Protein AF-0000000066300094 (afdb_homodimer)

Secondary structure (DSSP, 8-state):
-----SEEEEEEEEEETT-SSEEEEEEEEEEPTT-EEEEEE-TTSSHHHHHHTTSGGGPPSEEEEEEEEETTEEGGGS-HHHHHHHEEEE-S-HHHH--SSBHHHHHHHHHHHTT--HHHHHHHHHHHHHHHT-GGGTTSBGGGS-HHHHHHHHHHHHHTT--SEEEEESTTTTS-HHHHHHHHHHHHHHHHHH--EEEEE-S-HHHHGGG-SEEEEEETTEEEEEE-HHHHHHHHHTSGGGGGGS-HHHHHHHHTT-SS---SHHHHHHH---GGG----------PPPPPEEEEEEEEEE-SSTTSPPSEEEEEEEEETT-EEEEE--TTSSHHHHHHHHHTSS--SEEEEEETTEEGGGS-HHHHHHHEEEE-S-GGGG--SSSHHHHHHHHHHHHHGGGHHHHHHHHHHHTT-GGGTTS-GGGS-HHHHHHHHHHHHGGG--SEEEEESTTTT--HHHHHHHHHHHHHHHHTT-EEEEE-S-HHHHHHH-SEEEEEETTEEEEEE-HHHHHHT-SSSS-HHHHHHTTT-TT--SHHHHHHH--S-SS--/-----SEEEEEEEEEETT-SSEEEEEEEEEEPTT-EEEEEE-TTSSHHHHHHTTSGGGPPSEEEEEEEEETTEEGGGS-HHHHHHHEEEE-S-HHHH--SSBHHHHHHHHHHHTT--HHHHHHHHHHHHHHHT-GGGTTSBGGGS-HHHHHHHHHHHHHTT--SEEEEESTTTTS-HHHHHHHHHHHHHHHHHH--EEEEE-S-HHHHGGG-SEEEEEETTEEEEEE-HHHHHHHHHTSGGGGGGS-HHHHHHHHTT-SS---SHHHHHHH---GGG----------PPPPPEEEEEEEEEE-SSTTSPPSEEEEEEEEETT-EEEEE--TTSSHHHHHHHHHTSS--SEEEEEETTEEGGGS-HHHHHHHEEEE-S-GGGG--SSSHHHHHHHHHHHHHGGGHHHHHHHHHHHTT-GGGTTS-GGGS-HHHHHHHHHHHHGGG--SEEEEESTTTT--HHHHHHHHHHHHHHHHTT-EEEEE-S-HHHHHHH-SEEEEEETTEEEEEE-HHHHHHT-SSSS-HHHHHHTTT-TT--SHHHHHHH--S-SS--

Foldseek 3Di:
DPQQFQKWWAQKWWDAPPGDAILAGGDTDGHHFLFFEEEAEAPSLNLVVVLQLRAQVRNGDTDMDTFMDGRRHTRPPPDPLQSLQAEAEAEAALVVQADDFALQCLLLVLVVVSPDDPVVSVVLLVVLCVVVVPPVRGGPTLVPDDRLVSLVSRVSSNCSSPYQEYEYEAHCLLPFPVSSLVVLVVVLCCSVVVRRHYYYYHQPCLRRLVSGQKYWYGGSNYTDDIGRSLVRLLVLVVDPVSLLSRDFQQSLCVLQVHNDGDSALVVLLVLQDDLPVQPDPPDDDPPDDAADWFKWWAQFWADPDPPDDILAGGAIDTFGWLFFEEEEEDPSSCLQVVLCCRLVVDPTPDTFMDGNRHTLVPDDPVVSLLAEFEDHSQLVVVADDFFLLCLQQVLLCVQPNPCSNVLSCVLCVLLVNNVRGGHGLNPDFPLSVLSSSVSNRCSSVHQEYEEEASCRNRHSVSLVSVLVVVQVSSVVTHYYYYYHSPQLSCLPRGQWYWYRHPNYTDDIGGSLCVQLVDQPRAASVCVNNCVSHSSDRGSVSVCVSPVHDSSPD/DPQQFQKWWAQKWWDAPPGDAILAGGDTDGHHFLFFEEEAEAPSLNQVVVLQLQAQVRNGDTDMDTFMDGRRHTRPPPDPLQSLLAEAEAEAALVVQADDFALQCLLLVLVVVSPDDPVVSVVLLVVLCVVVVPPVRGGPTLVPDDRLVSLVSRVSSNCSSPYQEYEYEANCLLPFPVSSLVVLVVVLCCSVVVRRHYYYYHQPCLRRLVSGQKYWYGGSNYTDDIGRSLVRLLVLLVDPVSLLSRDFQQSLCVLQVHNDGDSALVVLLVLQDDLPPQPDPPDDDPPDDAAAWFKWWAQFWADPDPPDDILAGGAIDTFGWLFFEEEEEDPSSCLQVVLCCRLVVDPTPDTFMDGNRHTLVPDDPVVSLLAEFEDHSCLVVVADDFWLLCLQQVLQCVQPNPCSNVLSCVLCVLLVNNVRGGHGLNPDFPLSVLSSSVSNRCSSVHQEYEEEASCRNRHSVSLVSVLVVVQVSSVVTHYYYYYHSPQLSCLPRGQWYWYRHNNYTDDIGGSLCVQLVDQPRAASVCVNQCVSHSSDRGSVSVCVSPVHPSSPD

Radius of gyration: 31.36 Å; Cα contacts (8 Å, |Δi|>4): 2211; chains: 2; bounding box: 71×98×80 Å

InterPro domains:
  IPR003439 ABC transporter-like, ATP-binding domain [PF00005] (24-173)
  IPR003439 ABC transporter-like, ATP-binding domain [PF00005] (312-455)
  IPR003439 ABC transporter-like, ATP-binding domain [PS50893] (7-245)
  IPR003439 ABC transporter-like, ATP-binding domain [PS50893] (295-527)
  IPR003593 AAA+ ATPase domain [SM00382] (33-222)
  IPR003593 AAA+ ATPase domain [SM00382] (321-504)
  IPR015856 ABC transporter, CbiO/EcfA subunit [cd03225] (8-222)
  IPR017871 ABC transporter-like, conserved site [PS00211] (145-159)
  IPR017871 ABC transporter-like, conserved site [PS00211] (428-442)
  IPR027417 P-loop containing nucleoside triphosphate hydrolase [G3DSA:3.40.50.300] (6-243)
  IPR027417 P-loop containing nucleoside triphosphate hydrolase [G3DSA:3.40.50.300] (286-530)
  IPR027417 P-loop containing nucleoside triphosphate hydrolase [SSF52540] (8-235)
  IPR027417 P-loop containing nucleoside triphosphate hydrolase [SSF52540] (277-520)
  IPR050095 Energy-coupling factor transporter ATP-binding [PTHR43553] (8-250)

pLDDT: mean 90.38, std 9.36, range [30.48, 98.5]

Sequence (1106 aa):
MDMVAHAEINNLSFVYADENEKALQHISLSVQKGEFIALAGGSGSGKTTLLKHLKKELLPIGKRTGDTYYDGTLLENVPDLLSAQEIGMVFQNPENQLVMDTVIQELAFSLENIGLPSHIIQKRIAELISFLGFQDLLHQSVHTLSGGQKQLVNLAAVLVMQPKLLLLDEPTAQLDPIAAKEFLGLLKRINEELGITIVLSEHRLDEVIPLATRVICMNNGRIVYDGSPKRVIANMWEVEGFRPFIPQIPRLFLEWNAKDIPFTVREAQMKMNDFSAISYVNEPIVQREKQEVILSAEHISFQYEKNSPLILRDLTVSIEKGKWVALVGKNGTGKSTLLTILAGLQKARRGKVKWNGKVIHKIDSKERFKSIGYVSQHPYYHFTFDTVWDEVYERARELYGEQGKEIAEQQLKKFWLYALKERHPHDCSGGEQQLLALCTTLLSKPTLLLLDEPTKGLDPWKKERVGELFRKLQKEGTTIVMATHDIEFAAKYVDQCMMLFDGAVIMNDAPKEFFSGNFFYTTSINRFIRKELPYALTWEDVYEACPNDMLHSMDMVAHAEINNLSFVYADENEKALQHISLSVQKGEFIALAGGSGSGKTTLLKHLKKELLPIGKRTGDTYYDGTLLENVPDLLSAQEIGMVFQNPENQLVMDTVIQELAFSLENIGLPSHIIQKRIAELISFLGFQDLLHQSVHTLSGGQKQLVNLAAVLVMQPKLLLLDEPTAQLDPIAAKEFLGLLKRINEELGITIVLSEHRLDEVIPLATRVICMNNGRIVYDGSPKRVIANMWEVEGFRPFIPQIPRLFLEWNAKDIPFTVREAQMKMNDFSAISYVNEPIVQREKQEVILSAEHISFQYEKNSPLILRDLTVSIEKGKWVALVGKNGTGKSTLLTILAGLQKARRGKVKWNGKVIHKIDSKERFKSIGYVSQHPYYHFTFDTVWDEVYERARELYGEQGKEIAEQQLKKFWLYALKERHPHDCSGGEQQLLALCTTLLSKPTLLLLDEPTKGLDPWKKERVGELFRKLQKEGTTIVMATHDIEFAAKYVDQCMMLFDGAVIMNDAPKEFFSGNFFYTTSINRFIRKELPYALTWEDVYEACPNDMLHS

Structure (mmCIF, N/CA/C/O backbone):
data_AF-0000000066300094-model_v1
#
loop_
_entity.id
_entity.type
_entity.pdbx_description
1 polymer 'Putative ABC transporter ATP-binding protein BCE_3323'
#
loop_
_atom_site.group_PDB
_atom_site.id
_atom_site.type_symbol
_atom_site.label_atom_id
_atom_site.label_alt_id
_atom_site.label_comp_id
_atom_site.label_asym_id
_atom_site.label_entity_id
_atom_site.label_seq_id
_atom_site.pdbx_PDB_ins_code
_atom_site.Cartn_x
_atom_site.Cartn_y
_atom_site.Cartn_z
_atom_site.occupancy
_atom_site.B_iso_or_equiv
_atom_site.auth_seq_id
_atom_site.auth_comp_id
_atom_site.auth_asym_id
_atom_site.auth_atom_id
_atom_site.pdbx_PDB_model_num
ATOM 1 N N . MET A 1 1 ? 29.719 -14.023 18.734 1 30.61 1 MET A N 1
ATOM 2 C CA . MET A 1 1 ? 30.281 -13.672 17.438 1 30.61 1 MET A CA 1
ATOM 3 C C . MET A 1 1 ? 29.984 -12.211 17.094 1 30.61 1 MET A C 1
ATOM 5 O O . MET A 1 1 ? 28.891 -11.711 17.359 1 30.61 1 MET A O 1
ATOM 9 N N . ASP A 1 2 ? 30.812 -11.367 17.062 1 41.84 2 ASP A N 1
ATOM 10 C CA . ASP A 1 2 ? 30.797 -9.914 16.938 1 41.84 2 ASP A CA 1
ATOM 11 C C . ASP A 1 2 ? 30.016 -9.461 15.711 1 41.84 2 ASP A C 1
ATOM 13 O O . ASP A 1 2 ? 30.406 -9.758 14.578 1 41.84 2 ASP A O 1
ATOM 17 N N . MET A 1 3 ? 28.797 -9.484 15.641 1 53.12 3 MET A N 1
ATOM 18 C CA . MET A 1 3 ? 27.906 -9.117 14.531 1 53.12 3 MET A CA 1
ATOM 19 C C . MET A 1 3 ? 28.438 -7.875 13.82 1 53.12 3 MET A C 1
ATOM 21 O O . MET A 1 3 ? 28.688 -6.848 14.445 1 53.12 3 MET A O 1
ATOM 25 N N . VAL A 1 4 ? 29.156 -8.031 12.727 1 63.12 4 VAL A N 1
ATOM 26 C CA . VAL A 1 4 ? 29.719 -6.941 11.93 1 63.12 4 VAL A CA 1
ATOM 27 C C . VAL A 1 4 ? 28.609 -5.984 11.5 1 63.12 4 VAL A C 1
ATOM 29 O O . VAL A 1 4 ? 27.609 -6.406 10.906 1 63.12 4 VAL A O 1
ATOM 32 N N . ALA A 1 5 ? 28.672 -4.781 11.953 1 82.75 5 ALA A N 1
ATOM 33 C CA . ALA A 1 5 ? 27.75 -3.691 11.656 1 82.75 5 ALA A CA 1
ATOM 34 C C . ALA A 1 5 ? 27.766 -3.35 10.172 1 82.75 5 ALA A C 1
ATOM 36 O O . ALA A 1 5 ? 28.797 -3.424 9.516 1 82.75 5 ALA A O 1
ATOM 37 N N . HIS A 1 6 ? 26.609 -3.229 9.602 1 90.94 6 HIS A N 1
ATOM 38 C CA . HIS A 1 6 ? 26.453 -2.77 8.227 1 90.94 6 HIS A CA 1
ATOM 39 C C . HIS A 1 6 ? 27 -1.357 8.055 1 90.94 6 HIS A C 1
ATOM 41 O O . HIS A 1 6 ? 27.688 -1.073 7.074 1 90.94 6 HIS A O 1
ATOM 47 N N . ALA A 1 7 ? 26.719 -0.443 8.992 1 95.25 7 ALA A N 1
ATOM 48 C CA . ALA A 1 7 ? 27.266 0.905 9.109 1 95.25 7 ALA A CA 1
ATOM 49 C C . ALA A 1 7 ? 27.531 1.264 10.57 1 95.25 7 ALA A C 1
ATOM 51 O O . ALA A 1 7 ? 26.75 0.919 11.453 1 95.25 7 ALA A O 1
ATOM 52 N N . GLU A 1 8 ? 28.719 1.922 10.75 1 96.75 8 GLU A N 1
ATOM 53 C CA . GLU A 1 8 ? 29.109 2.242 12.117 1 96.75 8 GLU A CA 1
ATOM 54 C C . GLU A 1 8 ? 29.703 3.643 12.211 1 96.75 8 GLU A C 1
ATOM 56 O O . GLU A 1 8 ? 30.531 4.027 11.375 1 96.75 8 GLU A O 1
ATOM 61 N N . ILE A 1 9 ? 29.25 4.391 13.148 1 97.12 9 ILE A N 1
ATOM 62 C CA . ILE A 1 9 ? 29.781 5.711 13.461 1 97.12 9 ILE A CA 1
ATOM 63 C C . ILE A 1 9 ? 30.391 5.703 14.859 1 97.12 9 ILE A C 1
ATOM 65 O O . ILE A 1 9 ? 29.75 5.309 15.828 1 97.12 9 ILE A O 1
ATOM 69 N N . ASN A 1 10 ? 31.609 6.133 14.93 1 96.81 10 ASN A N 1
ATOM 70 C CA . ASN A 1 10 ? 32.312 6.16 16.203 1 96.81 10 ASN A CA 1
ATOM 71 C C . ASN A 1 10 ? 32.688 7.586 16.609 1 96.81 10 ASN A C 1
ATOM 73 O O . ASN A 1 10 ? 33.594 8.18 16.047 1 96.81 10 ASN A O 1
ATOM 77 N N . ASN A 1 11 ? 31.984 8.078 17.594 1 97.25 11 ASN A N 1
ATOM 78 C CA . ASN A 1 11 ? 32.281 9.352 18.234 1 97.25 11 ASN A CA 1
ATOM 79 C C . ASN A 1 11 ? 32.406 10.477 17.203 1 97.25 11 ASN A C 1
ATOM 81 O O . ASN A 1 11 ? 33.406 11.203 17.188 1 97.25 11 ASN A O 1
ATOM 85 N N . LEU A 1 12 ? 31.5 10.609 16.422 1 97.25 12 LEU A N 1
ATOM 86 C CA . LEU A 1 12 ? 31.484 11.594 15.344 1 97.25 12 LEU A CA 1
ATOM 87 C C . LEU A 1 12 ? 31 12.953 15.844 1 97.25 12 LEU A C 1
ATOM 89 O O . LEU A 1 12 ? 29.953 13.047 16.484 1 97.25 12 LEU A O 1
ATOM 93 N N . SER A 1 13 ? 31.766 13.922 15.664 1 97.5 13 SER A N 1
ATOM 94 C CA . SER A 1 13 ? 31.391 15.32 15.859 1 97.5 13 SER A CA 1
ATOM 95 C C . SER A 1 13 ? 31.625 16.141 14.594 1 97.5 13 SER A C 1
ATOM 97 O O . SER A 1 13 ? 32.562 15.875 13.844 1 97.5 13 SER A O 1
ATOM 99 N N . PHE A 1 14 ? 30.719 17.094 14.352 1 95.94 14 PHE A N 1
ATOM 100 C CA . PHE A 1 14 ? 30.812 17.812 13.094 1 95.94 14 PHE A CA 1
ATOM 101 C C . PHE A 1 14 ? 30.328 19.25 13.25 1 95.94 14 PHE A C 1
ATOM 103 O O . PHE A 1 14 ? 29.328 19.5 13.922 1 95.94 14 PHE A O 1
ATOM 110 N N . VAL A 1 15 ? 31.078 20.109 12.68 1 93.06 15 VAL A N 1
ATOM 111 C CA . VAL A 1 15 ? 30.734 21.531 12.602 1 93.06 15 VAL A CA 1
ATOM 112 C C . VAL A 1 15 ? 30.781 22 11.148 1 93.06 15 VAL A C 1
ATOM 114 O O . VAL A 1 15 ? 31.781 21.812 10.461 1 93.06 15 VAL A O 1
ATOM 117 N N . TYR A 1 16 ? 29.719 22.578 10.695 1 88.56 16 TYR A N 1
ATOM 118 C CA . TYR A 1 16 ? 29.688 23.125 9.344 1 88.56 16 TYR A CA 1
ATOM 119 C C . TYR A 1 16 ? 30.672 24.266 9.188 1 88.56 16 TYR A C 1
ATOM 121 O O . TYR A 1 16 ? 30.938 25 10.148 1 88.56 16 TYR A O 1
ATOM 129 N N . ALA A 1 17 ? 31.188 24.516 8.031 1 83.69 17 ALA A N 1
ATOM 130 C CA . ALA A 1 17 ? 32.219 25.531 7.777 1 83.69 17 ALA A CA 1
ATOM 131 C C . ALA A 1 17 ? 31.703 26.922 8.102 1 83.69 17 ALA A C 1
ATOM 133 O O . ALA A 1 17 ? 32.438 27.766 8.617 1 83.69 17 ALA A O 1
ATOM 134 N N . ASP A 1 18 ? 30.5 27.234 7.809 1 74.88 18 ASP A N 1
ATOM 135 C CA . ASP A 1 18 ? 29.984 28.594 7.973 1 74.88 18 ASP A CA 1
ATOM 136 C C . ASP A 1 18 ? 29.188 28.719 9.273 1 74.88 18 ASP A C 1
ATOM 138 O O . ASP A 1 18 ? 28.422 29.672 9.445 1 74.88 18 ASP A O 1
ATOM 142 N N . GLU A 1 19 ? 29.469 27.719 10.094 1 76.25 19 GLU A N 1
ATOM 143 C CA . GLU A 1 19 ? 28.75 27.75 11.359 1 76.25 19 GLU A CA 1
ATOM 144 C C . GLU A 1 19 ? 29.688 27.531 12.539 1 76.25 19 GLU A C 1
ATOM 146 O O . GLU A 1 19 ? 30.797 27.016 12.359 1 76.25 19 GLU A O 1
ATOM 151 N N . ASN A 1 20 ? 29.266 28.016 13.664 1 75.19 20 ASN A N 1
ATOM 152 C CA . ASN A 1 20 ? 30.094 27.844 14.852 1 75.19 20 ASN A CA 1
ATOM 153 C C . ASN A 1 20 ? 29.547 26.75 15.773 1 75.19 20 ASN A C 1
ATOM 155 O O . ASN A 1 20 ? 30.266 26.25 16.641 1 75.19 20 ASN A O 1
ATOM 159 N N . GLU A 1 21 ? 28.406 26.438 15.547 1 81.69 21 GLU A N 1
ATOM 160 C CA . GLU A 1 21 ? 27.781 25.453 16.438 1 81.69 21 GLU A CA 1
ATOM 161 C C . GLU A 1 21 ? 27.922 24.047 15.867 1 81.69 21 GLU A C 1
ATOM 163 O O . GLU A 1 21 ? 27.859 23.844 14.656 1 81.69 21 GLU A O 1
ATOM 168 N N . LYS A 1 22 ? 28.188 23.094 16.797 1 89.06 22 LYS A N 1
ATOM 169 C CA . LYS A 1 22 ? 28.297 21.688 16.406 1 89.06 22 LYS A CA 1
ATOM 170 C C . LYS A 1 22 ? 26.938 21.156 15.93 1 89.06 22 LYS A C 1
ATOM 172 O O . LYS A 1 22 ? 25.953 21.188 16.672 1 89.06 22 LYS A O 1
ATOM 177 N N . ALA A 1 23 ? 26.891 20.734 14.727 1 90.38 23 ALA A N 1
ATOM 178 C CA . ALA A 1 23 ? 25.703 20.094 14.18 1 90.38 23 ALA A CA 1
ATOM 179 C C . ALA A 1 23 ? 25.531 18.672 14.727 1 90.38 23 ALA A C 1
ATOM 181 O O . ALA A 1 23 ? 24.422 18.188 14.867 1 90.38 23 ALA A O 1
ATOM 182 N N . LEU A 1 24 ? 26.672 17.969 14.969 1 96.31 24 LEU A N 1
ATOM 183 C CA . LEU A 1 24 ? 26.719 16.656 15.594 1 96.31 24 LEU A CA 1
ATOM 184 C C . LEU A 1 24 ? 27.734 16.641 16.734 1 96.31 24 LEU A C 1
ATOM 186 O O . LEU A 1 24 ? 28.812 17.234 16.609 1 96.31 24 LEU A O 1
ATOM 190 N N . GLN A 1 25 ? 27.328 15.984 17.844 1 97 25 GLN A N 1
ATOM 191 C CA . GLN A 1 25 ? 28.188 15.945 19.016 1 97 25 GLN A CA 1
ATOM 192 C C . GLN A 1 25 ? 28.359 14.516 19.531 1 97 25 GLN A C 1
ATOM 194 O O . GLN A 1 25 ? 27.453 13.977 20.172 1 97 25 GLN A O 1
ATOM 199 N N . HIS A 1 26 ? 29.5 13.945 19.344 1 96.5 26 HIS A N 1
ATOM 200 C CA . HIS A 1 26 ? 29.906 12.656 19.891 1 96.5 26 HIS A CA 1
ATOM 201 C C . HIS A 1 26 ? 28.891 11.57 19.562 1 96.5 26 HIS A C 1
ATOM 203 O O . HIS A 1 26 ? 28.422 10.859 20.469 1 96.5 26 HIS A O 1
ATOM 209 N N . ILE A 1 27 ? 28.578 11.453 18.328 1 97.56 27 ILE A N 1
ATOM 210 C CA . ILE A 1 27 ? 27.609 10.469 17.875 1 97.56 27 ILE A CA 1
ATOM 211 C C . ILE A 1 27 ? 28.281 9.109 17.719 1 97.56 27 ILE A C 1
ATOM 213 O O . ILE A 1 27 ? 29.297 8.984 17.031 1 97.56 27 ILE A O 1
ATOM 217 N N . SER A 1 28 ? 27.781 8.156 18.375 1 97.56 28 SER A N 1
ATOM 218 C CA . SER A 1 28 ? 28.141 6.75 18.172 1 97.56 28 SER A CA 1
ATOM 219 C C . SER A 1 28 ? 26.906 5.922 17.828 1 97.56 28 SER A C 1
ATOM 221 O O . SER A 1 28 ? 25.906 5.941 18.562 1 97.56 28 SER A O 1
ATOM 223 N N . LEU A 1 29 ? 26.969 5.254 16.703 1 96.94 29 LEU A N 1
ATOM 224 C CA . LEU A 1 29 ? 25.797 4.531 16.203 1 96.94 29 LEU A CA 1
ATOM 225 C C . LEU A 1 29 ? 26.234 3.299 15.414 1 96.94 29 LEU A C 1
ATOM 227 O O . LEU A 1 29 ? 27.188 3.357 14.633 1 96.94 29 LEU A O 1
ATOM 231 N N . SER A 1 30 ? 25.609 2.197 15.68 1 96.81 30 SER A N 1
ATOM 232 C CA . SER A 1 30 ? 25.828 0.969 14.922 1 96.81 30 SER A CA 1
ATOM 233 C C . SER A 1 30 ? 24.547 0.493 14.25 1 96.81 30 SER A C 1
ATOM 235 O O . SER A 1 30 ? 23.547 0.219 14.922 1 96.81 30 SER A O 1
ATOM 237 N N . VAL A 1 31 ? 24.562 0.408 12.945 1 96.38 31 VAL A N 1
ATOM 238 C CA . VAL A 1 31 ? 23.422 -0.047 12.164 1 96.38 31 VAL A CA 1
ATOM 239 C C . VAL A 1 31 ? 23.641 -1.486 11.711 1 96.38 31 VAL A C 1
ATOM 241 O O . VAL A 1 31 ? 24.641 -1.786 11.055 1 96.38 31 VAL A O 1
ATOM 244 N N . GLN A 1 32 ? 22.703 -2.334 12 1 93.94 32 GLN A N 1
ATOM 245 C CA . GLN A 1 32 ? 22.812 -3.734 11.602 1 93.94 32 GLN A CA 1
ATOM 246 C C . GLN A 1 32 ? 22.031 -4 10.312 1 93.94 32 GLN A C 1
ATOM 248 O O . GLN A 1 32 ? 21.094 -3.279 9.992 1 93.94 32 GLN A O 1
ATOM 253 N N . LYS A 1 33 ? 22.453 -5.035 9.656 1 93 33 LYS A N 1
ATOM 254 C CA . LYS A 1 33 ? 21.797 -5.414 8.414 1 93 33 LYS A CA 1
ATOM 255 C C . LYS A 1 33 ? 20.328 -5.781 8.648 1 93 33 LYS A C 1
ATOM 257 O O . LYS A 1 33 ? 20.016 -6.488 9.609 1 93 33 LYS A O 1
ATOM 262 N N . GLY A 1 34 ? 19.484 -5.223 7.797 1 93.31 34 GLY A N 1
ATOM 263 C CA . GLY A 1 34 ? 18.078 -5.59 7.836 1 93.31 34 GLY A CA 1
ATOM 264 C C . GLY A 1 34 ? 17.25 -4.715 8.766 1 93.31 34 GLY A C 1
ATOM 265 O O . GLY A 1 34 ? 16.031 -4.789 8.773 1 93.31 34 GLY A O 1
ATOM 266 N N . GLU A 1 35 ? 17.891 -3.814 9.461 1 96.12 35 GLU A N 1
ATOM 267 C CA . GLU A 1 35 ? 17.156 -2.949 10.391 1 96.12 35 GLU A CA 1
ATOM 268 C C . GLU A 1 35 ? 16.328 -1.908 9.641 1 96.12 35 GLU A C 1
ATOM 270 O O . GLU A 1 35 ? 16.703 -1.481 8.547 1 96.12 35 GLU A O 1
ATOM 275 N N . PHE A 1 36 ? 15.211 -1.646 10.195 1 97.62 36 PHE A N 1
ATOM 276 C CA . PHE A 1 36 ? 14.398 -0.487 9.836 1 97.62 36 PHE A CA 1
ATOM 277 C C . PHE A 1 36 ? 14.414 0.555 10.945 1 97.62 36 PHE A C 1
ATOM 279 O O . PHE A 1 36 ? 13.609 0.489 11.875 1 97.62 36 PHE A O 1
ATOM 286 N N . ILE A 1 37 ? 15.289 1.561 10.828 1 98.19 37 ILE A N 1
ATOM 287 C CA . ILE A 1 37 ? 15.531 2.527 11.891 1 98.19 37 ILE A CA 1
ATOM 288 C C . ILE A 1 37 ? 14.766 3.816 11.602 1 98.19 37 ILE A C 1
ATOM 290 O O . ILE A 1 37 ? 14.891 4.391 10.523 1 98.19 37 ILE A O 1
ATOM 294 N N . ALA A 1 38 ? 13.945 4.219 12.531 1 97.88 38 ALA A N 1
ATOM 295 C CA . ALA A 1 38 ? 13.305 5.527 12.477 1 97.88 38 ALA A CA 1
ATOM 296 C C . ALA A 1 38 ? 14.086 6.562 13.273 1 97.88 38 ALA A C 1
ATOM 298 O O . ALA A 1 38 ? 14.32 6.387 14.477 1 97.88 38 ALA A O 1
ATOM 299 N N . LEU A 1 39 ? 14.523 7.574 12.633 1 96.75 39 LEU A N 1
ATOM 300 C CA . LEU A 1 39 ? 15.203 8.703 13.258 1 96.75 39 LEU A CA 1
ATOM 301 C C . LEU A 1 39 ? 14.227 9.812 13.609 1 96.75 39 LEU A C 1
ATOM 303 O O . LEU A 1 39 ? 13.648 10.445 12.727 1 96.75 39 LEU A O 1
ATOM 307 N N . ALA A 1 40 ? 14.055 10.016 14.914 1 94.19 40 ALA A N 1
ATOM 308 C CA . ALA A 1 40 ? 13.133 11.039 15.406 1 94.19 40 ALA A CA 1
ATOM 309 C C . ALA A 1 40 ? 13.898 12.219 16 1 94.19 40 ALA A C 1
ATOM 311 O O . ALA A 1 40 ? 15.055 12.078 16.406 1 94.19 40 ALA A O 1
ATOM 312 N N . GLY A 1 41 ? 13.273 13.391 16.047 1 91.69 41 GLY A N 1
ATOM 313 C CA . GLY A 1 41 ? 13.852 14.609 16.578 1 91.69 41 GLY A CA 1
ATOM 314 C C . GLY A 1 41 ? 13.289 15.867 15.938 1 91.69 41 GLY A C 1
ATOM 315 O O . GLY A 1 41 ? 12.688 15.805 14.867 1 91.69 41 GLY A O 1
ATOM 316 N N . GLY A 1 42 ? 13.469 16.922 16.609 1 88.25 42 GLY A N 1
ATOM 317 C CA . GLY A 1 42 ? 12.992 18.188 16.078 1 88.25 42 GLY A CA 1
ATOM 318 C C . GLY A 1 42 ? 13.797 18.688 14.891 1 88.25 42 GLY A C 1
ATOM 319 O O . GLY A 1 42 ? 14.836 18.109 14.562 1 88.25 42 GLY A O 1
ATOM 320 N N . SER A 1 43 ? 13.211 19.703 14.25 1 84.5 43 SER A N 1
ATOM 321 C CA . SER A 1 43 ? 13.969 20.344 13.188 1 84.5 43 SER A CA 1
ATOM 322 C C . SER A 1 43 ? 15.289 20.922 13.703 1 84.5 43 SER A C 1
ATOM 324 O O . SER A 1 43 ? 15.32 21.547 14.758 1 84.5 43 SER A O 1
ATOM 326 N N . GLY A 1 44 ? 16.406 20.641 13.031 1 81.62 44 GLY A N 1
ATOM 327 C CA . GLY A 1 44 ? 17.703 21.141 13.445 1 81.62 44 GLY A CA 1
ATOM 328 C C . GLY A 1 44 ? 18.406 20.219 14.43 1 81.62 44 GLY A C 1
ATOM 329 O O . GLY A 1 44 ? 19.484 20.547 14.93 1 81.62 44 GLY A O 1
ATOM 330 N N . SER A 1 45 ? 17.812 19.078 14.688 1 89.12 45 SER A N 1
ATOM 331 C CA . SER A 1 45 ? 18.391 18.172 15.672 1 89.12 45 SER A CA 1
ATOM 332 C C . SER A 1 45 ? 19.609 17.453 15.109 1 89.12 45 SER A C 1
ATOM 334 O O . SER A 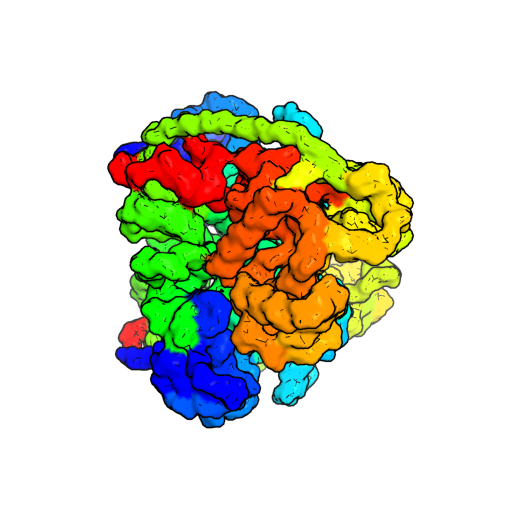1 45 ? 20.359 16.812 15.859 1 89.12 45 SER A O 1
ATOM 336 N N . GLY A 1 46 ? 19.812 17.5 13.852 1 91.56 46 GLY A N 1
ATOM 337 C CA . GLY A 1 46 ? 20.984 16.891 13.25 1 91.56 46 GLY A CA 1
ATOM 338 C C . GLY A 1 46 ? 20.672 15.664 12.422 1 91.56 46 GLY A C 1
ATOM 339 O O . GLY A 1 46 ? 21.578 15 11.914 1 91.56 46 GLY A O 1
ATOM 340 N N . LYS A 1 47 ? 19.391 15.297 12.211 1 93.62 47 LYS A N 1
ATOM 341 C CA . LYS A 1 47 ? 18.969 14.086 11.508 1 93.62 47 LYS A CA 1
ATOM 342 C C . LYS A 1 47 ? 19.531 14.062 10.086 1 93.62 47 LYS A C 1
ATOM 344 O O . LYS A 1 47 ? 20.141 13.07 9.672 1 93.62 47 LYS A O 1
ATOM 349 N N . THR A 1 48 ? 19.344 15.18 9.359 1 91.38 48 THR A N 1
ATOM 350 C CA . THR A 1 48 ? 19.812 15.281 7.98 1 91.38 48 THR A CA 1
ATOM 351 C C . THR A 1 48 ? 21.328 15.18 7.922 1 91.38 48 THR A C 1
ATOM 353 O O . THR A 1 48 ? 21.875 14.477 7.07 1 91.38 48 THR A O 1
ATOM 356 N N . THR A 1 49 ? 22.031 15.891 8.828 1 93.06 49 THR A N 1
ATOM 357 C CA . THR A 1 49 ? 23.484 15.875 8.891 1 93.06 49 THR A CA 1
ATOM 358 C C . THR A 1 49 ? 24 14.461 9.172 1 93.06 49 THR A C 1
ATOM 360 O O . THR A 1 49 ? 24.969 14.016 8.57 1 93.06 49 THR A O 1
ATOM 363 N N . LEU A 1 50 ? 23.281 13.805 10.062 1 96.25 50 LEU A N 1
ATOM 364 C CA . LEU A 1 50 ? 23.672 12.445 10.391 1 96.25 50 LEU A CA 1
ATOM 365 C C . LEU A 1 50 ? 23.531 11.531 9.172 1 96.25 50 LEU A C 1
ATOM 367 O O . LEU A 1 50 ? 24.438 10.758 8.867 1 96.25 50 LEU A O 1
ATOM 371 N N . LEU A 1 51 ? 22.406 11.586 8.469 1 96.38 51 LEU A N 1
ATOM 372 C CA . LEU A 1 51 ? 22.156 10.758 7.289 1 96.38 51 LEU A CA 1
ATOM 373 C C . LEU A 1 51 ? 23.219 11.023 6.215 1 96.38 51 LEU A C 1
ATOM 375 O O . LEU A 1 51 ? 23.703 10.086 5.586 1 96.38 51 LEU A O 1
ATOM 379 N N . LYS A 1 52 ? 23.625 12.273 6.047 1 94.81 52 LYS A N 1
ATOM 380 C CA . LYS A 1 52 ? 24.609 12.641 5.043 1 94.81 52 LYS A CA 1
ATOM 381 C C . LYS A 1 52 ? 25.984 12.039 5.375 1 94.81 52 LYS A C 1
ATOM 383 O O . LYS A 1 52 ? 26.766 11.727 4.477 1 94.81 52 LYS A O 1
ATOM 388 N N . HIS A 1 53 ? 26.281 11.82 6.637 1 95.94 53 HIS A N 1
ATOM 389 C CA . HIS A 1 53 ? 27.562 11.289 7.059 1 95.94 53 HIS A CA 1
ATOM 390 C C . HIS A 1 53 ? 27.641 9.781 6.844 1 95.94 53 HIS A C 1
ATOM 392 O O . HIS A 1 53 ? 28.703 9.18 7.012 1 95.94 53 HIS A O 1
ATOM 398 N N . LEU A 1 54 ? 26.5 9.195 6.441 1 96.5 54 LEU A N 1
ATOM 399 C CA . LEU A 1 54 ? 26.5 7.773 6.137 1 96.5 54 LEU A CA 1
ATOM 400 C C . LEU A 1 54 ? 26.75 7.535 4.652 1 96.5 54 LEU A C 1
ATOM 402 O O . LEU A 1 54 ? 26.891 6.391 4.215 1 96.5 54 LEU A O 1
ATOM 406 N N . LYS A 1 55 ? 26.812 8.539 3.93 1 95 55 LYS A N 1
ATOM 407 C CA . LYS A 1 55 ? 27.062 8.438 2.496 1 95 55 LYS A CA 1
ATOM 408 C C . LYS A 1 55 ? 28.266 9.297 2.086 1 95 55 LYS A C 1
ATOM 410 O O . LYS A 1 55 ? 28.234 10.516 2.219 1 95 55 LYS A O 1
ATOM 415 N N . LYS A 1 56 ? 29.219 8.758 1.489 1 93.69 56 LYS A N 1
ATOM 416 C CA . LYS A 1 56 ? 30.516 9.352 1.169 1 93.69 56 LYS A CA 1
ATOM 417 C C . LYS A 1 56 ? 30.359 10.57 0.267 1 93.69 56 LYS A C 1
ATOM 419 O O . LYS A 1 56 ? 30.953 11.617 0.512 1 93.69 56 LYS A O 1
ATOM 424 N N . GLU A 1 57 ? 29.516 10.461 -0.694 1 91.12 57 GLU A N 1
ATOM 425 C CA . GLU A 1 57 ? 29.359 11.469 -1.731 1 91.12 57 GLU A CA 1
ATOM 426 C C . GLU A 1 57 ? 28.656 12.711 -1.188 1 91.12 57 GLU A C 1
ATOM 428 O O . GLU A 1 57 ? 28.656 13.766 -1.826 1 91.12 57 GLU A O 1
ATOM 433 N N . LEU A 1 58 ? 28.078 12.625 -0.012 1 90.44 58 LEU A N 1
ATOM 434 C CA . LEU A 1 58 ? 27.266 13.719 0.501 1 90.44 58 LEU A CA 1
ATOM 435 C C . LEU A 1 58 ? 27.875 14.312 1.764 1 90.44 58 LEU A C 1
ATOM 437 O O . LEU A 1 58 ? 27.25 15.117 2.449 1 90.44 58 LEU A O 1
ATOM 441 N N . LEU A 1 59 ? 29.094 13.945 2.064 1 91.5 59 LEU A N 1
ATOM 442 C CA . LEU A 1 59 ? 29.75 14.484 3.248 1 91.5 59 LEU A CA 1
ATOM 443 C C . LEU A 1 59 ? 29.828 16 3.186 1 91.5 59 LEU A C 1
ATOM 445 O O . LEU A 1 59 ? 30.375 16.562 2.236 1 91.5 59 LEU A O 1
ATOM 449 N N . PRO A 1 60 ? 29.266 16.594 4.176 1 90.88 60 PRO A N 1
ATOM 450 C CA . PRO A 1 60 ? 29.281 18.062 4.156 1 90.88 60 PRO A CA 1
ATOM 451 C C . PRO A 1 60 ? 30.672 18.625 4.426 1 90.88 60 PRO A C 1
ATOM 453 O O . PRO A 1 60 ? 31.531 17.938 4.996 1 90.88 60 PRO A O 1
ATOM 456 N N . ILE A 1 61 ? 30.828 19.844 4.047 1 90.88 61 ILE A N 1
ATOM 457 C CA . ILE A 1 61 ? 32.094 20.547 4.262 1 90.88 61 ILE A CA 1
ATOM 458 C C . ILE A 1 61 ? 32.125 21.125 5.668 1 90.88 61 ILE A C 1
ATOM 460 O O . ILE A 1 61 ? 31.172 21.797 6.09 1 90.88 61 ILE A O 1
ATOM 464 N N . GLY A 1 62 ? 33.125 20.797 6.371 1 93.31 62 GLY A N 1
ATOM 465 C CA . GLY A 1 62 ? 33.312 21.281 7.734 1 93.31 62 GLY A CA 1
ATOM 466 C C . GLY A 1 62 ? 34.344 20.5 8.508 1 93.31 62 GLY A C 1
ATOM 467 O O . GLY A 1 62 ? 35.219 19.844 7.918 1 93.31 62 GLY A O 1
ATOM 468 N N . LYS A 1 63 ? 34.438 20.797 9.781 1 94.38 63 LYS A N 1
ATOM 469 C CA . LYS A 1 63 ? 35.375 20.094 10.656 1 94.38 63 LYS A CA 1
ATOM 470 C C . LYS A 1 63 ? 34.719 18.844 11.266 1 94.38 63 LYS A C 1
ATOM 472 O O . LYS A 1 63 ? 33.656 18.938 11.859 1 94.38 63 LYS A O 1
ATOM 477 N N . ARG A 1 64 ? 35.375 17.766 11 1 94.62 64 ARG A N 1
ATOM 478 C CA . ARG A 1 64 ? 34.812 16.484 11.43 1 94.62 64 ARG A CA 1
ATOM 479 C C . ARG A 1 64 ? 35.812 15.711 12.273 1 94.62 64 ARG A C 1
ATOM 481 O O . ARG A 1 64 ? 37.031 15.703 11.969 1 94.62 64 ARG A O 1
ATOM 488 N N . THR A 1 65 ? 35.406 15.195 13.383 1 95.94 65 THR A N 1
ATOM 489 C CA . THR A 1 65 ? 36.156 14.258 14.18 1 95.94 65 THR A CA 1
ATOM 490 C C . THR A 1 65 ? 35.406 12.945 14.352 1 95.94 65 THR A C 1
ATOM 492 O O . THR A 1 65 ? 34.188 12.891 14.156 1 95.94 65 THR A O 1
ATOM 495 N N . GLY A 1 66 ? 36.062 11.898 14.586 1 96.19 66 GLY A N 1
ATOM 496 C CA . GLY A 1 66 ? 35.469 10.578 14.648 1 96.19 66 GLY A CA 1
ATOM 497 C C . GLY A 1 66 ? 35.531 9.836 13.328 1 96.19 66 GLY A C 1
ATOM 498 O O . GLY A 1 66 ? 36.125 10.312 12.367 1 96.19 66 GLY A O 1
ATOM 499 N N . ASP A 1 67 ? 34.938 8.586 13.359 1 96.06 67 ASP A N 1
ATOM 500 C CA . ASP A 1 67 ? 35.062 7.754 12.172 1 96.06 67 ASP A CA 1
ATOM 501 C C . ASP A 1 67 ? 33.719 7.121 11.812 1 96.06 67 ASP A C 1
ATOM 503 O O . ASP A 1 67 ? 32.875 6.844 12.695 1 96.06 67 ASP A O 1
ATOM 507 N N . THR A 1 68 ? 33.531 7.023 10.547 1 96.44 68 THR A N 1
ATOM 508 C CA . THR A 1 68 ? 32.375 6.312 10.008 1 96.44 68 THR A CA 1
ATOM 509 C C . THR A 1 68 ? 32.812 5.129 9.156 1 96.44 68 THR A C 1
ATOM 511 O O . THR A 1 68 ? 33.719 5.258 8.328 1 96.44 68 THR A O 1
ATOM 514 N N . TYR A 1 69 ? 32.219 4 9.391 1 96.62 69 TYR A N 1
ATOM 515 C CA . TYR A 1 69 ? 32.562 2.775 8.688 1 96.62 69 TYR A CA 1
ATOM 516 C C . TYR A 1 69 ? 31.391 2.209 7.926 1 96.62 69 TYR A C 1
ATOM 518 O O . TYR A 1 69 ? 30.234 2.355 8.359 1 96.62 69 TYR A O 1
ATOM 526 N N . TYR A 1 70 ? 31.656 1.591 6.77 1 96.38 70 TYR A N 1
ATOM 527 C CA . TYR A 1 70 ? 30.703 0.802 5.996 1 96.38 70 TYR A CA 1
ATOM 528 C C . TYR A 1 70 ? 31.234 -0.609 5.758 1 96.38 70 TYR A C 1
ATOM 530 O O . TYR A 1 70 ? 32.25 -0.792 5.098 1 96.38 70 TYR A O 1
ATOM 538 N N . ASP A 1 71 ? 30.531 -1.52 6.266 1 93.44 71 ASP A N 1
ATOM 539 C CA . ASP A 1 71 ? 30.938 -2.92 6.219 1 93.44 71 ASP A CA 1
ATOM 540 C C . ASP A 1 71 ? 32.406 -3.084 6.68 1 93.44 71 ASP A C 1
ATOM 542 O O . ASP A 1 71 ? 33.188 -3.705 5.988 1 93.44 71 ASP A O 1
ATOM 546 N N . GLY A 1 72 ? 32.75 -2.412 7.719 1 93.06 72 GLY A N 1
ATOM 547 C CA . GLY A 1 72 ? 34.031 -2.572 8.359 1 93.06 72 GLY A CA 1
ATOM 548 C C . GLY A 1 72 ? 35.125 -1.706 7.746 1 93.06 72 GLY A C 1
ATOM 549 O O . GLY A 1 72 ? 36.219 -1.603 8.289 1 93.06 72 GLY A O 1
ATOM 550 N N . THR A 1 73 ? 34.844 -1.067 6.645 1 95.56 73 THR A N 1
ATOM 551 C CA . THR A 1 73 ? 35.781 -0.207 5.953 1 95.56 73 THR A CA 1
ATOM 552 C C . THR A 1 73 ? 35.5 1.264 6.234 1 95.56 73 THR A C 1
ATOM 554 O O . THR A 1 73 ? 34.344 1.678 6.238 1 95.56 73 THR A O 1
ATOM 557 N N . LEU A 1 74 ? 36.562 1.988 6.477 1 96.12 74 LEU A N 1
ATOM 558 C CA . LEU A 1 74 ? 36.406 3.428 6.625 1 96.12 74 LEU A CA 1
ATOM 559 C C . LEU A 1 74 ? 35.656 4.012 5.426 1 96.12 74 LEU A C 1
ATOM 561 O O . LEU A 1 74 ? 36 3.711 4.277 1 96.12 74 LEU A O 1
ATOM 565 N N . LEU A 1 75 ? 34.688 4.809 5.719 1 95.62 75 LEU A N 1
ATOM 566 C CA . LEU A 1 75 ? 33.812 5.309 4.668 1 95.62 75 LEU A CA 1
ATOM 567 C C . LEU A 1 75 ? 34.594 6.004 3.572 1 95.62 75 LEU A C 1
ATOM 569 O O . LEU A 1 75 ? 34.312 5.828 2.385 1 95.62 75 LEU A O 1
ATOM 573 N N . GLU A 1 76 ? 35.594 6.738 3.936 1 93.19 76 GLU A N 1
ATOM 574 C CA . GLU A 1 76 ? 36.438 7.469 2.979 1 93.19 76 GLU A CA 1
ATOM 575 C C . GLU A 1 76 ? 37.188 6.52 2.068 1 93.19 76 GLU A C 1
ATOM 577 O O . GLU A 1 76 ? 37.562 6.879 0.947 1 93.19 76 GLU A O 1
ATOM 582 N N . ASN A 1 77 ? 37.406 5.277 2.537 1 95.44 77 ASN A N 1
ATOM 583 C CA . ASN A 1 77 ? 38.188 4.305 1.788 1 95.44 77 ASN A CA 1
ATOM 584 C C . ASN A 1 77 ? 37.312 3.379 0.964 1 95.44 77 ASN A C 1
ATOM 586 O O . ASN A 1 77 ? 37.812 2.559 0.19 1 95.44 77 ASN A O 1
ATOM 590 N N . VAL A 1 78 ? 36.062 3.49 1.108 1 95.62 78 VAL A N 1
ATOM 591 C CA . VAL A 1 78 ? 35.156 2.699 0.287 1 95.62 78 VAL A CA 1
ATOM 592 C C . VAL A 1 78 ? 35.219 3.162 -1.166 1 95.62 78 VAL A C 1
ATOM 594 O O . VAL A 1 78 ? 35.188 4.363 -1.445 1 95.62 78 VAL A O 1
ATOM 597 N N . PRO A 1 79 ? 35.406 2.252 -2.092 1 95.69 79 PRO A N 1
ATOM 598 C CA . PRO A 1 79 ? 35.438 2.66 -3.498 1 95.69 79 PRO A CA 1
ATOM 599 C C . PRO A 1 79 ? 34.219 3.479 -3.908 1 95.69 79 PRO A C 1
ATOM 601 O O . PRO A 1 79 ? 33.094 3.18 -3.48 1 95.69 79 PRO A O 1
ATOM 604 N N . ASP A 1 80 ? 34.406 4.473 -4.746 1 92.94 80 ASP A N 1
ATOM 605 C CA . ASP A 1 80 ? 33.375 5.438 -5.102 1 92.94 80 ASP A CA 1
ATOM 606 C C . ASP A 1 80 ? 32.156 4.742 -5.727 1 92.94 80 ASP A C 1
ATOM 608 O O . ASP A 1 80 ? 31.031 5.023 -5.352 1 92.94 80 ASP A O 1
ATOM 612 N N . LEU A 1 81 ? 32.469 3.883 -6.578 1 92.5 81 LEU A N 1
ATOM 613 C CA . LEU A 1 81 ? 31.391 3.205 -7.285 1 92.5 81 LEU A CA 1
ATOM 614 C C . LEU A 1 81 ? 30.594 2.328 -6.336 1 92.5 81 LEU A C 1
ATOM 616 O O . LEU A 1 81 ? 29.359 2.248 -6.453 1 92.5 81 LEU A O 1
ATOM 620 N N . LEU A 1 82 ? 31.25 1.729 -5.453 1 93.56 82 LEU A N 1
ATOM 621 C CA . LEU A 1 82 ? 30.594 0.869 -4.477 1 93.56 82 LEU A CA 1
ATOM 622 C C . LEU A 1 82 ? 29.703 1.688 -3.547 1 93.56 82 LEU A C 1
ATOM 624 O O . LEU A 1 82 ? 28.562 1.313 -3.289 1 93.56 82 LEU A O 1
ATOM 628 N N . SER A 1 83 ? 30.266 2.729 -3.041 1 94 83 SER A N 1
ATOM 629 C CA . SER A 1 83 ? 29.5 3.611 -2.166 1 94 83 SER A CA 1
ATOM 630 C C . SER A 1 83 ? 28.266 4.156 -2.871 1 94 83 SER A C 1
ATOM 632 O O . SER A 1 83 ? 27.156 4.145 -2.312 1 94 83 SER A O 1
ATOM 634 N N . ALA A 1 84 ? 28.484 4.574 -4.102 1 92.44 84 ALA A N 1
ATOM 635 C CA . ALA A 1 84 ? 27.391 5.16 -4.887 1 92.44 84 ALA A CA 1
ATOM 636 C C . ALA A 1 84 ? 26.281 4.141 -5.133 1 92.44 84 ALA A C 1
ATOM 638 O O . ALA A 1 84 ? 25.109 4.496 -5.172 1 92.44 84 ALA A O 1
ATOM 639 N N . GLN A 1 85 ? 26.641 2.932 -5.238 1 93.62 85 GLN A N 1
ATOM 640 C CA . GLN A 1 85 ? 25.688 1.889 -5.578 1 93.62 85 GLN A CA 1
ATOM 641 C C . GLN A 1 85 ? 25.031 1.305 -4.328 1 93.62 85 GLN A C 1
ATOM 643 O O . GLN A 1 85 ? 23.812 1.156 -4.266 1 93.62 85 GLN A O 1
ATOM 648 N N . GLU A 1 86 ? 25.766 1.026 -3.295 1 95.44 86 GLU A N 1
ATOM 649 C CA . GLU A 1 86 ? 25.281 0.238 -2.166 1 95.44 86 GLU A CA 1
ATOM 650 C C . GLU A 1 86 ? 24.594 1.122 -1.132 1 95.44 86 GLU A C 1
ATOM 652 O O . GLU A 1 86 ? 23.828 0.631 -0.295 1 95.44 86 GLU A O 1
ATOM 657 N N . ILE A 1 87 ? 24.953 2.332 -1.145 1 97.44 87 ILE A N 1
ATOM 658 C CA . ILE A 1 87 ? 24.297 3.26 -0.222 1 97.44 87 ILE A CA 1
ATOM 659 C C . ILE A 1 87 ? 23.422 4.234 -1.002 1 97.44 87 ILE A C 1
ATOM 661 O O . ILE A 1 87 ? 23.922 5.152 -1.653 1 97.44 87 ILE A O 1
ATOM 665 N N . GLY A 1 88 ? 22.109 4 -0.919 1 96.38 88 GLY A N 1
ATOM 666 C CA . GLY A 1 88 ? 21.172 4.875 -1.594 1 96.38 88 GLY A CA 1
ATOM 667 C C . GLY A 1 88 ? 20.562 5.926 -0.678 1 96.38 88 GLY A C 1
ATOM 668 O O . GLY A 1 88 ? 20.359 5.672 0.511 1 96.38 88 GLY A O 1
ATOM 669 N N . MET A 1 89 ? 20.25 7.07 -1.274 1 95.38 89 MET A N 1
ATOM 670 C CA . MET A 1 89 ? 19.641 8.133 -0.482 1 95.38 89 MET A CA 1
ATOM 671 C C . MET A 1 89 ? 18.469 8.766 -1.239 1 95.38 89 MET A C 1
ATOM 673 O O . MET A 1 89 ? 18.562 9 -2.445 1 95.38 89 MET A O 1
ATOM 677 N N . VAL A 1 90 ? 17.391 8.898 -0.556 1 94.69 90 VAL A N 1
ATOM 678 C CA . VAL A 1 90 ? 16.219 9.625 -1.044 1 94.69 90 VAL A CA 1
ATOM 679 C C . VAL A 1 90 ? 16.016 10.891 -0.214 1 94.69 90 VAL A C 1
ATOM 681 O O . VAL A 1 90 ? 15.977 10.828 1.018 1 94.69 90 VAL A O 1
ATOM 684 N N . PHE A 1 91 ? 15.781 12.008 -0.876 1 88.88 91 PHE A N 1
ATOM 685 C CA . PHE A 1 91 ? 15.734 13.297 -0.207 1 88.88 91 PHE A CA 1
ATOM 686 C C . PHE A 1 91 ? 14.289 13.734 0.024 1 88.88 91 PHE A C 1
ATOM 688 O O . PHE A 1 91 ? 13.359 13.039 -0.376 1 88.88 91 PHE A O 1
ATOM 695 N N . GLN A 1 92 ? 14.234 14.828 0.659 1 83.94 92 GLN A N 1
ATOM 696 C CA . GLN A 1 92 ? 12.961 15.359 1.121 1 83.94 92 GLN A CA 1
ATOM 697 C C . GLN A 1 92 ? 12.133 15.898 -0.043 1 83.94 92 GLN A C 1
ATOM 699 O O . GLN A 1 92 ? 10.922 15.68 -0.114 1 83.94 92 GLN A O 1
ATOM 704 N N . ASN A 1 93 ? 12.789 16.594 -0.887 1 79.44 93 ASN A N 1
ATOM 705 C CA . ASN A 1 93 ? 12.07 17.234 -1.983 1 79.44 93 ASN A CA 1
ATOM 706 C C . ASN A 1 93 ? 12.125 16.391 -3.254 1 79.44 93 ASN A C 1
ATOM 708 O O . ASN A 1 93 ? 13.172 16.266 -3.883 1 79.44 93 ASN A O 1
ATOM 712 N N . PRO A 1 94 ? 11.031 15.93 -3.697 1 77.94 94 PRO A N 1
ATOM 713 C CA . PRO A 1 94 ? 11.023 15.055 -4.871 1 77.94 94 PRO A CA 1
ATOM 714 C C . PRO A 1 94 ? 11.445 15.781 -6.148 1 77.94 94 PRO A C 1
ATOM 716 O O . PRO A 1 94 ? 11.938 15.148 -7.086 1 77.94 94 PRO A O 1
ATOM 719 N N . GLU A 1 95 ? 11.305 17.031 -6.199 1 77.12 95 GLU A N 1
ATOM 720 C CA . GLU A 1 95 ? 11.602 17.781 -7.41 1 77.12 95 GLU A CA 1
ATOM 721 C C . GLU A 1 95 ? 13.109 17.953 -7.59 1 77.12 95 GLU A C 1
ATOM 723 O O . GLU A 1 95 ? 13.594 18.047 -8.719 1 77.12 95 GLU A O 1
ATOM 728 N N . ASN A 1 96 ? 13.789 17.906 -6.566 1 74 96 ASN A N 1
ATOM 729 C CA . ASN A 1 96 ? 15.195 18.297 -6.609 1 74 96 ASN A CA 1
ATOM 730 C C . ASN A 1 96 ? 16.094 17.141 -7.043 1 74 96 ASN A C 1
ATOM 732 O O . ASN A 1 96 ? 17.25 17.344 -7.41 1 74 96 ASN A O 1
ATOM 736 N N . GLN A 1 97 ? 15.469 16.047 -7.176 1 76.44 97 GLN A N 1
ATOM 737 C CA . GLN A 1 97 ? 16.297 14.875 -7.418 1 76.44 97 GLN A CA 1
ATOM 738 C C . GLN A 1 97 ? 16.172 14.398 -8.859 1 76.44 97 GLN A C 1
ATOM 740 O O . GLN A 1 97 ? 17.031 13.68 -9.367 1 76.44 97 GLN A O 1
ATOM 745 N N . LEU A 1 98 ? 15.156 14.82 -9.539 1 79.38 98 LEU A N 1
ATOM 746 C CA . LEU A 1 98 ? 14.914 14.344 -10.898 1 79.38 98 LEU A CA 1
ATOM 747 C C . LEU A 1 98 ? 15.711 15.164 -11.914 1 79.38 98 LEU A C 1
ATOM 749 O O . LEU A 1 98 ? 15.727 16.391 -11.852 1 79.38 98 LEU A O 1
ATOM 753 N N . VAL A 1 99 ? 16.312 14.5 -12.875 1 81.12 99 VAL A N 1
ATOM 754 C CA . VAL A 1 99 ? 17.219 15.18 -13.789 1 81.12 99 VAL A CA 1
ATOM 755 C C . VAL A 1 99 ? 16.781 14.945 -15.234 1 81.12 99 VAL A C 1
ATOM 757 O O . VAL A 1 99 ? 17.078 15.758 -16.109 1 81.12 99 VAL A O 1
ATOM 760 N N . MET A 1 100 ? 16.016 13.852 -15.477 1 87.38 100 MET A N 1
ATOM 761 C CA . MET A 1 100 ? 15.688 13.484 -16.844 1 87.38 100 MET A CA 1
ATOM 762 C C . MET A 1 100 ? 14.25 13.875 -17.172 1 87.38 100 MET A C 1
ATOM 764 O O . MET A 1 100 ? 13.477 14.234 -16.281 1 87.38 100 MET A O 1
ATOM 768 N N . ASP A 1 101 ? 13.914 13.695 -18.391 1 91.19 101 ASP A N 1
ATOM 769 C CA . ASP A 1 101 ? 12.625 14.164 -18.891 1 91.19 101 ASP A CA 1
ATOM 770 C C . ASP A 1 101 ? 11.539 13.117 -18.672 1 91.19 101 ASP A C 1
ATOM 772 O O . ASP A 1 101 ? 10.375 13.453 -18.453 1 91.19 101 ASP A O 1
ATOM 776 N N . THR A 1 102 ? 11.953 11.875 -18.844 1 95.25 102 THR A N 1
ATOM 777 C CA . THR A 1 102 ? 10.977 10.797 -18.703 1 95.25 102 THR A CA 1
ATOM 778 C C . THR A 1 102 ? 11.391 9.836 -17.594 1 95.25 102 THR A C 1
ATOM 780 O O . THR A 1 102 ? 12.547 9.82 -17.172 1 95.25 102 THR A O 1
ATOM 783 N N . VAL A 1 103 ? 10.445 9.078 -17.141 1 95.31 103 VAL A N 1
ATOM 784 C CA . VAL A 1 103 ? 10.672 8.156 -16.031 1 95.31 103 VAL A CA 1
ATOM 785 C C . VAL A 1 103 ? 11.719 7.109 -16.422 1 95.31 103 VAL A C 1
ATOM 787 O O . VAL A 1 103 ? 12.648 6.836 -15.672 1 95.31 103 VAL A O 1
ATOM 790 N N . ILE A 1 104 ? 11.617 6.559 -17.641 1 94.81 104 ILE A N 1
ATOM 791 C CA . ILE A 1 104 ? 12.531 5.508 -18.078 1 94.81 104 ILE A CA 1
ATOM 792 C C . ILE A 1 104 ? 13.945 6.074 -18.188 1 94.81 104 ILE A C 1
ATOM 794 O O . ILE A 1 104 ? 14.922 5.391 -17.875 1 94.81 104 ILE A O 1
ATOM 798 N N . GLN A 1 105 ? 14.055 7.277 -18.641 1 95.25 105 GLN A N 1
ATOM 799 C CA . GLN A 1 105 ? 15.367 7.922 -18.75 1 95.25 105 GLN A CA 1
ATOM 800 C C . GLN A 1 105 ? 15.969 8.172 -17.375 1 95.25 105 GLN A C 1
ATOM 802 O O . GLN A 1 105 ? 17.172 8.039 -17.188 1 95.25 105 GLN A O 1
ATOM 807 N N . GLU A 1 106 ? 15.086 8.539 -16.469 1 95 106 GLU A N 1
ATOM 808 C CA . GLU A 1 106 ? 15.539 8.766 -15.094 1 95 106 GLU A CA 1
ATOM 809 C C . GLU A 1 106 ? 16.125 7.488 -14.492 1 95 106 GLU A C 1
ATOM 811 O O . GLU A 1 106 ? 17.172 7.523 -13.836 1 95 106 GLU A O 1
ATOM 816 N N . LEU A 1 107 ? 15.484 6.398 -14.734 1 95.06 107 LEU A N 1
ATOM 817 C CA . LEU A 1 107 ? 15.93 5.113 -14.211 1 95.06 107 LEU A CA 1
ATOM 818 C C . LEU A 1 107 ? 17.219 4.668 -14.898 1 95.06 107 LEU A C 1
ATOM 820 O O . LEU A 1 107 ? 18.109 4.109 -14.258 1 95.06 107 LEU A O 1
ATOM 824 N N . ALA A 1 108 ? 17.328 4.961 -16.203 1 95.44 108 ALA A N 1
ATOM 825 C CA . ALA A 1 108 ? 18.484 4.551 -16.984 1 95.44 108 ALA A CA 1
ATOM 826 C C . ALA A 1 108 ? 19.703 5.406 -16.625 1 95.44 108 ALA A C 1
ATOM 828 O O . ALA A 1 108 ? 20.844 4.934 -16.703 1 95.44 108 ALA A O 1
ATOM 829 N N . PHE A 1 109 ? 19.438 6.594 -16.25 1 93.06 109 PHE A N 1
ATOM 830 C CA . PHE A 1 109 ? 20.5 7.574 -16.031 1 93.06 109 PHE A CA 1
ATOM 831 C C . PHE A 1 109 ? 21.5 7.07 -15.008 1 93.06 109 PHE A C 1
ATOM 833 O O . PHE A 1 109 ? 22.719 7.105 -15.25 1 93.06 109 PHE A O 1
ATOM 840 N N . SER A 1 110 ? 21.031 6.625 -13.875 1 89.56 110 SER A N 1
ATOM 841 C CA . SER A 1 110 ? 21.906 6.145 -12.812 1 89.56 110 SER A CA 1
ATOM 842 C C . SER A 1 110 ? 22.75 4.953 -13.273 1 89.56 110 SER A C 1
ATOM 844 O O . SER A 1 110 ? 23.922 4.844 -12.938 1 89.56 110 SER A O 1
ATOM 846 N N . LEU A 1 111 ? 22.156 4.098 -14.055 1 93.62 111 LEU A N 1
ATOM 847 C CA . LEU A 1 111 ? 22.828 2.891 -14.531 1 93.62 111 LEU A CA 1
ATOM 848 C C . LEU A 1 111 ? 23.844 3.223 -15.625 1 93.62 111 LEU A C 1
ATOM 850 O O . LEU A 1 111 ? 24.906 2.617 -15.68 1 93.62 111 LEU A O 1
ATOM 854 N N . GLU A 1 112 ? 23.484 4.176 -16.453 1 92.94 112 GLU A N 1
ATOM 855 C CA . GLU A 1 112 ? 24.406 4.625 -17.484 1 92.94 112 GLU A CA 1
ATOM 856 C C . GLU A 1 112 ? 25.672 5.25 -16.875 1 92.94 112 GLU A C 1
ATOM 858 O O . GLU A 1 112 ? 26.766 5.047 -17.391 1 92.94 112 GLU A O 1
ATOM 863 N N . ASN A 1 113 ? 25.531 5.918 -15.812 1 89.88 113 ASN A N 1
ATOM 864 C CA . ASN A 1 113 ? 26.625 6.629 -15.156 1 89.88 113 ASN A CA 1
ATOM 865 C C . ASN A 1 113 ? 27.641 5.66 -14.555 1 89.88 113 ASN A C 1
ATOM 867 O O . ASN A 1 113 ? 28.797 6.023 -14.328 1 89.88 113 ASN A O 1
ATOM 871 N N . ILE A 1 114 ? 27.203 4.445 -14.375 1 91 114 ILE A N 1
ATOM 872 C CA . ILE A 1 114 ? 28.156 3.49 -13.836 1 91 114 ILE A CA 1
ATOM 873 C C . ILE A 1 114 ? 28.656 2.576 -14.945 1 91 114 ILE A C 1
ATOM 875 O O . ILE A 1 114 ? 29.297 1.554 -14.68 1 91 114 ILE A O 1
ATOM 879 N N . GLY A 1 115 ? 28.219 2.781 -16.156 1 91.38 115 GLY A N 1
ATOM 880 C CA . GLY A 1 115 ? 28.844 2.172 -17.328 1 91.38 115 GLY A CA 1
ATOM 881 C C . GLY A 1 115 ? 28.234 0.833 -17.703 1 91.38 115 GLY A C 1
ATOM 882 O O . GLY A 1 115 ? 28.891 -0.003 -18.312 1 91.38 115 GLY A O 1
ATOM 883 N N . LEU A 1 116 ? 27.031 0.594 -17.406 1 93.25 116 LEU A N 1
ATOM 884 C CA . LEU A 1 116 ? 26.406 -0.679 -17.75 1 93.25 116 LEU A CA 1
ATOM 885 C C . LEU A 1 116 ? 25.938 -0.685 -19.203 1 93.25 116 LEU A C 1
ATOM 887 O O . LEU A 1 116 ? 25.469 0.337 -19.719 1 93.25 116 LEU A O 1
ATOM 891 N N . PRO A 1 117 ? 26.047 -1.816 -19.781 1 94.31 117 PRO A N 1
ATOM 892 C CA . PRO A 1 117 ? 25.547 -1.924 -21.156 1 94.31 117 PRO A CA 1
ATOM 893 C C . PRO A 1 117 ? 24.016 -1.837 -21.234 1 94.31 117 PRO A C 1
ATOM 895 O O . PRO A 1 117 ? 23.328 -2.121 -20.25 1 94.31 117 PRO A O 1
ATOM 898 N N . SER A 1 118 ? 23.531 -1.508 -22.375 1 92.5 118 SER A N 1
ATOM 899 C CA . SER A 1 118 ? 22.125 -1.226 -22.609 1 92.5 118 SER A CA 1
ATOM 900 C C . SER A 1 118 ? 21.25 -2.428 -22.266 1 92.5 118 SER A C 1
ATOM 902 O O . SER A 1 118 ? 20.172 -2.275 -21.672 1 92.5 118 SER A O 1
ATOM 904 N N . HIS A 1 119 ? 21.703 -3.572 -22.609 1 90.12 119 HIS A N 1
ATOM 905 C CA . HIS A 1 119 ? 20.875 -4.754 -22.375 1 90.12 119 HIS A CA 1
ATOM 906 C C . HIS A 1 119 ? 20.734 -5.027 -20.875 1 90.12 119 HIS A C 1
ATOM 908 O O . HIS A 1 119 ? 19.688 -5.48 -20.422 1 90.12 119 HIS A O 1
ATOM 914 N N . ILE A 1 120 ? 21.719 -4.719 -20.156 1 92.12 120 ILE A N 1
ATOM 915 C CA . ILE A 1 120 ? 21.688 -4.895 -18.703 1 92.12 120 ILE A CA 1
ATOM 916 C C . ILE A 1 120 ? 20.781 -3.828 -18.078 1 92.12 120 ILE A C 1
ATOM 918 O O . ILE A 1 120 ? 20.016 -4.113 -17.156 1 92.12 120 ILE A O 1
ATOM 922 N N . ILE A 1 121 ? 20.906 -2.623 -18.641 1 95.12 121 ILE A N 1
ATOM 923 C CA . ILE A 1 121 ? 20.078 -1.522 -18.156 1 95.12 121 ILE A CA 1
ATOM 924 C C . ILE A 1 121 ? 18.594 -1.867 -18.359 1 95.12 121 ILE A C 1
ATOM 926 O O . ILE A 1 121 ? 17.797 -1.713 -17.438 1 95.12 121 ILE A O 1
ATOM 930 N N . GLN A 1 122 ? 18.297 -2.387 -19.484 1 92.94 122 GLN A N 1
ATOM 931 C CA . GLN A 1 122 ? 16.922 -2.762 -19.781 1 92.94 122 GLN A CA 1
ATOM 932 C C . GLN A 1 122 ? 16.438 -3.859 -18.844 1 92.94 122 GLN A C 1
ATOM 934 O O . GLN A 1 122 ? 15.297 -3.812 -18.359 1 92.94 122 GLN A O 1
ATOM 939 N N . LYS A 1 123 ? 17.281 -4.742 -18.609 1 92.69 123 LYS A N 1
ATOM 940 C CA . LYS A 1 123 ? 16.938 -5.848 -17.719 1 92.69 123 LYS A CA 1
ATOM 941 C C . LYS A 1 123 ? 16.672 -5.348 -16.297 1 92.69 123 LYS A C 1
ATOM 943 O O . LYS A 1 123 ? 15.68 -5.738 -15.68 1 92.69 123 LYS A O 1
ATOM 948 N N . ARG A 1 124 ? 17.469 -4.516 -15.828 1 94.06 124 ARG A N 1
ATOM 949 C CA . ARG A 1 124 ? 17.344 -4 -14.469 1 94.06 124 ARG A CA 1
ATOM 950 C C . ARG A 1 124 ? 16.078 -3.178 -14.312 1 94.06 124 ARG A C 1
ATOM 952 O O . ARG A 1 124 ? 15.383 -3.283 -13.297 1 94.06 124 ARG A O 1
ATOM 959 N N . ILE A 1 125 ? 15.844 -2.41 -15.328 1 94.81 125 ILE A N 1
ATOM 960 C CA . ILE A 1 125 ? 14.641 -1.585 -15.289 1 94.81 125 ILE A CA 1
ATOM 961 C C . ILE A 1 125 ? 13.398 -2.477 -15.344 1 94.81 125 ILE A C 1
ATOM 963 O O . ILE A 1 125 ? 12.445 -2.27 -14.586 1 94.81 125 ILE A O 1
ATOM 967 N N . ALA A 1 126 ? 13.461 -3.473 -16.141 1 92.56 126 ALA A N 1
ATOM 968 C CA . ALA A 1 126 ? 12.328 -4.371 -16.312 1 92.56 126 ALA A CA 1
ATOM 969 C C . ALA A 1 126 ? 11.992 -5.094 -15.016 1 92.56 126 ALA A C 1
ATOM 971 O O . ALA A 1 126 ? 10.828 -5.16 -14.617 1 92.56 126 ALA A O 1
ATOM 972 N N . GLU A 1 127 ? 12.961 -5.617 -14.383 1 92 127 GLU A N 1
ATOM 973 C CA . GLU A 1 127 ? 12.68 -6.355 -13.156 1 92 127 GLU A CA 1
ATOM 974 C C . GLU A 1 127 ? 12.203 -5.426 -12.047 1 92 127 GLU A C 1
ATOM 976 O O . GLU A 1 127 ? 11.289 -5.77 -11.289 1 92 127 GLU A O 1
ATOM 981 N N . LEU A 1 128 ? 12.805 -4.219 -11.961 1 93.81 128 LEU A N 1
ATOM 982 C CA . LEU A 1 128 ? 12.414 -3.27 -10.922 1 93.81 128 LEU A CA 1
ATOM 983 C C . LEU A 1 128 ? 10.961 -2.832 -11.102 1 93.81 128 LEU A C 1
ATOM 985 O O . LEU A 1 128 ? 10.188 -2.826 -10.141 1 93.81 128 LEU A O 1
ATOM 989 N N . ILE A 1 129 ? 10.625 -2.539 -12.305 1 92.25 129 ILE A N 1
ATOM 990 C CA . ILE A 1 129 ? 9.289 -2.037 -12.602 1 92.25 129 ILE A CA 1
ATOM 991 C C . ILE A 1 129 ? 8.266 -3.145 -12.383 1 92.25 129 ILE A C 1
ATOM 993 O O . ILE A 1 129 ? 7.145 -2.885 -11.93 1 92.25 129 ILE A O 1
ATOM 997 N N . SER A 1 130 ? 8.633 -4.305 -12.68 1 88.06 130 SER A N 1
ATOM 998 C CA . SER A 1 130 ? 7.75 -5.441 -12.445 1 88.06 130 SER A CA 1
ATOM 999 C C . SER A 1 130 ? 7.535 -5.672 -10.953 1 88.06 130 SER A C 1
ATOM 1001 O O . SER A 1 130 ? 6.48 -6.16 -10.539 1 88.06 130 SER A O 1
ATOM 1003 N N . PHE A 1 131 ? 8.445 -5.32 -10.141 1 88.69 131 PHE A N 1
ATOM 1004 C CA . PHE A 1 131 ? 8.359 -5.441 -8.688 1 88.69 131 PHE A CA 1
ATOM 1005 C C . PHE A 1 131 ? 7.543 -4.297 -8.102 1 88.69 131 PHE A C 1
ATOM 1007 O O . PHE A 1 131 ? 6.727 -4.508 -7.203 1 88.69 131 PHE A O 1
ATOM 1014 N N . LEU A 1 132 ? 7.809 -3.123 -8.602 1 91.38 132 LEU A N 1
ATOM 1015 C CA . LEU A 1 132 ? 7.18 -1.937 -8.031 1 91.38 132 LEU A CA 1
ATOM 1016 C C . LEU A 1 132 ? 5.785 -1.731 -8.609 1 91.38 132 LEU A C 1
ATOM 1018 O O . LEU A 1 132 ? 4.93 -1.102 -7.977 1 91.38 132 LEU A O 1
ATOM 1022 N N . GLY A 1 133 ? 5.527 -2.041 -9.844 1 86.38 133 GLY A N 1
ATOM 1023 C CA . GLY A 1 133 ? 4.188 -2.076 -10.406 1 86.38 133 GLY A CA 1
ATOM 1024 C C . GLY A 1 133 ? 3.775 -0.769 -11.055 1 86.38 133 GLY A C 1
ATOM 1025 O O . GLY A 1 133 ? 2.592 -0.425 -11.078 1 86.38 133 GLY A O 1
ATOM 1026 N N . PHE A 1 134 ? 4.637 0.102 -11.531 1 86.44 134 PHE A N 1
ATOM 1027 C CA . PHE A 1 134 ? 4.188 1.343 -12.148 1 86.44 134 PHE A CA 1
ATOM 1028 C C . PHE A 1 134 ? 4.664 1.433 -13.594 1 86.44 134 PHE A C 1
ATOM 1030 O O . PHE A 1 134 ? 5.234 2.445 -14 1 86.44 134 PHE A O 1
ATOM 1037 N N . GLN A 1 135 ? 4.426 0.418 -14.391 1 85.81 135 GLN A N 1
ATOM 1038 C CA . GLN A 1 135 ? 4.77 0.336 -15.805 1 85.81 135 GLN A CA 1
ATOM 1039 C C . GLN A 1 135 ? 4.09 1.449 -16.594 1 85.81 135 GLN A C 1
ATOM 1041 O O . GLN A 1 135 ? 4.645 1.942 -17.578 1 85.81 135 GLN A O 1
ATOM 1046 N N . ASP A 1 136 ? 2.986 1.919 -16.141 1 84.75 136 ASP A N 1
ATOM 1047 C CA . ASP A 1 136 ? 2.197 2.918 -16.844 1 84.75 136 ASP A CA 1
ATOM 1048 C C . ASP A 1 136 ? 2.875 4.285 -16.797 1 84.75 136 ASP A C 1
ATOM 1050 O O . ASP A 1 136 ? 2.559 5.168 -17.609 1 84.75 136 ASP A O 1
ATOM 1054 N N . LEU A 1 137 ? 3.785 4.438 -15.906 1 90 137 LEU A N 1
ATOM 1055 C CA . LEU A 1 137 ? 4.449 5.727 -15.75 1 90 137 LEU A CA 1
ATOM 1056 C C . LEU A 1 137 ? 5.742 5.777 -16.562 1 90 137 LEU A C 1
ATOM 1058 O O . LEU A 1 137 ? 6.34 6.844 -16.719 1 90 137 LEU A O 1
ATOM 1062 N N . LEU A 1 138 ? 6.141 4.695 -17.141 1 90.94 138 LEU A N 1
ATOM 1063 C CA . LEU A 1 138 ? 7.484 4.508 -17.672 1 90.94 138 LEU A CA 1
ATOM 1064 C C . LEU A 1 138 ? 7.816 5.582 -18.703 1 90.94 138 LEU A C 1
ATOM 1066 O O . LEU A 1 138 ? 8.922 6.129 -18.703 1 90.94 138 LEU A O 1
ATOM 1070 N N . HIS A 1 139 ? 6.887 5.965 -19.562 1 92.19 139 HIS A N 1
ATOM 1071 C CA . HIS A 1 139 ? 7.191 6.859 -20.672 1 92.19 139 HIS A CA 1
ATOM 1072 C C . HIS A 1 139 ? 6.586 8.242 -20.453 1 92.19 139 HIS A C 1
ATOM 1074 O O . HIS A 1 139 ? 6.605 9.086 -21.344 1 92.19 139 HIS A O 1
ATOM 1080 N N . GLN A 1 140 ? 6.113 8.461 -19.281 1 92.75 140 GLN A N 1
ATOM 1081 C CA . GLN A 1 140 ? 5.539 9.758 -18.953 1 92.75 140 GLN A CA 1
ATOM 1082 C C . GLN A 1 140 ? 6.629 10.781 -18.641 1 92.75 140 GLN A C 1
ATOM 1084 O O . GLN A 1 140 ? 7.723 10.414 -18.203 1 92.75 140 GLN A O 1
ATOM 1089 N N . SER A 1 141 ? 6.254 11.969 -18.922 1 93.88 141 SER A N 1
ATOM 1090 C CA . SER A 1 141 ? 7.129 13.062 -18.516 1 93.88 141 SER A CA 1
ATOM 1091 C C . SER A 1 141 ? 7.125 13.234 -17 1 93.88 141 SER A C 1
ATOM 1093 O O . SER A 1 141 ? 6.066 13.188 -16.359 1 93.88 141 SER A O 1
ATOM 1095 N N . VAL A 1 142 ? 8.297 13.461 -16.438 1 90.81 142 VAL A N 1
ATOM 1096 C CA . VAL A 1 142 ? 8.438 13.602 -15 1 90.81 142 VAL A CA 1
ATOM 1097 C C . VAL A 1 142 ? 7.66 14.82 -14.516 1 90.81 142 VAL A C 1
ATOM 1099 O O . VAL A 1 142 ? 7.164 14.844 -13.391 1 90.81 142 VAL A O 1
ATOM 1102 N N . HIS A 1 143 ? 7.469 15.773 -15.336 1 86.81 143 HIS A N 1
ATOM 1103 C CA . HIS A 1 143 ? 6.809 17.031 -14.977 1 86.81 143 HIS A CA 1
ATOM 1104 C C . HIS A 1 143 ? 5.309 16.828 -14.805 1 86.81 143 HIS A C 1
ATOM 1106 O O . HIS A 1 143 ? 4.637 17.656 -14.18 1 86.81 143 HIS A O 1
ATOM 1112 N N . THR A 1 144 ? 4.82 15.75 -15.367 1 86.88 144 THR A N 1
ATOM 1113 C CA . THR A 1 144 ? 3.385 15.5 -15.32 1 86.88 144 THR A CA 1
ATOM 1114 C C . THR A 1 144 ? 3.029 14.633 -14.117 1 86.88 144 THR A C 1
ATOM 1116 O O . THR A 1 144 ? 1.851 14.43 -13.812 1 86.88 144 THR A O 1
ATOM 1119 N N . LEU A 1 145 ? 4 14.188 -13.406 1 88.31 145 LEU A N 1
ATOM 1120 C CA . LEU A 1 145 ? 3.777 13.273 -12.289 1 88.31 145 LEU A CA 1
ATOM 1121 C C . LEU A 1 145 ? 3.316 14.039 -11.055 1 88.31 145 LEU A C 1
ATOM 1123 O O . LEU A 1 145 ? 3.697 15.195 -10.852 1 88.31 145 LEU A O 1
ATOM 1127 N N . SER A 1 146 ? 2.488 13.367 -10.266 1 82.31 146 SER A N 1
ATOM 1128 C CA . SER A 1 146 ? 2.143 13.898 -8.953 1 82.31 146 SER A CA 1
ATOM 1129 C C . SER A 1 146 ? 3.332 13.844 -7.996 1 82.31 146 SER A C 1
ATOM 1131 O O . SER A 1 146 ? 4.348 13.211 -8.305 1 82.31 146 SER A O 1
ATOM 1133 N N . GLY A 1 147 ? 3.238 14.523 -6.875 1 83.19 147 GLY A N 1
ATOM 1134 C CA . GLY A 1 147 ? 4.293 14.484 -5.875 1 83.19 147 GLY A CA 1
ATOM 1135 C C . GLY A 1 147 ? 4.598 13.078 -5.391 1 83.19 147 GLY A C 1
ATOM 1136 O O . GLY A 1 147 ? 5.766 12.711 -5.23 1 83.19 147 GLY A O 1
ATOM 1137 N N . GLY A 1 148 ? 3.537 12.289 -5.145 1 87.94 148 GLY A N 1
ATOM 1138 C CA . GLY A 1 148 ? 3.723 10.906 -4.723 1 87.94 148 GLY A CA 1
ATOM 1139 C C . GLY A 1 148 ? 4.383 10.047 -5.781 1 87.94 148 GLY A C 1
ATOM 1140 O O . GLY A 1 148 ? 5.238 9.219 -5.469 1 87.94 148 GLY A O 1
ATOM 1141 N N . GLN A 1 149 ? 4.031 10.266 -7.004 1 89.81 149 GLN A N 1
ATOM 1142 C CA . GLN A 1 149 ? 4.629 9.531 -8.109 1 89.81 149 GLN A CA 1
ATOM 1143 C C . GLN A 1 149 ? 6.094 9.914 -8.297 1 89.81 149 GLN A C 1
ATOM 1145 O O . GLN A 1 149 ? 6.938 9.055 -8.562 1 89.81 149 GLN A O 1
ATOM 1150 N N . LYS A 1 150 ? 6.352 11.164 -8.164 1 92.69 150 LYS A N 1
ATOM 1151 C CA . LYS A 1 150 ? 7.734 11.617 -8.273 1 92.69 150 LYS A CA 1
ATOM 1152 C C . LYS A 1 150 ? 8.617 10.961 -7.215 1 92.69 150 LYS A C 1
ATOM 1154 O O . LYS A 1 150 ? 9.734 10.539 -7.504 1 92.69 150 LYS A O 1
ATOM 1159 N N . GLN A 1 151 ? 8.109 10.922 -6.016 1 93.88 151 GLN A N 1
ATOM 1160 C CA . GLN A 1 151 ? 8.883 10.312 -4.938 1 93.88 151 GLN A CA 1
ATOM 1161 C C . GLN A 1 151 ? 9.102 8.828 -5.195 1 93.88 151 GLN A C 1
ATOM 1163 O O . GLN A 1 151 ? 10.156 8.281 -4.848 1 93.88 151 GLN A O 1
ATOM 1168 N N . LEU A 1 152 ? 8.109 8.188 -5.75 1 94.31 152 LEU A N 1
ATOM 1169 C CA . LEU A 1 152 ? 8.25 6.789 -6.125 1 94.31 152 LEU A CA 1
ATOM 1170 C C . LEU A 1 152 ? 9.344 6.609 -7.172 1 94.31 152 LEU A C 1
ATOM 1172 O O . LEU A 1 152 ? 10.133 5.664 -7.094 1 94.31 152 LEU A O 1
ATOM 1176 N N . VAL A 1 153 ? 9.375 7.484 -8.141 1 95.12 153 VAL A N 1
ATOM 1177 C CA . VAL A 1 153 ? 10.383 7.438 -9.195 1 95.12 153 VAL A CA 1
ATOM 1178 C C . VAL A 1 153 ? 11.766 7.695 -8.602 1 95.12 153 VAL A C 1
ATOM 1180 O O . VAL A 1 153 ? 12.742 7.043 -8.977 1 95.12 153 VAL A O 1
ATOM 1183 N N . ASN A 1 154 ? 11.828 8.641 -7.625 1 95.56 154 ASN A N 1
ATOM 1184 C CA . ASN A 1 154 ? 13.094 8.883 -6.93 1 95.56 154 ASN A CA 1
ATOM 1185 C C . ASN A 1 154 ? 13.586 7.625 -6.219 1 95.56 154 ASN A C 1
ATOM 1187 O O . ASN A 1 154 ? 14.773 7.289 -6.297 1 95.56 154 ASN A O 1
ATOM 1191 N N . LEU A 1 155 ? 12.695 7.008 -5.527 1 96.38 155 LEU A N 1
ATOM 1192 C CA . LEU A 1 155 ? 13.047 5.773 -4.836 1 96.38 155 LEU A CA 1
ATOM 1193 C C . LEU A 1 155 ? 13.492 4.703 -5.828 1 96.38 155 LEU A C 1
ATOM 1195 O O . LEU A 1 155 ? 14.484 4.008 -5.598 1 96.38 155 LEU A O 1
ATOM 1199 N N . ALA A 1 156 ? 12.766 4.605 -6.938 1 96.25 156 ALA A N 1
ATOM 1200 C CA . ALA A 1 156 ? 13.094 3.621 -7.965 1 96.25 156 ALA A CA 1
ATOM 1201 C C . ALA A 1 156 ? 14.477 3.879 -8.555 1 96.25 156 ALA A C 1
ATOM 1203 O O . ALA A 1 156 ? 15.227 2.938 -8.82 1 96.25 156 ALA A O 1
ATOM 1204 N N . ALA A 1 157 ? 14.781 5.133 -8.773 1 95.5 157 ALA A N 1
ATOM 1205 C CA . ALA A 1 157 ? 16.062 5.52 -9.344 1 95.5 157 ALA A CA 1
ATOM 1206 C C . ALA A 1 157 ? 17.219 5.137 -8.422 1 95.5 157 ALA A C 1
ATOM 1208 O O . ALA A 1 157 ? 18.328 4.883 -8.883 1 95.5 157 ALA A O 1
ATOM 1209 N N . VAL A 1 158 ? 16.922 5.074 -7.172 1 95.56 158 VAL A N 1
ATOM 1210 C CA . VAL A 1 158 ? 17.922 4.645 -6.199 1 95.56 158 VAL A CA 1
ATOM 1211 C C . VAL A 1 158 ? 17.969 3.119 -6.141 1 95.56 158 VAL A C 1
ATOM 1213 O O . VAL A 1 158 ? 19.031 2.518 -6.16 1 95.56 158 VAL A O 1
ATOM 1216 N N . LEU A 1 159 ? 16.844 2.461 -6.164 1 96.62 159 LEU A N 1
ATOM 1217 C CA . LEU A 1 159 ? 16.703 1.017 -6 1 96.62 159 LEU A CA 1
ATOM 1218 C C . LEU A 1 159 ? 17.297 0.28 -7.199 1 96.62 159 LEU A C 1
ATOM 1220 O O . LEU A 1 159 ? 17.812 -0.832 -7.055 1 96.62 159 LEU A O 1
ATOM 1224 N N . VAL A 1 160 ? 17.203 0.942 -8.344 1 95.94 160 VAL A N 1
ATOM 1225 C CA . VAL A 1 160 ? 17.656 0.268 -9.562 1 95.94 160 VAL A CA 1
ATOM 1226 C C . VAL A 1 160 ? 19.141 -0.052 -9.445 1 95.94 160 VAL A C 1
ATOM 1228 O O . VAL A 1 160 ? 19.641 -0.963 -10.117 1 95.94 160 VAL A O 1
ATOM 1231 N N . MET A 1 161 ? 19.859 0.593 -8.547 1 95.44 161 MET A N 1
ATOM 1232 C CA . MET A 1 161 ? 21.281 0.363 -8.305 1 95.44 161 MET A CA 1
ATOM 1233 C C . MET A 1 161 ? 21.484 -0.783 -7.324 1 95.44 161 MET A C 1
ATOM 1235 O O . MET A 1 161 ? 22.625 -1.17 -7.047 1 95.44 161 MET A O 1
ATOM 1239 N N . GLN A 1 162 ? 20.391 -1.267 -6.75 1 94.19 162 GLN A N 1
ATOM 1240 C CA . GLN A 1 162 ? 20.406 -2.418 -5.855 1 94.19 162 GLN A CA 1
ATOM 1241 C C . GLN A 1 162 ? 21.188 -2.121 -4.586 1 94.19 162 GLN A C 1
ATOM 1243 O O . GLN A 1 162 ? 22.125 -2.859 -4.234 1 94.19 162 GLN A O 1
ATOM 1248 N N . PRO A 1 163 ? 20.766 -1.118 -3.855 1 96.56 163 PRO A N 1
ATOM 1249 C CA . PRO A 1 163 ? 21.469 -0.748 -2.627 1 96.56 163 PRO A CA 1
ATOM 1250 C C . PRO A 1 163 ? 21.266 -1.764 -1.504 1 96.56 163 PRO A C 1
ATOM 1252 O O . PRO A 1 163 ? 20.312 -2.541 -1.532 1 96.56 163 PRO A O 1
ATOM 1255 N N . LYS A 1 164 ? 22.234 -1.74 -0.55 1 96.12 164 LYS A N 1
ATOM 1256 C CA . LYS A 1 164 ? 22.125 -2.562 0.652 1 96.12 164 LYS A CA 1
ATOM 1257 C C . LYS A 1 164 ? 21.703 -1.726 1.855 1 96.12 164 LYS A C 1
ATOM 1259 O O . LYS A 1 164 ? 21.188 -2.258 2.834 1 96.12 164 LYS A O 1
ATOM 1264 N N . LEU A 1 165 ? 21.953 -0.491 1.757 1 97.81 165 LEU A N 1
ATOM 1265 C CA . LEU A 1 165 ? 21.562 0.489 2.764 1 97.81 165 LEU A CA 1
ATOM 1266 C C . LEU A 1 165 ? 20.812 1.657 2.125 1 97.81 165 LEU A C 1
ATOM 1268 O O . LEU A 1 165 ? 21.328 2.295 1.203 1 97.81 165 LEU A O 1
ATOM 1272 N N . LEU A 1 166 ? 19.609 1.868 2.578 1 98.06 166 LEU A N 1
ATOM 1273 C CA . LEU A 1 166 ? 18.766 2.947 2.062 1 98.06 166 LEU A CA 1
ATOM 1274 C C . LEU A 1 166 ? 18.578 4.035 3.113 1 98.06 166 LEU A C 1
ATOM 1276 O O . LEU A 1 166 ? 18.094 3.766 4.215 1 98.06 166 LEU A O 1
ATOM 1280 N N . LEU A 1 167 ? 19.016 5.242 2.812 1 98.19 167 LEU A N 1
ATOM 1281 C CA . LEU A 1 167 ? 18.859 6.422 3.658 1 98.19 167 LEU A CA 1
ATOM 1282 C C . LEU A 1 167 ? 17.766 7.332 3.121 1 98.19 167 LEU A C 1
ATOM 1284 O O . LEU A 1 167 ? 17.781 7.707 1.946 1 98.19 167 LEU A O 1
ATOM 1288 N N . LEU A 1 168 ? 16.812 7.645 3.973 1 97.81 168 LEU A N 1
ATOM 1289 C CA . LEU A 1 168 ? 15.727 8.508 3.547 1 97.81 168 LEU A CA 1
ATOM 1290 C C . LEU A 1 168 ? 15.57 9.695 4.492 1 97.81 168 LEU A C 1
ATOM 1292 O O . LEU A 1 168 ? 15.406 9.516 5.699 1 97.81 168 LEU A O 1
ATOM 1296 N N . ASP A 1 169 ? 15.625 10.859 3.961 1 94.75 169 ASP A N 1
ATOM 1297 C CA . ASP A 1 169 ? 15.523 12.094 4.742 1 94.75 169 ASP A CA 1
ATOM 1298 C C . ASP A 1 169 ? 14.164 12.75 4.551 1 94.75 169 ASP A C 1
ATOM 1300 O O . ASP A 1 169 ? 13.984 13.562 3.646 1 94.75 169 ASP A O 1
ATOM 1304 N N . GLU A 1 170 ? 13.242 12.445 5.406 1 92.94 170 GLU A N 1
ATOM 1305 C CA . GLU A 1 170 ? 11.875 12.969 5.426 1 92.94 170 GLU A CA 1
ATOM 1306 C C . GLU A 1 170 ? 11.219 12.852 4.055 1 92.94 170 GLU A C 1
ATOM 1308 O O . GLU A 1 170 ? 10.711 13.836 3.516 1 92.94 170 GLU A O 1
ATOM 1313 N N . PRO A 1 171 ? 11.164 11.625 3.574 1 94.19 171 PRO A N 1
ATOM 1314 C CA . PRO A 1 171 ? 10.695 11.438 2.201 1 94.19 171 PRO A CA 1
ATOM 1315 C C . PRO A 1 171 ? 9.203 11.734 2.043 1 94.19 171 PRO A C 1
ATOM 1317 O O . PRO A 1 171 ? 8.727 11.93 0.923 1 94.19 171 PRO A O 1
ATOM 1320 N N . THR A 1 172 ? 8.438 11.75 3.111 1 91.94 172 THR A N 1
ATOM 1321 C CA . THR A 1 172 ? 6.996 11.93 2.975 1 91.94 172 THR A CA 1
ATOM 1322 C C . THR A 1 172 ? 6.582 13.336 3.4 1 91.94 172 THR A C 1
ATOM 1324 O O . THR A 1 172 ? 5.391 13.641 3.484 1 91.94 172 THR A O 1
ATOM 1327 N N . ALA A 1 173 ? 7.484 14.195 3.633 1 85.5 173 ALA A N 1
ATOM 1328 C CA . ALA A 1 173 ? 7.227 15.531 4.172 1 85.5 173 ALA A CA 1
ATOM 1329 C C . ALA A 1 173 ? 6.312 16.328 3.246 1 85.5 173 ALA A C 1
ATOM 1331 O O . ALA A 1 173 ? 5.492 17.125 3.709 1 85.5 173 ALA A O 1
ATOM 1332 N N . GLN A 1 174 ? 6.414 16.109 1.984 1 80.38 174 GLN A N 1
ATOM 1333 C CA . GLN A 1 174 ? 5.664 16.906 1.021 1 80.38 174 GLN A CA 1
ATOM 1334 C C . GLN A 1 174 ? 4.535 16.094 0.393 1 80.38 174 GLN A C 1
ATOM 1336 O O . GLN A 1 174 ? 3.939 16.516 -0.599 1 80.38 174 GLN A O 1
ATOM 1341 N N . LEU A 1 175 ? 4.27 14.93 0.987 1 85.5 175 LEU A N 1
ATOM 1342 C CA . LEU A 1 175 ? 3.244 14.055 0.434 1 85.5 175 LEU A CA 1
ATOM 1343 C C . LEU A 1 175 ? 1.943 14.172 1.221 1 85.5 175 LEU A C 1
ATOM 1345 O O . LEU A 1 175 ? 1.96 14.5 2.41 1 85.5 175 LEU A O 1
ATOM 1349 N N . ASP A 1 176 ? 0.836 13.953 0.518 1 83.38 176 ASP A N 1
ATOM 1350 C CA . ASP A 1 176 ? -0.43 13.836 1.233 1 83.38 176 ASP A CA 1
ATOM 1351 C C . ASP A 1 176 ? -0.475 12.547 2.059 1 83.38 176 ASP A C 1
ATOM 1353 O O . ASP A 1 176 ? 0.335 11.641 1.85 1 83.38 176 ASP A O 1
ATOM 1357 N N . PRO A 1 177 ? -1.405 12.469 2.986 1 84.44 177 PRO A N 1
ATOM 1358 C CA . PRO A 1 177 ? -1.426 11.344 3.924 1 84.44 177 PRO A CA 1
ATOM 1359 C C . PRO A 1 177 ? -1.536 9.992 3.225 1 84.44 177 PRO A C 1
ATOM 1361 O O . PRO A 1 177 ? -0.877 9.023 3.625 1 84.44 177 PRO A O 1
ATOM 1364 N N . ILE A 1 178 ? -2.324 9.914 2.195 1 85.88 178 ILE A N 1
ATOM 1365 C CA . ILE A 1 178 ? -2.525 8.641 1.508 1 85.88 178 ILE A CA 1
ATOM 1366 C C . ILE A 1 178 ? -1.243 8.242 0.779 1 85.88 178 ILE A C 1
ATOM 1368 O O . ILE A 1 178 ? -0.779 7.109 0.903 1 85.88 178 ILE A O 1
ATOM 1372 N N . ALA A 1 179 ? -0.706 9.156 0.05 1 88.5 179 ALA A N 1
ATOM 1373 C CA . ALA A 1 179 ? 0.552 8.906 -0.648 1 88.5 179 ALA A CA 1
ATOM 1374 C C . ALA A 1 179 ? 1.666 8.555 0.334 1 88.5 179 ALA A C 1
ATOM 1376 O O . ALA A 1 179 ? 2.508 7.699 0.053 1 88.5 179 ALA A O 1
ATOM 1377 N N . ALA A 1 180 ? 1.645 9.242 1.437 1 91.81 180 ALA A N 1
ATOM 1378 C CA . ALA A 1 180 ? 2.648 8.969 2.463 1 91.81 180 ALA A CA 1
ATOM 1379 C C . ALA A 1 180 ? 2.521 7.547 2.99 1 91.81 180 ALA A C 1
ATOM 1381 O O . ALA A 1 180 ? 3.52 6.832 3.111 1 91.81 180 ALA A O 1
ATOM 1382 N N . LYS A 1 181 ? 1.331 7.168 3.287 1 91.25 181 LYS A N 1
ATOM 1383 C CA . LYS A 1 181 ? 1.093 5.824 3.801 1 91.25 181 LYS A CA 1
ATOM 1384 C C . LYS A 1 181 ? 1.503 4.766 2.779 1 91.25 181 LYS A C 1
ATOM 1386 O O . LYS A 1 181 ? 2.102 3.748 3.139 1 91.25 181 LYS A O 1
ATOM 1391 N N . GLU A 1 182 ? 1.127 4.992 1.553 1 90.38 182 GLU A N 1
ATOM 1392 C CA . GLU A 1 182 ? 1.5 4.074 0.482 1 90.38 182 GLU A CA 1
ATOM 1393 C C . GLU A 1 182 ? 3.016 3.971 0.346 1 90.38 182 GLU A C 1
ATOM 1395 O O . GLU A 1 182 ? 3.557 2.875 0.178 1 90.38 182 GLU A O 1
ATOM 1400 N N . PHE A 1 183 ? 3.633 5.043 0.406 1 94.62 183 PHE A N 1
ATOM 1401 C CA . PHE A 1 183 ? 5.086 5.086 0.285 1 94.62 183 PHE A CA 1
ATOM 1402 C C . PHE A 1 183 ? 5.746 4.344 1.438 1 94.62 183 PHE A C 1
ATOM 1404 O O . PHE A 1 183 ? 6.66 3.543 1.226 1 94.62 183 PHE A O 1
ATOM 1411 N N . LEU A 1 184 ? 5.328 4.605 2.635 1 95.56 184 LEU A N 1
ATOM 1412 C CA . LEU A 1 184 ? 5.883 3.949 3.812 1 95.56 184 LEU A CA 1
ATOM 1413 C C . LEU A 1 184 ? 5.609 2.449 3.777 1 95.56 184 LEU A C 1
ATOM 1415 O O . LEU A 1 184 ? 6.457 1.651 4.188 1 95.56 184 LEU A O 1
ATOM 1419 N N . GLY A 1 185 ? 4.43 2.102 3.332 1 93.25 185 GLY A N 1
ATOM 1420 C CA . GLY A 1 185 ? 4.141 0.691 3.129 1 93.25 185 GLY A CA 1
ATOM 1421 C C . GLY A 1 185 ? 5.094 0.021 2.158 1 93.25 185 GLY A C 1
ATOM 1422 O O . GLY A 1 185 ? 5.504 -1.121 2.371 1 93.25 185 GLY A O 1
ATOM 1423 N N . LEU A 1 186 ? 5.414 0.698 1.146 1 94.5 186 LEU A N 1
ATOM 1424 C CA . LEU A 1 186 ? 6.371 0.193 0.167 1 94.5 186 LEU A CA 1
ATOM 1425 C C . LEU A 1 186 ? 7.746 0 0.799 1 94.5 186 LEU A C 1
ATOM 1427 O O . LEU A 1 186 ? 8.422 -0.996 0.532 1 94.5 186 LEU A O 1
ATOM 1431 N N . LEU A 1 187 ? 8.18 0.938 1.6 1 96.75 187 LEU A N 1
ATOM 1432 C CA . LEU A 1 187 ? 9.461 0.805 2.281 1 96.75 187 LEU A CA 1
ATOM 1433 C C . LEU A 1 187 ? 9.484 -0.442 3.158 1 96.75 187 LEU A C 1
ATOM 1435 O O . LEU A 1 187 ? 10.484 -1.155 3.205 1 96.75 187 LEU A O 1
ATOM 1439 N N . LYS A 1 188 ? 8.383 -0.629 3.848 1 95.25 188 LYS A N 1
ATOM 1440 C CA . LYS A 1 188 ? 8.281 -1.822 4.684 1 95.25 188 LYS A CA 1
ATOM 1441 C C . LYS A 1 188 ? 8.414 -3.092 3.848 1 95.25 188 LYS A C 1
ATOM 1443 O O . LYS A 1 188 ? 9.117 -4.027 4.234 1 95.25 188 LYS A O 1
ATOM 1448 N N . ARG A 1 189 ? 7.766 -3.098 2.752 1 93 189 ARG A N 1
ATOM 1449 C CA . ARG A 1 189 ? 7.844 -4.234 1.841 1 93 189 ARG A CA 1
ATOM 1450 C C . ARG A 1 189 ? 9.273 -4.465 1.371 1 93 189 ARG A C 1
ATOM 1452 O O . ARG A 1 189 ? 9.758 -5.598 1.371 1 93 189 ARG A O 1
ATOM 1459 N N . ILE A 1 190 ? 9.922 -3.428 0.982 1 95.88 190 ILE A N 1
ATOM 1460 C CA . ILE A 1 190 ? 11.305 -3.492 0.506 1 95.88 190 ILE A CA 1
ATOM 1461 C C . ILE A 1 190 ? 12.203 -4.062 1.602 1 95.88 190 ILE A C 1
ATOM 1463 O O . ILE A 1 190 ? 13.039 -4.93 1.338 1 95.88 190 ILE A O 1
ATOM 1467 N N . ASN A 1 191 ? 12 -3.625 2.764 1 96.88 191 ASN A N 1
ATOM 1468 C CA . ASN A 1 191 ? 12.781 -4.113 3.895 1 96.88 191 ASN A CA 1
ATOM 1469 C C . ASN A 1 191 ? 12.523 -5.594 4.16 1 96.88 191 ASN A C 1
ATOM 1471 O O . ASN A 1 191 ? 13.461 -6.383 4.289 1 96.88 191 ASN A O 1
ATOM 1475 N N . GLU A 1 192 ? 11.289 -6 4.164 1 94.19 192 GLU A N 1
ATOM 1476 C CA . GLU A 1 192 ? 10.906 -7.352 4.559 1 94.19 192 GLU A CA 1
ATOM 1477 C C . GLU A 1 192 ? 11.203 -8.352 3.443 1 94.19 192 GLU A C 1
ATOM 1479 O O . GLU A 1 192 ? 11.617 -9.484 3.711 1 94.19 192 GLU A O 1
ATOM 1484 N N . GLU A 1 193 ? 11.016 -7.922 2.227 1 93.06 193 GLU A N 1
ATOM 1485 C CA . GLU A 1 193 ? 11.102 -8.875 1.123 1 93.06 193 GLU A CA 1
ATOM 1486 C C . GLU A 1 193 ? 12.516 -8.938 0.555 1 93.06 193 GLU A C 1
ATOM 1488 O O . GLU A 1 193 ? 12.922 -9.945 -0.024 1 93.06 193 GLU A O 1
ATOM 1493 N N . LEU A 1 194 ? 13.258 -7.82 0.659 1 94.75 194 LEU A N 1
ATOM 1494 C CA . LEU A 1 194 ? 14.57 -7.785 0.032 1 94.75 194 LEU A CA 1
ATOM 1495 C C . LEU A 1 194 ? 15.672 -7.793 1.084 1 94.75 194 LEU A C 1
ATOM 1497 O O . LEU A 1 194 ? 16.844 -8.031 0.765 1 94.75 194 LEU A O 1
ATOM 1501 N N . GLY A 1 195 ? 15.328 -7.469 2.299 1 93.69 195 GLY A N 1
ATOM 1502 C CA . GLY A 1 195 ? 16.312 -7.457 3.371 1 93.69 195 GLY A CA 1
ATOM 1503 C C . GLY A 1 195 ? 17.172 -6.215 3.367 1 93.69 195 GLY A C 1
ATOM 1504 O O . GLY A 1 195 ? 18.234 -6.188 4 1 93.69 195 GLY A O 1
ATOM 1505 N N . ILE A 1 196 ? 16.75 -5.203 2.678 1 96.06 196 ILE A N 1
ATOM 1506 C CA . ILE A 1 196 ? 17.516 -3.961 2.598 1 96.06 196 ILE A CA 1
ATOM 1507 C C . ILE A 1 196 ? 17.422 -3.211 3.926 1 96.06 196 ILE A C 1
ATOM 1509 O O . ILE A 1 196 ? 16.344 -3.123 4.52 1 96.06 196 ILE A O 1
ATOM 1513 N N . THR A 1 197 ? 18.562 -2.732 4.398 1 97.19 197 THR A N 1
ATOM 1514 C CA . THR A 1 197 ? 18.609 -1.926 5.609 1 97.19 197 THR A CA 1
ATOM 1515 C C . THR A 1 197 ? 18.094 -0.514 5.34 1 97.19 197 THR A C 1
ATOM 1517 O O . THR A 1 197 ? 18.422 0.084 4.312 1 97.19 197 THR A O 1
ATOM 1520 N N . ILE A 1 198 ? 17.25 0.016 6.246 1 98.25 198 ILE A N 1
ATOM 1521 C CA . ILE A 1 198 ? 16.641 1.324 6.016 1 98.25 198 ILE A CA 1
ATOM 1522 C C . ILE A 1 198 ? 16.859 2.217 7.234 1 98.25 198 ILE A C 1
ATOM 1524 O O . ILE A 1 198 ? 16.656 1.788 8.375 1 98.25 198 ILE A O 1
ATOM 1528 N N . VAL A 1 199 ? 17.359 3.408 7.047 1 98.5 199 VAL A N 1
ATOM 1529 C CA . VAL A 1 199 ? 17.375 4.492 8.023 1 98.5 199 VAL A CA 1
ATOM 1530 C C . VAL A 1 199 ? 16.531 5.656 7.527 1 98.5 199 VAL A C 1
ATOM 1532 O O . VAL A 1 199 ? 16.844 6.285 6.52 1 98.5 199 VAL A O 1
ATOM 1535 N N . LEU A 1 200 ? 15.469 5.891 8.25 1 98.19 200 LEU A N 1
ATOM 1536 C CA . LEU A 1 200 ? 14.445 6.832 7.801 1 98.19 200 LEU A CA 1
ATOM 1537 C C . LEU A 1 200 ? 14.227 7.93 8.836 1 98.19 200 LEU A C 1
ATOM 1539 O O . LEU A 1 200 ? 13.922 7.645 10 1 98.19 200 LEU A O 1
ATOM 1543 N N . SER A 1 201 ? 14.484 9.156 8.461 1 96.44 201 SER A N 1
ATOM 1544 C CA . SER A 1 201 ? 14.047 10.273 9.289 1 96.44 201 SER A CA 1
ATOM 1545 C C . SER A 1 201 ? 12.641 10.719 8.914 1 96.44 201 SER A C 1
ATOM 1547 O O . SER A 1 201 ? 12.297 10.797 7.73 1 96.44 201 SER A O 1
ATOM 1549 N N . GLU A 1 202 ? 11.758 10.906 9.914 1 93.56 202 GLU A N 1
ATOM 1550 C CA . GLU A 1 202 ? 10.375 11.32 9.664 1 93.56 202 GLU A CA 1
ATOM 1551 C C . GLU A 1 202 ? 9.797 12.07 10.859 1 93.56 202 GLU A C 1
ATOM 1553 O O . GLU A 1 202 ? 10.234 11.859 12 1 93.56 202 GLU A O 1
ATOM 1558 N N . HIS A 1 203 ? 8.875 12.875 10.516 1 88.88 203 HIS A N 1
ATOM 1559 C CA . HIS A 1 203 ? 8.125 13.547 11.562 1 88.88 203 HIS A CA 1
ATOM 1560 C C . HIS A 1 203 ? 6.816 12.82 11.859 1 88.88 203 HIS A C 1
ATOM 1562 O O . HIS A 1 203 ? 6.273 12.938 12.961 1 88.88 203 HIS A O 1
ATOM 1568 N N . ARG A 1 204 ? 6.332 12.086 10.938 1 88.06 204 ARG A N 1
ATOM 1569 C CA . ARG A 1 204 ? 5.109 11.305 11.117 1 88.06 204 ARG A CA 1
ATOM 1570 C C . ARG A 1 204 ? 5.387 10.016 11.883 1 88.06 204 ARG A C 1
ATOM 1572 O O . ARG A 1 204 ? 5.227 8.922 11.344 1 88.06 204 ARG A O 1
ATOM 1579 N N . LEU A 1 205 ? 5.551 10.172 13.109 1 91.12 205 LEU A N 1
ATOM 1580 C CA . LEU A 1 205 ? 6.008 9.039 13.922 1 91.12 205 LEU A CA 1
ATOM 1581 C C . LEU A 1 205 ? 4.887 8.031 14.125 1 91.12 205 LEU A C 1
ATOM 1583 O O . LEU A 1 205 ? 5.145 6.836 14.281 1 91.12 205 LEU A O 1
ATOM 1587 N N . ASP A 1 206 ? 3.654 8.508 14.117 1 90.19 206 ASP A N 1
ATOM 1588 C CA . ASP A 1 206 ? 2.512 7.609 14.273 1 90.19 206 ASP A CA 1
ATOM 1589 C C . ASP A 1 206 ? 2.498 6.547 13.18 1 90.19 206 ASP A C 1
ATOM 1591 O O . ASP A 1 206 ? 2.076 5.41 13.414 1 90.19 206 ASP A O 1
ATOM 1595 N N . GLU A 1 207 ? 2.959 6.906 12.023 1 91.38 207 GLU A N 1
ATOM 1596 C CA . GLU A 1 207 ? 2.932 6.004 10.883 1 91.38 207 GLU A CA 1
ATOM 1597 C C . GLU A 1 207 ? 4.211 5.176 10.805 1 91.38 207 GLU A C 1
ATOM 1599 O O . GLU A 1 207 ? 4.195 4.043 10.312 1 91.38 207 GLU A O 1
ATOM 1604 N N . VAL A 1 208 ? 5.297 5.664 11.312 1 95 208 VAL A N 1
ATOM 1605 C CA . VAL A 1 208 ? 6.598 5.051 11.062 1 95 208 VAL A CA 1
ATOM 1606 C C . VAL A 1 208 ? 6.949 4.105 12.211 1 95 208 VAL A C 1
ATOM 1608 O O . VAL A 1 208 ? 7.586 3.072 12 1 95 208 VAL A O 1
ATOM 1611 N N . ILE A 1 209 ? 6.551 4.41 13.391 1 93.94 209 ILE A N 1
ATOM 1612 C CA . ILE A 1 209 ? 6.965 3.672 14.578 1 93.94 209 ILE A CA 1
ATOM 1613 C C . ILE A 1 209 ? 6.516 2.217 14.469 1 93.94 209 ILE A C 1
ATOM 1615 O O . ILE A 1 209 ? 7.305 1.298 14.703 1 93.94 209 ILE A O 1
ATOM 1619 N N . PRO A 1 210 ? 5.297 1.977 14.008 1 90.38 210 PRO A N 1
ATOM 1620 C CA . PRO A 1 210 ? 4.859 0.583 13.898 1 90.38 210 PRO A CA 1
ATOM 1621 C C . PRO A 1 210 ? 5.664 -0.208 12.867 1 90.38 210 PRO A C 1
ATOM 1623 O O . PRO A 1 210 ? 5.648 -1.441 12.883 1 90.38 210 PRO A O 1
ATOM 1626 N N . LEU A 1 211 ? 6.34 0.434 11.992 1 93.12 211 LEU A N 1
ATOM 1627 C CA . LEU A 1 211 ? 7.098 -0.225 10.93 1 93.12 211 LEU A CA 1
ATOM 1628 C C . LEU A 1 211 ? 8.539 -0.469 11.367 1 93.12 211 LEU A C 1
ATOM 1630 O O . LEU A 1 211 ? 9.227 -1.326 10.805 1 93.12 211 LEU A O 1
ATOM 1634 N N . ALA A 1 212 ? 8.992 0.31 12.352 1 96.06 212 ALA A N 1
ATOM 1635 C CA . ALA A 1 212 ? 10.406 0.355 12.703 1 96.06 212 ALA A CA 1
ATOM 1636 C C . ALA A 1 212 ? 10.773 -0.776 13.656 1 96.06 212 ALA A C 1
ATOM 1638 O O . ALA A 1 212 ? 9.977 -1.155 14.516 1 96.06 212 ALA A O 1
ATOM 1639 N N . THR A 1 213 ? 11.984 -1.324 13.508 1 94.75 213 THR A N 1
ATOM 1640 C CA . THR A 1 213 ? 12.531 -2.285 14.461 1 94.75 213 THR A CA 1
ATOM 1641 C C . THR A 1 213 ? 13.273 -1.571 15.586 1 94.75 213 THR A C 1
ATOM 1643 O O . THR A 1 213 ? 13.453 -2.129 16.672 1 94.75 213 THR A O 1
ATOM 1646 N N . ARG A 1 214 ? 13.727 -0.39 15.273 1 96.56 214 ARG A N 1
ATOM 1647 C CA . ARG A 1 214 ? 14.539 0.422 16.172 1 96.56 214 ARG A CA 1
ATOM 1648 C C . ARG A 1 214 ? 14.266 1.907 15.977 1 96.56 214 ARG A C 1
ATOM 1650 O O . ARG A 1 214 ? 14 2.35 14.859 1 96.56 214 ARG A O 1
ATOM 1657 N N . VAL A 1 215 ? 14.203 2.656 17.047 1 97.5 215 VAL A N 1
ATOM 1658 C CA . VAL A 1 215 ? 13.977 4.098 17 1 97.5 215 VAL A CA 1
ATOM 1659 C C . VAL A 1 215 ? 15.141 4.832 17.656 1 97.5 215 VAL A C 1
ATOM 1661 O O . VAL A 1 215 ? 15.617 4.414 18.719 1 97.5 215 VAL A O 1
ATOM 1664 N N . ILE A 1 216 ? 15.609 5.844 17.031 1 97.75 216 ILE A N 1
ATOM 1665 C CA . ILE A 1 216 ? 16.656 6.711 17.547 1 97.75 216 ILE A CA 1
ATOM 1666 C C . ILE A 1 216 ? 16.141 8.141 17.656 1 97.75 216 ILE A C 1
ATOM 1668 O O . ILE A 1 216 ? 15.609 8.688 16.688 1 97.75 216 ILE A O 1
ATOM 1672 N N . CYS A 1 217 ? 16.297 8.719 18.781 1 96.69 217 CYS A N 1
ATOM 1673 C CA . CYS A 1 217 ? 15.883 10.102 19.016 1 96.69 217 CYS A CA 1
ATOM 1674 C C . CYS A 1 217 ? 17.094 11.016 19.125 1 96.69 217 CYS A C 1
ATOM 1676 O O . CYS A 1 217 ? 18.016 10.75 19.906 1 96.69 217 CYS A O 1
ATOM 1678 N N . MET A 1 218 ? 17.016 12.078 18.375 1 95.62 218 MET A N 1
ATOM 1679 C CA . MET A 1 218 ? 18.109 13.039 18.375 1 95.62 218 MET A CA 1
ATOM 1680 C C . MET A 1 218 ? 17.641 14.383 18.938 1 95.62 218 MET A C 1
ATOM 1682 O O . MET A 1 218 ? 16.484 14.766 18.766 1 95.62 218 MET A O 1
ATOM 1686 N N . ASN A 1 219 ? 18.531 14.992 19.609 1 93.75 219 ASN A N 1
ATOM 1687 C CA . ASN A 1 219 ? 18.312 16.344 20.125 1 93.75 219 ASN A CA 1
ATOM 1688 C C . ASN A 1 219 ? 19.625 17.125 20.188 1 93.75 219 ASN A C 1
ATOM 1690 O O . ASN A 1 219 ? 20.609 16.672 20.766 1 93.75 219 ASN A O 1
ATOM 1694 N N . ASN A 1 220 ? 19.625 18.266 19.594 1 90.75 220 ASN A N 1
ATOM 1695 C CA . ASN A 1 220 ? 20.75 19.188 19.609 1 90.75 220 ASN A CA 1
ATOM 1696 C C . ASN A 1 220 ? 22.047 18.484 19.203 1 90.75 220 ASN A C 1
ATOM 1698 O O . ASN A 1 220 ? 23.062 18.578 19.891 1 90.75 220 ASN A O 1
ATOM 1702 N N . GLY A 1 221 ? 21.953 17.719 18.203 1 94.62 221 GLY A N 1
ATOM 1703 C CA . GLY A 1 221 ? 23.125 17.109 17.594 1 94.62 221 GLY A CA 1
ATOM 1704 C C . GLY A 1 221 ? 23.578 15.867 18.328 1 94.62 221 GLY A C 1
ATOM 1705 O O . GLY A 1 221 ? 24.656 15.328 18.031 1 94.62 221 GLY A O 1
ATOM 1706 N N . ARG A 1 222 ? 22.75 15.391 19.281 1 96.69 222 ARG A N 1
ATOM 1707 C CA . ARG A 1 222 ? 23.109 14.203 20.062 1 96.69 222 ARG A CA 1
ATOM 1708 C C . ARG A 1 222 ? 22.016 13.141 19.953 1 96.69 222 ARG A C 1
ATOM 1710 O O . ARG A 1 222 ? 20.844 13.461 19.734 1 96.69 222 ARG A O 1
ATOM 1717 N N . ILE A 1 223 ? 22.453 11.891 20.078 1 97 223 ILE A N 1
ATOM 1718 C CA . ILE A 1 223 ? 21.484 10.805 20.25 1 97 223 ILE A CA 1
ATOM 1719 C C . ILE A 1 223 ? 21.078 10.703 21.719 1 97 223 ILE A C 1
ATOM 1721 O O . ILE A 1 223 ? 21.922 10.453 22.594 1 97 223 ILE A O 1
ATOM 1725 N N . VAL A 1 224 ? 19.844 10.875 22.016 1 96.31 224 VAL A N 1
ATOM 1726 C CA . VAL A 1 224 ? 19.375 10.914 23.406 1 96.31 224 VAL A CA 1
ATOM 1727 C C . VAL A 1 224 ? 18.781 9.562 23.781 1 96.31 224 VAL A C 1
ATOM 1729 O O . VAL A 1 224 ? 18.859 9.141 24.938 1 96.31 224 VAL A O 1
ATOM 1732 N N . TYR A 1 225 ? 18.047 8.945 22.906 1 96.75 225 TYR A N 1
ATOM 1733 C CA . TYR A 1 225 ? 17.469 7.621 23.125 1 96.75 225 TYR A CA 1
ATOM 1734 C C . TYR A 1 225 ? 17.734 6.707 21.938 1 96.75 225 TYR A C 1
ATOM 1736 O O . TYR A 1 225 ? 17.781 7.172 20.797 1 96.75 225 TYR A O 1
ATOM 1744 N N . ASP A 1 226 ? 17.922 5.477 22.188 1 97.56 226 ASP A N 1
ATOM 1745 C CA . ASP A 1 226 ? 18.188 4.445 21.188 1 97.56 226 ASP A CA 1
ATOM 1746 C C . ASP A 1 226 ? 17.703 3.082 21.656 1 97.56 226 ASP A C 1
ATOM 1748 O O . ASP A 1 226 ? 18.172 2.553 22.656 1 97.56 226 ASP A O 1
ATOM 1752 N N . GLY A 1 227 ? 16.719 2.584 20.953 1 97.19 227 GLY A N 1
ATOM 1753 C CA . GLY A 1 227 ? 16.203 1.286 21.359 1 97.19 227 GLY A CA 1
ATOM 1754 C C . GLY A 1 227 ? 14.938 0.896 20.625 1 97.19 227 GLY A C 1
ATOM 1755 O O . GLY A 1 227 ? 14.672 1.39 19.531 1 97.19 227 GLY A O 1
ATOM 1756 N N . SER A 1 228 ? 14.242 -0.082 21.172 1 96 228 SER A N 1
ATOM 1757 C CA . SER A 1 228 ? 12.953 -0.482 20.609 1 96 228 SER A CA 1
ATOM 1758 C C . SER A 1 228 ? 11.938 0.656 20.688 1 96 228 SER A C 1
ATOM 1760 O O . SER A 1 228 ? 12.062 1.549 21.531 1 96 228 SER A O 1
ATOM 1762 N N . PRO A 1 229 ? 10.953 0.627 19.812 1 95.5 229 PRO A N 1
ATOM 1763 C CA . PRO A 1 229 ? 9.938 1.688 19.812 1 95.5 229 PRO A CA 1
ATOM 1764 C C . PRO A 1 229 ? 9.297 1.89 21.172 1 95.5 229 PRO A C 1
ATOM 1766 O O . PRO A 1 229 ? 9.188 3.023 21.656 1 95.5 229 PRO A O 1
ATOM 1769 N N . LYS A 1 230 ? 8.945 0.844 21.875 1 95.25 230 LYS A N 1
ATOM 1770 C CA . LYS A 1 230 ? 8.281 0.943 23.172 1 95.25 230 LYS A CA 1
ATOM 1771 C C . LYS A 1 230 ? 9.195 1.6 24.203 1 95.25 230 LYS A C 1
ATOM 1773 O O . LYS A 1 230 ? 8.766 2.49 24.938 1 95.25 230 LYS A O 1
ATOM 1778 N N . ARG A 1 231 ? 10.461 1.208 24.188 1 95.75 231 ARG A N 1
ATOM 1779 C CA . ARG A 1 231 ? 11.43 1.734 25.141 1 95.75 231 ARG A CA 1
ATOM 1780 C C . ARG A 1 231 ? 11.695 3.215 24.891 1 95.75 231 ARG A C 1
ATOM 1782 O O . ARG A 1 231 ? 11.711 4.016 25.828 1 95.75 231 ARG A O 1
ATOM 1789 N N . VAL A 1 232 ? 11.875 3.557 23.672 1 96.25 232 VAL A N 1
ATOM 1790 C CA . VAL A 1 232 ? 12.219 4.934 23.344 1 96.25 232 VAL A CA 1
ATOM 1791 C C . VAL A 1 232 ? 11.031 5.852 23.641 1 96.25 232 VAL A C 1
ATOM 1793 O O . VAL A 1 232 ? 11.203 6.938 24.188 1 96.25 232 VAL A O 1
ATOM 1796 N N . ILE A 1 233 ? 9.836 5.43 23.328 1 95.19 233 ILE A N 1
ATOM 1797 C CA . ILE A 1 233 ? 8.641 6.242 23.562 1 95.19 233 ILE A CA 1
ATOM 1798 C C . ILE A 1 233 ? 8.438 6.438 25.062 1 95.19 233 ILE A C 1
ATOM 1800 O O . ILE A 1 233 ? 8.102 7.535 25.516 1 95.19 233 ILE A O 1
ATOM 1804 N N . ALA A 1 234 ? 8.664 5.398 25.828 1 95.12 234 ALA A N 1
ATOM 1805 C CA . ALA A 1 234 ? 8.562 5.496 27.281 1 95.12 234 ALA A CA 1
ATOM 1806 C C . ALA A 1 234 ? 9.578 6.488 27.828 1 95.12 234 ALA A C 1
ATOM 1808 O O . ALA A 1 234 ? 9.266 7.27 28.734 1 95.12 234 ALA A O 1
ATOM 1809 N N . ASN A 1 235 ? 10.758 6.445 27.281 1 95.25 235 ASN A N 1
ATOM 1810 C CA . ASN A 1 235 ? 11.812 7.359 27.719 1 95.25 235 ASN A CA 1
ATOM 1811 C C . ASN A 1 235 ? 11.492 8.805 27.328 1 95.25 235 ASN A C 1
ATOM 1813 O O . ASN A 1 235 ? 11.727 9.727 28.109 1 95.25 235 ASN A O 1
ATOM 1817 N N . MET A 1 236 ? 11.008 8.969 26.172 1 94 236 MET A N 1
ATOM 1818 C CA . MET A 1 236 ? 10.633 10.305 25.703 1 94 236 MET A CA 1
ATOM 1819 C C . MET A 1 236 ? 9.578 10.914 26.625 1 94 236 MET A C 1
ATOM 1821 O O . MET A 1 236 ? 9.562 12.133 26.844 1 94 236 MET A O 1
ATOM 1825 N N . TRP A 1 237 ? 8.758 10.094 27.125 1 94.25 237 TRP A N 1
ATOM 1826 C CA . TRP A 1 237 ? 7.668 10.523 27.984 1 94.25 237 TRP A CA 1
ATOM 1827 C C . TRP A 1 237 ? 8.203 11.195 29.234 1 94.25 237 TRP A C 1
ATOM 1829 O O . TRP A 1 237 ? 7.59 12.133 29.766 1 94.25 237 TRP A O 1
ATOM 1839 N N . GLU A 1 238 ? 9.336 10.875 29.641 1 93.62 238 GLU A N 1
ATOM 1840 C CA . GLU A 1 238 ? 9.906 11.367 30.891 1 93.62 238 GLU A CA 1
ATOM 1841 C C . GLU A 1 238 ? 10.406 12.805 30.734 1 93.62 238 GLU A C 1
ATOM 1843 O O . GLU A 1 238 ? 10.633 13.492 31.734 1 93.62 238 GLU A O 1
ATOM 1848 N N . VAL A 1 239 ? 10.547 13.227 29.531 1 92.25 239 VAL A N 1
ATOM 1849 C CA . VAL A 1 239 ? 11.039 14.578 29.266 1 92.25 239 VAL A CA 1
ATOM 1850 C C . VAL A 1 239 ? 9.938 15.406 28.594 1 92.25 239 VAL A C 1
ATOM 1852 O O . VAL A 1 239 ? 9.477 15.07 27.5 1 92.25 239 VAL A O 1
ATOM 1855 N N . GLU A 1 240 ? 9.617 16.469 29.109 1 90.81 240 GLU A N 1
ATOM 1856 C CA . GLU A 1 240 ? 8.492 17.297 28.688 1 90.81 240 GLU A CA 1
ATOM 1857 C C . GLU A 1 240 ? 8.688 17.766 27.234 1 90.81 240 GLU A C 1
ATOM 1859 O O . GLU A 1 240 ? 7.734 17.781 26.453 1 90.81 240 GLU A O 1
ATOM 1864 N N . GLY A 1 241 ? 9.859 18.109 26.922 1 88.06 241 GLY A N 1
ATOM 1865 C CA . GLY A 1 241 ? 10.148 18.656 25.609 1 88.06 241 GLY A CA 1
ATOM 1866 C C . GLY A 1 241 ? 9.922 17.656 24.484 1 88.06 241 GLY A C 1
ATOM 1867 O O . GLY A 1 241 ? 9.758 18.047 23.328 1 88.06 241 GLY A O 1
ATOM 1868 N N . PHE A 1 242 ? 9.797 16.359 24.812 1 92 242 PHE A N 1
ATOM 1869 C CA . PHE A 1 242 ? 9.648 15.328 23.797 1 92 242 PHE A CA 1
ATOM 1870 C C . PHE A 1 242 ? 8.203 14.852 23.703 1 92 242 PHE A C 1
ATOM 1872 O O . PHE A 1 242 ? 7.836 14.141 22.766 1 92 242 PHE A O 1
ATOM 1879 N N . ARG A 1 243 ? 7.379 15.281 24.578 1 92.62 243 ARG A N 1
ATOM 1880 C CA . ARG A 1 243 ? 6.023 14.75 24.672 1 92.62 243 ARG A CA 1
ATOM 1881 C C . ARG A 1 243 ? 5.219 15.055 23.406 1 92.62 243 ARG A C 1
ATOM 1883 O O . ARG A 1 243 ? 4.43 14.219 22.969 1 92.62 243 ARG A O 1
ATOM 1890 N N . PRO A 1 244 ? 5.492 16.25 22.781 1 91.19 244 PRO A N 1
ATOM 1891 C CA . PRO A 1 244 ? 4.75 16.516 21.547 1 91.19 244 PRO A CA 1
ATOM 1892 C C . PRO A 1 244 ? 5.078 15.531 20.422 1 91.19 244 PRO A C 1
ATOM 1894 O O . PRO A 1 244 ? 4.309 15.398 19.469 1 91.19 244 PRO A O 1
ATOM 1897 N N . PHE A 1 245 ? 6.164 14.828 20.562 1 92.88 245 PHE A N 1
ATOM 1898 C CA . PHE A 1 245 ? 6.602 13.914 19.516 1 92.88 245 PHE A CA 1
ATOM 1899 C C . PHE A 1 245 ? 5.93 12.555 19.672 1 92.88 245 PHE A C 1
ATOM 1901 O O . PHE A 1 245 ? 5.969 11.727 18.766 1 92.88 245 PHE A O 1
ATOM 1908 N N . ILE A 1 246 ? 5.285 12.336 20.828 1 94.5 246 ILE A N 1
ATOM 1909 C CA . ILE A 1 246 ? 4.648 11.055 21.109 1 94.5 246 ILE A CA 1
ATOM 1910 C C . ILE A 1 246 ? 3.268 11.016 20.453 1 94.5 246 ILE A C 1
ATOM 1912 O O . ILE A 1 246 ? 2.441 11.898 20.688 1 94.5 246 ILE A O 1
ATOM 1916 N N . PRO A 1 247 ? 2.959 9.938 19.672 1 93.31 247 PRO A N 1
ATOM 1917 C CA . PRO A 1 247 ? 1.654 9.828 19.016 1 93.31 247 PRO A CA 1
ATOM 1918 C C . PRO A 1 247 ? 0.497 9.781 20.016 1 93.31 247 PRO A C 1
ATOM 1920 O O . PRO A 1 247 ? 0.703 9.492 21.188 1 93.31 247 PRO A O 1
ATOM 1923 N N . GLN A 1 248 ? -0.704 9.992 19.562 1 94.25 248 GLN A N 1
ATOM 1924 C CA . GLN A 1 248 ? -1.87 10.219 20.406 1 94.25 248 GLN A CA 1
ATOM 1925 C C . GLN A 1 248 ? -2.209 8.961 21.219 1 94.25 248 GLN A C 1
ATOM 1927 O O . GLN A 1 248 ? -2.492 9.047 22.406 1 94.25 248 GLN A O 1
ATOM 1932 N N . ILE A 1 249 ? -2.146 7.797 20.641 1 94.19 249 ILE A N 1
ATOM 1933 C CA . ILE A 1 249 ? -2.568 6.574 21.312 1 94.19 249 ILE A CA 1
ATOM 1934 C C . ILE A 1 249 ? -1.567 6.215 22.406 1 94.19 249 ILE A C 1
ATOM 1936 O O . ILE A 1 249 ? -1.939 6.062 23.578 1 94.19 249 ILE A O 1
ATOM 1940 N N . PRO A 1 250 ? -0.29 6.109 22.078 1 95.31 250 PRO A N 1
ATOM 1941 C CA . PRO A 1 250 ? 0.655 5.848 23.172 1 95.31 250 PRO A CA 1
ATOM 1942 C C . PRO A 1 250 ? 0.644 6.945 24.234 1 95.31 250 PRO A C 1
ATOM 1944 O O . PRO A 1 250 ? 0.816 6.66 25.422 1 95.31 250 PRO A O 1
ATOM 1947 N N . ARG A 1 251 ? 0.45 8.188 23.812 1 94.94 251 ARG A N 1
ATOM 1948 C CA . ARG A 1 251 ? 0.387 9.297 24.766 1 94.94 251 ARG A CA 1
ATOM 1949 C C . ARG A 1 251 ? -0.71 9.07 25.797 1 94.94 251 ARG A C 1
ATOM 1951 O O . ARG A 1 251 ? -0.488 9.258 26.984 1 94.94 251 ARG A O 1
ATOM 1958 N N . LEU A 1 252 ? -1.874 8.695 25.344 1 93.5 252 LEU A N 1
ATOM 1959 C CA . LEU A 1 252 ? -3.006 8.445 26.234 1 93.5 252 LEU A CA 1
ATOM 1960 C C . LEU A 1 252 ? -2.678 7.348 27.234 1 93.5 252 LEU A C 1
ATOM 1962 O O . LEU A 1 252 ? -2.939 7.496 28.438 1 93.5 252 LEU A O 1
ATOM 1966 N N . PHE A 1 253 ? -2.076 6.297 26.812 1 93.38 253 PHE A N 1
ATOM 1967 C CA . PHE A 1 253 ? -1.766 5.164 27.672 1 93.38 253 PHE A CA 1
ATOM 1968 C C . PHE A 1 253 ? -0.671 5.531 28.672 1 93.38 253 PHE A C 1
ATOM 1970 O O . PHE A 1 253 ? -0.681 5.059 29.812 1 93.38 253 PHE A O 1
ATOM 1977 N N . LEU A 1 254 ? 0.233 6.355 28.203 1 93.69 254 LEU A N 1
ATOM 1978 C CA . LEU A 1 254 ? 1.271 6.84 29.109 1 93.69 254 LEU A CA 1
ATOM 1979 C C . LEU A 1 254 ? 0.679 7.75 30.188 1 93.69 254 LEU A C 1
ATOM 1981 O O . LEU A 1 254 ? 1.082 7.691 31.344 1 93.69 254 LEU A O 1
ATOM 1985 N N . GLU A 1 255 ? -0.285 8.555 29.75 1 92.06 255 GLU A N 1
ATOM 1986 C CA . GLU A 1 255 ? -0.99 9.391 30.719 1 92.06 255 GLU A CA 1
ATOM 1987 C C . GLU A 1 255 ? -1.687 8.539 31.781 1 92.06 255 GLU A C 1
ATOM 1989 O O . GLU A 1 255 ? -1.813 8.961 32.938 1 92.06 255 GLU A O 1
ATOM 1994 N N . TRP A 1 256 ? -2.059 7.379 31.391 1 90 256 TRP A N 1
ATOM 1995 C CA . TRP A 1 256 ? -2.732 6.445 32.281 1 90 256 TRP A CA 1
ATOM 1996 C C . TRP A 1 256 ? -1.722 5.59 33.062 1 90 256 TRP A C 1
ATOM 1998 O O . TRP A 1 256 ? -2.098 4.656 33.75 1 90 256 TRP A O 1
ATOM 2008 N N . ASN A 1 257 ? -0.46 5.738 32.875 1 89.25 257 ASN A N 1
ATOM 2009 C CA . ASN A 1 257 ? 0.633 5.004 33.5 1 89.25 257 ASN A CA 1
ATOM 2010 C C . ASN A 1 257 ? 0.596 3.523 33.125 1 89.25 257 ASN A C 1
ATOM 2012 O O . ASN A 1 257 ? 0.833 2.664 33.969 1 89.25 257 ASN A O 1
ATOM 2016 N N . ALA A 1 258 ? 0.225 3.279 31.922 1 88.81 258 ALA A N 1
ATOM 2017 C CA . ALA A 1 258 ? 0.195 1.896 31.453 1 88.81 258 ALA A CA 1
ATOM 2018 C C . ALA A 1 258 ? 1.602 1.392 31.141 1 88.81 258 ALA A C 1
ATOM 2020 O O . ALA A 1 258 ? 2.436 2.139 30.625 1 88.81 258 ALA A O 1
ATOM 2021 N N . LYS A 1 259 ? 1.886 0.126 31.344 1 85.69 259 LYS A N 1
ATOM 2022 C CA . LYS A 1 259 ? 3.186 -0.477 31.062 1 85.69 259 LYS A CA 1
ATOM 2023 C C . LYS A 1 259 ? 3.266 -0.963 29.625 1 85.69 259 LYS A C 1
ATOM 2025 O O . LYS A 1 259 ? 4.309 -0.841 28.969 1 85.69 259 LYS A O 1
ATOM 2030 N N . ASP A 1 260 ? 2.178 -1.486 29.188 1 89.75 260 ASP A N 1
ATOM 2031 C CA . ASP A 1 260 ? 2.115 -1.962 27.812 1 89.75 260 ASP A CA 1
ATOM 2032 C C . ASP A 1 260 ? 1.48 -0.916 26.891 1 89.75 260 ASP A C 1
ATOM 2034 O O . ASP A 1 260 ? 0.266 -0.707 26.938 1 89.75 260 ASP A O 1
ATOM 2038 N N . ILE A 1 261 ? 2.305 -0.332 26.062 1 92.31 261 ILE A N 1
ATOM 2039 C CA . ILE A 1 261 ? 1.903 0.831 25.281 1 92.31 261 ILE A CA 1
ATOM 2040 C C . ILE A 1 261 ? 1.546 0.397 23.859 1 92.31 261 ILE A C 1
ATOM 2042 O O . ILE A 1 261 ? 2.406 -0.078 23.109 1 92.31 261 ILE A O 1
ATOM 2046 N N . PRO A 1 262 ? 0.292 0.581 23.469 1 93.94 262 PRO A N 1
ATOM 2047 C CA . PRO A 1 262 ? -0.094 0.267 22.094 1 93.94 262 PRO A CA 1
ATOM 2048 C C . PRO A 1 262 ? 0.247 1.39 21.125 1 93.94 262 PRO A C 1
ATOM 2050 O O . PRO A 1 262 ? 0.289 2.561 21.5 1 93.94 262 PRO A O 1
ATOM 2053 N N . PHE A 1 263 ? 0.459 1.004 19.875 1 93.31 263 PHE A N 1
ATOM 2054 C CA . PHE A 1 263 ? 0.813 2.008 18.875 1 93.31 263 PHE A CA 1
ATOM 2055 C C . PHE A 1 263 ? -0.284 2.139 17.828 1 93.31 263 PHE A C 1
ATOM 2057 O O . PHE A 1 263 ? -0.29 3.092 17.047 1 93.31 263 PHE A O 1
ATOM 2064 N N . THR A 1 264 ? -1.261 1.213 17.781 1 93.06 264 THR A N 1
ATOM 2065 C CA . THR A 1 264 ? -2.346 1.25 16.812 1 93.06 264 THR A CA 1
ATOM 2066 C C . THR A 1 264 ? -3.701 1.225 17.516 1 93.06 264 THR A C 1
ATOM 2068 O O . THR A 1 264 ? -3.791 0.881 18.688 1 93.06 264 THR A O 1
ATOM 2071 N N . VAL A 1 265 ? -4.742 1.592 16.797 1 93.69 265 VAL A N 1
ATOM 2072 C CA . VAL A 1 265 ? -6.113 1.575 17.297 1 93.69 265 VAL A CA 1
ATOM 2073 C C . VAL A 1 265 ? -6.5 0.153 17.703 1 93.69 265 VAL A C 1
ATOM 2075 O O . VAL A 1 265 ? -7.059 -0.068 18.781 1 93.69 265 VAL A O 1
ATOM 2078 N N . ARG A 1 266 ? -6.148 -0.765 16.906 1 92.94 266 ARG A N 1
ATOM 2079 C CA . ARG A 1 266 ? -6.469 -2.164 17.156 1 92.94 266 ARG A CA 1
ATOM 2080 C C . ARG A 1 266 ? -5.824 -2.645 18.453 1 92.94 266 ARG A C 1
ATOM 2082 O O . ARG A 1 266 ? -6.488 -3.238 19.312 1 92.94 266 ARG A O 1
ATOM 2089 N N . GLU A 1 267 ? -4.551 -2.4 18.625 1 91.44 267 GLU A N 1
ATOM 2090 C CA . GLU A 1 267 ? -3.842 -2.807 19.844 1 91.44 267 GLU A CA 1
ATOM 2091 C C . GLU A 1 267 ? -4.465 -2.178 21.078 1 91.44 267 GLU A C 1
ATOM 2093 O O . GLU A 1 267 ? -4.586 -2.83 22.125 1 91.44 267 GLU A O 1
ATOM 2098 N N . ALA A 1 268 ? -4.797 -0.908 20.891 1 92.06 268 ALA A N 1
ATOM 2099 C CA . ALA A 1 268 ? -5.402 -0.186 22 1 92.06 268 ALA A CA 1
ATOM 2100 C C . ALA A 1 268 ? -6.746 -0.797 22.375 1 92.06 268 ALA A C 1
ATOM 2102 O O . ALA A 1 268 ? -7.031 -0.997 23.562 1 92.06 268 ALA A O 1
ATOM 2103 N N . GLN A 1 269 ? -7.531 -1.111 21.391 1 89.81 269 GLN A N 1
ATOM 2104 C CA . GLN A 1 269 ? -8.852 -1.689 21.625 1 89.81 269 GLN A CA 1
ATOM 2105 C C . GLN A 1 269 ? -8.742 -3.068 22.266 1 89.81 269 GLN A C 1
ATOM 2107 O O . GLN A 1 269 ? -9.57 -3.438 23.094 1 89.81 269 GLN A O 1
ATOM 2112 N N . MET A 1 270 ? -7.746 -3.789 21.875 1 85.5 270 MET A N 1
ATOM 2113 C CA . MET A 1 270 ? -7.551 -5.133 22.406 1 85.5 270 MET A CA 1
ATOM 2114 C C . MET A 1 270 ? -7.133 -5.078 23.875 1 85.5 270 MET A C 1
ATOM 2116 O O . MET A 1 270 ? -7.367 -6.023 24.625 1 85.5 270 MET A O 1
ATOM 2120 N N . LYS A 1 271 ? -6.547 -4.043 24.234 1 84.44 271 LYS A N 1
ATOM 2121 C CA . LYS A 1 271 ? -6.051 -3.91 25.594 1 84.44 271 LYS A CA 1
ATOM 2122 C C . LYS A 1 271 ? -7.129 -3.355 26.531 1 84.44 271 LYS A C 1
ATOM 2124 O O . LYS A 1 271 ? -7.016 -3.453 27.75 1 84.44 271 LYS A O 1
ATOM 2129 N N . MET A 1 272 ? -8.102 -2.756 25.922 1 77.81 272 MET A N 1
ATOM 2130 C CA . MET A 1 272 ? -9.148 -2.156 26.75 1 77.81 272 MET A CA 1
ATOM 2131 C C . MET A 1 272 ? -10.156 -3.207 27.203 1 77.81 272 MET A C 1
ATOM 2133 O O . MET A 1 272 ? -10.602 -4.031 26.406 1 77.81 272 MET A O 1
ATOM 2137 N N . ASN A 1 273 ? -10.07 -3.795 28.453 1 61.09 273 ASN A N 1
ATOM 2138 C CA . ASN A 1 273 ? -10.891 -4.848 29.047 1 61.09 273 ASN A CA 1
ATOM 2139 C C . ASN A 1 273 ? -12.344 -4.398 29.203 1 61.09 273 ASN A C 1
ATOM 2141 O O . ASN A 1 273 ? -13.266 -5.199 29.047 1 61.09 273 ASN A O 1
ATOM 2145 N N . ASP A 1 274 ? -12.633 -3.287 29.844 1 59.66 274 ASP A N 1
ATOM 2146 C CA . ASP A 1 274 ? -13.977 -2.936 30.297 1 59.66 274 ASP A CA 1
ATOM 2147 C C . ASP A 1 274 ? -14.289 -1.469 30 1 59.66 274 ASP A C 1
ATOM 2149 O O . ASP A 1 274 ? -13.758 -0.575 30.672 1 59.66 274 ASP A O 1
ATOM 2153 N N . PHE A 1 275 ? -14.914 -1.258 28.906 1 57.06 275 PHE A N 1
ATOM 2154 C CA . PHE A 1 275 ? -15.375 0.083 28.562 1 57.06 275 PHE A CA 1
ATOM 2155 C C . PHE A 1 275 ? -16.531 0.504 29.469 1 57.06 275 PHE A C 1
ATOM 2157 O O . PHE A 1 275 ? -16.984 1.652 29.406 1 57.06 275 PHE A O 1
ATOM 2164 N N . SER A 1 276 ? -17.078 -0.376 30.172 1 55 276 SER A N 1
ATOM 2165 C CA . SER A 1 276 ? -18.297 -0.127 30.922 1 55 276 SER A CA 1
ATOM 2166 C C . SER A 1 276 ? -18.141 1.05 31.875 1 55 276 SER A C 1
ATOM 2168 O O . SER A 1 276 ? -19.125 1.683 32.25 1 55 276 SER A O 1
ATOM 2170 N N . ALA A 1 277 ? -17 1.437 32.312 1 53.66 277 ALA A N 1
ATOM 2171 C CA . ALA A 1 277 ? -16.875 2.438 33.375 1 53.66 277 ALA A CA 1
ATOM 2172 C C . ALA A 1 277 ? -16.891 3.85 32.781 1 53.66 277 ALA A C 1
ATOM 2174 O O . ALA A 1 277 ? -16.797 4.832 33.531 1 53.66 277 ALA A O 1
ATOM 2175 N N . ILE A 1 278 ? -16.938 3.953 31.469 1 58.41 278 ILE A N 1
ATOM 2176 C CA . ILE A 1 278 ? -16.828 5.293 30.906 1 58.41 278 ILE A CA 1
ATOM 2177 C C . ILE A 1 278 ? -18.203 5.961 30.875 1 58.41 278 ILE A C 1
ATOM 2179 O O . ILE A 1 278 ? -19.125 5.449 30.234 1 58.41 278 ILE A O 1
ATOM 2183 N N . SER A 1 279 ? -18.609 6.664 32 1 52.38 279 SER A N 1
ATOM 2184 C CA . SER A 1 279 ? -19.828 7.457 32.062 1 52.38 279 SER A CA 1
ATOM 2185 C C . SER A 1 279 ? -19.688 8.75 31.266 1 52.38 279 SER A C 1
ATOM 2187 O O . SER A 1 279 ? -18.812 9.57 31.562 1 52.38 279 SER A O 1
ATOM 2189 N N . TYR A 1 280 ? -20 8.734 30 1 54.25 280 TYR A N 1
ATOM 2190 C CA . TYR A 1 280 ? -19.875 9.883 29.109 1 54.25 280 TYR A CA 1
ATOM 2191 C C . TYR A 1 280 ? -20.797 11.016 29.547 1 54.25 280 TYR A C 1
ATOM 2193 O O . TYR A 1 280 ? -22 10.797 29.75 1 54.25 280 TYR A O 1
ATOM 2201 N N . VAL A 1 281 ? -20.328 12.008 30.266 1 49.84 281 VAL A N 1
ATOM 2202 C CA . VAL A 1 281 ? -21.109 13.234 30.281 1 49.84 281 VAL A CA 1
ATOM 2203 C C . VAL A 1 281 ? -20.969 13.969 28.953 1 49.84 281 VAL A C 1
ATOM 2205 O O . VAL A 1 281 ? -19.859 14.352 28.562 1 49.84 281 VAL A O 1
ATOM 2208 N N . ASN A 1 282 ? -21.844 13.742 28.031 1 53.12 282 ASN A N 1
ATOM 2209 C CA . ASN A 1 282 ? -21.938 14.5 26.781 1 53.12 282 ASN A CA 1
ATOM 2210 C C . ASN A 1 282 ? -22.016 16 27.047 1 53.12 282 ASN A C 1
ATOM 2212 O O . ASN A 1 282 ? -22.969 16.484 27.641 1 53.12 282 ASN A O 1
ATOM 2216 N N . GLU A 1 283 ? -20.984 16.672 27.172 1 55.25 283 GLU A N 1
ATOM 2217 C CA . GLU A 1 283 ? -21.203 18.125 27.266 1 55.25 283 GLU A CA 1
ATOM 2218 C C . GLU A 1 283 ? -21.766 18.672 25.969 1 55.25 283 GLU A C 1
ATOM 2220 O O . GLU A 1 283 ? -21.359 18.266 24.875 1 55.25 283 GLU A O 1
ATOM 2225 N N . PRO A 1 284 ? -22.859 19.406 26.125 1 55.59 284 PRO A N 1
ATOM 2226 C CA . PRO A 1 284 ? -23.531 20.031 24.969 1 55.59 284 PRO A CA 1
ATOM 2227 C C . PRO A 1 284 ? -22.594 20.859 24.125 1 55.59 284 PRO A C 1
ATOM 2229 O O . PRO A 1 284 ? -21.656 21.484 24.641 1 55.59 284 PRO A O 1
ATOM 2232 N N . ILE A 1 285 ? -22.547 20.594 22.875 1 60.69 285 ILE A N 1
ATOM 2233 C CA . ILE A 1 285 ? -21.828 21.391 21.891 1 60.69 285 ILE A CA 1
ATOM 2234 C C . ILE A 1 285 ? -22.266 22.844 21.984 1 60.69 285 ILE A C 1
ATOM 2236 O O . ILE A 1 285 ? -23.469 23.141 21.906 1 60.69 285 ILE A O 1
ATOM 2240 N N . VAL A 1 286 ? -21.438 23.719 22.547 1 55.06 286 VAL A N 1
ATOM 2241 C CA . VAL A 1 286 ? -21.766 25.141 22.672 1 55.06 286 VAL A CA 1
ATOM 2242 C C . VAL A 1 286 ? -22.062 25.719 21.297 1 55.06 286 VAL A C 1
ATOM 2244 O O . VAL A 1 286 ? -21.25 25.594 20.375 1 55.06 286 VAL A O 1
ATOM 2247 N N . GLN A 1 287 ? -23.266 25.891 20.953 1 58.78 287 GLN A N 1
ATOM 2248 C CA . GLN A 1 287 ? -23.625 26.609 19.734 1 58.78 287 GLN A CA 1
ATOM 2249 C C . GLN A 1 287 ? -23.062 28.031 19.75 1 58.78 287 GLN A C 1
ATOM 2251 O O . GLN A 1 287 ? -23.359 28.797 20.656 1 58.78 287 GLN A O 1
ATOM 2256 N N . ARG A 1 288 ? -21.984 28.266 19 1 63.12 288 ARG A N 1
ATOM 2257 C CA . ARG A 1 288 ? -21.391 29.594 18.953 1 63.12 288 ARG A CA 1
ATOM 2258 C C . ARG A 1 288 ? -22.312 30.578 18.234 1 63.12 288 ARG A C 1
ATOM 2260 O O . ARG A 1 288 ? -23.062 30.188 17.344 1 63.12 288 ARG A O 1
ATOM 2267 N N . GLU A 1 289 ? -22.453 31.734 18.688 1 68.44 289 GLU A N 1
ATOM 2268 C CA . GLU A 1 289 ? -23.234 32.844 18.141 1 68.44 289 GLU A CA 1
ATOM 2269 C C . GLU A 1 289 ? -22.859 33.094 16.688 1 68.44 289 GLU A C 1
ATOM 2271 O O . GLU A 1 289 ? -21.703 32.969 16.297 1 68.44 289 GLU A O 1
ATOM 2276 N N . LYS A 1 290 ? -23.875 33.156 15.836 1 76.38 290 LYS A N 1
ATOM 2277 C CA . LYS A 1 290 ? -23.656 33.531 14.43 1 76.38 290 LYS A CA 1
ATOM 2278 C C . LYS A 1 290 ? -23 34.875 14.305 1 76.38 290 LYS A C 1
ATOM 2280 O O . LYS A 1 290 ? -23.391 35.844 15 1 76.38 290 LYS A O 1
ATOM 2285 N N . GLN A 1 291 ? -21.891 34.875 13.617 1 82.25 291 GLN A N 1
ATOM 2286 C CA . GLN A 1 291 ? -21.188 36.125 13.359 1 82.25 291 GLN A CA 1
ATOM 2287 C C . GLN A 1 291 ? -21.438 36.625 11.938 1 82.25 291 GLN A C 1
ATOM 2289 O O . GLN A 1 291 ? -22.047 35.906 11.133 1 82.25 291 GLN A O 1
ATOM 2294 N N . GLU A 1 292 ? -21.016 37.844 11.734 1 90.75 292 GLU A N 1
ATOM 2295 C CA . GLU A 1 292 ? -21.109 38.406 10.398 1 90.75 292 GLU A CA 1
ATOM 2296 C C . GLU A 1 292 ? -20.25 37.656 9.398 1 90.75 292 GLU A C 1
ATOM 2298 O O . GLU A 1 292 ? -19.156 37.219 9.742 1 90.75 292 GLU A O 1
ATOM 2303 N N . VAL A 1 293 ? -20.828 37.531 8.195 1 92.94 293 VAL A N 1
ATOM 2304 C CA . VAL A 1 293 ? -20.094 36.844 7.133 1 92.94 293 VAL A CA 1
ATOM 2305 C C . VAL A 1 293 ? -19.062 37.781 6.52 1 92.94 293 VAL A C 1
ATOM 2307 O O . VAL A 1 293 ? -19.406 38.844 6.031 1 92.94 293 VAL A O 1
ATOM 2310 N N . ILE A 1 294 ? -17.844 37.438 6.594 1 94.56 294 ILE A N 1
ATOM 2311 C CA . ILE A 1 294 ? -16.781 38.312 6.078 1 94.56 294 ILE A CA 1
ATOM 2312 C C . ILE A 1 294 ? -16.422 37.875 4.656 1 94.56 294 ILE A C 1
ATOM 2314 O O . ILE A 1 294 ? -15.953 38.688 3.859 1 94.56 294 ILE A O 1
ATOM 2318 N N . LEU A 1 295 ? -16.547 36.594 4.359 1 95.56 295 LEU A N 1
ATOM 2319 C CA . LEU A 1 295 ? -16.203 36.031 3.057 1 95.56 295 LEU A CA 1
ATOM 2320 C C . LEU A 1 295 ? -17.281 35.094 2.562 1 95.56 295 LEU A C 1
ATOM 2322 O O . LEU A 1 295 ? -17.734 34.219 3.301 1 95.56 295 LEU A O 1
ATOM 2326 N N . SER A 1 296 ? -17.781 35.344 1.35 1 95.75 296 SER A N 1
ATOM 2327 C CA . SER A 1 296 ? -18.797 34.469 0.78 1 95.75 296 SER A CA 1
ATOM 2328 C C . SER A 1 296 ? -18.484 34.125 -0.674 1 95.75 296 SER A C 1
ATOM 2330 O O . SER A 1 296 ? -18.094 35 -1.45 1 95.75 296 SER A O 1
ATOM 2332 N N . ALA A 1 297 ? -18.469 32.938 -0.996 1 96 297 ALA A N 1
ATOM 2333 C CA . ALA A 1 297 ? -18.391 32.438 -2.361 1 96 297 ALA A CA 1
ATOM 2334 C C . ALA A 1 297 ? -19.719 31.828 -2.807 1 96 297 ALA A C 1
ATOM 2336 O O . ALA A 1 297 ? -20.219 30.891 -2.188 1 96 297 ALA A O 1
ATOM 2337 N N . GLU A 1 298 ? -20.25 32.312 -3.836 1 95.88 298 GLU A N 1
ATOM 2338 C CA . GLU A 1 298 ? -21.594 31.938 -4.262 1 95.88 298 GLU A CA 1
ATOM 2339 C C . GLU A 1 298 ? -21.578 31.312 -5.652 1 95.88 298 GLU A C 1
ATOM 2341 O O . GLU A 1 298 ? -21.25 31.984 -6.637 1 95.88 298 GLU A O 1
ATOM 2346 N N . HIS A 1 299 ? -21.984 30.062 -5.711 1 96.12 299 HIS A N 1
ATOM 2347 C CA . HIS A 1 299 ? -22.188 29.328 -6.953 1 96.12 299 HIS A CA 1
ATOM 2348 C C . HIS A 1 299 ? -20.906 29.328 -7.797 1 96.12 299 HIS A C 1
ATOM 2350 O O . HIS A 1 299 ? -20.953 29.672 -8.984 1 96.12 299 HIS A O 1
ATOM 2356 N N . ILE A 1 300 ? -19.844 28.984 -7.164 1 96.56 300 ILE A N 1
ATOM 2357 C CA . ILE A 1 300 ? -18.531 29.031 -7.801 1 96.56 300 ILE A CA 1
ATOM 2358 C C . ILE A 1 300 ? -18.328 27.797 -8.672 1 96.56 300 ILE A C 1
ATOM 2360 O O . ILE A 1 300 ? -18.484 26.672 -8.195 1 96.56 300 ILE A O 1
ATOM 2364 N N . SER A 1 301 ? -18.062 27.953 -9.922 1 96.56 301 SER A N 1
ATOM 2365 C CA . SER A 1 301 ? -17.609 26.906 -10.836 1 96.56 301 SER A CA 1
ATOM 2366 C C . SER A 1 301 ? -16.266 27.266 -11.469 1 96.56 301 SER A C 1
ATOM 2368 O O . SER A 1 301 ? -16.047 28.438 -11.836 1 96.56 301 SER A O 1
ATOM 2370 N N . PHE A 1 302 ? -15.398 26.281 -11.477 1 95.31 302 PHE A N 1
ATOM 2371 C CA . PHE A 1 302 ? -14.062 26.594 -11.977 1 95.31 302 PHE A CA 1
ATOM 2372 C C . PHE A 1 302 ? -13.453 25.391 -12.688 1 95.31 302 PHE A C 1
ATOM 2374 O O . PHE A 1 302 ? -13.641 24.25 -12.266 1 95.31 302 PHE A O 1
ATOM 2381 N N . GLN A 1 303 ? -12.82 25.609 -13.75 1 92.94 303 GLN A N 1
ATOM 2382 C CA . GLN A 1 303 ? -11.969 24.672 -14.477 1 92.94 303 GLN A CA 1
ATOM 2383 C C . GLN A 1 303 ? -10.742 25.359 -15.055 1 92.94 303 GLN A C 1
ATOM 2385 O O . GLN A 1 303 ? -10.797 26.547 -15.391 1 92.94 303 GLN A O 1
ATOM 2390 N N . TYR A 1 304 ? -9.656 24.797 -15.18 1 86.75 304 TYR A N 1
ATOM 2391 C CA . TYR A 1 304 ? -8.406 25.422 -15.617 1 86.75 304 TYR A CA 1
ATOM 2392 C C . TYR A 1 304 ? -8.414 25.672 -17.125 1 86.75 304 TYR A C 1
ATOM 2394 O O . TYR A 1 304 ? -7.965 26.734 -17.578 1 86.75 304 TYR A O 1
ATOM 2402 N N . GLU A 1 305 ? -8.906 24.578 -17.797 1 86.81 305 GLU A N 1
ATOM 2403 C CA . GLU A 1 305 ? -9.023 24.719 -19.234 1 86.81 305 GLU A CA 1
ATOM 2404 C C . GLU A 1 305 ? -10.438 24.391 -19.719 1 86.81 305 GLU A C 1
ATOM 2406 O O . GLU A 1 305 ? -11.172 23.656 -19.062 1 86.81 305 GLU A O 1
ATOM 2411 N N . LYS A 1 306 ? -10.773 24.906 -20.797 1 82.5 306 LYS A N 1
ATOM 2412 C CA . LYS A 1 306 ? -12.133 24.812 -21.312 1 82.5 306 LYS A CA 1
ATOM 2413 C C . LYS A 1 306 ? -12.539 23.344 -21.5 1 82.5 306 LYS A C 1
ATOM 2415 O O . LYS A 1 306 ? -13.688 22.984 -21.234 1 82.5 306 LYS A O 1
ATOM 2420 N N . ASN A 1 307 ? -11.633 22.484 -21.859 1 84.25 307 ASN A N 1
ATOM 2421 C CA . ASN A 1 307 ? -11.992 21.094 -22.109 1 84.25 307 ASN A CA 1
ATOM 2422 C C . ASN A 1 307 ? -11.555 20.188 -20.953 1 84.25 307 ASN A C 1
ATOM 2424 O O . ASN A 1 307 ? -11.68 18.969 -21.047 1 84.25 307 ASN A O 1
ATOM 2428 N N . SER A 1 308 ? -11.289 20.844 -19.906 1 84.31 308 SER A N 1
ATOM 2429 C CA . SER A 1 308 ? -10.898 20.062 -18.75 1 84.31 308 SER A CA 1
ATOM 2430 C C . SER A 1 308 ? -12.07 19.891 -17.781 1 84.31 308 SER A C 1
ATOM 2432 O O . SER A 1 308 ? -13.055 20.641 -17.844 1 84.31 308 SER A O 1
ATOM 2434 N N . PRO A 1 309 ? -12.062 18.875 -17.016 1 84.19 309 PRO A N 1
ATOM 2435 C CA . PRO A 1 309 ? -13.141 18.688 -16.031 1 84.19 309 PRO A CA 1
ATOM 2436 C C . PRO A 1 309 ? -13.234 19.828 -15.031 1 84.19 309 PRO A C 1
ATOM 2438 O O . PRO A 1 309 ? -12.234 20.469 -14.727 1 84.19 309 PRO A O 1
ATOM 2441 N N . LEU A 1 310 ? -14.453 20.062 -14.586 1 89.62 310 LEU A N 1
ATOM 2442 C CA . LEU A 1 310 ? -14.68 21.062 -13.539 1 89.62 310 LEU A CA 1
ATOM 2443 C C . LEU A 1 310 ? -14.078 20.594 -12.211 1 89.62 310 LEU A C 1
ATOM 2445 O O . LEU A 1 310 ? -14.359 19.5 -11.75 1 89.62 310 LEU A O 1
ATOM 2449 N N . ILE A 1 311 ? -13.25 21.453 -11.656 1 91 311 ILE A N 1
ATOM 2450 C CA . ILE A 1 311 ? -12.648 21.172 -10.359 1 91 311 ILE A CA 1
ATOM 2451 C C . ILE A 1 311 ? -13.609 21.562 -9.242 1 91 311 ILE A C 1
ATOM 2453 O O . ILE A 1 311 ? -13.742 20.859 -8.25 1 91 311 ILE A O 1
ATOM 2457 N N . LEU A 1 312 ? -14.188 22.719 -9.391 1 95.31 312 LEU A N 1
ATOM 2458 C CA . LEU A 1 312 ? -15.234 23.188 -8.492 1 95.31 312 LEU A CA 1
ATOM 2459 C C . LEU A 1 312 ? -16.578 23.281 -9.211 1 95.31 312 LEU A C 1
ATOM 2461 O O . LEU A 1 312 ? -16.641 23.719 -10.359 1 95.31 312 LEU A O 1
ATOM 2465 N N . ARG A 1 313 ? -17.656 22.766 -8.562 1 93.62 313 ARG A N 1
ATOM 2466 C CA . ARG A 1 313 ? -18.969 22.641 -9.188 1 93.62 313 ARG A CA 1
ATOM 2467 C C . ARG A 1 313 ? -20.047 23.312 -8.344 1 93.62 313 ARG A C 1
ATOM 2469 O O . ARG A 1 313 ? -20.625 22.672 -7.457 1 93.62 313 ARG A O 1
ATOM 2476 N N . ASP A 1 314 ? -20.359 24.5 -8.711 1 94.69 314 ASP A N 1
ATOM 2477 C CA . ASP A 1 314 ? -21.453 25.25 -8.086 1 94.69 314 ASP A CA 1
ATOM 2478 C C . ASP A 1 314 ? -21.297 25.281 -6.566 1 94.69 314 ASP A C 1
ATOM 2480 O O . ASP A 1 314 ? -22.234 24.953 -5.84 1 94.69 314 ASP A O 1
ATOM 2484 N N . LEU A 1 315 ? -20.141 25.625 -6.145 1 95.5 315 LEU A N 1
ATOM 2485 C CA . LEU A 1 315 ? -19.781 25.594 -4.73 1 95.5 315 LEU A CA 1
ATOM 2486 C C . LEU A 1 315 ? -20.188 26.906 -4.043 1 95.5 315 LEU A C 1
ATOM 2488 O O . LEU A 1 315 ? -19.953 27.984 -4.578 1 95.5 315 LEU A O 1
ATOM 2492 N N . THR A 1 316 ? -20.906 26.797 -2.98 1 95.31 316 THR A N 1
ATOM 2493 C CA . THR A 1 316 ? -21.266 27.938 -2.154 1 95.31 316 THR A CA 1
ATOM 2494 C C . THR A 1 316 ? -20.781 27.75 -0.721 1 95.31 316 THR A C 1
ATOM 2496 O O . THR A 1 316 ? -21 26.703 -0.117 1 95.31 316 THR A O 1
ATOM 2499 N N . VAL A 1 317 ? -20.062 28.766 -0.276 1 95 317 VAL A N 1
ATOM 2500 C CA . VAL A 1 317 ? -19.547 28.688 1.091 1 95 317 VAL A CA 1
ATOM 2501 C C . VAL A 1 317 ? -19.5 30.094 1.697 1 95 317 VAL A C 1
ATOM 2503 O O . VAL A 1 317 ? -19.359 31.078 0.977 1 95 317 VAL A O 1
ATOM 2506 N N . SER A 1 318 ? -19.734 30.156 2.945 1 95 318 SER A N 1
ATOM 2507 C CA . SER A 1 318 ? -19.641 31.406 3.697 1 95 318 SER A CA 1
ATOM 2508 C C . SER A 1 318 ? -18.75 31.25 4.926 1 95 318 SER A C 1
ATOM 2510 O O . SER A 1 318 ? -18.797 30.219 5.602 1 95 318 SER A O 1
ATOM 2512 N N . ILE A 1 319 ? -17.938 32.25 5.145 1 95.94 319 ILE A N 1
ATOM 2513 C CA . ILE A 1 319 ? -17.047 32.25 6.289 1 95.94 319 ILE A CA 1
ATOM 2514 C C . ILE A 1 319 ? -17.375 33.438 7.203 1 95.94 319 ILE A C 1
ATOM 2516 O O . ILE A 1 319 ? -17.484 34.562 6.746 1 95.94 319 ILE A O 1
ATOM 2520 N N . GLU A 1 320 ? -17.516 33.156 8.484 1 95.56 320 GLU A N 1
ATOM 2521 C CA . GLU A 1 320 ? -17.859 34.156 9.477 1 95.56 320 GLU A CA 1
ATOM 2522 C C . GLU A 1 320 ? -16.594 34.844 10 1 95.56 320 GLU A C 1
ATOM 2524 O O . GLU A 1 320 ? -15.531 34.25 10.07 1 95.56 320 GLU A O 1
ATOM 2529 N N . LYS A 1 321 ? -16.828 36.094 10.414 1 95.56 321 LYS A N 1
ATOM 2530 C CA . LYS A 1 321 ? -15.727 36.906 10.93 1 95.56 321 LYS A CA 1
ATOM 2531 C C . LYS A 1 321 ? -15.18 36.312 12.234 1 95.56 321 LYS A C 1
ATOM 2533 O O . LYS A 1 321 ? -15.953 35.938 13.117 1 95.56 321 LYS A O 1
ATOM 2538 N N . GLY A 1 322 ? -13.859 36.188 12.281 1 94.5 322 GLY A N 1
ATOM 2539 C CA . GLY A 1 322 ? -13.195 35.75 13.508 1 94.5 322 GLY A CA 1
ATOM 2540 C C . GLY A 1 322 ? -13.141 34.25 13.68 1 94.5 322 GLY A C 1
ATOM 2541 O O . GLY A 1 322 ? -12.617 33.75 14.68 1 94.5 322 GLY A O 1
ATOM 2542 N N . LYS A 1 323 ? -13.578 33.5 12.719 1 95.81 323 LYS A N 1
ATOM 2543 C CA . LYS A 1 323 ? -13.555 32.062 12.812 1 95.81 323 LYS A CA 1
ATOM 2544 C C . LYS A 1 323 ? -12.305 31.484 12.156 1 95.81 323 LYS A C 1
ATOM 2546 O O . LYS A 1 323 ? -11.727 32.094 11.266 1 95.81 323 LYS A O 1
ATOM 2551 N N . TRP A 1 324 ? -11.883 30.406 12.719 1 97.56 324 TRP A N 1
ATOM 2552 C CA . TRP A 1 324 ? -10.852 29.562 12.117 1 97.56 324 TRP A CA 1
ATOM 2553 C C . TRP A 1 324 ? -11.469 28.328 11.477 1 97.56 324 TRP A C 1
ATOM 2555 O O . TRP A 1 324 ? -11.922 27.422 12.18 1 97.56 324 TRP A O 1
ATOM 2565 N N . VAL A 1 325 ? -11.484 28.328 10.109 1 97.5 325 VAL A N 1
ATOM 2566 C CA . VAL A 1 325 ? -12.164 27.281 9.359 1 97.5 325 VAL A CA 1
ATOM 2567 C C . VAL A 1 325 ? -11.125 26.391 8.672 1 97.5 325 VAL A C 1
ATOM 2569 O O . VAL A 1 325 ? -10.172 26.891 8.07 1 97.5 325 VAL A O 1
ATOM 2572 N N . ALA A 1 326 ? -11.297 25.094 8.828 1 97.44 326 ALA A N 1
ATOM 2573 C CA . ALA A 1 326 ? -10.453 24.141 8.125 1 97.44 326 ALA A CA 1
ATOM 2574 C C . ALA A 1 326 ? -11.188 23.531 6.934 1 97.44 326 ALA A C 1
ATOM 2576 O O . ALA A 1 326 ? -12.344 23.109 7.051 1 97.44 326 A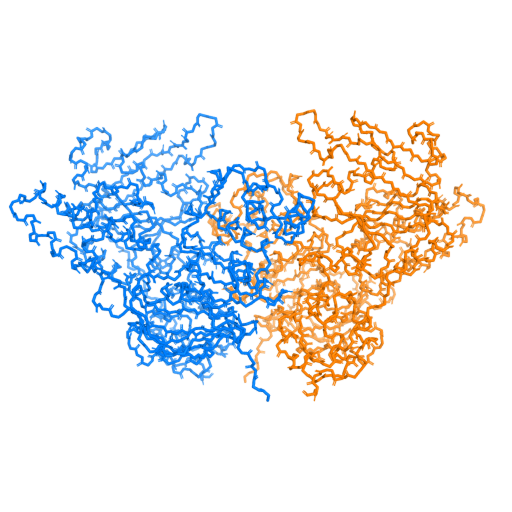LA A O 1
ATOM 2577 N N . LEU A 1 327 ? -10.547 23.594 5.836 1 96.12 327 LEU A N 1
ATOM 2578 C CA . LEU A 1 327 ? -10.977 22.891 4.637 1 96.12 327 LEU A CA 1
ATOM 2579 C C . LEU A 1 327 ? -10.211 21.578 4.469 1 96.12 327 LEU A C 1
ATOM 2581 O O . LEU A 1 327 ? -9 21.594 4.234 1 96.12 327 LEU A O 1
ATOM 2585 N N . VAL A 1 328 ? -10.977 20.469 4.578 1 93.06 328 VAL A N 1
ATOM 2586 C CA . VAL A 1 328 ? -10.312 19.172 4.5 1 93.06 328 VAL A CA 1
ATOM 2587 C C . VAL A 1 328 ? -10.789 18.406 3.262 1 93.06 328 VAL A C 1
ATOM 2589 O O . VAL A 1 328 ? -11.797 18.781 2.648 1 93.06 328 VAL A O 1
ATOM 2592 N N . GLY A 1 329 ? -9.984 17.406 2.838 1 85.56 329 GLY A N 1
ATOM 2593 C CA . GLY A 1 329 ? -10.242 16.625 1.644 1 85.56 329 GLY A CA 1
ATOM 2594 C C . GLY A 1 329 ? -8.984 16.047 1.027 1 85.56 329 GLY A C 1
ATOM 2595 O O . GLY A 1 329 ? -7.871 16.438 1.397 1 85.56 329 GLY A O 1
ATOM 2596 N N . LYS A 1 330 ? -9.188 15.164 0.141 1 80.56 330 LYS A N 1
ATOM 2597 C CA . LYS A 1 330 ? -8.047 14.523 -0.506 1 80.56 330 LYS A CA 1
ATOM 2598 C C . LYS A 1 330 ? -7.344 15.484 -1.463 1 80.56 330 LYS A C 1
ATOM 2600 O O . LYS A 1 330 ? -7.895 16.531 -1.813 1 80.56 330 LYS A O 1
ATOM 2605 N N . ASN A 1 331 ? -6.199 14.992 -1.85 1 76.12 331 ASN A N 1
ATOM 2606 C CA . ASN A 1 331 ? -5.477 15.781 -2.848 1 76.12 331 ASN A CA 1
ATOM 2607 C C . ASN A 1 331 ? -6.207 15.789 -4.188 1 76.12 331 ASN A C 1
ATOM 2609 O O . ASN A 1 331 ? -6.758 14.766 -4.605 1 76.12 331 ASN A O 1
ATOM 2613 N N . GLY A 1 332 ? -6.273 16.953 -4.785 1 77.06 332 GLY A N 1
ATOM 2614 C CA . GLY A 1 332 ? -6.867 17.062 -6.109 1 77.06 332 GLY A CA 1
ATOM 2615 C C . GLY A 1 332 ? -8.344 17.406 -6.074 1 77.06 332 GLY A C 1
ATOM 2616 O O . GLY A 1 332 ? -8.977 17.562 -7.121 1 77.06 332 GLY A O 1
ATOM 2617 N N . THR A 1 333 ? -8.859 17.578 -4.914 1 83.25 333 THR A N 1
ATOM 2618 C CA . THR A 1 333 ? -10.289 17.859 -4.824 1 83.25 333 THR A CA 1
ATOM 2619 C C . THR A 1 333 ? -10.578 19.328 -5.117 1 83.25 333 THR A C 1
ATOM 2621 O O . THR A 1 333 ? -11.734 19.703 -5.336 1 83.25 333 THR A O 1
ATOM 2624 N N . GLY A 1 334 ? -9.539 20.203 -5 1 89.81 334 GLY A N 1
ATOM 2625 C CA . GLY A 1 334 ? -9.742 21.594 -5.344 1 89.81 334 GLY A CA 1
ATOM 2626 C C . GLY A 1 334 ? -9.547 22.531 -4.172 1 89.81 334 GLY A C 1
ATOM 2627 O O . GLY A 1 334 ? -9.906 23.719 -4.242 1 89.81 334 GLY A O 1
ATOM 2628 N N . LYS A 1 335 ? -9.008 22.094 -3.059 1 92.88 335 LYS A N 1
ATOM 2629 C CA . LYS A 1 335 ? -8.805 22.922 -1.875 1 92.88 335 LYS A CA 1
ATOM 2630 C C . LYS A 1 335 ? -7.934 24.125 -2.195 1 92.88 335 LYS A C 1
ATOM 2632 O O . LYS A 1 335 ? -8.297 25.266 -1.871 1 92.88 335 LYS A O 1
ATOM 2637 N N . SER A 1 336 ? -6.789 23.859 -2.855 1 93.19 336 SER A N 1
ATOM 2638 C CA . SER A 1 336 ? -5.879 24.938 -3.221 1 93.19 336 SER A CA 1
ATOM 2639 C C . SER A 1 336 ? -6.531 25.906 -4.207 1 93.19 336 SER A C 1
ATOM 2641 O O . SER A 1 336 ? -6.379 27.109 -4.09 1 93.19 336 SER A O 1
ATOM 2643 N N . THR A 1 337 ? -7.262 25.391 -5.148 1 94.12 337 THR A N 1
ATOM 2644 C CA . THR A 1 337 ? -7.977 26.203 -6.125 1 94.12 337 THR A CA 1
ATOM 2645 C C . THR A 1 337 ? -9 27.109 -5.434 1 94.12 337 THR A C 1
ATOM 2647 O O . THR A 1 337 ? -9.078 28.297 -5.727 1 94.12 337 THR A O 1
ATOM 2650 N N . LEU A 1 338 ? -9.695 26.516 -4.539 1 95.81 338 LEU A N 1
ATOM 2651 C CA . LEU A 1 338 ? -10.695 27.281 -3.816 1 95.81 338 LEU A CA 1
ATOM 2652 C C . LEU A 1 338 ? -10.039 28.422 -3.035 1 95.81 338 LEU A C 1
ATOM 2654 O O . LEU A 1 338 ? -10.531 29.562 -3.053 1 95.81 338 LEU A O 1
ATOM 2658 N N . LEU A 1 339 ? -8.945 28.172 -2.373 1 96.25 339 LEU A N 1
ATOM 2659 C CA . LEU A 1 339 ? -8.25 29.188 -1.587 1 96.25 339 LEU A CA 1
ATOM 2660 C C . LEU A 1 339 ? -7.773 30.328 -2.475 1 96.25 339 LEU A C 1
ATOM 2662 O O . LEU A 1 339 ? -7.867 31.5 -2.094 1 96.25 339 LEU A O 1
ATOM 2666 N N . THR A 1 340 ? -7.305 30.047 -3.666 1 95.31 340 THR A N 1
ATOM 2667 C CA . THR A 1 340 ? -6.828 31.078 -4.574 1 95.31 340 THR A CA 1
ATOM 2668 C C . THR A 1 340 ? -7.988 31.922 -5.086 1 95.31 340 THR A C 1
ATOM 2670 O O . THR A 1 340 ? -7.836 33.125 -5.301 1 95.31 340 THR A O 1
ATOM 2673 N N . ILE A 1 341 ? -9.094 31.312 -5.293 1 95.81 341 ILE A N 1
ATOM 2674 C CA . ILE A 1 341 ? -10.289 32.031 -5.719 1 95.81 341 ILE A CA 1
ATOM 2675 C C . ILE A 1 341 ? -10.773 32.938 -4.594 1 95.81 341 ILE A C 1
ATOM 2677 O O . ILE A 1 341 ? -11.117 34.094 -4.828 1 95.81 341 ILE A O 1
ATOM 2681 N N . LEU A 1 342 ? -10.75 32.438 -3.381 1 95.94 342 LEU A N 1
ATOM 2682 C CA . LEU A 1 342 ? -11.172 33.219 -2.219 1 95.94 342 LEU A CA 1
ATOM 2683 C C . LEU A 1 342 ? -10.234 34.406 -1.988 1 95.94 342 LEU A C 1
ATOM 2685 O O . LEU A 1 342 ? -10.664 35.438 -1.506 1 95.94 342 LEU A O 1
ATOM 2689 N N . ALA A 1 343 ? -8.969 34.219 -2.383 1 94.38 343 ALA A N 1
ATOM 2690 C CA . ALA A 1 343 ? -7.969 35.25 -2.211 1 94.38 343 ALA A CA 1
ATOM 2691 C C . ALA A 1 343 ? -8.062 36.281 -3.328 1 94.38 343 ALA A C 1
ATOM 2693 O O . ALA A 1 343 ? -7.434 37.344 -3.256 1 94.38 343 ALA A O 1
ATOM 2694 N N . GLY A 1 344 ? -8.773 36 -4.391 1 93.44 344 GLY A N 1
ATOM 2695 C CA . GLY A 1 344 ? -8.875 36.875 -5.539 1 93.44 344 GLY A CA 1
ATOM 2696 C C . GLY A 1 344 ? -7.703 36.75 -6.496 1 93.44 344 GLY A C 1
ATOM 2697 O O . GLY A 1 344 ? -7.469 37.625 -7.316 1 93.44 344 GLY A O 1
ATOM 2698 N N . LEU A 1 345 ? -6.973 35.719 -6.352 1 91.88 345 LEU A N 1
ATOM 2699 C CA . LEU A 1 345 ? -5.812 35.469 -7.203 1 91.88 345 LEU A CA 1
ATOM 2700 C C . LEU A 1 345 ? -6.215 34.781 -8.492 1 91.88 345 LEU A C 1
ATOM 2702 O O . LEU A 1 345 ? -5.469 34.812 -9.477 1 91.88 345 LEU A O 1
ATOM 2706 N N . GLN A 1 346 ? -7.355 34.125 -8.438 1 92.19 346 GLN A N 1
ATOM 2707 C CA . GLN A 1 346 ? -7.922 33.438 -9.594 1 92.19 346 GLN A CA 1
ATOM 2708 C C . GLN A 1 346 ? -9.398 33.781 -9.758 1 92.19 346 GLN A C 1
ATOM 2710 O O . GLN A 1 346 ? -10.141 33.844 -8.773 1 92.19 346 GLN A O 1
ATOM 2715 N N . LYS A 1 347 ? -9.797 33.938 -11 1 92.62 347 LYS A N 1
ATOM 2716 C CA . LYS A 1 347 ? -11.195 34.25 -11.266 1 92.62 347 LYS A CA 1
ATOM 2717 C C . LYS A 1 347 ? -11.992 33 -11.602 1 92.62 347 LYS A C 1
ATOM 2719 O O . LYS A 1 347 ? -11.547 32.188 -12.414 1 92.62 347 LYS A O 1
ATOM 2724 N N . ALA A 1 348 ? -13.102 32.844 -11.016 1 93.94 348 ALA A N 1
ATOM 2725 C CA . ALA A 1 348 ? -13.984 31.719 -11.281 1 93.94 348 ALA A CA 1
ATOM 2726 C C . ALA A 1 348 ? -14.672 31.859 -12.633 1 93.94 348 ALA A C 1
ATOM 2728 O O . ALA A 1 348 ? -14.82 32.969 -13.148 1 93.94 348 ALA A O 1
ATOM 2729 N N . ARG A 1 349 ? -15.078 30.75 -13.211 1 93.19 349 ARG A N 1
ATOM 2730 C CA . ARG A 1 349 ? -15.828 30.781 -14.461 1 93.19 349 ARG A CA 1
ATOM 2731 C C . ARG A 1 349 ? -17.266 31.25 -14.234 1 93.19 349 ARG A C 1
ATOM 2733 O O . ARG A 1 349 ? -17.828 31.938 -15.078 1 93.19 349 ARG A O 1
ATOM 2740 N N . ARG A 1 350 ? -17.781 30.75 -13.227 1 94.81 350 ARG A N 1
ATOM 2741 C CA . ARG A 1 350 ? -19.109 31.141 -12.789 1 94.81 350 ARG A CA 1
ATOM 2742 C C . ARG A 1 350 ? -19.125 31.438 -11.297 1 94.81 350 ARG A C 1
ATOM 2744 O O . ARG A 1 350 ? -18.328 30.891 -10.531 1 94.81 350 ARG A O 1
ATOM 2751 N N . GLY A 1 351 ? -19.984 32.406 -10.914 1 95.06 351 GLY A N 1
ATOM 2752 C CA . GLY A 1 351 ? -20.125 32.75 -9.508 1 95.06 351 GLY A CA 1
ATOM 2753 C C . GLY A 1 351 ? -19.281 33.938 -9.094 1 95.06 351 GLY A C 1
ATOM 2754 O O . GLY A 1 351 ? -18.609 34.531 -9.93 1 95.06 351 GLY A O 1
ATOM 2755 N N . LYS A 1 352 ? -19.422 34.312 -7.836 1 95.25 352 LYS A N 1
ATOM 2756 C CA . LYS A 1 352 ? -18.688 35.469 -7.344 1 95.25 352 LYS A CA 1
ATOM 2757 C C . LYS A 1 352 ? -18.25 35.281 -5.891 1 95.25 352 LYS A C 1
ATOM 2759 O O . LYS A 1 352 ? -18.922 34.562 -5.137 1 95.25 352 LYS A O 1
ATOM 2764 N N . VAL A 1 353 ? -17.156 35.906 -5.613 1 96.31 353 VAL A N 1
ATOM 2765 C CA . VAL A 1 353 ? -16.656 35.938 -4.246 1 96.31 353 VAL A CA 1
ATOM 2766 C C . VAL A 1 353 ? -16.781 37.375 -3.688 1 96.31 353 VAL A C 1
ATOM 2768 O O . VAL A 1 353 ? -16.438 38.344 -4.363 1 96.31 353 VAL A O 1
ATOM 2771 N N . LYS A 1 354 ? -17.359 37.406 -2.49 1 95.81 354 LYS A N 1
ATOM 2772 C CA . LYS A 1 354 ? -17.516 38.688 -1.837 1 95.81 354 LYS A CA 1
ATOM 2773 C C . LYS A 1 354 ? -16.734 38.75 -0.526 1 95.81 354 LYS A C 1
ATOM 2775 O O . LYS A 1 354 ? -16.75 37.781 0.25 1 95.81 354 LYS A O 1
ATOM 2780 N N . TRP A 1 355 ? -16.016 39.781 -0.325 1 94.31 355 TRP A N 1
ATOM 2781 C CA . TRP A 1 355 ? -15.32 40.094 0.918 1 94.31 355 TRP A CA 1
ATOM 2782 C C . TRP A 1 355 ? -15.898 41.375 1.562 1 94.31 355 TRP A C 1
ATOM 2784 O O . TRP A 1 355 ? -15.883 42.438 0.958 1 94.31 355 TRP A O 1
ATOM 2794 N N . ASN A 1 356 ? -16.391 41.25 2.715 1 92.38 356 ASN A N 1
ATOM 2795 C CA . ASN A 1 356 ? -17.078 42.344 3.387 1 92.38 356 ASN A CA 1
ATOM 2796 C C . ASN A 1 356 ? -18.203 42.906 2.514 1 92.38 356 ASN A C 1
ATOM 2798 O O . ASN A 1 356 ? -18.312 44.125 2.373 1 92.38 356 ASN A O 1
ATOM 2802 N N . GLY A 1 357 ? -18.828 42.062 1.769 1 91.19 357 GLY A N 1
ATOM 2803 C CA . GLY A 1 357 ? -19.984 42.438 0.975 1 91.19 357 GLY A CA 1
ATOM 2804 C C . GLY A 1 357 ? -19.609 42.938 -0.409 1 91.19 357 GLY A C 1
ATOM 2805 O O . GLY A 1 357 ? -20.484 43.125 -1.259 1 91.19 357 GLY A O 1
ATOM 2806 N N . LYS A 1 358 ? -18.375 43.156 -0.643 1 93.38 358 LYS A N 1
ATOM 2807 C CA . LYS A 1 358 ? -17.938 43.656 -1.938 1 93.38 358 LYS A CA 1
ATOM 2808 C C . LYS A 1 358 ? -17.281 42.531 -2.762 1 93.38 358 LYS A C 1
ATOM 2810 O O . LYS A 1 358 ? -16.562 41.719 -2.221 1 93.38 358 LYS A O 1
ATOM 2815 N N . VAL A 1 359 ? -17.547 42.688 -4.047 1 94.06 359 VAL A N 1
ATOM 2816 C CA . VAL A 1 359 ? -16.938 41.719 -4.949 1 94.06 359 VAL A CA 1
ATOM 2817 C C . VAL A 1 359 ? -15.422 41.812 -4.898 1 94.06 359 VAL A C 1
ATOM 2819 O O . VAL A 1 359 ? -14.867 42.906 -5.121 1 94.06 359 VAL A O 1
ATOM 2822 N N . ILE A 1 360 ? -14.719 40.719 -4.707 1 93.94 360 ILE A N 1
ATOM 2823 C CA . ILE A 1 360 ? -13.305 40.688 -4.344 1 93.94 360 ILE A CA 1
ATOM 2824 C C . ILE A 1 360 ? -12.469 41.25 -5.492 1 93.94 360 ILE A C 1
ATOM 2826 O O . ILE A 1 360 ? -11.477 41.938 -5.262 1 93.94 360 ILE A O 1
ATOM 2830 N N . HIS A 1 361 ? -12.875 41.031 -6.754 1 91.31 361 HIS A N 1
ATOM 2831 C CA . HIS A 1 361 ? -12.086 41.469 -7.902 1 91.31 361 HIS A CA 1
ATOM 2832 C C . HIS A 1 361 ? -12.281 42.938 -8.195 1 91.31 361 HIS A C 1
ATOM 2834 O O . HIS A 1 361 ? -11.516 43.531 -8.969 1 91.31 361 HIS A O 1
ATOM 2840 N N . LYS A 1 362 ? -13.227 43.531 -7.535 1 90.44 362 LYS A N 1
ATOM 2841 C CA . LYS A 1 362 ? -13.484 44.969 -7.715 1 90.44 362 LYS A CA 1
ATOM 2842 C C . LYS A 1 362 ? -12.75 45.781 -6.664 1 90.44 362 LYS A C 1
ATOM 2844 O O . LYS A 1 362 ? -12.688 47.031 -6.766 1 90.44 362 LYS A O 1
ATOM 2849 N N . ILE A 1 363 ? -12.219 45.156 -5.746 1 90.19 363 ILE A N 1
ATOM 2850 C CA . ILE A 1 363 ? -11.461 45.844 -4.699 1 90.19 363 ILE A CA 1
ATOM 2851 C C . ILE A 1 363 ? -10.047 46.156 -5.199 1 90.19 363 ILE A C 1
ATOM 2853 O O . ILE A 1 363 ? -9.453 45.344 -5.926 1 90.19 363 ILE A O 1
ATOM 2857 N N . ASP A 1 364 ? -9.547 47.25 -4.723 1 90.12 364 ASP A N 1
ATOM 2858 C CA . ASP A 1 364 ? -8.195 47.656 -5.098 1 90.12 364 ASP A CA 1
ATOM 2859 C C . ASP A 1 364 ? -7.172 46.594 -4.66 1 90.12 364 ASP A C 1
ATOM 2861 O O . ASP A 1 364 ? -7.262 46.062 -3.555 1 90.12 364 ASP A O 1
ATOM 2865 N N . SER A 1 365 ? -6.25 46.344 -5.512 1 86.88 365 SER A N 1
ATOM 2866 C CA . SER A 1 365 ? -5.273 45.281 -5.293 1 86.88 365 SER A CA 1
ATOM 2867 C C . SER A 1 365 ? -4.43 45.562 -4.055 1 86.88 365 SER A C 1
ATOM 2869 O O . SER A 1 365 ? -4.121 44.656 -3.293 1 86.88 365 SER A O 1
ATOM 2871 N N . LYS A 1 366 ? -4.055 46.781 -3.869 1 86.44 366 LYS A N 1
ATOM 2872 C CA . LYS A 1 366 ? -3.213 47.125 -2.725 1 86.44 366 LYS A CA 1
ATOM 2873 C C . LYS A 1 366 ? -3.951 46.875 -1.41 1 86.44 366 LYS A C 1
ATOM 2875 O O . LYS A 1 366 ? -3.371 46.375 -0.449 1 86.44 366 LYS A O 1
ATOM 2880 N N . GLU A 1 367 ? -5.168 47.281 -1.435 1 87.31 367 GLU A N 1
ATOM 2881 C CA . GLU A 1 367 ? -5.988 47.062 -0.249 1 87.31 367 GLU A CA 1
ATOM 2882 C C . GLU A 1 367 ? -6.207 45.562 0.004 1 87.31 367 GLU A C 1
ATOM 2884 O O . GLU A 1 367 ? -6.145 45.125 1.147 1 87.31 367 GLU A O 1
ATOM 2889 N N . ARG A 1 368 ? -6.426 44.844 -1.021 1 89.06 368 ARG A N 1
ATOM 2890 C CA . ARG A 1 368 ? -6.645 43.406 -0.918 1 89.06 368 ARG A CA 1
ATOM 2891 C C . ARG A 1 368 ? -5.41 42.719 -0.36 1 89.06 368 ARG A C 1
ATOM 2893 O O . ARG A 1 368 ? -5.52 41.875 0.542 1 89.06 368 ARG A O 1
ATOM 2900 N N . PHE A 1 369 ? -4.289 43.188 -0.823 1 85.12 369 PHE A N 1
ATOM 2901 C CA . PHE A 1 369 ? -3.051 42.531 -0.444 1 85.12 369 PHE A CA 1
ATOM 2902 C C . PHE A 1 369 ? -2.672 42.844 0.993 1 85.12 369 PHE A C 1
ATOM 2904 O O . PHE A 1 369 ? -1.979 42.094 1.657 1 85.12 369 PHE A O 1
ATOM 2911 N N . LYS A 1 370 ? -3.104 43.938 1.417 1 87.94 370 LYS A N 1
ATOM 2912 C CA . LYS A 1 370 ? -2.83 44.344 2.795 1 87.94 370 LYS A CA 1
ATOM 2913 C C . LYS A 1 370 ? -3.766 43.625 3.768 1 87.94 370 LYS A C 1
ATOM 2915 O O . LYS A 1 370 ? -3.354 43.25 4.863 1 87.94 370 LYS A O 1
ATOM 2920 N N . SER A 1 371 ? -4.973 43.406 3.336 1 92.94 371 SER A N 1
ATOM 2921 C CA . SER A 1 371 ? -5.996 42.906 4.254 1 92.94 371 SER A CA 1
ATOM 2922 C C . SER A 1 371 ? -6.141 41.406 4.16 1 92.94 371 SER A C 1
ATOM 2924 O O . SER A 1 371 ? -6.648 40.75 5.082 1 92.94 371 SER A O 1
ATOM 2926 N N . ILE A 1 372 ? -5.734 40.875 3.01 1 94.75 372 ILE A N 1
ATOM 2927 C CA . ILE A 1 372 ? -5.859 39.438 2.795 1 94.75 372 ILE A CA 1
ATOM 2928 C C . ILE A 1 372 ? -4.469 38.812 2.664 1 94.75 372 ILE A C 1
ATOM 2930 O O . ILE A 1 372 ? -3.729 39.125 1.729 1 94.75 372 ILE A O 1
ATOM 2934 N N . GLY A 1 373 ? -4.102 37.969 3.686 1 95.19 373 GLY A N 1
ATOM 2935 C CA . GLY A 1 373 ? -2.875 37.188 3.607 1 95.19 373 GLY A CA 1
ATOM 2936 C C . GLY A 1 373 ? -3.076 35.812 3.016 1 95.19 373 GLY A C 1
ATOM 2937 O O . GLY A 1 373 ? -4.027 35.125 3.369 1 95.19 373 GLY A O 1
ATOM 2938 N N . TYR A 1 374 ? -2.242 35.438 2.059 1 95.19 374 TYR A N 1
ATOM 2939 C CA . TYR A 1 374 ? -2.303 34.125 1.437 1 95.19 374 TYR A CA 1
ATOM 2940 C C . TYR A 1 374 ? -0.942 33.438 1.481 1 95.19 374 TYR A C 1
ATOM 2942 O O . TYR A 1 374 ? 0.071 34.031 1.098 1 95.19 374 TYR A O 1
ATOM 2950 N N . VAL A 1 375 ? -0.939 32.25 2.059 1 94.88 375 VAL A N 1
ATOM 2951 C CA . VAL A 1 375 ? 0.256 31.406 2.045 1 94.88 375 VAL A CA 1
ATOM 2952 C C . VAL A 1 375 ? -0.006 30.156 1.228 1 94.88 375 VAL A C 1
ATOM 2954 O O . VAL A 1 375 ? -0.886 29.359 1.566 1 94.88 375 VAL A O 1
ATOM 2957 N N . SER A 1 376 ? 0.773 29.953 0.178 1 92.56 376 SER A N 1
ATOM 2958 C CA . SER A 1 376 ? 0.583 28.828 -0.734 1 92.56 376 SER A CA 1
ATOM 2959 C C . SER A 1 376 ? 1.216 27.547 -0.184 1 92.56 376 SER A C 1
ATOM 2961 O O . SER A 1 376 ? 1.99 27.609 0.773 1 92.56 376 SER A O 1
ATOM 2963 N N . GLN A 1 377 ? 0.829 26.453 -0.815 1 86.62 377 GLN A N 1
ATOM 2964 C CA . GLN A 1 377 ? 1.367 25.141 -0.454 1 86.62 377 GLN A CA 1
ATOM 2965 C C . GLN A 1 377 ? 2.861 25.062 -0.754 1 86.62 377 GLN A C 1
ATOM 2967 O O . GLN A 1 377 ? 3.596 24.328 -0.087 1 86.62 377 GLN A O 1
ATOM 2972 N N . HIS A 1 378 ? 3.275 25.828 -1.761 1 82.19 378 HIS A N 1
ATOM 2973 C CA . HIS A 1 378 ? 4.676 25.859 -2.168 1 82.19 378 HIS A CA 1
ATOM 2974 C C . HIS A 1 378 ? 5.238 27.281 -2.09 1 82.19 378 HIS A C 1
ATOM 2976 O O . HIS A 1 378 ? 5.41 27.938 -3.117 1 82.19 378 HIS A O 1
ATOM 2982 N N . PRO A 1 379 ? 5.695 27.594 -0.959 1 83.56 379 PRO A N 1
ATOM 2983 C CA . PRO A 1 379 ? 6.145 28.969 -0.78 1 83.56 379 PRO A CA 1
ATOM 2984 C C . PRO A 1 379 ? 7.453 29.266 -1.508 1 83.56 379 PRO A C 1
ATOM 2986 O O . PRO A 1 379 ? 7.816 30.438 -1.688 1 83.56 379 PRO A O 1
ATOM 2989 N N . TYR A 1 380 ? 8.039 28.219 -1.997 1 74.88 380 TYR A N 1
ATOM 2990 C CA . TYR A 1 380 ? 9.32 28.344 -2.68 1 74.88 380 TYR A CA 1
ATOM 2991 C C . TYR A 1 380 ? 9.25 29.375 -3.797 1 74.88 380 TYR A C 1
ATOM 2993 O O . TYR A 1 380 ? 10.203 30.141 -4 1 74.88 380 TYR A O 1
ATOM 3001 N N . TYR A 1 381 ? 8.188 29.531 -4.316 1 72.5 381 TYR A N 1
ATOM 3002 C CA . TYR A 1 381 ? 8.078 30.344 -5.523 1 72.5 381 TYR A CA 1
ATOM 3003 C C . TYR A 1 381 ? 7.832 31.812 -5.176 1 72.5 381 TYR A C 1
ATOM 3005 O O . TYR A 1 381 ? 7.902 32.688 -6.047 1 72.5 381 TYR A O 1
ATOM 3013 N N . HIS A 1 382 ? 7.762 32.062 -3.912 1 80.5 382 HIS A N 1
ATOM 3014 C CA . HIS A 1 382 ? 7.395 33.438 -3.508 1 80.5 382 HIS A CA 1
ATOM 3015 C C . HIS A 1 382 ? 8.609 34.219 -3.021 1 80.5 382 HIS A C 1
ATOM 3017 O O . HIS A 1 382 ? 8.531 35.406 -2.793 1 80.5 382 HIS A O 1
ATOM 3023 N N . PHE A 1 383 ? 9.711 33.5 -2.896 1 88.56 383 PHE A N 1
ATOM 3024 C CA . PHE A 1 383 ? 10.883 34.156 -2.342 1 88.56 383 PHE A CA 1
ATOM 3025 C C . PHE A 1 383 ? 11.664 34.906 -3.432 1 88.56 383 PHE A C 1
ATOM 3027 O O . PHE A 1 383 ? 11.875 34.344 -4.52 1 88.56 383 PHE A O 1
ATOM 3034 N N . THR A 1 384 ? 12.094 36.125 -3.168 1 90.62 384 THR A N 1
ATOM 3035 C CA . THR A 1 384 ? 12.711 36.938 -4.199 1 90.62 384 THR A CA 1
ATOM 3036 C C . THR A 1 384 ? 14.086 37.438 -3.746 1 90.62 384 THR A C 1
ATOM 3038 O O . THR A 1 384 ? 14.852 37.969 -4.547 1 90.62 384 THR A O 1
ATOM 3041 N N . PHE A 1 385 ? 14.398 37.25 -2.516 1 93.38 385 PHE A N 1
ATOM 3042 C CA . PHE A 1 385 ? 15.641 37.781 -1.998 1 93.38 385 PHE A CA 1
ATOM 3043 C C . PHE A 1 385 ? 16.641 36.688 -1.69 1 93.38 385 PHE A C 1
ATOM 3045 O O . PHE A 1 385 ? 16.281 35.5 -1.687 1 93.38 385 PHE A O 1
ATOM 3052 N N . ASP A 1 386 ? 17.797 37.094 -1.35 1 92.75 386 ASP A N 1
ATOM 3053 C CA . ASP A 1 386 ? 18.906 36.156 -1.226 1 92.75 386 ASP A CA 1
ATOM 3054 C C . ASP A 1 386 ? 19.016 35.625 0.207 1 92.75 386 ASP A C 1
ATOM 3056 O O . ASP A 1 386 ? 19.688 34.625 0.456 1 92.75 386 ASP A O 1
ATOM 3060 N N . THR A 1 387 ? 18.469 36.375 1.065 1 94.88 387 THR A N 1
ATOM 3061 C CA . THR A 1 387 ? 18.594 35.938 2.453 1 94.88 387 THR A CA 1
ATOM 3062 C C . THR A 1 387 ? 17.219 35.969 3.137 1 94.88 387 THR A C 1
ATOM 3064 O O . THR A 1 387 ? 16.344 36.719 2.746 1 94.88 387 THR A O 1
ATOM 3067 N N . VAL A 1 388 ? 17.141 35.156 4.105 1 95.31 388 VAL A N 1
ATOM 3068 C CA . VAL A 1 388 ? 15.953 35.125 4.938 1 95.31 388 VAL A CA 1
ATOM 3069 C C . VAL A 1 388 ? 15.711 36.5 5.562 1 95.31 388 VAL A C 1
ATOM 3071 O O . VAL A 1 388 ? 14.578 36.969 5.602 1 95.31 388 VAL A O 1
ATOM 3074 N N . TRP A 1 389 ? 16.75 37.094 5.934 1 96.06 389 TRP A N 1
ATOM 3075 C CA . TRP A 1 389 ? 16.656 38.438 6.512 1 96.06 389 TRP A CA 1
ATOM 3076 C C . TRP A 1 389 ? 16.062 39.406 5.516 1 96.06 389 TRP A C 1
ATOM 3078 O O . TRP A 1 389 ? 15.109 40.125 5.844 1 96.06 389 TRP A O 1
ATOM 3088 N N . ASP A 1 390 ? 16.578 39.438 4.332 1 96.25 390 ASP A N 1
ATOM 3089 C CA . ASP A 1 390 ? 16.125 40.406 3.328 1 96.25 390 ASP A CA 1
ATOM 3090 C C . ASP A 1 390 ? 14.656 40.188 2.98 1 96.25 390 ASP A C 1
ATOM 3092 O O . ASP A 1 390 ? 13.938 41.156 2.707 1 96.25 390 ASP A O 1
ATOM 3096 N N . GLU A 1 391 ? 14.258 38.969 2.945 1 95.44 391 GLU A N 1
ATOM 3097 C CA . GLU A 1 391 ? 12.867 38.656 2.643 1 95.44 391 GLU A CA 1
ATOM 3098 C C . GLU A 1 391 ? 11.922 39.312 3.637 1 95.44 391 GLU A C 1
ATOM 3100 O O . GLU A 1 391 ? 10.898 39.875 3.246 1 95.44 391 GLU A O 1
ATOM 3105 N N . VAL A 1 392 ? 12.281 39.281 4.895 1 96.25 392 VAL A N 1
ATOM 3106 C CA . VAL A 1 392 ? 11.422 39.781 5.961 1 96.25 392 VAL A CA 1
ATOM 3107 C C . VAL A 1 392 ? 11.633 41.281 6.133 1 96.25 392 VAL A C 1
ATOM 3109 O O . VAL A 1 392 ? 10.672 42.062 6.285 1 96.25 392 VAL A O 1
ATOM 3112 N N . TYR A 1 393 ? 12.883 41.719 6.008 1 96.5 393 TYR A N 1
ATOM 3113 C CA . TYR A 1 393 ? 13.227 43.125 6.242 1 96.5 393 TYR A CA 1
ATOM 3114 C C . TYR A 1 393 ? 12.602 44 5.18 1 96.5 393 TYR A C 1
ATOM 3116 O O . TYR A 1 393 ? 12.055 45.062 5.5 1 96.5 393 TYR A O 1
ATOM 3124 N N . GLU A 1 394 ? 12.695 43.656 3.949 1 95.44 394 GLU A N 1
ATOM 3125 C CA . GLU A 1 394 ? 12.164 44.469 2.867 1 95.44 394 GLU A CA 1
ATOM 3126 C C . GLU A 1 394 ? 10.656 44.656 3.008 1 95.44 394 GLU A C 1
ATOM 3128 O O . GLU A 1 394 ? 10.148 45.781 2.783 1 95.44 394 GLU A O 1
ATOM 3133 N N . ARG A 1 395 ? 10.016 43.656 3.34 1 93.56 395 ARG A N 1
ATOM 3134 C CA . ARG A 1 395 ? 8.578 43.75 3.553 1 93.56 395 ARG A CA 1
ATOM 3135 C C . ARG A 1 395 ? 8.266 44.625 4.758 1 93.56 395 ARG A C 1
ATOM 3137 O O . ARG A 1 395 ? 7.34 45.438 4.719 1 93.56 395 ARG A O 1
ATOM 3144 N N . ALA A 1 396 ? 8.969 44.469 5.828 1 96.06 396 ALA A N 1
ATOM 3145 C CA . ALA A 1 396 ? 8.773 45.281 7.031 1 96.06 396 ALA A CA 1
ATOM 3146 C C . ALA A 1 396 ? 9.062 46.75 6.758 1 96.06 396 ALA A C 1
ATOM 3148 O O . ALA A 1 396 ? 8.352 47.625 7.242 1 96.06 396 ALA A O 1
ATOM 3149 N N . ARG A 1 397 ? 10.109 46.938 6.012 1 95.56 397 ARG A N 1
ATOM 3150 C CA . ARG A 1 397 ? 10.477 48.312 5.664 1 95.56 397 ARG A CA 1
ATOM 3151 C C . ARG A 1 397 ? 9.383 48.969 4.836 1 95.56 397 ARG A C 1
ATOM 3153 O O . ARG A 1 397 ? 9.07 50.156 5.039 1 95.56 397 ARG A O 1
ATOM 3160 N N . GLU A 1 398 ? 8.875 48.25 3.959 1 92.75 398 GLU A N 1
ATOM 3161 C CA . GLU A 1 398 ? 7.805 48.75 3.113 1 92.75 398 GLU A CA 1
ATOM 3162 C C . GLU A 1 398 ? 6.578 49.125 3.941 1 92.75 398 GLU A C 1
ATOM 3164 O O . GLU A 1 398 ? 5.895 50.125 3.637 1 92.75 398 GLU A O 1
ATOM 3169 N N . LEU A 1 399 ? 6.32 48.469 4.938 1 92.25 399 LEU A N 1
ATOM 3170 C CA . LEU A 1 399 ? 5.094 48.625 5.707 1 92.25 399 LEU A CA 1
ATOM 3171 C C . LEU A 1 399 ? 5.289 49.625 6.836 1 92.25 399 LEU A C 1
ATOM 3173 O O . LEU A 1 399 ? 4.367 50.375 7.184 1 92.25 399 LEU A O 1
ATOM 3177 N N . TYR A 1 400 ? 6.52 49.656 7.414 1 94.44 400 TYR A N 1
ATOM 3178 C CA . TYR A 1 400 ? 6.664 50.406 8.672 1 94.44 400 TYR A CA 1
ATOM 3179 C C . TYR A 1 400 ? 7.812 51.406 8.586 1 94.44 400 TYR A C 1
ATOM 3181 O O . TYR A 1 400 ? 8.156 52.031 9.578 1 94.44 400 TYR A O 1
ATOM 3189 N N . GLY A 1 401 ? 8.5 51.562 7.531 1 94.19 401 GLY A N 1
ATOM 3190 C CA . GLY A 1 401 ? 9.555 52.531 7.336 1 94.19 401 GLY A CA 1
ATOM 3191 C C . GLY A 1 401 ? 10.781 52.281 8.188 1 94.19 401 GLY A C 1
ATOM 3192 O O . GLY A 1 401 ? 11.328 51.156 8.18 1 94.19 401 GLY A O 1
ATOM 3193 N N . GLU A 1 402 ? 11.109 53.219 9 1 91.88 402 GLU A N 1
ATOM 3194 C CA . GLU A 1 402 ? 12.352 53.188 9.773 1 91.88 402 GLU A CA 1
ATOM 3195 C C . GLU A 1 402 ? 12.266 52.125 10.875 1 91.88 402 GLU A C 1
ATOM 3197 O O . GLU A 1 402 ? 13.281 51.531 11.273 1 91.88 402 GLU A O 1
ATOM 3202 N N . GLN A 1 403 ? 11.109 51.781 11.25 1 95.25 403 GLN A N 1
ATOM 3203 C CA . GLN A 1 403 ? 10.93 50.781 12.305 1 95.25 403 GLN A CA 1
ATOM 3204 C C . GLN A 1 403 ? 10.984 49.375 11.742 1 95.25 403 GLN A C 1
ATOM 3206 O O . GLN A 1 403 ? 10.953 48.406 12.5 1 95.25 403 GLN A O 1
ATOM 3211 N N . GLY A 1 404 ? 11.102 49.312 10.523 1 95.44 404 GLY A N 1
ATOM 3212 C CA . GLY A 1 404 ? 11.062 48.031 9.828 1 95.44 404 GLY A CA 1
ATOM 3213 C C . GLY A 1 404 ? 12.141 47.062 10.297 1 95.44 404 GLY A C 1
ATOM 3214 O O . GLY A 1 404 ? 11.898 45.875 10.375 1 95.44 404 GLY A O 1
ATOM 3215 N N . LYS A 1 405 ? 13.281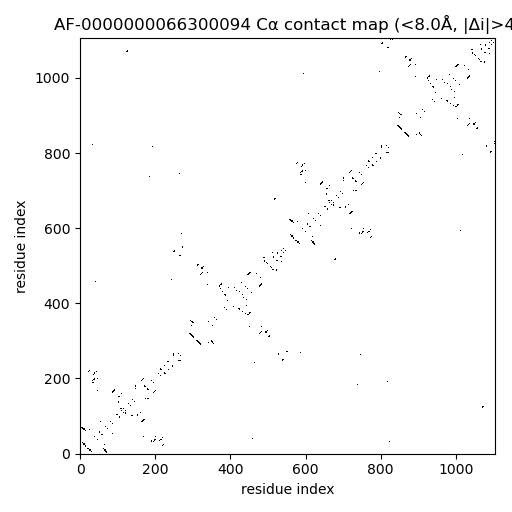 47.625 10.609 1 95.88 405 LYS A N 1
ATOM 3216 C CA . LYS A 1 405 ? 14.398 46.75 11.023 1 95.88 405 LYS A CA 1
ATOM 3217 C C . LYS A 1 405 ? 14.086 46.031 12.328 1 95.88 405 LYS A C 1
ATOM 3219 O O . LYS A 1 405 ? 14.266 44.812 12.43 1 95.88 405 LYS A O 1
ATOM 3224 N N . GLU A 1 406 ? 13.617 46.75 13.281 1 96.31 406 GLU A N 1
ATOM 3225 C CA . GLU A 1 406 ? 13.289 46.188 14.578 1 96.31 406 GLU A CA 1
ATOM 3226 C C . GLU A 1 406 ? 12.133 45.188 14.477 1 96.31 406 GLU A C 1
ATOM 3228 O O . GLU A 1 406 ? 12.156 44.125 15.102 1 96.31 406 GLU A O 1
ATOM 3233 N N . ILE A 1 407 ? 11.242 45.562 13.703 1 96.38 407 ILE A N 1
ATOM 3234 C CA . ILE A 1 407 ? 10.07 44.719 13.523 1 96.38 407 ILE A CA 1
ATOM 3235 C C . ILE A 1 407 ? 10.461 43.406 12.828 1 96.38 407 ILE A C 1
ATOM 3237 O O . ILE A 1 407 ? 9.992 42.312 13.203 1 96.38 407 ILE A O 1
ATOM 3241 N N . ALA A 1 408 ? 11.281 43.531 11.883 1 96.81 408 ALA A N 1
ATOM 3242 C CA . ALA A 1 408 ? 11.75 42.344 11.156 1 96.81 408 ALA A CA 1
ATOM 3243 C C . ALA A 1 408 ? 12.508 41.406 12.086 1 96.81 408 ALA A C 1
ATOM 3245 O O . ALA A 1 408 ? 12.328 40.188 12.016 1 96.81 408 ALA A O 1
ATOM 3246 N N . GLU A 1 409 ? 13.32 41.906 12.93 1 96.44 409 GLU A N 1
ATOM 3247 C CA . GLU A 1 409 ? 14.086 41.094 13.867 1 96.44 409 GLU A CA 1
ATOM 3248 C C . GLU A 1 409 ? 13.164 40.344 14.844 1 96.44 409 GLU A C 1
ATOM 3250 O O . GLU A 1 409 ? 13.344 39.156 15.109 1 96.44 409 GLU A O 1
ATOM 3255 N N . GLN A 1 410 ? 12.281 41.094 15.344 1 95.38 410 GLN A N 1
ATOM 3256 C CA . GLN A 1 410 ? 11.336 40.5 16.297 1 95.38 410 GLN A CA 1
ATOM 3257 C C . GLN A 1 410 ? 10.492 39.438 15.625 1 95.38 410 GLN A C 1
ATOM 3259 O O . GLN A 1 410 ? 10.211 38.406 16.234 1 95.38 410 GLN A O 1
ATOM 3264 N N . GLN A 1 411 ? 10.086 39.719 14.445 1 95.25 411 GLN A N 1
ATOM 3265 C CA . GLN A 1 411 ? 9.273 38.781 13.703 1 95.25 411 GLN A CA 1
ATOM 3266 C C . GLN A 1 411 ? 10.031 37.469 13.453 1 95.25 411 GLN A C 1
ATOM 3268 O O . GLN A 1 411 ? 9.477 36.375 13.586 1 95.25 411 GLN A O 1
ATOM 3273 N N . LEU A 1 412 ? 11.266 37.562 13.094 1 96.19 412 LEU A N 1
ATOM 3274 C CA . LEU A 1 412 ? 12.102 36.375 12.844 1 96.19 412 LEU A CA 1
ATOM 3275 C C . LEU A 1 412 ? 12.281 35.562 14.109 1 96.19 412 LEU A C 1
ATOM 3277 O O . LEU A 1 412 ? 12.305 34.312 14.055 1 96.19 412 LEU A O 1
ATOM 3281 N N . LYS A 1 413 ? 12.383 36.188 15.219 1 93.94 413 LYS A N 1
ATOM 3282 C CA . LYS A 1 413 ? 12.508 35.5 16.484 1 93.94 413 LYS A CA 1
ATOM 3283 C C . LYS A 1 413 ? 11.211 34.781 16.859 1 93.94 413 LYS A C 1
ATOM 3285 O O . LYS A 1 413 ? 11.234 33.656 17.344 1 93.94 413 LYS A O 1
ATOM 3290 N N . LYS A 1 414 ? 10.156 35.406 16.562 1 92.12 414 LYS A N 1
ATOM 3291 C CA . LYS A 1 414 ? 8.836 34.844 16.859 1 92.12 414 LYS A CA 1
ATOM 3292 C C . LYS A 1 414 ? 8.586 33.562 16.078 1 92.12 414 LYS A C 1
ATOM 3294 O O . LYS A 1 414 ? 7.867 32.688 16.531 1 92.12 414 LYS A O 1
ATOM 3299 N N . PHE A 1 415 ? 9.148 33.469 14.938 1 93.69 415 PHE A N 1
ATOM 3300 C CA . PHE A 1 415 ? 8.914 32.312 14.07 1 93.69 415 PHE A CA 1
ATOM 3301 C C . PHE A 1 415 ? 10.117 31.391 14.07 1 93.69 415 PHE A C 1
ATOM 3303 O O . PHE A 1 415 ? 10.227 30.516 13.219 1 93.69 415 PHE A O 1
ATOM 3310 N N . TRP A 1 416 ? 11.047 31.625 15.039 1 88.94 416 TRP A N 1
ATOM 3311 C CA . TRP A 1 416 ? 12.203 30.766 15.25 1 88.94 416 TRP A CA 1
ATOM 3312 C C . TRP A 1 416 ? 13.078 30.703 14 1 88.94 416 TRP A C 1
ATOM 3314 O O . TRP A 1 416 ? 13.539 29.625 13.617 1 88.94 416 TRP A O 1
ATOM 3324 N N . LEU A 1 417 ? 13.234 31.844 13.258 1 92.69 417 LEU A N 1
ATOM 3325 C CA . LEU A 1 417 ? 13.977 31.875 12.008 1 92.69 417 LEU A CA 1
ATOM 3326 C C . LEU A 1 417 ? 15.211 32.781 12.133 1 92.69 417 LEU A C 1
ATOM 3328 O O . LEU A 1 417 ? 16.016 32.875 11.195 1 92.69 417 LEU A O 1
ATOM 3332 N N . TYR A 1 418 ? 15.406 33.344 13.297 1 92.25 418 TYR A N 1
ATOM 3333 C CA . TYR A 1 418 ? 16.453 34.344 13.438 1 92.25 418 TYR A CA 1
ATOM 3334 C C . TYR A 1 418 ? 17.828 33.719 13.164 1 92.25 418 TYR A C 1
ATOM 3336 O O . TYR A 1 418 ? 18.688 34.375 12.555 1 92.25 418 TYR A O 1
ATOM 3344 N N . ALA A 1 419 ? 18.031 32.531 13.625 1 84.88 419 ALA A N 1
ATOM 3345 C CA . ALA A 1 419 ? 19.328 31.875 13.453 1 84.88 419 ALA A CA 1
ATOM 3346 C C . ALA A 1 419 ? 19.625 31.641 11.977 1 84.88 419 ALA A C 1
ATOM 3348 O O . ALA A 1 419 ? 20.797 31.5 11.586 1 84.88 419 ALA A O 1
ATOM 3349 N N . LEU A 1 420 ? 18.641 31.688 11.133 1 88.12 420 LEU A N 1
ATOM 3350 C CA . LEU A 1 420 ? 18.797 31.391 9.711 1 88.12 420 LEU A CA 1
ATOM 3351 C C . LEU A 1 420 ? 18.797 32.688 8.883 1 88.12 420 LEU A C 1
ATOM 3353 O O . LEU A 1 420 ? 18.719 32.625 7.656 1 88.12 420 LEU A O 1
ATOM 3357 N N . LYS A 1 421 ? 18.938 33.781 9.484 1 93 421 LYS A N 1
ATOM 3358 C CA . LYS A 1 421 ? 18.703 35.094 8.852 1 93 421 LYS A CA 1
ATOM 3359 C C . LYS A 1 421 ? 19.641 35.281 7.66 1 93 421 LYS A C 1
ATOM 3361 O O . LYS A 1 421 ? 19.281 35.969 6.691 1 93 421 LYS A O 1
ATOM 3366 N N . GLU A 1 422 ? 20.797 34.656 7.656 1 91.06 422 GLU A N 1
ATOM 3367 C CA . GLU A 1 422 ? 21.766 34.875 6.598 1 91.06 422 GLU A CA 1
ATOM 3368 C C . GLU A 1 422 ? 21.656 33.812 5.516 1 91.06 422 GLU A C 1
ATOM 3370 O O . GLU A 1 422 ? 22.312 33.906 4.473 1 91.06 422 GLU A O 1
ATOM 3375 N N . ARG A 1 423 ? 20.812 32.875 5.707 1 88.12 423 ARG A N 1
ATOM 3376 C CA . ARG A 1 423 ? 20.672 31.781 4.773 1 88.12 423 ARG A CA 1
ATOM 3377 C C . ARG A 1 423 ? 19.781 32.156 3.592 1 88.12 423 ARG A C 1
ATOM 3379 O O . ARG A 1 423 ? 18.906 33.031 3.719 1 88.12 423 ARG A O 1
ATOM 3386 N N . HIS A 1 424 ? 20.094 31.578 2.492 1 89.81 424 HIS A N 1
ATOM 3387 C CA . HIS A 1 424 ? 19.203 31.734 1.351 1 89.81 424 HIS A CA 1
ATOM 3388 C C . HIS A 1 424 ? 17.891 30.984 1.568 1 89.81 424 HIS A C 1
ATOM 3390 O O . HIS A 1 424 ? 17.891 29.828 1.994 1 89.81 424 HIS A O 1
ATOM 3396 N N . PRO A 1 425 ? 16.781 31.594 1.303 1 90.56 425 PRO A N 1
ATOM 3397 C CA . PRO A 1 425 ? 15.477 30.953 1.524 1 90.56 425 PRO A CA 1
ATOM 3398 C C . PRO A 1 425 ? 15.352 29.609 0.815 1 90.56 425 PRO A C 1
ATOM 3400 O O . PRO A 1 425 ? 14.742 28.672 1.354 1 90.56 425 PRO A O 1
ATOM 3403 N N . HIS A 1 426 ? 15.922 29.422 -0.29 1 83.44 426 HIS A N 1
ATOM 3404 C CA . HIS A 1 426 ? 15.812 28.203 -1.076 1 83.44 426 HIS A CA 1
ATOM 3405 C C . HIS A 1 426 ? 16.672 27.094 -0.484 1 83.44 426 HIS A C 1
ATOM 3407 O O . HIS A 1 426 ? 16.5 25.922 -0.839 1 83.44 426 HIS A O 1
ATOM 3413 N N . ASP A 1 427 ? 17.484 27.5 0.436 1 77.62 427 ASP A N 1
ATOM 3414 C CA . ASP A 1 427 ? 18.344 26.516 1.092 1 77.62 427 ASP A CA 1
ATOM 3415 C C . ASP A 1 427 ? 17.75 26.062 2.42 1 77.62 427 ASP A C 1
ATOM 3417 O O . ASP A 1 427 ? 18.281 25.172 3.08 1 77.62 427 ASP A O 1
ATOM 3421 N N . CYS A 1 428 ? 16.688 26.656 2.75 1 80.44 428 CYS A N 1
ATOM 3422 C CA . CYS A 1 428 ? 15.984 26.281 3.975 1 80.44 428 CYS A CA 1
ATOM 3423 C C . CYS A 1 428 ? 15.156 25.016 3.764 1 80.44 428 CYS A C 1
ATOM 3425 O O . CYS A 1 428 ? 14.828 24.672 2.627 1 80.44 428 CYS A O 1
ATOM 3427 N N . SER A 1 429 ? 14.906 24.281 4.859 1 76.19 429 SER A N 1
ATOM 3428 C CA . SER A 1 429 ? 14.023 23.125 4.789 1 76.19 429 SER A CA 1
ATOM 3429 C C . SER A 1 429 ? 12.602 23.531 4.434 1 76.19 429 SER A C 1
ATOM 3431 O O . SER A 1 429 ? 12.242 24.719 4.535 1 76.19 429 SER A O 1
ATOM 3433 N N . GLY A 1 430 ? 11.812 22.578 3.967 1 77.81 430 GLY A N 1
ATOM 3434 C CA . GLY A 1 430 ? 10.422 22.859 3.633 1 77.81 430 GLY A CA 1
ATOM 3435 C C . GLY A 1 430 ? 9.648 23.5 4.77 1 77.81 430 GLY A C 1
ATOM 3436 O O . GLY A 1 430 ? 8.875 24.422 4.555 1 77.81 430 GLY A O 1
ATOM 3437 N N . GLY A 1 431 ? 9.875 22.984 5.965 1 83.56 431 GLY A N 1
ATOM 3438 C CA . GLY A 1 431 ? 9.219 23.562 7.125 1 83.56 431 GLY A CA 1
ATOM 3439 C C . GLY A 1 431 ? 9.664 24.969 7.418 1 83.56 431 GLY A C 1
ATOM 3440 O O . GLY A 1 431 ? 8.852 25.828 7.801 1 83.56 431 GLY A O 1
ATOM 3441 N N . GLU A 1 432 ? 10.922 25.25 7.191 1 84.75 432 GLU A N 1
ATOM 3442 C CA . GLU A 1 432 ? 11.461 26.594 7.391 1 84.75 432 GLU A CA 1
ATOM 3443 C C . GLU A 1 432 ? 10.914 27.562 6.348 1 84.75 432 GLU A C 1
ATOM 3445 O O . GLU A 1 432 ? 10.617 28.719 6.664 1 84.75 432 GLU A O 1
ATOM 3450 N N . GLN A 1 433 ? 10.828 27.031 5.199 1 88.25 433 GLN A N 1
ATOM 3451 C CA . GLN A 1 433 ? 10.266 27.859 4.133 1 88.25 433 GLN A CA 1
ATOM 3452 C C . GLN A 1 433 ? 8.812 28.219 4.43 1 88.25 433 GLN A C 1
ATOM 3454 O O . GLN A 1 433 ? 8.375 29.344 4.168 1 88.25 433 GLN A O 1
ATOM 3459 N N . GLN A 1 434 ? 8.148 27.266 4.965 1 89.56 434 GLN A N 1
ATOM 3460 C CA . GLN A 1 434 ? 6.758 27.516 5.34 1 89.56 434 GLN A CA 1
ATOM 3461 C C . GLN A 1 434 ? 6.664 28.562 6.438 1 89.56 434 GLN A C 1
ATOM 3463 O O . GLN A 1 434 ? 5.805 29.453 6.379 1 89.56 434 GLN A O 1
ATOM 3468 N N . LEU A 1 435 ? 7.492 28.5 7.379 1 92.88 435 LEU A N 1
ATOM 3469 C CA . LEU A 1 435 ? 7.516 29.469 8.469 1 92.88 435 LEU A CA 1
ATOM 3470 C C . LEU A 1 435 ? 7.906 30.844 7.961 1 92.88 435 LEU A C 1
ATOM 3472 O O . LEU A 1 435 ? 7.367 31.859 8.414 1 92.88 435 LEU A O 1
ATOM 3476 N N . LEU A 1 436 ? 8.836 30.859 7.02 1 94.38 436 LEU A N 1
ATOM 3477 C CA . LEU A 1 436 ? 9.258 32.125 6.43 1 94.38 436 LEU A CA 1
ATOM 3478 C C . LEU A 1 436 ? 8.102 32.781 5.691 1 94.38 436 LEU A C 1
ATOM 3480 O O . LEU A 1 436 ? 7.91 34 5.805 1 94.38 436 LEU A O 1
ATOM 3484 N N . ALA A 1 437 ? 7.391 32 4.957 1 94.5 437 ALA A N 1
ATOM 3485 C CA . ALA A 1 437 ? 6.234 32.531 4.238 1 94.5 437 ALA A CA 1
ATOM 3486 C C . ALA A 1 437 ? 5.191 33.062 5.207 1 94.5 437 ALA A C 1
ATOM 3488 O O . ALA A 1 437 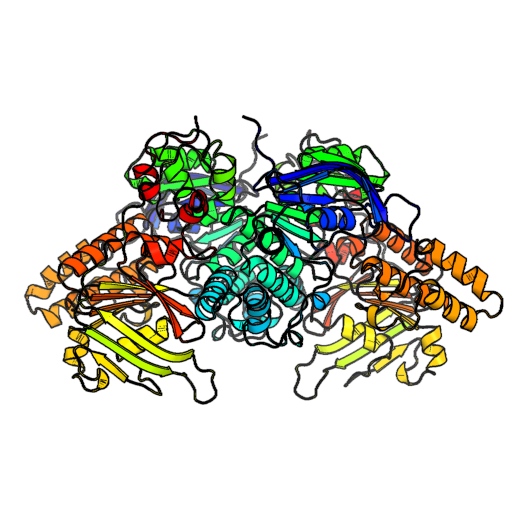? 4.625 34.156 4.98 1 94.5 437 ALA A O 1
ATOM 3489 N N . LEU A 1 438 ? 4.949 32.344 6.234 1 94.5 438 LEU A N 1
ATOM 3490 C CA . LEU A 1 438 ? 4.016 32.781 7.266 1 94.5 438 LEU A CA 1
ATOM 3491 C C . LEU A 1 438 ? 4.512 34.062 7.938 1 94.5 438 LEU A C 1
ATOM 3493 O O . LEU A 1 438 ? 3.732 35 8.156 1 94.5 438 LEU A O 1
ATOM 3497 N N . CYS A 1 439 ? 5.77 34.094 8.219 1 95.12 439 CYS A N 1
ATOM 3498 C CA . CYS A 1 439 ? 6.438 35.219 8.852 1 95.12 439 CYS A CA 1
ATOM 3499 C C . CYS A 1 439 ? 6.254 36.5 8.039 1 95.12 439 CYS A C 1
ATOM 3501 O O . CYS A 1 439 ? 5.836 37.531 8.57 1 95.12 439 CYS A O 1
ATOM 3503 N N . THR A 1 440 ? 6.477 36.438 6.785 1 94.88 440 THR A N 1
ATOM 3504 C CA . THR A 1 440 ? 6.387 37.562 5.891 1 94.88 440 THR A CA 1
ATOM 3505 C C . THR A 1 440 ? 4.934 38 5.699 1 94.88 440 THR A C 1
ATOM 3507 O O . THR A 1 440 ? 4.629 39.188 5.703 1 94.88 440 THR A O 1
ATOM 3510 N N . THR A 1 441 ? 4.051 37.062 5.52 1 94.12 441 THR A N 1
ATOM 3511 C CA . THR A 1 441 ? 2.641 37.312 5.27 1 94.12 441 THR A CA 1
ATOM 3512 C C . THR A 1 441 ? 2.006 38.031 6.469 1 94.12 441 THR A C 1
ATOM 3514 O O . THR A 1 441 ? 1.161 38.906 6.301 1 94.12 441 THR A O 1
ATOM 3517 N N . LEU A 1 442 ? 2.43 37.75 7.672 1 95.12 442 LEU A N 1
ATOM 3518 C CA . LEU A 1 442 ? 1.779 38.219 8.883 1 95.12 442 LEU A CA 1
ATOM 3519 C C . LEU A 1 442 ? 2.295 39.625 9.266 1 95.12 442 LEU A C 1
ATOM 3521 O O . LEU A 1 442 ? 1.749 40.25 10.156 1 95.12 442 LEU A O 1
ATOM 3525 N N . LEU A 1 443 ? 3.312 40.094 8.578 1 94.44 443 LEU A N 1
ATOM 3526 C CA . LEU A 1 443 ? 3.83 41.438 8.828 1 94.44 443 LEU A CA 1
ATOM 3527 C C . LEU A 1 443 ? 2.766 42.469 8.555 1 94.44 443 LEU A C 1
ATOM 3529 O O . LEU A 1 443 ? 2.729 43.531 9.211 1 94.44 443 LEU A O 1
ATOM 3533 N N . SER A 1 444 ? 1.856 42.219 7.621 1 92.56 444 SER A N 1
ATOM 3534 C CA . SER A 1 444 ? 0.837 43.188 7.242 1 92.56 444 SER A CA 1
ATOM 3535 C C . SER A 1 444 ? -0.352 43.156 8.195 1 92.56 444 SER A C 1
ATOM 3537 O O . SER A 1 444 ? -1.276 43.938 8.078 1 92.56 444 SER A O 1
ATOM 3539 N N . LYS A 1 445 ? -0.357 42.156 9.086 1 93.12 445 LYS A N 1
ATOM 3540 C CA . LYS A 1 445 ? -1.453 41.969 10.031 1 93.12 445 LYS A CA 1
ATOM 3541 C C . LYS A 1 445 ? -2.793 41.875 9.312 1 93.12 445 LYS A C 1
ATOM 3543 O O . LYS A 1 445 ? -3.717 42.625 9.586 1 93.12 445 LYS A O 1
ATOM 3548 N N . PRO A 1 446 ? -2.922 40.938 8.484 1 95.25 446 PRO A N 1
ATOM 3549 C CA . PRO A 1 446 ? -4.141 40.781 7.688 1 95.25 446 PRO A CA 1
ATOM 3550 C C . PRO A 1 446 ? -5.363 40.469 8.547 1 95.25 446 PRO A C 1
ATOM 3552 O O . PRO A 1 446 ? -5.23 39.844 9.609 1 95.25 446 PRO A O 1
ATOM 3555 N N . THR A 1 447 ? -6.586 40.875 8.047 1 95.56 447 THR A N 1
ATOM 3556 C CA . THR A 1 447 ? -7.844 40.562 8.727 1 95.56 447 THR A CA 1
ATOM 3557 C C . THR A 1 447 ? -8.367 39.188 8.289 1 95.56 447 THR A C 1
ATOM 3559 O O . THR A 1 447 ? -9.164 38.594 9 1 95.56 447 THR A O 1
ATOM 3562 N N . LEU A 1 448 ? -7.938 38.812 7.125 1 96.81 448 LEU A N 1
ATOM 3563 C CA . LEU A 1 448 ? -8.258 37.469 6.59 1 96.81 448 LEU A CA 1
ATOM 3564 C C . LEU A 1 448 ? -6.988 36.75 6.191 1 96.81 448 LEU A C 1
ATOM 3566 O O . LEU A 1 448 ? -6.172 37.25 5.422 1 96.81 448 LEU A O 1
ATOM 3570 N N . LEU A 1 449 ? -6.828 35.594 6.777 1 97.5 449 LEU A N 1
ATOM 3571 C CA . LEU A 1 449 ? -5.656 34.781 6.496 1 97.5 449 LEU A CA 1
ATOM 3572 C C . LEU A 1 449 ? -6.059 33.469 5.809 1 97.5 449 LEU A C 1
ATOM 3574 O O . LEU A 1 449 ? -6.863 32.688 6.348 1 97.5 449 LEU A O 1
ATOM 3578 N N . LEU A 1 450 ? -5.594 33.219 4.57 1 97.75 450 LEU A N 1
ATOM 3579 C CA . LEU A 1 450 ? -5.812 32 3.805 1 97.75 450 LEU A CA 1
ATOM 3580 C C . LEU A 1 450 ? -4.539 31.172 3.734 1 97.75 450 LEU A C 1
ATOM 3582 O O . LEU A 1 450 ? -3.531 31.609 3.184 1 97.75 450 LEU A O 1
ATOM 3586 N N . LEU A 1 451 ? -4.629 29.953 4.285 1 97.19 451 LEU A N 1
ATOM 3587 C CA . LEU A 1 451 ? -3.439 29.125 4.43 1 97.19 451 LEU A CA 1
ATOM 3588 C C . LEU A 1 451 ? -3.613 27.797 3.703 1 97.19 451 LEU A C 1
ATOM 3590 O O . LEU A 1 451 ? -4.586 27.078 3.943 1 97.19 451 LEU A O 1
ATOM 3594 N N . ASP A 1 452 ? -2.684 27.484 2.869 1 95.44 452 ASP A N 1
ATOM 3595 C CA . ASP A 1 452 ? -2.688 26.203 2.174 1 95.44 452 ASP A CA 1
ATOM 3596 C C . ASP A 1 452 ? -1.624 25.266 2.746 1 95.44 452 ASP A C 1
ATOM 3598 O O . ASP A 1 452 ? -0.455 25.344 2.361 1 95.44 452 ASP A O 1
ATOM 3602 N N . GLU A 1 453 ? -2.043 24.359 3.613 1 93 453 GLU A N 1
ATOM 3603 C CA . GLU A 1 453 ? -1.228 23.344 4.27 1 93 453 GLU A CA 1
ATOM 3604 C C . GLU A 1 453 ? -0.089 23.969 5.062 1 93 453 GLU A C 1
ATOM 3606 O O . GLU A 1 453 ? 1.079 23.641 4.855 1 93 453 GLU A O 1
ATOM 3611 N N . PRO A 1 454 ? -0.44 24.75 6.035 1 93.81 454 PRO A N 1
ATOM 3612 C CA . PRO A 1 454 ? 0.578 25.516 6.77 1 93.81 454 PRO A CA 1
ATOM 3613 C C . PRO A 1 454 ? 1.427 24.625 7.68 1 93.81 454 PRO A C 1
ATOM 3615 O O . PRO A 1 454 ? 2.498 25.047 8.133 1 93.81 454 PRO A O 1
ATOM 3618 N N . THR A 1 455 ? 0.928 23.453 7.98 1 91.88 455 THR A N 1
ATOM 3619 C CA . THR A 1 455 ? 1.644 22.609 8.922 1 91.88 455 THR A CA 1
ATOM 3620 C C . THR A 1 455 ? 2.561 21.625 8.188 1 91.88 455 THR A C 1
ATOM 3622 O O . THR A 1 455 ? 3.266 20.844 8.82 1 91.88 455 THR A O 1
ATOM 3625 N N . LYS A 1 456 ? 2.574 21.625 6.934 1 87.62 456 LYS A N 1
ATOM 3626 C CA . LYS A 1 456 ? 3.357 20.703 6.121 1 87.62 456 LYS A CA 1
ATOM 3627 C C . LYS A 1 456 ? 4.848 20.812 6.434 1 87.62 456 LYS A C 1
ATOM 3629 O O . LYS A 1 456 ? 5.395 21.922 6.457 1 87.62 456 LYS A O 1
ATOM 3634 N N . GLY A 1 457 ? 5.457 19.75 6.723 1 83.38 457 GLY A N 1
ATOM 3635 C CA . GLY A 1 457 ? 6.898 19.719 6.91 1 83.38 457 GLY A CA 1
ATOM 3636 C C . GLY A 1 457 ? 7.332 20.188 8.289 1 83.38 457 GLY A C 1
ATOM 3637 O O . GLY A 1 457 ? 8.523 20.156 8.609 1 83.38 457 GLY A O 1
ATOM 3638 N N . LEU A 1 458 ? 6.391 20.547 9.172 1 89.81 458 LEU A N 1
ATOM 3639 C CA . LEU A 1 458 ? 6.742 21.031 10.5 1 89.81 458 LEU A CA 1
ATOM 3640 C C . LEU A 1 458 ? 6.867 19.875 11.484 1 89.81 458 LEU A C 1
ATOM 3642 O O . LEU A 1 458 ? 6.102 18.906 11.414 1 89.81 458 LEU A O 1
ATOM 3646 N N . ASP A 1 459 ? 7.832 20 12.391 1 89.94 459 ASP A N 1
ATOM 3647 C CA . ASP A 1 459 ? 7.902 19.031 13.469 1 89.94 459 ASP A CA 1
ATOM 3648 C C . ASP A 1 459 ? 6.781 19.25 14.484 1 89.94 459 ASP A C 1
ATOM 3650 O O . ASP A 1 459 ? 6.156 20.312 14.5 1 89.94 459 ASP A O 1
ATOM 3654 N N . PRO A 1 460 ? 6.543 18.312 15.32 1 90.38 460 PRO A N 1
ATOM 3655 C CA . PRO A 1 460 ? 5.395 18.375 16.219 1 90.38 460 PRO A CA 1
ATOM 3656 C C . PRO A 1 460 ? 5.469 19.562 17.188 1 90.38 460 PRO A C 1
ATOM 3658 O O . PRO A 1 460 ? 4.441 20.156 17.516 1 90.38 460 PRO A O 1
ATOM 3661 N N . TRP A 1 461 ? 6.609 19.906 17.578 1 89.56 461 TRP A N 1
ATOM 3662 C CA . TRP A 1 461 ? 6.754 21.047 18.484 1 89.56 461 TRP A CA 1
ATOM 3663 C C . TRP A 1 461 ? 6.379 22.359 17.781 1 89.56 461 TRP A C 1
ATOM 3665 O O . TRP A 1 461 ? 5.598 23.141 18.312 1 89.56 461 TRP A O 1
ATOM 3675 N N . LYS A 1 462 ? 6.902 22.594 16.688 1 90 462 LYS A N 1
ATOM 3676 C CA . LYS A 1 462 ? 6.598 23.797 15.914 1 90 462 LYS A CA 1
ATOM 3677 C C . LYS A 1 462 ? 5.125 23.828 15.508 1 90 462 LYS A C 1
ATOM 3679 O O . LYS A 1 462 ? 4.52 24.906 15.43 1 90 462 LYS A O 1
ATOM 3684 N N . LYS A 1 463 ? 4.613 22.688 15.203 1 92.38 463 LYS A N 1
ATOM 3685 C CA . LYS A 1 463 ? 3.197 22.609 14.867 1 92.38 463 LYS A CA 1
ATOM 3686 C C . LYS A 1 463 ? 2.328 23.141 16 1 92.38 463 LYS A C 1
ATOM 3688 O O . LYS A 1 463 ? 1.378 23.891 15.766 1 92.38 463 LYS A O 1
ATOM 3693 N N . GLU A 1 464 ? 2.646 22.75 17.188 1 91.69 464 GLU A N 1
ATOM 3694 C CA . GLU A 1 464 ? 1.897 23.203 18.359 1 91.69 464 GLU A CA 1
ATOM 3695 C C . GLU A 1 464 ? 2.039 24.719 18.531 1 91.69 464 GLU A C 1
ATOM 3697 O O . GLU A 1 464 ? 1.067 25.406 18.859 1 91.69 464 GLU A O 1
ATOM 3702 N N . ARG A 1 465 ? 3.17 25.188 18.297 1 92.06 465 ARG A N 1
ATOM 3703 C CA . ARG A 1 465 ? 3.428 26.625 18.453 1 92.06 465 ARG A CA 1
ATOM 3704 C C . ARG A 1 465 ? 2.684 27.422 17.391 1 92.06 465 ARG A C 1
ATOM 3706 O O . ARG A 1 465 ? 2.162 28.5 17.672 1 92.06 465 ARG A O 1
ATOM 3713 N N . VAL A 1 466 ? 2.699 26.922 16.219 1 94.38 466 VAL A N 1
ATOM 3714 C CA . VAL A 1 466 ? 1.969 27.578 15.133 1 94.38 466 VAL A CA 1
ATOM 3715 C C . VAL A 1 466 ? 0.473 27.562 15.445 1 94.38 466 VAL A C 1
ATOM 3717 O O . VAL A 1 466 ? -0.221 28.562 15.195 1 94.38 466 VAL A O 1
ATOM 3720 N N . GLY A 1 467 ? -0.007 26.484 15.984 1 96 467 GLY A N 1
ATOM 3721 C CA . GLY A 1 467 ? -1.394 26.438 16.422 1 96 467 GLY A CA 1
ATOM 3722 C C . GLY A 1 467 ? -1.741 27.5 17.438 1 96 467 GLY A C 1
ATOM 3723 O O . GLY A 1 467 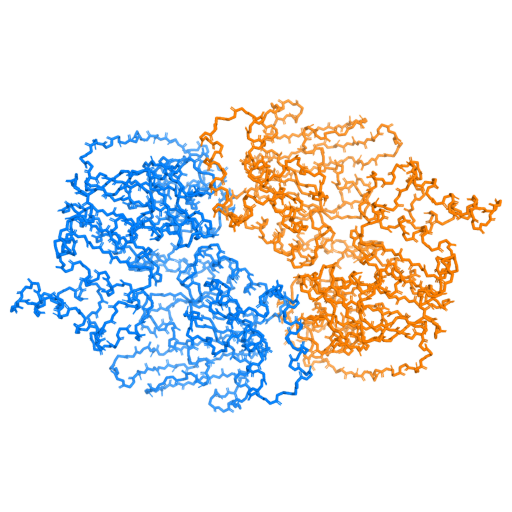? -2.766 28.172 17.312 1 96 467 GLY A O 1
ATOM 3724 N N . GLU A 1 468 ? -0.886 27.688 18.344 1 95.5 468 GLU A N 1
ATOM 3725 C CA . GLU A 1 468 ? -1.085 28.703 19.375 1 95.5 468 GLU A CA 1
ATOM 3726 C C . GLU A 1 468 ? -1.017 30.109 18.781 1 95.5 468 GLU A C 1
ATOM 3728 O O . GLU A 1 468 ? -1.773 31 19.172 1 95.5 468 GLU A O 1
ATOM 3733 N N . LEU A 1 469 ? -0.142 30.203 17.891 1 94.56 469 LEU A N 1
ATOM 3734 C CA . LEU A 1 469 ? -0.014 31.484 17.203 1 94.56 469 LEU A CA 1
ATOM 3735 C C . LEU A 1 469 ? -1.296 31.828 16.469 1 94.56 469 LEU A C 1
ATOM 3737 O O . LEU A 1 469 ? -1.791 32.969 16.562 1 94.56 469 LEU A O 1
ATOM 3741 N N . PHE A 1 470 ? -1.825 30.922 15.711 1 96.81 470 PHE A N 1
ATOM 3742 C CA . PHE A 1 470 ? -3.055 31.156 14.961 1 96.81 470 PHE A CA 1
ATOM 3743 C C . PHE A 1 470 ? -4.219 31.438 15.906 1 96.81 470 PHE A C 1
ATOM 3745 O O . PHE A 1 470 ? -5.074 32.281 15.609 1 96.81 470 PHE A O 1
ATOM 3752 N N . ARG A 1 471 ? -4.207 30.797 17.016 1 96.56 471 ARG A N 1
ATOM 3753 C CA . ARG A 1 471 ? -5.242 31.047 18.016 1 96.56 471 ARG A CA 1
ATOM 3754 C C . ARG A 1 471 ? -5.164 32.469 18.531 1 96.56 471 ARG A C 1
ATOM 3756 O O . ARG A 1 471 ? -6.191 33.125 18.734 1 96.56 471 ARG A O 1
ATOM 3763 N N . LYS A 1 472 ? -4.012 32.875 18.797 1 95.38 472 LYS A N 1
ATOM 3764 C CA . LYS A 1 472 ? -3.809 34.25 19.25 1 95.38 472 LYS A CA 1
ATOM 3765 C C . LYS A 1 472 ? -4.27 35.25 18.203 1 95.38 472 LYS A C 1
ATOM 3767 O O . LYS A 1 472 ? -4.953 36.25 18.516 1 95.38 472 LYS A O 1
ATOM 3772 N N . LEU A 1 473 ? -3.916 35.031 17 1 95.31 473 LEU A N 1
ATOM 3773 C CA . LEU A 1 473 ? -4.328 35.906 15.891 1 95.31 473 LEU A CA 1
ATOM 3774 C C . LEU A 1 473 ? -5.848 35.969 15.781 1 95.31 473 LEU A C 1
ATOM 3776 O O . LEU A 1 473 ? -6.422 37.031 15.57 1 95.31 473 LEU A O 1
ATOM 3780 N N . GLN A 1 474 ? -6.391 34.875 15.898 1 95.81 474 GLN A N 1
ATOM 3781 C CA . GLN A 1 474 ? -7.848 34.781 15.852 1 95.81 474 GLN A CA 1
ATOM 3782 C C . GLN A 1 474 ? -8.484 35.594 16.969 1 95.81 474 GLN A C 1
ATOM 3784 O O . GLN A 1 474 ? -9.453 36.344 16.734 1 95.81 474 GLN A O 1
ATOM 3789 N N . LYS A 1 475 ? -7.969 35.469 18.125 1 94.44 475 LYS A N 1
ATOM 3790 C CA . LYS A 1 475 ? -8.469 36.219 19.266 1 94.44 475 LYS A CA 1
ATOM 3791 C C . LYS A 1 475 ? -8.328 37.719 19.047 1 94.44 475 LYS A C 1
ATOM 3793 O O . LYS A 1 475 ? -9.148 38.531 19.531 1 94.44 475 LYS A O 1
ATOM 3798 N N . GLU A 1 476 ? -7.367 38.031 18.281 1 94.12 476 GLU A N 1
ATOM 3799 C CA . GLU A 1 476 ? -7.129 39.438 17.969 1 94.12 476 GLU A CA 1
ATOM 3800 C C . GLU A 1 476 ? -8.031 39.906 16.828 1 94.12 476 GLU A C 1
ATOM 3802 O O . GLU A 1 476 ? -7.996 41.094 16.453 1 94.12 476 GLU A O 1
ATOM 3807 N N . GLY A 1 477 ? -8.797 39 16.25 1 93.25 477 GLY A N 1
ATOM 3808 C CA . GLY A 1 477 ? -9.82 39.406 15.305 1 93.25 477 GLY A CA 1
ATOM 3809 C C . GLY A 1 477 ? -9.57 38.906 13.898 1 93.25 477 GLY A C 1
ATOM 3810 O O . GLY A 1 477 ? -10.367 39.156 12.992 1 93.25 477 GLY A O 1
ATOM 3811 N N . THR A 1 478 ? -8.539 38.188 13.703 1 96.25 478 THR A N 1
ATOM 3812 C CA . THR A 1 478 ? -8.203 37.688 12.375 1 96.25 478 THR A CA 1
ATOM 3813 C C . THR A 1 478 ? -9.062 36.469 12.039 1 96.25 478 THR A C 1
ATOM 3815 O O . THR A 1 478 ? -9.273 35.594 12.875 1 96.25 478 THR A O 1
ATOM 3818 N N . THR A 1 479 ? -9.648 36.469 10.812 1 97.62 479 THR A N 1
ATOM 3819 C CA . THR A 1 479 ? -10.328 35.312 10.289 1 97.62 479 THR A CA 1
ATOM 3820 C C . THR A 1 479 ? -9.352 34.406 9.531 1 97.62 479 THR A C 1
ATOM 3822 O O . THR A 1 479 ? -8.539 34.875 8.75 1 97.62 479 THR A O 1
ATOM 3825 N N . ILE A 1 480 ? -9.414 33.094 9.82 1 98.19 480 ILE A N 1
ATOM 3826 C CA . ILE A 1 480 ? -8.445 32.188 9.234 1 98.19 480 ILE A CA 1
ATOM 3827 C C . ILE A 1 480 ? -9.172 31.078 8.461 1 98.19 480 ILE A C 1
ATOM 3829 O O . ILE A 1 480 ? -10.117 30.469 8.977 1 98.19 480 ILE A O 1
ATOM 3833 N N . VAL A 1 481 ? -8.82 30.844 7.215 1 98.19 481 VAL A N 1
ATOM 3834 C CA . VAL A 1 481 ? -9.234 29.688 6.418 1 98.19 481 VAL A CA 1
ATOM 3835 C C . VAL A 1 481 ? -8.016 28.859 6.035 1 98.19 481 VAL A C 1
ATOM 3837 O O . VAL A 1 481 ? -7.105 29.359 5.367 1 98.19 481 VAL A O 1
ATOM 3840 N N . MET A 1 482 ? -8.047 27.625 6.449 1 97.81 482 MET A N 1
ATOM 3841 C CA . MET A 1 482 ? -6.883 26.781 6.25 1 97.81 482 MET A CA 1
ATOM 3842 C C . MET A 1 482 ? -7.27 25.484 5.539 1 97.81 482 MET A C 1
ATOM 3844 O O . MET A 1 482 ? -8.211 24.797 5.945 1 97.81 482 MET A O 1
ATOM 3848 N N . ALA A 1 483 ? -6.625 25.219 4.422 1 96.5 483 ALA A N 1
ATOM 3849 C CA . ALA A 1 483 ? -6.684 23.875 3.857 1 96.5 483 ALA A CA 1
ATOM 3850 C C . ALA A 1 483 ? -5.645 22.969 4.504 1 96.5 483 ALA A C 1
ATOM 3852 O O . ALA A 1 483 ? -4.477 23.344 4.637 1 96.5 483 ALA A O 1
ATOM 3853 N N . THR A 1 484 ? -6.082 21.812 4.949 1 94.31 484 THR A N 1
ATOM 3854 C CA . THR A 1 484 ? -5.109 20.953 5.621 1 94.31 484 THR A CA 1
ATOM 3855 C C . THR A 1 484 ? -5.496 19.484 5.477 1 94.31 484 THR A C 1
ATOM 3857 O O . THR A 1 484 ? -6.676 19.156 5.32 1 94.31 484 THR A O 1
ATOM 3860 N N . HIS A 1 485 ? -4.484 18.672 5.484 1 89.25 485 HIS A N 1
ATOM 3861 C CA . HIS A 1 485 ? -4.664 17.234 5.578 1 89.25 485 HIS A CA 1
ATOM 3862 C C . HIS A 1 485 ? -4.395 16.734 6.992 1 89.25 485 HIS A C 1
ATOM 3864 O O . HIS A 1 485 ? -4.59 15.555 7.285 1 89.25 485 HIS A O 1
ATOM 3870 N N . ASP A 1 486 ? -4 17.609 7.824 1 90.75 486 ASP A N 1
ATOM 3871 C CA . ASP A 1 486 ? -3.682 17.266 9.211 1 90.75 486 ASP A CA 1
ATOM 3872 C C . ASP A 1 486 ? -4.938 17.25 10.078 1 90.75 486 ASP A C 1
ATOM 3874 O O . ASP A 1 486 ? -5.27 18.266 10.703 1 90.75 486 ASP A O 1
ATOM 3878 N N . ILE A 1 487 ? -5.5 16.109 10.266 1 90.94 487 ILE A N 1
ATOM 3879 C CA . ILE A 1 487 ? -6.801 15.953 10.906 1 90.94 487 ILE A CA 1
ATOM 3880 C C . ILE A 1 487 ? -6.668 16.234 12.406 1 90.94 487 ILE A C 1
ATOM 3882 O O . ILE A 1 487 ? -7.543 16.859 13.008 1 90.94 487 ILE A O 1
ATOM 3886 N N . GLU A 1 488 ? -5.648 15.797 13.008 1 91.94 488 GLU A N 1
ATOM 3887 C CA . GLU A 1 488 ? -5.465 15.992 14.438 1 91.94 488 GLU A CA 1
ATOM 3888 C C . GLU A 1 488 ? -5.285 17.469 14.773 1 91.94 488 GLU A C 1
ATOM 3890 O O . GLU A 1 488 ? -5.797 17.953 15.789 1 91.94 488 GLU A O 1
ATOM 3895 N N . PHE A 1 489 ? -4.535 18.156 13.867 1 94.25 489 PHE A N 1
ATOM 3896 C CA . PHE A 1 489 ? -4.352 19.594 14.039 1 94.25 489 PHE A CA 1
ATOM 3897 C C . PHE A 1 489 ? -5.684 20.312 13.938 1 94.25 489 PHE A C 1
ATOM 3899 O O . PHE A 1 489 ? -6 21.172 14.781 1 94.25 489 PHE A O 1
ATOM 3906 N N . ALA A 1 490 ? -6.473 19.969 12.961 1 95.31 490 ALA A N 1
ATOM 3907 C CA . ALA A 1 490 ? -7.777 20.594 12.766 1 95.31 490 ALA A CA 1
ATOM 3908 C C . ALA A 1 490 ? -8.711 20.297 13.938 1 95.31 490 ALA A C 1
ATOM 3910 O O . ALA A 1 490 ? -9.414 21.188 14.422 1 95.31 490 ALA A O 1
ATOM 3911 N N . ALA A 1 491 ? -8.695 19.109 14.422 1 94.69 491 ALA A N 1
ATOM 3912 C CA . ALA A 1 491 ? -9.562 18.688 15.523 1 94.69 491 ALA A CA 1
ATOM 3913 C C . ALA A 1 491 ? -9.242 19.469 16.797 1 94.69 491 ALA A C 1
ATOM 3915 O O . ALA A 1 491 ? -10.141 19.766 17.594 1 94.69 491 ALA A O 1
ATOM 3916 N N . LYS A 1 492 ? -8.055 19.797 16.938 1 93.31 492 LYS A N 1
ATOM 3917 C CA . LYS A 1 492 ? -7.594 20.422 18.172 1 93.31 492 LYS A CA 1
ATOM 3918 C C . LYS A 1 492 ? -7.824 21.922 18.156 1 93.31 492 LYS A C 1
ATOM 3920 O O . LYS A 1 492 ? -8.148 22.531 19.188 1 93.31 492 LYS A O 1
ATOM 3925 N N . TYR A 1 493 ? -7.738 22.578 16.984 1 95.38 493 TYR A N 1
ATOM 3926 C CA . TYR A 1 493 ? -7.562 24.031 17.031 1 95.38 493 TYR A CA 1
ATOM 3927 C C . TYR A 1 493 ? -8.711 24.75 16.344 1 95.38 493 TYR A C 1
ATOM 3929 O O . TYR A 1 493 ? -9.102 25.844 16.75 1 95.38 493 TYR A O 1
ATOM 3937 N N . VAL A 1 494 ? -9.312 24.219 15.383 1 96.44 494 VAL A N 1
ATOM 3938 C CA . VAL A 1 494 ? -10.172 25 14.516 1 96.44 494 VAL A CA 1
ATOM 3939 C C . VAL A 1 494 ? -11.578 25.078 15.109 1 96.44 494 VAL A C 1
ATOM 3941 O O . VAL A 1 494 ? -11.922 24.297 16 1 96.44 494 VAL A O 1
ATOM 3944 N N . ASP A 1 495 ? -12.391 26.062 14.594 1 95.44 495 ASP A N 1
ATOM 3945 C CA . ASP A 1 495 ? -13.758 26.266 15.055 1 95.44 495 ASP A CA 1
ATOM 3946 C C . ASP A 1 495 ? -14.758 25.531 14.172 1 95.44 495 ASP A C 1
ATOM 3948 O O . ASP A 1 495 ? -15.844 25.156 14.617 1 95.44 495 ASP A O 1
ATOM 3952 N N . GLN A 1 496 ? -14.344 25.453 12.992 1 95.44 496 GLN A N 1
ATOM 3953 C CA . GLN A 1 496 ? -15.234 24.891 11.992 1 95.44 496 GLN A CA 1
ATOM 3954 C C . GLN A 1 496 ? -14.453 24.078 10.961 1 95.44 496 GLN A C 1
ATOM 3956 O O . GLN A 1 496 ? -13.344 24.438 10.578 1 95.44 496 GLN A O 1
ATOM 3961 N N . CYS A 1 497 ? -15.102 22.953 10.547 1 95.44 497 CYS A N 1
ATOM 3962 C CA . CYS A 1 497 ? -14.508 22.094 9.539 1 95.44 497 CYS A CA 1
ATOM 3963 C C . CYS A 1 497 ? -15.445 21.906 8.352 1 95.44 497 CYS A C 1
ATOM 3965 O O . CYS A 1 497 ? -16.641 21.719 8.523 1 95.44 497 CYS A O 1
ATOM 3967 N N . MET A 1 498 ? -14.844 22.078 7.203 1 95.62 498 MET A N 1
ATOM 3968 C CA . MET A 1 498 ? -15.555 21.844 5.949 1 95.62 498 MET A CA 1
ATOM 3969 C C . MET A 1 498 ? -14.852 20.781 5.105 1 95.62 498 MET A C 1
ATOM 3971 O O . MET A 1 498 ? -13.617 20.75 5.059 1 95.62 498 MET A O 1
ATOM 3975 N N . MET A 1 499 ? -15.609 19.922 4.5 1 94.31 499 MET A N 1
ATOM 3976 C CA . MET A 1 499 ? -15.023 18.922 3.609 1 94.31 499 MET A CA 1
ATOM 3977 C C . MET A 1 499 ? -15.359 19.234 2.154 1 94.31 499 MET A C 1
ATOM 3979 O O . MET A 1 499 ? -16.531 19.406 1.803 1 94.31 499 MET A O 1
ATOM 3983 N N . LEU A 1 500 ? -14.32 19.375 1.41 1 93.75 500 LEU A N 1
ATOM 3984 C CA . LEU A 1 500 ? -14.477 19.531 -0.032 1 93.75 500 LEU A CA 1
ATOM 3985 C C . LEU A 1 500 ? -14.445 18.172 -0.732 1 93.75 500 LEU A C 1
ATOM 3987 O O . LEU A 1 500 ? -13.477 17.422 -0.613 1 93.75 500 LEU A O 1
ATOM 3991 N N . PHE A 1 501 ? -15.531 17.828 -1.437 1 91.06 501 PHE A N 1
ATOM 3992 C CA . PHE A 1 501 ? -15.656 16.547 -2.125 1 91.06 501 PHE A CA 1
ATOM 3993 C C . PHE A 1 501 ? -16.422 16.719 -3.434 1 91.06 501 PHE A C 1
ATOM 3995 O O . PHE A 1 501 ? -17.5 17.312 -3.461 1 91.06 501 PHE A O 1
ATOM 4002 N N . ASP A 1 502 ? -15.836 16.156 -4.465 1 89.38 502 ASP A N 1
ATOM 4003 C CA . ASP A 1 502 ? -16.438 16.156 -5.793 1 89.38 502 ASP A CA 1
ATOM 4004 C C . ASP A 1 502 ? -16.859 17.578 -6.207 1 89.38 502 ASP A C 1
ATOM 4006 O O . ASP A 1 502 ? -17.969 17.781 -6.691 1 89.38 502 ASP A O 1
ATOM 4010 N N . GLY A 1 503 ? -16.078 18.594 -5.832 1 91.06 503 GLY A N 1
ATOM 4011 C CA . GLY A 1 503 ? -16.234 19.953 -6.301 1 91.06 503 GLY A CA 1
ATOM 4012 C C . GLY A 1 503 ? -17.188 20.781 -5.445 1 91.06 503 GLY A C 1
ATOM 4013 O O . GLY A 1 503 ? -17.484 21.922 -5.773 1 91.06 503 GLY A O 1
ATOM 4014 N N . ALA A 1 504 ? -17.641 20.219 -4.367 1 92.31 504 ALA A N 1
ATOM 4015 C CA . ALA A 1 504 ? -18.578 20.922 -3.496 1 92.31 504 ALA A CA 1
ATOM 4016 C C . ALA A 1 504 ? -18.203 20.734 -2.027 1 92.31 504 ALA A C 1
ATOM 4018 O O . ALA A 1 504 ? -17.469 19.797 -1.682 1 92.31 504 ALA A O 1
ATOM 4019 N N . VAL A 1 505 ? -18.656 21.656 -1.217 1 93.06 505 VAL A N 1
ATOM 4020 C CA . VAL A 1 505 ? -18.531 21.5 0.228 1 93.06 505 VAL A CA 1
ATOM 4021 C C . VAL A 1 505 ? -19.703 20.672 0.758 1 93.06 505 VAL A C 1
ATOM 4023 O O . VAL A 1 505 ? -20.859 21.062 0.626 1 93.06 505 VAL A O 1
ATOM 4026 N N . ILE A 1 506 ? -19.469 19.562 1.396 1 89.25 506 ILE A N 1
ATOM 4027 C CA . ILE A 1 506 ? -20.547 18.641 1.742 1 89.25 506 ILE A CA 1
ATOM 4028 C C . ILE A 1 506 ? -20.75 18.641 3.256 1 89.25 506 ILE A C 1
ATOM 4030 O O . ILE A 1 506 ? -21.781 18.188 3.744 1 89.25 506 ILE A O 1
ATOM 4034 N N . MET A 1 507 ? -19.781 18.938 3.982 1 88.38 507 MET A N 1
ATOM 4035 C CA . MET A 1 507 ? -19.859 19.031 5.438 1 88.38 507 MET A CA 1
ATOM 4036 C C . MET A 1 507 ? -19.359 20.375 5.934 1 88.38 507 MET A C 1
ATOM 4038 O O . MET A 1 507 ? -18.406 20.922 5.391 1 88.38 507 MET A O 1
ATOM 4042 N N . ASN A 1 508 ? -20.109 20.906 6.82 1 90.88 508 ASN A N 1
ATOM 4043 C CA . ASN A 1 508 ? -19.781 22.172 7.469 1 90.88 508 ASN A CA 1
ATOM 4044 C C . ASN A 1 508 ? -20.25 22.188 8.922 1 90.88 508 ASN A C 1
ATOM 4046 O O . ASN A 1 508 ? -21.391 22.594 9.195 1 90.88 508 ASN A O 1
ATOM 4050 N N . ASP A 1 509 ? -19.297 21.75 9.805 1 92.25 509 ASP A N 1
ATOM 4051 C CA . ASP A 1 509 ? -19.703 21.562 11.195 1 92.25 509 ASP A CA 1
ATOM 4052 C C . ASP A 1 509 ? -18.547 21.891 12.148 1 92.25 509 ASP A C 1
ATOM 4054 O O . ASP A 1 509 ? -17.406 22.062 11.711 1 92.25 509 ASP A O 1
ATOM 4058 N N . ALA A 1 510 ? -18.953 22.094 13.445 1 93 510 ALA A N 1
ATOM 4059 C CA . ALA A 1 510 ? -17.906 22.156 14.477 1 93 510 ALA A CA 1
ATOM 4060 C C . ALA A 1 510 ? -17.078 20.875 14.492 1 93 510 ALA A C 1
ATOM 4062 O O . ALA A 1 510 ? -17.578 19.812 14.156 1 93 510 ALA A O 1
ATOM 4063 N N . PRO A 1 511 ? -15.836 20.984 14.883 1 93.56 511 PRO A N 1
ATOM 4064 C CA . PRO A 1 511 ? -14.93 19.844 14.805 1 93.56 511 PRO A CA 1
ATOM 4065 C C . PRO A 1 511 ? -15.469 18.594 15.523 1 93.56 511 PRO A C 1
ATOM 4067 O O . PRO A 1 511 ? -15.422 17.5 14.977 1 93.56 511 PRO A O 1
ATOM 4070 N N . LYS A 1 512 ? -16.016 18.719 16.688 1 92 512 LYS A N 1
ATOM 4071 C CA . LYS A 1 512 ? -16.516 17.562 17.422 1 92 512 LYS A CA 1
ATOM 4072 C C . LYS A 1 512 ? -17.641 16.875 16.656 1 92 512 LYS A C 1
ATOM 4074 O O . LYS A 1 512 ? -17.672 15.641 16.578 1 92 512 LYS A O 1
ATOM 4079 N N . GLU A 1 513 ? -18.516 17.719 16.078 1 91.88 513 GLU A N 1
ATOM 4080 C CA . GLU A 1 513 ? -19.594 17.156 15.289 1 91.88 513 GLU A CA 1
ATOM 4081 C C . GLU A 1 513 ? -19.062 16.562 13.984 1 91.88 513 GLU A C 1
ATOM 4083 O O . GLU A 1 513 ? -19.484 15.484 13.578 1 91.88 513 GLU A O 1
ATOM 4088 N N . PHE A 1 514 ? -18.203 17.281 13.398 1 92.62 514 PHE A N 1
ATOM 4089 C CA . PHE A 1 514 ? -17.625 16.875 12.117 1 92.62 514 PHE A CA 1
ATOM 4090 C C . PHE A 1 514 ? -16.922 15.523 12.242 1 92.62 514 PHE A C 1
ATOM 4092 O O . PHE A 1 514 ? -17.25 14.578 11.531 1 92.62 514 PHE A O 1
ATOM 4099 N N . PHE A 1 515 ? -16.062 15.375 13.211 1 92.81 515 PHE A N 1
ATOM 4100 C CA . PHE A 1 515 ? -15.203 14.203 13.305 1 92.81 515 PHE A CA 1
ATOM 4101 C C . PHE A 1 515 ? -15.938 13.039 13.961 1 92.81 515 PHE A C 1
ATOM 4103 O O . PHE A 1 515 ? -15.703 11.883 13.617 1 92.81 515 PHE A O 1
ATOM 4110 N N . SER A 1 516 ? -16.797 13.328 14.914 1 89.69 516 SER A N 1
ATOM 4111 C CA . SER A 1 516 ? -17.562 12.266 15.562 1 89.69 516 SER A CA 1
ATOM 4112 C C . SER A 1 516 ? -18.562 11.633 14.602 1 89.69 516 SER A C 1
ATOM 4114 O O . SER A 1 516 ? -18.938 10.469 14.766 1 89.69 516 SER A O 1
ATOM 4116 N N . GLY A 1 517 ? -18.953 12.406 13.664 1 87.56 517 GLY A N 1
ATOM 4117 C CA . GLY A 1 517 ? -19.906 11.906 12.688 1 87.56 517 GLY A CA 1
ATOM 4118 C C . GLY A 1 517 ? -19.25 11.094 11.578 1 87.56 517 GLY A C 1
ATOM 4119 O O . GLY A 1 517 ? -19.938 10.484 10.758 1 87.56 517 GLY A O 1
ATOM 4120 N N . ASN A 1 518 ? -17.969 11.031 11.594 1 89.81 518 ASN A N 1
ATOM 4121 C CA . ASN A 1 518 ? -17.234 10.305 10.57 1 89.81 518 ASN A CA 1
ATOM 4122 C C . ASN A 1 518 ? -16.672 8.992 11.109 1 89.81 518 ASN A C 1
ATOM 4124 O O . ASN A 1 518 ? -16.25 8.922 12.266 1 89.81 518 ASN A O 1
ATOM 4128 N N . PHE A 1 519 ? -16.719 7.977 10.273 1 89.81 519 PHE A N 1
ATOM 4129 C CA . PHE A 1 519 ? -16.219 6.66 10.656 1 89.81 519 PHE A CA 1
ATOM 4130 C C . PHE A 1 519 ? -14.766 6.492 10.234 1 89.81 519 PHE A C 1
ATOM 4132 O O . PHE A 1 519 ? -13.953 5.969 11 1 89.81 519 PHE A O 1
ATOM 4139 N N . PHE A 1 520 ? -14.477 6.969 9.102 1 89.88 520 PHE A N 1
ATOM 4140 C CA . PHE A 1 520 ? -13.148 6.758 8.523 1 89.88 520 PHE A CA 1
ATOM 4141 C C . PHE A 1 520 ? -12.281 7.992 8.711 1 89.88 520 PHE A C 1
ATOM 4143 O O . PHE A 1 520 ? -11.148 7.895 9.188 1 89.88 520 PHE A O 1
ATOM 4150 N N . TYR A 1 521 ? -12.836 9.109 8.422 1 89.12 521 TYR A N 1
ATOM 4151 C CA . TYR A 1 521 ? -12.094 10.367 8.383 1 89.12 521 TYR A CA 1
ATOM 4152 C C . TYR A 1 521 ? -12.188 11.102 9.719 1 89.12 521 TYR A C 1
ATOM 4154 O O . TYR A 1 521 ? -12.859 12.125 9.828 1 89.12 521 TYR A O 1
ATOM 4162 N N . THR A 1 522 ? -11.531 10.609 10.711 1 93.88 522 THR A N 1
ATOM 4163 C CA . THR A 1 522 ? -11.492 11.164 12.062 1 93.88 522 THR A CA 1
ATOM 4164 C C . THR A 1 522 ? -10.148 10.875 12.727 1 93.88 522 THR A C 1
ATOM 4166 O O . THR A 1 522 ? -9.219 10.398 12.07 1 93.88 522 THR A O 1
ATOM 4169 N N . THR A 1 523 ? -9.992 11.281 13.961 1 94.5 523 THR A N 1
ATOM 4170 C CA . THR A 1 523 ? -8.719 11.133 14.656 1 94.5 523 THR A CA 1
ATOM 4171 C C . THR A 1 523 ? -8.539 9.703 15.148 1 94.5 523 THR A C 1
ATOM 4173 O O . THR A 1 523 ? -9.508 8.953 15.273 1 94.5 523 THR A O 1
ATOM 4176 N N . SER A 1 524 ? -7.324 9.32 15.43 1 94.06 524 SER A N 1
ATOM 4177 C CA . SER A 1 524 ? -7.031 7.984 15.945 1 94.06 524 SER A CA 1
ATOM 4178 C C . SER A 1 524 ? -7.699 7.75 17.297 1 94.06 524 SER A C 1
ATOM 4180 O O . SER A 1 524 ? -8.188 6.652 17.562 1 94.06 524 SER A O 1
ATOM 4182 N N . ILE A 1 525 ? -7.777 8.773 18.062 1 94.62 525 ILE A N 1
ATOM 4183 C CA . ILE A 1 525 ? -8.398 8.664 19.375 1 94.62 525 ILE A CA 1
ATOM 4184 C C . ILE A 1 525 ? -9.891 8.398 19.234 1 94.62 525 ILE A C 1
ATOM 4186 O O . ILE A 1 525 ? -10.453 7.555 19.938 1 94.62 525 ILE A O 1
ATOM 4190 N N . ASN A 1 526 ? -10.492 9.148 18.344 1 95 526 ASN A N 1
ATOM 4191 C CA . ASN A 1 526 ? -11.914 8.906 18.109 1 95 526 ASN A CA 1
ATOM 4192 C C . ASN A 1 526 ? -12.172 7.488 17.594 1 95 526 ASN A C 1
ATOM 4194 O O . ASN A 1 526 ? -13.094 6.82 18.062 1 95 526 ASN A O 1
ATOM 4198 N N . ARG A 1 527 ? -11.367 7.016 16.734 1 93.81 527 ARG A N 1
ATOM 4199 C CA . ARG A 1 527 ? -11.5 5.656 16.219 1 93.81 527 ARG A CA 1
ATOM 4200 C C . ARG A 1 527 ? -11.344 4.629 17.344 1 93.81 527 ARG A C 1
ATOM 4202 O O . ARG A 1 527 ? -12.023 3.605 17.344 1 93.81 527 ARG A O 1
ATOM 4209 N N . PHE A 1 528 ? -10.469 4.93 18.297 1 91.94 528 PHE A N 1
ATOM 4210 C CA . PHE A 1 528 ? -10.133 4.055 19.422 1 91.94 528 PHE A CA 1
ATOM 4211 C C . PHE A 1 528 ? -11.305 3.939 20.391 1 91.94 528 PHE A C 1
ATOM 4213 O O . PHE A 1 528 ? -11.672 2.836 20.797 1 91.94 528 PHE A O 1
ATOM 4220 N N . ILE A 1 529 ? -12.062 5.051 20.531 1 90.38 529 ILE A N 1
ATOM 4221 C CA . ILE A 1 529 ? -12.914 5.027 21.719 1 90.38 529 ILE A CA 1
ATOM 4222 C C . ILE A 1 529 ? -14.297 5.566 21.375 1 90.38 529 ILE A C 1
ATOM 4224 O O . ILE A 1 529 ? -15.125 5.785 22.266 1 90.38 529 ILE A O 1
ATOM 4228 N N . ARG A 1 530 ? -14.625 5.723 20.156 1 89.38 530 ARG A N 1
ATOM 4229 C CA . ARG A 1 530 ? -15.859 6.387 19.734 1 89.38 530 ARG A CA 1
ATOM 4230 C C . ARG A 1 530 ? -17.078 5.664 20.281 1 89.38 530 ARG A C 1
ATOM 4232 O O . ARG A 1 530 ? -18.141 6.277 20.469 1 89.38 530 ARG A O 1
ATOM 4239 N N . LYS A 1 531 ? -17.016 4.434 20.562 1 84.25 531 LYS A N 1
ATOM 4240 C CA . LYS A 1 531 ? -18.141 3.693 21.109 1 84.25 531 LYS A CA 1
ATOM 4241 C C . LYS A 1 531 ? -18.516 4.199 22.5 1 84.25 531 LYS A C 1
ATOM 4243 O O . LYS A 1 531 ? -19.703 4.309 22.828 1 84.25 531 LYS A O 1
ATOM 4248 N N . GLU A 1 532 ? -17.531 4.543 23.25 1 86.19 532 GLU A N 1
ATOM 4249 C CA . GLU A 1 532 ? -17.734 4.98 24.625 1 86.19 532 GLU A CA 1
ATOM 4250 C C . GLU A 1 532 ? -17.766 6.504 24.719 1 86.19 532 GLU A C 1
ATOM 4252 O O . GLU A 1 532 ? -18.547 7.07 25.5 1 86.19 532 GLU A O 1
ATOM 4257 N N . LEU A 1 533 ? -16.938 7.133 23.969 1 89.62 533 LEU A N 1
ATOM 4258 C CA . LEU A 1 533 ? -16.812 8.586 23.953 1 89.62 533 LEU A CA 1
ATOM 4259 C C . LEU A 1 533 ? -16.844 9.117 22.516 1 89.62 533 LEU A C 1
ATOM 4261 O O . LEU A 1 533 ? -15.812 9.523 21.984 1 89.62 533 LEU A O 1
ATOM 4265 N N . PRO A 1 534 ? -17.984 9.281 21.984 1 90.12 534 PRO A N 1
ATOM 4266 C CA . PRO A 1 534 ? -18.109 9.602 20.562 1 90.12 534 PRO A CA 1
ATOM 4267 C C . PRO A 1 534 ? -17.5 10.953 20.203 1 90.12 534 PRO A C 1
ATOM 4269 O O . PRO A 1 534 ? -17.062 11.164 19.062 1 90.12 534 PRO A O 1
ATOM 4272 N N . TYR A 1 535 ? -17.438 11.883 21.203 1 91.38 535 TYR A N 1
ATOM 4273 C CA . TYR A 1 535 ? -17.016 13.242 20.875 1 91.38 535 TYR A CA 1
ATOM 4274 C C . TYR A 1 535 ? -15.555 13.469 21.297 1 91.38 535 TYR A C 1
ATOM 4276 O O . TYR A 1 535 ? -15.047 14.586 21.188 1 91.38 535 TYR A O 1
ATOM 4284 N N . ALA A 1 536 ? -14.898 12.375 21.75 1 92.94 536 ALA A N 1
ATOM 4285 C CA . ALA A 1 536 ? -13.484 12.5 22.078 1 92.94 536 ALA A CA 1
ATOM 4286 C C . ALA A 1 536 ? -12.625 12.477 20.812 1 92.94 536 ALA A C 1
ATOM 4288 O O . ALA A 1 536 ? -12.672 11.523 20.031 1 92.94 536 ALA A O 1
ATOM 4289 N N . LEU A 1 537 ? -11.883 13.57 20.641 1 94.38 537 LEU A N 1
ATOM 4290 C CA . LEU A 1 537 ? -11.062 13.688 19.438 1 94.38 537 LEU A CA 1
ATOM 4291 C C . LEU A 1 537 ? -9.578 13.617 19.781 1 94.38 537 LEU A C 1
ATOM 4293 O O . LEU A 1 537 ? -8.766 13.211 18.938 1 94.38 537 LEU A O 1
ATOM 4297 N N . THR A 1 538 ? -9.172 14.023 20.984 1 93.75 538 THR A N 1
ATOM 4298 C CA . THR A 1 538 ? -7.777 14.062 21.406 1 93.75 538 THR A CA 1
ATOM 4299 C C . THR A 1 538 ? -7.578 13.242 22.688 1 93.75 538 THR A C 1
ATOM 4301 O O . THR A 1 538 ? -8.547 12.852 23.328 1 93.75 538 THR A O 1
ATOM 4304 N N . TRP A 1 539 ? -6.293 12.984 22.969 1 92.31 539 TRP A N 1
ATOM 4305 C CA . TRP A 1 539 ? -6.016 12.242 24.188 1 92.31 539 TRP A CA 1
ATOM 4306 C C . TRP A 1 539 ? -6.484 13.023 25.422 1 92.31 539 TRP A C 1
ATOM 4308 O O . TRP A 1 539 ? -6.91 12.438 26.406 1 92.31 539 TRP A O 1
ATOM 4318 N N . GLU A 1 540 ? -6.48 14.336 25.344 1 92.56 540 GLU A N 1
ATOM 4319 C CA . GLU A 1 540 ? -6.941 15.188 26.438 1 92.56 540 GLU A CA 1
ATOM 4320 C C . GLU A 1 540 ? -8.43 14.977 26.703 1 92.56 540 GLU A C 1
ATOM 4322 O O . GLU A 1 540 ? -8.844 14.906 27.859 1 92.56 540 GLU A O 1
ATOM 4327 N N . ASP A 1 541 ? -9.211 14.875 25.609 1 91.06 541 ASP A N 1
ATOM 4328 C CA . ASP A 1 541 ? -10.648 14.641 25.75 1 91.06 541 ASP A CA 1
ATOM 4329 C C . ASP A 1 541 ? -10.922 13.375 26.562 1 91.06 541 ASP A C 1
ATOM 4331 O O . ASP A 1 541 ? -11.812 13.352 27.406 1 91.06 541 ASP A O 1
ATOM 4335 N N . VAL A 1 542 ? -10.133 12.375 26.25 1 90.62 542 VAL A N 1
ATOM 4336 C CA . VAL A 1 542 ? -10.336 11.078 26.891 1 90.62 542 VAL A CA 1
ATOM 4337 C C . VAL A 1 542 ? -9.875 11.133 28.344 1 90.62 542 VAL A C 1
ATOM 4339 O O . VAL A 1 542 ? -10.57 10.641 29.234 1 90.62 542 VAL A O 1
ATOM 4342 N N . TYR A 1 543 ? -8.75 11.695 28.531 1 89.31 543 TYR A N 1
ATOM 4343 C CA . TYR A 1 543 ? -8.172 11.766 29.875 1 89.31 543 TYR A CA 1
ATOM 4344 C C . TYR A 1 543 ? -9.062 12.578 30.797 1 89.31 543 TYR A C 1
ATOM 4346 O O . TYR A 1 543 ? -9.188 12.25 31.984 1 89.31 543 TYR A O 1
ATOM 4354 N N . GLU A 1 544 ? -9.648 13.602 30.312 1 88.19 544 GLU A N 1
ATOM 4355 C CA . GLU A 1 544 ? -10.547 14.422 31.109 1 88.19 544 GLU A CA 1
ATOM 4356 C C . GLU A 1 544 ? -11.812 13.656 31.5 1 88.19 544 GLU A C 1
ATOM 4358 O O . GLU A 1 544 ? -12.32 13.805 32.594 1 88.19 544 GLU A O 1
ATOM 4363 N N . ALA A 1 545 ? -12.203 12.867 30.594 1 85.44 545 ALA A N 1
ATOM 4364 C CA . ALA A 1 545 ? -13.414 12.086 30.844 1 85.44 545 ALA A CA 1
ATOM 4365 C C . ALA A 1 545 ? -13.125 10.891 31.734 1 85.44 545 ALA A C 1
ATOM 4367 O O . ALA A 1 545 ? -13.984 10.461 32.5 1 85.44 545 ALA A O 1
ATOM 4368 N N . CYS A 1 546 ? -11.961 10.305 31.562 1 83.94 546 CYS A N 1
ATOM 4369 C CA . CYS A 1 546 ? -11.57 9.117 32.312 1 83.94 546 CYS A CA 1
ATOM 4370 C C . CYS A 1 546 ? -10.141 9.25 32.844 1 83.94 546 CYS A C 1
ATOM 4372 O O . CYS A 1 546 ? -9.242 8.539 32.375 1 83.94 546 CYS A O 1
ATOM 4374 N N . PRO A 1 547 ? -10.039 10 33.938 1 76.19 547 PRO A N 1
ATOM 4375 C CA . PRO A 1 547 ? -8.688 10.242 34.438 1 76.19 547 PRO A CA 1
ATOM 4376 C C . PRO A 1 547 ? -8.023 8.984 35 1 76.19 547 PRO A C 1
ATOM 4378 O O . PRO A 1 547 ? -6.797 8.875 35 1 76.19 547 PRO A O 1
ATOM 4381 N N . ASN A 1 548 ? -8.93 8.023 35.562 1 67.88 548 ASN A N 1
ATOM 4382 C CA . ASN A 1 548 ? -8.359 6.797 36.094 1 67.88 548 ASN A CA 1
ATOM 4383 C C . ASN A 1 548 ? -8.273 5.703 35.031 1 67.88 548 ASN A C 1
ATOM 4385 O O . ASN A 1 548 ? -9.125 5.633 34.125 1 67.88 548 ASN A O 1
ATOM 4389 N N . ASP A 1 549 ? -7.082 5 35 1 61.66 549 ASP A N 1
ATOM 4390 C CA . ASP A 1 549 ? -6.754 4.008 33.969 1 61.66 549 ASP A CA 1
ATOM 4391 C C . ASP A 1 549 ? -7.898 3.016 33.781 1 61.66 549 ASP A C 1
ATOM 4393 O O . ASP A 1 549 ? -8.508 2.564 34.75 1 61.66 549 ASP A O 1
ATOM 4397 N N . MET A 1 550 ? -8.555 3.057 32.625 1 59.09 550 MET A N 1
ATOM 4398 C CA . MET A 1 550 ? -9.578 2.104 32.219 1 59.09 550 MET A CA 1
ATOM 4399 C C . MET A 1 550 ? -8.969 0.734 31.938 1 59.09 550 MET A C 1
ATOM 4401 O O . MET A 1 550 ? -9.648 -0.158 31.422 1 59.09 550 MET A O 1
ATOM 4405 N N . LEU A 1 551 ? -7.598 0.6 32.062 1 59.09 551 LEU A N 1
ATOM 4406 C CA . LEU A 1 551 ? -6.906 -0.651 31.766 1 59.09 551 LEU A CA 1
ATOM 4407 C C . LEU A 1 551 ? -7.109 -1.664 32.875 1 59.09 551 LEU A C 1
ATOM 4409 O O . LEU A 1 551 ? -7.059 -2.873 32.656 1 59.09 551 LEU A O 1
ATOM 4413 N N . HIS A 1 552 ? -7.09 -1.177 34.281 1 51.12 552 HIS A N 1
ATOM 4414 C CA . HIS A 1 552 ? -7.105 -2.061 35.438 1 51.12 552 HIS A CA 1
ATOM 4415 C C . HIS A 1 552 ? -8.531 -2.312 35.938 1 51.12 552 HIS A C 1
ATOM 4417 O O . HIS A 1 552 ? -8.742 -3.002 36.938 1 51.12 552 HIS A O 1
ATOM 4423 N N . SER A 1 553 ? -9.648 -1.79 35.219 1 40.34 553 SER A N 1
ATOM 4424 C CA . SER A 1 553 ? -10.773 -2.27 36.031 1 40.34 553 SER A CA 1
ATOM 4425 C C . SER A 1 553 ? -11.18 -3.678 35.594 1 40.34 553 SER A C 1
ATOM 4427 O O . SER A 1 553 ? -11.156 -4.016 34.406 1 40.34 553 SER A O 1
ATOM 4429 N N . MET B 1 1 ? -12.555 -12.07 33.344 1 30.48 1 MET B N 1
ATOM 4430 C CA . MET B 1 1 ? -13.75 -11.523 32.719 1 30.48 1 MET B CA 1
ATOM 4431 C C . MET B 1 1 ? -13.969 -12.141 31.328 1 30.48 1 MET B C 1
ATOM 4433 O O . MET B 1 1 ? -13.016 -12.352 30.578 1 30.48 1 MET B O 1
ATOM 4437 N N . ASP B 1 2 ? -14.852 -12.875 31.062 1 41.84 2 ASP B N 1
ATOM 4438 C CA . ASP B 1 2 ? -15.203 -13.727 29.922 1 41.84 2 ASP B CA 1
ATOM 4439 C C . ASP B 1 2 ? -15.234 -12.922 28.625 1 41.84 2 ASP B C 1
ATOM 4441 O O . ASP B 1 2 ? -16.047 -12.008 28.469 1 41.84 2 ASP B O 1
ATOM 4445 N N . MET B 1 3 ? -14.227 -12.539 28.016 1 52.94 3 MET B N 1
ATOM 4446 C CA . MET B 1 3 ? -14.102 -11.758 26.781 1 52.94 3 MET B CA 1
ATOM 4447 C C . MET B 1 3 ? -15.172 -12.156 25.781 1 52.94 3 MET B C 1
ATOM 4449 O O . MET B 1 3 ? -15.32 -13.336 25.453 1 52.94 3 MET B O 1
ATOM 4453 N N . VAL B 1 4 ? -16.266 -11.438 25.719 1 64.06 4 VAL B N 1
ATOM 4454 C CA . VAL B 1 4 ? -17.375 -11.695 24.797 1 64.06 4 VAL B CA 1
ATOM 4455 C C . VAL B 1 4 ? -16.859 -11.742 23.359 1 64.06 4 VAL B C 1
ATOM 4457 O O . VAL B 1 4 ? -16.219 -10.805 22.906 1 64.06 4 VAL B O 1
ATOM 4460 N N . ALA B 1 5 ? -17.016 -12.867 22.75 1 82.81 5 ALA B N 1
ATOM 4461 C CA . ALA B 1 5 ? -16.625 -13.133 21.375 1 82.81 5 ALA B CA 1
ATOM 4462 C C . ALA B 1 5 ? -17.422 -12.273 20.391 1 82.81 5 ALA B C 1
ATOM 4464 O O . ALA B 1 5 ? -18.609 -12.008 20.625 1 82.81 5 ALA B O 1
ATOM 4465 N N . HIS B 1 6 ? -16.75 -11.664 19.484 1 91.06 6 HIS B N 1
ATOM 4466 C CA . HIS B 1 6 ? -17.391 -10.922 18.406 1 91.06 6 HIS B CA 1
ATOM 4467 C C . HIS B 1 6 ? -18.281 -11.836 17.547 1 91.06 6 HIS B C 1
ATOM 4469 O O . HIS B 1 6 ? -19.391 -11.469 17.203 1 91.06 6 HIS B O 1
ATOM 4475 N N . ALA B 1 7 ? -17.797 -13.047 17.219 1 95.25 7 ALA B N 1
ATOM 4476 C CA . ALA B 1 7 ? -18.531 -14.133 16.562 1 95.25 7 ALA B CA 1
ATOM 4477 C C . ALA B 1 7 ? -18.141 -15.484 17.125 1 95.25 7 ALA B C 1
ATOM 4479 O O . ALA B 1 7 ? -16.969 -15.727 17.438 1 95.25 7 ALA B O 1
ATOM 4480 N N . GLU B 1 8 ? -19.203 -16.328 17.312 1 96.69 8 GLU B N 1
ATOM 4481 C CA . GLU B 1 8 ? -18.953 -17.625 17.922 1 96.69 8 GLU B CA 1
ATOM 4482 C C . GLU B 1 8 ? -19.734 -18.719 17.234 1 96.69 8 GLU B C 1
ATOM 4484 O O . GLU B 1 8 ? -20.922 -18.562 16.938 1 96.69 8 GLU B O 1
ATOM 4489 N N . ILE B 1 9 ? -19.078 -19.781 16.922 1 97.06 9 ILE B N 1
ATOM 4490 C CA . ILE B 1 9 ? -19.688 -20.984 16.359 1 97.06 9 ILE B CA 1
ATOM 4491 C C . ILE B 1 9 ? -19.531 -22.156 17.328 1 97.06 9 ILE B C 1
ATOM 4493 O O . ILE B 1 9 ? -18.406 -22.453 17.781 1 97.06 9 ILE B O 1
ATOM 4497 N N . ASN B 1 10 ? -20.625 -22.766 17.641 1 96.75 10 ASN B N 1
ATOM 4498 C CA . ASN B 1 10 ? -20.625 -23.875 18.578 1 96.75 10 ASN B CA 1
ATOM 4499 C C . ASN B 1 10 ? -21.062 -25.172 17.922 1 96.75 10 ASN B C 1
ATOM 4501 O O . ASN B 1 10 ? -22.25 -25.375 17.656 1 96.75 10 ASN B O 1
ATOM 4505 N N . ASN B 1 11 ? -20.109 -26.047 17.719 1 97.12 11 ASN B N 1
ATOM 4506 C CA . ASN B 1 11 ? -20.344 -27.391 17.234 1 97.12 11 ASN B CA 1
ATOM 4507 C C . ASN B 1 11 ? -21.203 -27.406 15.977 1 97.12 11 ASN B C 1
ATOM 4509 O O . ASN B 1 11 ? -22.219 -28.094 15.922 1 97.12 11 ASN B O 1
ATOM 4513 N N . LEU B 1 12 ? -20.859 -26.688 15.055 1 97.19 12 LEU B N 1
ATOM 4514 C CA . LEU B 1 12 ? -21.609 -26.531 13.82 1 97.19 12 LEU B CA 1
ATOM 4515 C C . LEU B 1 12 ? -21.281 -27.656 12.836 1 97.19 12 LEU B C 1
ATOM 4517 O O . LEU B 1 12 ? -20.109 -27.938 12.578 1 97.19 12 LEU B O 1
ATOM 4521 N N . SER B 1 13 ? -22.234 -28.328 12.406 1 97.44 13 SER B N 1
ATOM 4522 C CA . SER B 1 13 ? -22.156 -29.281 11.305 1 97.44 13 SER B CA 1
ATOM 4523 C C . SER B 1 13 ? -23.156 -28.938 10.203 1 97.44 13 SER B C 1
ATOM 4525 O O . SER B 1 13 ? -24.25 -28.438 10.484 1 97.44 13 SER B O 1
ATOM 4527 N N . PHE B 1 14 ? -22.75 -29.156 8.953 1 95.88 14 PHE B N 1
ATOM 4528 C CA . PHE B 1 14 ? -23.609 -28.719 7.859 1 95.88 14 PHE B CA 1
ATOM 4529 C C . PHE B 1 14 ? -23.453 -29.641 6.656 1 95.88 14 PHE B C 1
ATOM 4531 O O . PHE B 1 14 ? -22.344 -30.047 6.312 1 95.88 14 PHE B O 1
ATOM 4538 N N . VAL B 1 15 ? -24.562 -29.969 6.105 1 92.94 15 VAL B N 1
ATOM 4539 C CA . VAL B 1 15 ? -24.641 -30.734 4.867 1 92.94 15 VAL B CA 1
ATOM 4540 C C . VAL B 1 15 ? -25.484 -29.984 3.846 1 92.94 15 VAL B C 1
ATOM 4542 O O . VAL B 1 15 ? -26.625 -29.594 4.141 1 92.94 15 VAL B O 1
ATOM 4545 N N . TYR B 1 16 ? -24.953 -29.766 2.691 1 88.56 16 TYR B N 1
ATOM 4546 C CA . TYR B 1 16 ? -25.703 -29.109 1.632 1 88.56 16 TYR B CA 1
ATOM 4547 C C . TYR B 1 16 ? -26.891 -29.969 1.194 1 88.56 16 TYR B C 1
ATOM 4549 O O . TYR B 1 16 ? -26.812 -31.203 1.249 1 88.56 16 TYR B O 1
ATOM 4557 N N . ALA B 1 17 ? -27.938 -29.406 0.708 1 83.69 17 ALA B N 1
ATOM 4558 C CA . ALA B 1 17 ? -29.172 -30.109 0.34 1 83.69 17 ALA B CA 1
ATOM 4559 C C . ALA B 1 17 ? -28.906 -31.109 -0.777 1 83.69 17 ALA B C 1
ATOM 4561 O O . ALA B 1 17 ? -29.469 -32.219 -0.781 1 83.69 17 ALA B O 1
ATOM 4562 N N . ASP B 1 18 ? -28.109 -30.828 -1.717 1 74.81 18 ASP B N 1
ATOM 4563 C CA . ASP B 1 18 ? -27.906 -31.688 -2.879 1 74.81 18 ASP B CA 1
ATOM 4564 C C . ASP B 1 18 ? -26.656 -32.531 -2.727 1 74.81 18 ASP B C 1
ATOM 4566 O O . ASP B 1 18 ? -26.141 -33.094 -3.707 1 74.81 18 ASP B O 1
ATOM 4570 N N . GLU B 1 19 ? -26.25 -32.562 -1.472 1 76.12 19 GLU B N 1
ATOM 4571 C CA . GLU B 1 19 ? -25.031 -33.344 -1.23 1 76.12 19 GLU B CA 1
ATOM 4572 C C . GLU B 1 19 ? -25.219 -34.281 -0.044 1 76.12 19 GLU B C 1
ATOM 4574 O O . GLU B 1 19 ? -26.109 -34.094 0.785 1 76.12 19 GLU B O 1
ATOM 4579 N N . ASN B 1 20 ? -24.422 -35.312 -0.055 1 74.94 20 ASN B N 1
ATOM 4580 C CA . ASN B 1 20 ? -24.516 -36.281 1.045 1 74.94 20 ASN B CA 1
ATOM 4581 C C . ASN B 1 20 ? -23.344 -36.125 2.018 1 74.94 20 ASN B C 1
ATOM 4583 O O . ASN B 1 20 ? -23.406 -36.594 3.152 1 74.94 20 ASN B O 1
ATOM 4587 N N . GLU B 1 21 ? -22.422 -35.469 1.592 1 81.56 21 GLU B N 1
ATOM 4588 C CA . GLU B 1 21 ? -21.234 -35.344 2.438 1 81.56 21 GLU B CA 1
ATOM 4589 C C . GLU B 1 21 ? -21.281 -34.062 3.264 1 81.56 21 GLU B C 1
ATOM 4591 O O . GLU B 1 21 ? -21.781 -33.031 2.797 1 81.56 21 GLU B O 1
ATOM 4596 N N . LYS B 1 22 ? -20.828 -34.188 4.535 1 88.88 22 LYS B N 1
ATOM 4597 C CA . LYS B 1 22 ? -20.781 -33.031 5.422 1 88.88 22 LYS B CA 1
ATOM 4598 C C . LYS B 1 22 ? -19.734 -32 4.941 1 88.88 22 LYS B C 1
ATOM 4600 O O . LYS B 1 22 ? -18.562 -32.344 4.793 1 88.88 22 LYS B O 1
ATOM 4605 N N . ALA B 1 23 ? -20.188 -30.859 4.641 1 90.19 23 ALA B N 1
ATOM 4606 C CA . ALA B 1 23 ? -19.281 -29.766 4.266 1 90.19 23 ALA B CA 1
ATOM 4607 C C . ALA B 1 23 ? -18.562 -29.219 5.484 1 90.19 23 ALA B C 1
ATOM 4609 O O . ALA B 1 23 ? -17.422 -28.766 5.379 1 90.19 23 ALA B O 1
ATOM 4610 N N . LEU B 1 24 ? -19.234 -29.203 6.656 1 96.25 24 LEU B N 1
ATOM 4611 C CA . LEU B 1 24 ? -18.672 -28.844 7.949 1 96.25 24 LEU B CA 1
ATOM 4612 C C . LEU B 1 24 ? -18.984 -29.891 9.008 1 96.25 24 LEU B C 1
ATOM 4614 O O . LEU B 1 24 ? -20.078 -30.453 9.031 1 96.25 24 LEU B O 1
ATOM 4618 N N . GLN B 1 25 ? -17.938 -30.188 9.812 1 96.94 25 GLN B N 1
ATOM 4619 C CA . GLN B 1 25 ? -18.094 -31.219 10.82 1 96.94 25 GLN B CA 1
ATOM 4620 C C . GLN B 1 25 ? -17.641 -30.719 12.195 1 96.94 25 GLN B C 1
ATOM 4622 O O . GLN B 1 25 ? -16.438 -30.641 12.469 1 96.94 25 GLN B O 1
ATOM 4627 N N . HIS B 1 26 ? -18.547 -30.484 13.078 1 96.44 26 HIS B N 1
ATOM 4628 C CA . HIS B 1 26 ? -18.328 -30.172 14.484 1 96.44 26 HIS B CA 1
ATOM 4629 C C . HIS B 1 26 ? -17.375 -28.984 14.633 1 96.44 26 HIS B C 1
ATOM 4631 O O . HIS B 1 26 ? -16.375 -29.078 15.352 1 96.44 26 HIS B O 1
ATOM 4637 N N . ILE B 1 27 ? -17.688 -27.938 13.969 1 97.56 27 ILE B N 1
ATOM 4638 C CA . ILE B 1 27 ? -16.859 -26.734 13.992 1 97.56 27 ILE B CA 1
ATOM 4639 C C . ILE B 1 27 ? -17.188 -25.906 15.234 1 97.56 27 ILE B C 1
ATOM 4641 O O . ILE B 1 27 ? -18.344 -25.578 15.484 1 97.56 27 ILE B O 1
ATOM 4645 N N . SER B 1 28 ? -16.203 -25.656 16.016 1 97.5 28 SER B N 1
ATOM 4646 C CA . SER B 1 28 ? -16.266 -24.688 17.109 1 97.5 28 SER B CA 1
ATOM 4647 C C . SER B 1 28 ? -15.195 -23.609 16.953 1 97.5 28 SER B C 1
ATOM 4649 O O . SER B 1 28 ? -14.008 -23.938 16.812 1 97.5 28 SER B O 1
ATOM 4651 N N . LEU B 1 29 ? -15.633 -22.391 16.922 1 96.88 29 LEU B N 1
ATOM 4652 C CA . LEU B 1 29 ? -14.727 -21.281 16.641 1 96.88 29 LEU B CA 1
ATOM 4653 C C . LEU B 1 29 ? -15.18 -20.031 17.375 1 96.88 29 LEU B C 1
ATOM 4655 O O . LEU B 1 29 ? -16.375 -19.719 17.406 1 96.88 29 LEU B O 1
ATOM 4659 N N . SER B 1 30 ? -14.266 -19.359 18 1 96.81 30 SER B N 1
ATOM 4660 C CA . SER B 1 30 ? -14.523 -18.078 18.641 1 96.81 30 SER B CA 1
ATOM 4661 C C . SER B 1 30 ? -13.656 -16.969 18.047 1 96.81 30 SER B C 1
ATOM 4663 O O . SER B 1 30 ? -12.422 -17.047 18.094 1 96.81 30 SER B O 1
ATOM 4665 N N . VAL B 1 31 ? -14.281 -15.977 17.484 1 96.38 31 VAL B N 1
ATOM 4666 C CA . VAL B 1 31 ? -13.586 -14.844 16.891 1 96.38 31 VAL B CA 1
ATOM 4667 C C . VAL B 1 31 ? -13.656 -13.641 17.828 1 96.38 31 VAL B C 1
ATOM 4669 O O . VAL B 1 31 ? -14.742 -13.203 18.203 1 96.38 31 VAL B O 1
ATOM 4672 N N . GLN B 1 32 ? -12.516 -13.078 18.141 1 93.94 32 GLN B N 1
ATOM 4673 C CA . GLN B 1 32 ? -12.469 -11.914 19.016 1 93.94 32 GLN B CA 1
ATOM 4674 C C . GLN B 1 32 ? -12.375 -10.625 18.203 1 93.94 32 GLN B C 1
ATOM 4676 O O . GLN B 1 32 ? -11.898 -10.625 17.078 1 93.94 32 GLN B O 1
ATOM 4681 N N . LYS B 1 33 ? -12.797 -9.578 18.844 1 93 33 LYS B N 1
ATOM 4682 C CA . LYS B 1 33 ? -12.75 -8.273 18.188 1 93 33 LYS B CA 1
ATOM 4683 C C . LYS B 1 33 ? -11.312 -7.863 17.875 1 93 33 LYS B C 1
ATOM 4685 O O . LYS B 1 33 ? -10.414 -8.039 18.703 1 93 33 LYS B O 1
ATOM 4690 N N . GLY B 1 34 ? -11.148 -7.402 16.641 1 93.25 34 GLY B N 1
ATOM 4691 C CA . GLY B 1 34 ? -9.852 -6.863 16.25 1 93.25 34 GLY B CA 1
ATOM 4692 C C . GLY B 1 34 ? -8.922 -7.906 15.672 1 93.25 34 GLY B C 1
ATOM 4693 O O . GLY B 1 34 ? -7.859 -7.574 15.141 1 93.25 34 GLY B O 1
ATOM 4694 N N . GLU B 1 35 ? -9.32 -9.148 15.664 1 96.12 35 GLU B N 1
ATOM 4695 C CA . GLU B 1 35 ? -8.469 -10.211 15.133 1 96.12 35 GLU B CA 1
ATOM 4696 C C . GLU B 1 35 ? -8.375 -10.133 13.617 1 96.12 35 GLU B C 1
ATOM 4698 O O . GLU B 1 35 ? -9.312 -9.695 12.953 1 96.12 35 GLU B O 1
ATOM 4703 N N . PHE B 1 36 ? -7.219 -10.438 13.148 1 97.56 36 PHE B N 1
ATOM 4704 C CA . PHE B 1 36 ? -6.984 -10.727 11.734 1 97.56 36 PHE B CA 1
ATOM 4705 C C . PHE B 1 36 ? -6.707 -12.211 11.523 1 97.56 36 PHE B C 1
ATOM 4707 O O . PHE B 1 36 ? -5.566 -12.656 11.641 1 97.56 36 PHE B O 1
ATOM 4714 N N . ILE B 1 37 ? -7.73 -12.977 11.148 1 98.19 37 ILE B N 1
ATOM 4715 C CA . ILE B 1 37 ? -7.648 -14.43 11.078 1 98.19 37 ILE B CA 1
ATOM 4716 C C . ILE B 1 37 ? -7.445 -14.867 9.625 1 98.19 37 ILE B C 1
ATOM 4718 O O . ILE B 1 37 ? -8.211 -14.477 8.742 1 98.19 37 ILE B O 1
ATOM 4722 N N . ALA B 1 38 ? -6.41 -15.609 9.391 1 97.81 38 ALA B N 1
ATOM 4723 C CA . ALA B 1 38 ? -6.199 -16.25 8.102 1 97.81 38 ALA B CA 1
ATOM 4724 C C . ALA B 1 38 ? -6.723 -17.688 8.117 1 97.81 38 ALA B C 1
ATOM 4726 O O . ALA B 1 38 ? -6.301 -18.5 8.938 1 97.81 38 ALA B O 1
ATOM 4727 N N . LEU B 1 39 ? -7.629 -17.969 7.266 1 96.69 39 LEU B N 1
ATOM 4728 C CA . LEU B 1 39 ? -8.172 -19.312 7.082 1 96.69 39 LEU B CA 1
ATOM 4729 C C . LEU B 1 39 ? -7.434 -20.047 5.973 1 96.69 39 LEU B C 1
ATOM 4731 O O . LEU B 1 39 ? -7.523 -19.672 4.801 1 96.69 39 LEU B O 1
ATOM 4735 N N . ALA B 1 40 ? -6.719 -21.094 6.371 1 94.19 40 ALA B N 1
ATOM 4736 C CA . ALA B 1 40 ? -5.953 -21.891 5.422 1 94.19 40 ALA B CA 1
ATOM 4737 C C . ALA B 1 40 ? -6.59 -23.266 5.219 1 94.19 40 ALA B C 1
ATOM 4739 O O . ALA B 1 40 ? -7.344 -23.734 6.074 1 94.19 40 ALA B O 1
ATOM 4740 N N . GLY B 1 41 ? -6.32 -23.891 4.082 1 91.62 41 GLY B N 1
ATOM 4741 C CA . GLY B 1 41 ? -6.848 -25.203 3.727 1 91.62 41 GLY B CA 1
ATOM 4742 C C . GLY B 1 41 ? -6.973 -25.406 2.23 1 91.62 41 GLY B C 1
ATOM 4743 O O . GLY B 1 41 ? -6.969 -24.453 1.462 1 91.62 41 GLY B O 1
ATOM 4744 N N . GLY B 1 42 ? -7.059 -26.609 1.878 1 88.12 42 GLY B N 1
ATOM 4745 C CA . GLY B 1 42 ? -7.207 -26.938 0.468 1 88.12 42 GLY B CA 1
ATOM 4746 C C . GLY B 1 42 ? -8.57 -26.578 -0.087 1 88.12 42 GLY B C 1
ATOM 4747 O O . GLY B 1 42 ? -9.484 -26.219 0.667 1 88.12 42 GLY B O 1
ATOM 4748 N N . SER B 1 43 ? -8.633 -26.625 -1.416 1 84.38 43 SER B N 1
ATOM 4749 C CA . SER B 1 43 ? -9.938 -26.438 -2.049 1 84.38 43 SER B CA 1
ATOM 4750 C C . SER B 1 43 ? -10.938 -27.484 -1.578 1 84.38 43 SER B C 1
ATOM 4752 O O . SER B 1 43 ? -10.609 -28.672 -1.513 1 84.38 43 SER B O 1
ATOM 4754 N N . GLY B 1 44 ? -12.133 -27.078 -1.165 1 81.5 44 GLY B N 1
ATOM 4755 C CA . GLY B 1 44 ? -13.156 -28 -0.697 1 81.5 44 GLY B CA 1
ATOM 4756 C C . GLY B 1 44 ? -13.047 -28.297 0.786 1 81.5 44 GLY B C 1
ATOM 4757 O O . GLY B 1 44 ? -13.805 -29.125 1.311 1 81.5 44 GLY B O 1
ATOM 4758 N N . SER B 1 45 ? -12.156 -27.625 1.461 1 89.06 45 SER B N 1
ATOM 4759 C CA . SER B 1 45 ? -11.953 -27.906 2.881 1 89.06 45 SER B CA 1
ATOM 4760 C C . SER B 1 45 ? -13.086 -27.312 3.721 1 89.06 45 SER B C 1
ATOM 4762 O O . SER B 1 45 ? -13.211 -27.641 4.902 1 89.06 45 SER B O 1
ATOM 4764 N N . GLY B 1 46 ? -13.875 -26.469 3.166 1 91.5 46 GLY B N 1
ATOM 4765 C CA . GLY B 1 46 ? -15.016 -25.922 3.879 1 91.5 46 GLY B CA 1
ATOM 4766 C C . GLY B 1 46 ? -14.859 -24.453 4.223 1 91.5 46 GLY B C 1
ATOM 4767 O O . GLY B 1 46 ? -15.711 -23.875 4.902 1 91.5 46 GLY B O 1
ATOM 4768 N N . LYS B 1 47 ? -13.781 -23.75 3.768 1 93.56 47 LYS B N 1
ATOM 4769 C CA . LYS B 1 47 ? -13.492 -22.375 4.117 1 93.56 47 LYS B CA 1
ATOM 4770 C C . LYS B 1 47 ? -14.641 -21.453 3.713 1 93.56 47 LYS B C 1
ATOM 4772 O O . LYS B 1 47 ? -15.109 -20.641 4.523 1 93.56 47 LYS B O 1
ATOM 4777 N N . THR B 1 48 ? -15.086 -21.594 2.445 1 91.38 48 THR B N 1
ATOM 4778 C CA . THR B 1 48 ? -16.172 -20.766 1.928 1 91.38 48 THR B CA 1
ATOM 4779 C C . THR B 1 48 ? -17.469 -21.016 2.703 1 91.38 48 THR B C 1
ATOM 4781 O O . THR B 1 48 ? -18.172 -20.078 3.07 1 91.38 48 THR B O 1
ATOM 4784 N N . THR B 1 49 ? -17.781 -22.297 2.969 1 93 49 THR B N 1
ATOM 4785 C CA . THR B 1 49 ? -18.969 -22.672 3.713 1 93 49 THR B CA 1
ATOM 4786 C C . THR B 1 49 ? -18.938 -22.094 5.125 1 93 49 THR B C 1
ATOM 4788 O O . THR B 1 49 ? -19.953 -21.594 5.629 1 93 49 THR B O 1
ATOM 4791 N N . LEU B 1 50 ? -17.766 -22.156 5.691 1 96.25 50 LEU B N 1
ATOM 4792 C CA . LEU B 1 50 ? -17.609 -21.609 7.035 1 96.25 50 LEU B CA 1
ATOM 4793 C C . LEU B 1 50 ? -17.859 -20.094 7.043 1 96.25 50 LEU B C 1
ATOM 4795 O O . LEU B 1 50 ? -18.594 -19.594 7.895 1 96.25 50 LEU B O 1
ATOM 4799 N N . LEU B 1 51 ? -17.266 -19.359 6.109 1 96.31 51 LEU B N 1
ATOM 4800 C CA . LEU B 1 51 ? -17.422 -17.906 6.023 1 96.31 51 LEU B CA 1
ATOM 4801 C C . LEU B 1 51 ? -18.891 -17.547 5.816 1 96.31 51 LEU B C 1
ATOM 4803 O O . LEU B 1 51 ? -19.391 -16.609 6.438 1 96.31 51 LEU B O 1
ATOM 4807 N N . LYS B 1 52 ? -19.609 -18.328 5.027 1 94.75 52 LYS B N 1
ATOM 4808 C CA . LYS B 1 52 ? -21.031 -18.062 4.754 1 94.75 52 LYS B CA 1
ATOM 4809 C C . LYS B 1 52 ? -21.875 -18.234 6.012 1 94.75 52 LYS B C 1
ATOM 4811 O O . LYS B 1 52 ? -22.891 -17.562 6.184 1 94.75 52 LYS B O 1
ATOM 4816 N N . HIS B 1 53 ? -21.453 -19.094 6.922 1 95.94 53 HIS B N 1
ATOM 4817 C CA . HIS B 1 53 ? -22.219 -19.375 8.133 1 95.94 53 HIS B CA 1
ATOM 4818 C C . HIS B 1 53 ? -22.016 -18.266 9.172 1 95.94 53 HIS B C 1
ATOM 4820 O O . HIS B 1 53 ? -22.688 -18.25 10.203 1 95.94 53 HIS B O 1
ATOM 4826 N N . LEU B 1 54 ? -21.125 -17.328 8.852 1 96.44 54 LEU B N 1
ATOM 4827 C CA . LEU B 1 54 ? -20.938 -16.188 9.742 1 96.44 54 LEU B CA 1
ATOM 4828 C C . LEU B 1 54 ? -21.797 -15.008 9.312 1 96.44 54 LEU B C 1
ATOM 4830 O O . LEU B 1 54 ? -21.859 -13.992 10.008 1 96.44 54 LEU B O 1
ATOM 4834 N N . LYS B 1 55 ? -22.438 -15.141 8.258 1 95 55 LYS B N 1
ATOM 4835 C CA . LYS B 1 55 ? -23.312 -14.086 7.762 1 95 55 LYS B CA 1
ATOM 4836 C C . LYS B 1 55 ? -24.719 -14.625 7.512 1 95 55 LYS B C 1
ATOM 4838 O O . LYS B 1 55 ? -24.922 -15.5 6.664 1 95 55 LYS B O 1
ATOM 4843 N N . LYS B 1 56 ? -25.703 -14.07 8.07 1 93.44 56 LYS B N 1
ATOM 4844 C CA . LYS B 1 56 ? -27.078 -14.531 8.102 1 93.44 56 LYS B CA 1
ATOM 4845 C C . LYS B 1 56 ? -27.672 -14.617 6.695 1 93.44 56 LYS B C 1
ATOM 4847 O O . LYS B 1 56 ? -28.297 -15.609 6.34 1 93.44 56 LYS B O 1
ATOM 4852 N N . GLU B 1 57 ? -27.391 -13.641 5.91 1 90.94 57 GLU B N 1
ATOM 4853 C CA . GLU B 1 57 ? -28 -13.492 4.59 1 90.94 57 GLU B CA 1
ATOM 4854 C C . GLU B 1 57 ? -27.438 -14.523 3.609 1 90.94 57 GLU B C 1
ATOM 4856 O O . GLU B 1 57 ? -28 -14.734 2.535 1 90.94 57 GLU B O 1
ATOM 4861 N N . LEU B 1 58 ? -26.375 -15.195 3.963 1 90.19 58 LEU B N 1
ATOM 4862 C CA . LEU B 1 58 ? -25.703 -16.078 3.02 1 90.19 58 LEU B CA 1
ATOM 4863 C C . LEU B 1 58 ? -25.75 -17.531 3.494 1 90.19 58 LEU B C 1
ATOM 4865 O O . LEU B 1 58 ? -25.078 -18.391 2.932 1 90.19 58 LEU B O 1
ATOM 4869 N N . LEU B 1 59 ? -26.531 -17.781 4.5 1 91.44 59 LEU B N 1
ATOM 4870 C CA . LEU B 1 59 ? -26.641 -19.156 5 1 91.44 59 LEU B CA 1
ATOM 4871 C C . LEU B 1 59 ? -27.094 -20.094 3.895 1 91.44 59 LEU B C 1
ATOM 4873 O O . LEU B 1 59 ? -28.156 -19.891 3.295 1 91.44 59 LEU B O 1
ATOM 4877 N N . PRO B 1 60 ? -26.297 -21.062 3.674 1 90.75 60 PRO B N 1
ATOM 4878 C CA . PRO B 1 60 ? -26.672 -22 2.607 1 90.75 60 PRO B CA 1
ATOM 4879 C C . PRO B 1 60 ? -27.844 -22.891 2.994 1 90.75 60 PRO B C 1
ATOM 4881 O O . PRO B 1 60 ? -28.125 -23.078 4.184 1 90.75 60 PRO B O 1
ATOM 4884 N N . ILE B 1 61 ? -28.453 -23.438 2 1 90.81 61 ILE B N 1
ATOM 4885 C CA . ILE B 1 61 ? -29.578 -24.344 2.209 1 90.81 61 ILE B CA 1
ATOM 4886 C C . ILE B 1 61 ? -29.062 -25.75 2.475 1 90.81 61 ILE B C 1
ATOM 4888 O O . ILE B 1 61 ? -28.219 -26.266 1.732 1 90.81 61 ILE B O 1
ATOM 4892 N N . GLY B 1 62 ? -29.5 -26.297 3.551 1 93.31 62 GLY B N 1
ATOM 4893 C CA . GLY B 1 62 ? -29.094 -27.641 3.941 1 93.31 62 GLY B CA 1
ATOM 4894 C C . GLY B 1 62 ? -29.422 -27.953 5.387 1 93.31 62 GLY B C 1
ATOM 4895 O O . GLY B 1 62 ? -30.281 -27.312 5.996 1 93.31 62 GLY B O 1
ATOM 4896 N N . LYS B 1 63 ? -28.938 -29.094 5.84 1 94.38 63 LYS B N 1
ATOM 4897 C CA . LYS B 1 63 ? -29.141 -29.5 7.227 1 94.38 63 LYS B CA 1
ATOM 4898 C C . LYS B 1 63 ? -28.016 -29 8.117 1 94.38 63 LYS B C 1
ATOM 4900 O O . LYS B 1 63 ? -26.844 -29.219 7.828 1 94.38 63 LYS B O 1
ATOM 4905 N N . ARG B 1 64 ? -28.438 -28.25 9.078 1 94.62 64 ARG B N 1
ATOM 4906 C CA . ARG B 1 64 ? -27.453 -27.609 9.953 1 94.62 64 ARG B CA 1
ATOM 4907 C C . ARG B 1 64 ? -27.719 -27.969 11.414 1 94.62 64 ARG B C 1
ATOM 4909 O O . ARG B 1 64 ? -28.875 -28.031 11.852 1 94.62 64 ARG B O 1
ATOM 4916 N N . THR B 1 65 ? -26.688 -28.344 12.109 1 95.94 65 THR B N 1
ATOM 4917 C CA . THR B 1 65 ? -26.734 -28.5 13.555 1 95.94 65 THR B CA 1
ATOM 4918 C C . THR B 1 65 ? -25.703 -27.609 14.234 1 95.94 65 THR B C 1
ATOM 4920 O O . THR B 1 65 ? -24.766 -27.141 13.594 1 95.94 65 THR B O 1
ATOM 4923 N N . GLY B 1 66 ? -25.906 -27.266 15.43 1 96.12 66 GLY B N 1
ATOM 4924 C CA . GLY B 1 66 ? -25.047 -26.328 16.125 1 96.12 66 GLY B CA 1
ATOM 4925 C C . GLY B 1 66 ? -25.562 -24.891 16.062 1 96.12 66 GLY B C 1
ATOM 4926 O O . GLY B 1 66 ? -26.641 -24.641 15.523 1 96.12 66 GLY B O 1
ATOM 4927 N N . ASP B 1 67 ? -24.75 -23.969 16.703 1 96 67 ASP B N 1
ATOM 4928 C CA . ASP B 1 67 ? -25.234 -22.594 16.797 1 96 67 ASP B CA 1
ATOM 4929 C C . ASP B 1 67 ? -24.125 -21.609 16.438 1 96 67 ASP B C 1
ATOM 4931 O O . ASP B 1 67 ? -22.938 -21.875 16.672 1 96 67 ASP B O 1
ATOM 4935 N N . THR B 1 68 ? -24.562 -20.594 15.805 1 96.31 68 THR B N 1
ATOM 4936 C CA . THR B 1 68 ? -23.688 -19.469 15.508 1 96.31 68 THR B CA 1
ATOM 4937 C C . THR B 1 68 ? -24.188 -18.188 16.172 1 96.31 68 THR B C 1
ATOM 4939 O O . THR B 1 68 ? -25.391 -17.891 16.125 1 96.31 68 THR B O 1
ATOM 4942 N N . TYR B 1 69 ? -23.281 -17.484 16.812 1 96.56 69 TYR B N 1
ATOM 4943 C CA . TYR B 1 69 ? -23.641 -16.281 17.547 1 96.56 69 TYR B CA 1
ATOM 4944 C C . TYR B 1 69 ? -22.875 -15.07 17.016 1 96.56 69 TYR B C 1
ATOM 4946 O O . TYR B 1 69 ? -21.734 -15.211 16.562 1 96.56 69 TYR B O 1
ATOM 4954 N N . TYR B 1 70 ? -23.516 -13.898 17.047 1 96.38 70 TYR B N 1
ATOM 4955 C CA . TYR B 1 70 ? -22.906 -12.602 16.781 1 96.38 70 TYR B CA 1
ATOM 4956 C C . TYR B 1 70 ? -23.125 -11.648 17.953 1 96.38 70 TYR B C 1
ATOM 4958 O O . TYR B 1 70 ? -24.266 -11.289 18.266 1 96.38 70 TYR B O 1
ATOM 4966 N N . ASP B 1 71 ? -22.078 -11.281 18.516 1 93.38 71 ASP B N 1
ATOM 4967 C CA . ASP B 1 71 ? -22.109 -10.445 19.719 1 93.38 71 ASP B CA 1
ATOM 4968 C C . ASP B 1 71 ? -23.062 -11.023 20.766 1 93.38 71 ASP B C 1
ATOM 4970 O O . ASP B 1 71 ? -23.938 -10.312 21.266 1 93.38 71 ASP B O 1
ATOM 4974 N N . GLY B 1 72 ? -23.016 -12.281 20.938 1 93 72 GLY B N 1
ATOM 4975 C CA . GLY B 1 72 ? -23.766 -12.953 21.984 1 93 72 GLY B CA 1
ATOM 4976 C C . GLY B 1 72 ? -25.172 -13.312 21.578 1 93 72 GLY B C 1
ATOM 4977 O O . GLY B 1 72 ? -25.875 -14.039 22.297 1 93 72 GLY B O 1
ATOM 4978 N N . THR B 1 73 ? -25.625 -12.859 20.438 1 95.44 73 THR B N 1
ATOM 4979 C CA . THR B 1 73 ? -26.969 -13.133 19.938 1 95.44 73 THR B CA 1
ATOM 4980 C C . THR B 1 73 ? -26.922 -14.211 18.859 1 95.44 73 THR B C 1
ATOM 4982 O O . THR B 1 73 ? -26.047 -14.203 18 1 95.44 73 THR B O 1
ATOM 4985 N N . LEU B 1 74 ? -27.891 -15.109 18.969 1 96 74 LEU B N 1
ATOM 4986 C CA . LEU B 1 74 ? -28.016 -16.094 17.906 1 96 74 LEU B CA 1
ATOM 4987 C C . LEU B 1 74 ? -28.109 -15.422 16.547 1 96 74 LEU B C 1
ATOM 4989 O O . LEU B 1 74 ? -28.875 -14.477 16.375 1 96 74 LEU B O 1
ATOM 4993 N N . LEU B 1 75 ? -27.328 -15.93 15.641 1 95.5 75 LEU B N 1
ATOM 4994 C CA . LEU B 1 75 ? -27.219 -15.273 14.344 1 95.5 75 LEU B CA 1
ATOM 4995 C C . LEU B 1 75 ? -28.578 -15.117 13.68 1 95.5 75 LEU B C 1
ATOM 4997 O O . LEU B 1 75 ? -28.875 -14.07 13.094 1 95.5 75 LEU B O 1
ATOM 5001 N N . GLU B 1 76 ? -29.422 -16.078 13.805 1 93.12 76 GLU B N 1
ATOM 5002 C CA . GLU B 1 76 ? -30.75 -16.047 13.211 1 93.12 76 GLU B CA 1
ATOM 5003 C C . GLU B 1 76 ? -31.609 -14.953 13.828 1 93.12 76 GLU B C 1
ATOM 5005 O O . GLU B 1 76 ? -32.531 -14.461 13.195 1 93.12 76 GLU B O 1
ATOM 5010 N N . ASN B 1 77 ? -31.266 -14.555 15.078 1 95.31 77 ASN B N 1
ATOM 5011 C CA . ASN B 1 77 ? -32.062 -13.57 15.797 1 95.31 77 ASN B CA 1
ATOM 5012 C C . ASN B 1 77 ? -31.484 -12.164 15.641 1 95.31 77 ASN B C 1
ATOM 5014 O O . ASN B 1 77 ? -32.094 -11.188 16.109 1 95.31 77 ASN B O 1
ATOM 5018 N N . VAL B 1 78 ? -30.406 -12.047 15.016 1 95.56 78 VAL B N 1
ATOM 5019 C CA . VAL B 1 78 ? -29.844 -10.727 14.758 1 95.56 78 VAL B CA 1
ATOM 5020 C C . VAL B 1 78 ? -30.719 -9.984 13.75 1 95.56 78 VAL B C 1
ATOM 5022 O O . VAL B 1 78 ? -31.094 -10.539 12.719 1 95.56 78 VAL B O 1
ATOM 5025 N N . PRO B 1 79 ? -31.078 -8.75 14.039 1 95.56 79 PRO B N 1
ATOM 5026 C CA . PRO B 1 79 ? -31.891 -8 13.078 1 95.56 79 PRO B CA 1
ATOM 5027 C C . PRO B 1 79 ? -31.25 -7.938 11.695 1 95.56 79 PRO B C 1
ATOM 5029 O O . PRO B 1 79 ? -30.031 -7.785 11.578 1 95.56 79 PRO B O 1
ATOM 5032 N N . ASP B 1 80 ? -32.062 -8.023 10.664 1 92.81 80 ASP B N 1
ATOM 5033 C CA . ASP B 1 80 ? -31.578 -8.141 9.289 1 92.81 80 ASP B CA 1
ATOM 5034 C C . ASP B 1 80 ? -30.703 -6.949 8.914 1 92.81 80 ASP B C 1
ATOM 5036 O O . ASP B 1 80 ? -29.625 -7.129 8.344 1 92.81 80 ASP B O 1
ATOM 5040 N N . LEU B 1 81 ? -31.172 -5.844 9.273 1 92.44 81 LEU B N 1
ATOM 5041 C CA . LEU B 1 81 ? -30.438 -4.633 8.906 1 92.44 81 LEU B CA 1
ATOM 5042 C C . LEU B 1 81 ? -29.094 -4.57 9.617 1 92.44 81 LEU B C 1
ATOM 5044 O O . LEU B 1 81 ? -28.094 -4.148 9.023 1 92.44 81 LEU B O 1
ATOM 5048 N N . LEU B 1 82 ? -29.094 -4.988 10.812 1 93.44 82 LEU B N 1
ATOM 5049 C CA . LEU B 1 82 ? -27.859 -4.996 11.594 1 93.44 82 LEU B CA 1
ATOM 5050 C C . LEU B 1 82 ? -26.844 -5.984 11.016 1 93.44 82 LEU B C 1
ATOM 5052 O O . LEU B 1 82 ? -25.672 -5.66 10.859 1 93.44 82 LEU B O 1
ATOM 5056 N N . SER B 1 83 ? -27.328 -7.16 10.758 1 93.94 83 SER B N 1
ATOM 5057 C CA . SER B 1 83 ? -26.469 -8.18 10.172 1 93.94 83 SER B CA 1
ATOM 5058 C C . SER B 1 83 ? -25.891 -7.719 8.836 1 93.94 83 SER B C 1
ATOM 5060 O O . SER B 1 83 ? -24.688 -7.855 8.586 1 93.94 83 SER B O 1
ATOM 5062 N N . ALA B 1 84 ? -26.766 -7.133 8.047 1 92.31 84 ALA B N 1
ATOM 5063 C CA . ALA B 1 84 ? -26.375 -6.676 6.715 1 92.31 84 ALA B CA 1
ATOM 5064 C C . ALA B 1 84 ? -25.312 -5.582 6.805 1 92.31 84 ALA B C 1
ATOM 5066 O O . ALA B 1 84 ? -24.422 -5.5 5.957 1 92.31 84 ALA B O 1
ATOM 5067 N N . GLN B 1 85 ? -25.375 -4.812 7.812 1 93.5 85 GLN B N 1
ATOM 5068 C CA . GLN B 1 85 ? -24.484 -3.664 7.945 1 93.5 85 GLN B CA 1
ATOM 5069 C C . GLN B 1 85 ? -23.188 -4.051 8.664 1 93.5 85 GLN B C 1
ATOM 5071 O O . GLN B 1 85 ? -22.094 -3.715 8.211 1 93.5 85 GLN B O 1
ATOM 5076 N N . GLU B 1 86 ? -23.266 -4.801 9.727 1 95.44 86 GLU B N 1
ATOM 5077 C CA . GLU B 1 86 ? -22.125 -5.004 10.609 1 95.44 86 GLU B CA 1
ATOM 5078 C C . GLU B 1 86 ? -21.25 -6.164 10.141 1 95.44 86 GLU B C 1
ATOM 5080 O O . GLU B 1 86 ? -20.094 -6.285 10.539 1 95.44 86 GLU B O 1
ATOM 5085 N N . ILE B 1 87 ? -21.828 -7.016 9.414 1 97.44 87 ILE B N 1
ATOM 5086 C CA . ILE B 1 87 ? -21.062 -8.133 8.875 1 97.44 87 ILE B CA 1
ATOM 5087 C C . ILE B 1 87 ? -20.922 -7.984 7.363 1 97.44 87 ILE B C 1
ATOM 5089 O O . ILE B 1 87 ? -21.891 -8.203 6.621 1 97.44 87 ILE B O 1
ATOM 5093 N N . GLY B 1 88 ? -19.734 -7.578 6.945 1 96.31 88 GLY B N 1
ATOM 5094 C CA . GLY B 1 88 ? -19.469 -7.426 5.523 1 96.31 88 GLY B CA 1
ATOM 5095 C C . GLY B 1 88 ? -18.766 -8.625 4.918 1 96.31 88 GLY B C 1
ATOM 5096 O O . GLY B 1 88 ? -17.969 -9.289 5.582 1 96.31 88 GLY B O 1
ATOM 5097 N N . MET B 1 89 ? -19.047 -8.852 3.641 1 95.38 89 MET B N 1
ATOM 5098 C CA . MET B 1 89 ? -18.391 -9.961 2.959 1 95.38 89 MET B CA 1
ATOM 5099 C C . MET B 1 89 ? -17.922 -9.555 1.564 1 95.38 89 MET B C 1
ATOM 5101 O O . MET B 1 89 ? -18.641 -8.844 0.854 1 95.38 89 MET B O 1
ATOM 5105 N N . VAL B 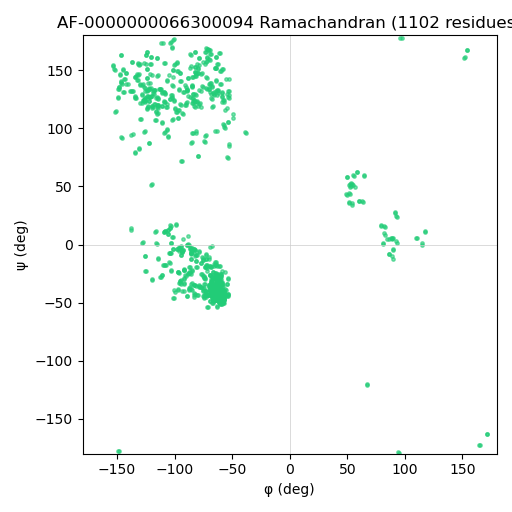1 90 ? -16.719 -9.867 1.278 1 94.56 90 VAL B N 1
ATOM 5106 C CA . VAL B 1 90 ? -16.141 -9.711 -0.052 1 94.56 90 VAL B CA 1
ATOM 5107 C C . VAL B 1 90 ? -15.875 -11.078 -0.669 1 94.56 90 VAL B C 1
ATOM 5109 O O . VAL B 1 90 ? -15.234 -11.93 -0.046 1 94.56 90 VAL B O 1
ATOM 5112 N N . PHE B 1 91 ? -16.25 -11.25 -1.915 1 88.75 91 PHE B N 1
ATOM 5113 C CA . PHE B 1 91 ? -16.203 -12.555 -2.559 1 88.75 91 PHE B CA 1
ATOM 5114 C C . PHE B 1 91 ? -14.977 -12.664 -3.457 1 88.75 91 PHE B C 1
ATOM 5116 O O . PHE B 1 91 ? -14.211 -11.711 -3.594 1 88.75 91 PHE B O 1
ATOM 5123 N N . GLN B 1 92 ? -14.883 -13.82 -3.967 1 83.81 92 GLN B N 1
ATOM 5124 C CA . GLN B 1 92 ? -13.711 -14.195 -4.746 1 83.81 92 GLN B CA 1
ATOM 5125 C C . GLN B 1 92 ? -13.703 -13.5 -6.105 1 83.81 92 GLN B C 1
ATOM 5127 O O . GLN B 1 92 ? -12.672 -13.008 -6.551 1 83.81 92 GLN B O 1
ATOM 5132 N N . ASN B 1 93 ? -14.828 -13.484 -6.703 1 79.5 93 ASN B N 1
ATOM 5133 C CA . ASN B 1 93 ? -14.898 -12.93 -8.047 1 79.5 93 ASN B CA 1
ATOM 5134 C C . ASN B 1 93 ? -15.367 -11.477 -8.031 1 79.5 93 ASN B C 1
ATOM 5136 O O . ASN B 1 93 ? -16.531 -11.195 -7.754 1 79.5 93 ASN B O 1
ATOM 5140 N N . PRO B 1 94 ? -14.555 -10.602 -8.43 1 77.75 94 PRO B N 1
ATOM 5141 C CA . PRO B 1 94 ? -14.914 -9.188 -8.367 1 77.75 94 PRO B CA 1
ATOM 5142 C C . PRO B 1 94 ? -16.047 -8.82 -9.312 1 77.75 94 PRO B C 1
ATOM 5144 O O . PRO B 1 94 ? -16.781 -7.855 -9.07 1 77.75 94 PRO B O 1
ATOM 5147 N N . GLU B 1 95 ? -16.25 -9.547 -10.32 1 77.19 95 GLU B N 1
ATOM 5148 C CA . GLU B 1 95 ? -17.25 -9.227 -11.32 1 77.19 95 GLU B CA 1
ATOM 5149 C C . GLU B 1 95 ? -18.656 -9.555 -10.812 1 77.19 95 GLU B C 1
ATOM 5151 O O . GLU B 1 95 ? -19.625 -8.914 -11.195 1 77.19 95 GLU B O 1
ATOM 5156 N N . ASN B 1 96 ? -18.734 -10.438 -9.938 1 74.12 96 ASN B N 1
ATOM 5157 C CA . ASN B 1 96 ? -20.031 -10.984 -9.562 1 74.12 96 ASN B CA 1
ATOM 5158 C C . ASN B 1 96 ? -20.703 -10.133 -8.5 1 74.12 96 ASN B C 1
ATOM 5160 O O . ASN B 1 96 ? -21.906 -10.266 -8.266 1 74.12 96 ASN B O 1
ATOM 5164 N N . GLN B 1 97 ? -19.984 -9.188 -8.07 1 76.94 97 GLN B N 1
ATOM 5165 C CA . GLN B 1 97 ? -20.516 -8.453 -6.93 1 76.94 97 GLN B CA 1
ATOM 5166 C C . GLN B 1 97 ? -20.984 -7.059 -7.348 1 76.94 97 GLN B C 1
ATOM 5168 O O . GLN B 1 97 ? -21.797 -6.441 -6.664 1 76.94 97 GLN B O 1
ATOM 5173 N N . LEU B 1 98 ? -20.562 -6.586 -8.477 1 79.44 98 LEU B N 1
ATOM 5174 C CA . LEU B 1 98 ? -20.891 -5.234 -8.914 1 79.44 98 LEU B CA 1
ATOM 5175 C C . LEU B 1 98 ? -22.25 -5.207 -9.617 1 79.44 98 LEU B C 1
ATOM 5177 O O . LEU B 1 98 ? -22.516 -6.047 -10.477 1 79.44 98 LEU B O 1
ATOM 5181 N N . VAL B 1 99 ? -23.062 -4.223 -9.32 1 81.38 99 VAL B N 1
ATOM 5182 C CA . VAL B 1 99 ? -24.438 -4.207 -9.82 1 81.38 99 VAL B CA 1
ATOM 5183 C C . VAL B 1 99 ? -24.703 -2.898 -10.562 1 81.38 99 VAL B C 1
ATOM 5185 O O . VAL B 1 99 ? -25.562 -2.842 -11.445 1 81.38 99 VAL B O 1
ATOM 5188 N N . MET B 1 100 ? -23.906 -1.841 -10.25 1 87.5 100 MET B N 1
ATOM 5189 C CA . MET B 1 100 ? -24.203 -0.523 -10.812 1 87.5 100 MET B CA 1
ATOM 5190 C C . MET B 1 100 ? -23.234 -0.193 -11.953 1 87.5 100 MET B C 1
ATOM 5192 O O . MET B 1 100 ? -22.234 -0.887 -12.148 1 87.5 100 MET B O 1
ATOM 5196 N N . ASP B 1 101 ? -23.5 0.876 -12.578 1 91.25 101 ASP B N 1
ATOM 5197 C CA . ASP B 1 101 ? -22.766 1.24 -13.781 1 91.25 101 ASP B CA 1
ATOM 5198 C C . ASP B 1 101 ? -21.484 2.018 -13.43 1 91.25 101 ASP B C 1
ATOM 5200 O O . ASP B 1 101 ? -20.484 1.918 -14.133 1 91.25 101 ASP B O 1
ATOM 5204 N N . THR B 1 102 ? -21.625 2.836 -12.398 1 95.31 102 THR B N 1
ATOM 5205 C CA . THR B 1 102 ? -20.484 3.658 -12.016 1 95.31 102 THR B CA 1
ATOM 5206 C C . THR B 1 102 ? -20.062 3.373 -10.578 1 95.31 102 THR B C 1
ATOM 5208 O O . THR B 1 102 ? -20.844 2.805 -9.805 1 95.31 102 THR B O 1
ATOM 5211 N N . VAL B 1 103 ? -18.875 3.746 -10.25 1 95.31 103 VAL B N 1
ATOM 5212 C CA . VAL B 1 103 ? -18.312 3.475 -8.93 1 95.31 103 VAL B CA 1
ATOM 5213 C C . VAL B 1 103 ? -19.141 4.195 -7.863 1 95.31 103 VAL B C 1
ATOM 5215 O O . VAL B 1 103 ? -19.5 3.6 -6.844 1 95.31 103 VAL B O 1
ATOM 5218 N N . ILE B 1 104 ? -19.516 5.465 -8.102 1 94.81 104 ILE B N 1
ATOM 5219 C CA . ILE B 1 104 ? -20.25 6.238 -7.105 1 94.81 104 ILE B CA 1
ATOM 5220 C C . ILE B 1 104 ? -21.625 5.625 -6.895 1 94.81 104 ILE B C 1
ATOM 5222 O O . ILE B 1 104 ? -22.141 5.602 -5.77 1 94.81 104 ILE B O 1
ATOM 5226 N N . GLN B 1 105 ? -22.234 5.148 -7.938 1 95.25 105 GLN B N 1
ATOM 5227 C CA . GLN B 1 105 ? -23.531 4.504 -7.832 1 95.25 105 GLN B CA 1
ATOM 5228 C C . GLN B 1 105 ? -23.438 3.193 -7.055 1 95.25 105 GLN B C 1
ATOM 5230 O O . GLN B 1 105 ? -24.344 2.855 -6.285 1 95.25 105 GLN B O 1
ATOM 5235 N N . GLU B 1 106 ? -22.344 2.508 -7.305 1 95 106 GLU B N 1
ATOM 5236 C CA . GLU B 1 106 ? -22.109 1.259 -6.582 1 95 106 GLU B CA 1
ATOM 5237 C C . GLU B 1 106 ? -22.016 1.5 -5.078 1 95 106 GLU B C 1
ATOM 5239 O O . GLU B 1 106 ? -22.594 0.755 -4.289 1 95 106 GLU B O 1
ATOM 5244 N N . LEU B 1 107 ? -21.328 2.525 -4.711 1 95.06 107 LEU B N 1
ATOM 5245 C CA . LEU B 1 107 ? -21.156 2.859 -3.301 1 95.06 107 LEU B CA 1
ATOM 5246 C C . LEU B 1 107 ? -22.469 3.34 -2.689 1 95.06 107 LEU B C 1
ATOM 5248 O O . LEU B 1 107 ? -22.781 3.02 -1.541 1 95.06 107 LEU B O 1
ATOM 5252 N N . ALA B 1 108 ? -23.266 4.086 -3.488 1 95.38 108 ALA B N 1
ATOM 5253 C CA . ALA B 1 108 ? -24.531 4.633 -3.006 1 95.38 108 ALA B CA 1
ATOM 5254 C C . ALA B 1 108 ? -25.594 3.543 -2.877 1 95.38 108 ALA B C 1
ATOM 5256 O O . ALA B 1 108 ? -26.469 3.625 -2.018 1 95.38 108 ALA B O 1
ATOM 5257 N N . PHE B 1 109 ? -25.453 2.553 -3.686 1 93.06 109 PHE B N 1
ATOM 5258 C CA . PHE B 1 109 ? -26.469 1.515 -3.793 1 93.06 109 PHE B CA 1
ATOM 5259 C C . PHE B 1 109 ? -26.703 0.854 -2.441 1 93.06 109 PHE B C 1
ATOM 5261 O O . PHE B 1 109 ? -27.859 0.726 -2.008 1 93.06 109 PHE B O 1
ATOM 5268 N N . SER B 1 110 ? -25.656 0.434 -1.792 1 89.62 110 SER B N 1
ATOM 5269 C CA . SER B 1 110 ? -25.766 -0.24 -0.502 1 89.62 110 SER B CA 1
ATOM 5270 C C . SER B 1 110 ? -26.422 0.665 0.539 1 89.62 110 SER B C 1
ATOM 5272 O O . SER B 1 110 ? -27.219 0.208 1.35 1 89.62 110 SER B O 1
ATOM 5274 N N . LEU B 1 111 ? -26.109 1.915 0.512 1 93.69 111 LEU B N 1
ATOM 5275 C CA . LEU B 1 111 ? -26.609 2.883 1.479 1 93.69 111 LEU B CA 1
ATOM 5276 C C . LEU B 1 111 ? -28.062 3.223 1.194 1 93.69 111 LEU B C 1
ATOM 5278 O O . LEU B 1 111 ? -28.859 3.402 2.121 1 93.69 111 LEU B O 1
ATOM 5282 N N . GLU B 1 112 ? -28.406 3.301 -0.073 1 92.94 112 GLU B N 1
ATOM 5283 C CA . GLU B 1 112 ? -29.781 3.547 -0.464 1 92.94 112 GLU B CA 1
ATOM 5284 C C . GLU B 1 112 ? -30.703 2.406 -0.018 1 92.94 112 GLU B C 1
ATOM 5286 O O . GLU B 1 112 ? -31.828 2.641 0.416 1 92.94 112 GLU B O 1
ATOM 5291 N N . ASN B 1 113 ? -30.219 1.223 -0.056 1 89.81 113 ASN B N 1
ATOM 5292 C CA . ASN B 1 113 ? -30.984 0.031 0.273 1 89.81 113 ASN B CA 1
ATOM 5293 C C . ASN B 1 113 ? -31.328 -0.026 1.761 1 89.81 113 ASN B C 1
ATOM 5295 O O . ASN B 1 113 ? -32.281 -0.693 2.16 1 89.81 113 ASN B O 1
ATOM 5299 N N . ILE B 1 114 ? -30.594 0.725 2.527 1 91 114 ILE B N 1
ATOM 5300 C CA . ILE B 1 114 ? -30.906 0.719 3.949 1 91 114 ILE B CA 1
ATOM 5301 C C . ILE B 1 114 ? -31.656 1.999 4.316 1 91 114 ILE B C 1
ATOM 5303 O O . ILE B 1 114 ? -31.828 2.312 5.496 1 91 114 ILE B O 1
ATOM 5307 N N . GLY B 1 115 ? -31.922 2.869 3.367 1 91.25 115 GLY B N 1
ATOM 5308 C CA . GLY B 1 115 ? -32.875 3.961 3.543 1 91.25 115 GLY B CA 1
ATOM 5309 C C . GLY B 1 115 ? -32.219 5.234 4.047 1 91.25 115 GLY B C 1
ATOM 5310 O O . GLY B 1 115 ? -32.875 6.07 4.672 1 91.25 115 GLY B O 1
ATOM 5311 N N . LEU B 1 116 ? -31 5.461 3.77 1 93.19 116 LEU B N 1
ATOM 5312 C CA . LEU B 1 116 ? -30.328 6.676 4.23 1 93.19 116 LEU B CA 1
ATOM 5313 C C . LEU B 1 116 ? -30.641 7.848 3.305 1 93.19 116 LEU B C 1
ATOM 5315 O O . LEU B 1 116 ? -30.734 7.676 2.088 1 93.19 116 LEU B O 1
ATOM 5319 N N . PRO B 1 117 ? -30.734 8.984 3.898 1 94.25 117 PRO B N 1
ATOM 5320 C CA . PRO B 1 117 ? -30.953 10.172 3.068 1 94.25 117 PRO B CA 1
ATOM 5321 C C . PRO B 1 117 ? -29.719 10.531 2.236 1 94.25 117 PRO B C 1
ATOM 5323 O O . PRO B 1 117 ? -28.594 10.164 2.59 1 94.25 117 PRO B O 1
ATOM 5326 N N . SER B 1 118 ? -29.938 11.273 1.207 1 92.44 118 SER B N 1
ATOM 5327 C CA . SER B 1 118 ? -28.938 11.602 0.209 1 92.44 118 SER B CA 1
ATOM 5328 C C . SER B 1 118 ? -27.75 12.32 0.84 1 92.44 118 SER B C 1
ATOM 5330 O O . SER B 1 118 ? -26.594 12.055 0.5 1 92.44 118 SER B O 1
ATOM 5332 N N . HIS B 1 119 ? -28.016 13.203 1.709 1 89.94 119 HIS B N 1
ATOM 5333 C CA . HIS B 1 119 ? -26.938 13.984 2.301 1 89.94 119 HIS B CA 1
ATOM 5334 C C . HIS B 1 119 ? -26.031 13.102 3.16 1 89.94 119 HIS B C 1
ATOM 5336 O O . HIS B 1 119 ? -24.812 13.312 3.213 1 89.94 119 HIS B O 1
ATOM 5342 N N . ILE B 1 120 ? -26.594 12.133 3.76 1 91.88 120 ILE B N 1
ATOM 5343 C CA . ILE B 1 120 ? -25.828 11.195 4.57 1 91.88 120 ILE B CA 1
ATOM 5344 C C . ILE B 1 120 ? -25.016 10.273 3.664 1 91.88 120 ILE B C 1
ATOM 5346 O O . ILE B 1 120 ? -23.859 9.953 3.959 1 91.88 120 ILE B O 1
ATOM 5350 N N . ILE B 1 121 ? -25.672 9.875 2.572 1 95 121 ILE B N 1
ATOM 5351 C CA . ILE B 1 121 ? -25 9.023 1.602 1 95 121 ILE B CA 1
ATOM 5352 C C . ILE B 1 121 ? -23.766 9.727 1.052 1 95 121 ILE B C 1
ATOM 5354 O O . ILE B 1 121 ? -22.672 9.148 1.001 1 95 121 ILE B O 1
ATOM 5358 N N . GLN B 1 122 ? -23.922 10.961 0.737 1 92.88 122 GLN B N 1
ATOM 5359 C CA . GLN B 1 122 ? -22.812 11.742 0.204 1 92.88 122 GLN B CA 1
ATOM 5360 C C . GLN B 1 122 ? -21.688 11.875 1.23 1 92.88 122 GLN B C 1
ATOM 5362 O O . GLN B 1 122 ? -20.516 11.758 0.888 1 92.88 122 GLN B O 1
ATOM 5367 N N . LYS B 1 123 ? -22.094 12.07 2.398 1 92.62 123 LYS B N 1
ATOM 5368 C CA . LYS B 1 123 ? -21.125 12.211 3.479 1 92.62 123 LYS B CA 1
ATOM 5369 C C . LYS B 1 123 ? -20.328 10.922 3.67 1 92.62 123 LYS B C 1
ATOM 5371 O O . LYS B 1 123 ? -19.094 10.953 3.785 1 92.62 123 LYS B O 1
ATOM 5376 N N . ARG B 1 124 ? -20.984 9.852 3.67 1 94 124 ARG B N 1
ATOM 5377 C CA . ARG B 1 124 ? -20.344 8.562 3.893 1 94 124 ARG B CA 1
ATOM 5378 C C . ARG B 1 124 ? -19.375 8.219 2.758 1 94 124 ARG B C 1
ATOM 5380 O O . ARG B 1 124 ? -18.281 7.711 2.998 1 94 124 ARG B O 1
ATOM 5387 N N . ILE B 1 125 ? -19.844 8.523 1.596 1 94.75 125 ILE B N 1
ATOM 5388 C CA . ILE B 1 125 ? -19.016 8.25 0.434 1 94.75 125 ILE B CA 1
ATOM 5389 C C . ILE B 1 125 ? -17.781 9.156 0.468 1 94.75 125 ILE B C 1
ATOM 5391 O O . ILE B 1 125 ? -16.656 8.695 0.227 1 94.75 125 ILE B O 1
ATOM 5395 N N . ALA B 1 126 ? -17.984 10.367 0.835 1 92.38 126 ALA B N 1
ATOM 5396 C CA . ALA B 1 126 ? -16.891 11.344 0.863 1 92.38 126 ALA B CA 1
ATOM 5397 C C . ALA B 1 126 ? -15.812 10.93 1.862 1 92.38 126 ALA B C 1
ATOM 5399 O O . ALA B 1 126 ? -14.625 10.961 1.547 1 92.38 126 ALA B O 1
ATOM 5400 N N . GLU B 1 127 ? -16.203 10.57 3.021 1 91.81 127 GLU B N 1
ATOM 5401 C CA . GLU B 1 127 ? -15.211 10.211 4.027 1 91.81 127 GLU B CA 1
ATOM 5402 C C . GLU B 1 127 ? -14.484 8.922 3.65 1 91.81 127 GLU B C 1
ATOM 5404 O O . GLU B 1 127 ? -13.273 8.812 3.828 1 91.81 127 GLU B O 1
ATOM 5409 N N . LEU B 1 128 ? -15.242 7.941 3.1 1 93.75 128 LEU B N 1
ATOM 5410 C CA . LEU B 1 128 ? -14.641 6.672 2.723 1 93.75 128 LEU B CA 1
ATOM 5411 C C . LEU B 1 128 ? -13.602 6.863 1.619 1 93.75 128 LEU B C 1
ATOM 5413 O O . LEU B 1 128 ? -12.492 6.344 1.707 1 93.75 128 LEU B O 1
ATOM 5417 N N . ILE B 1 129 ? -13.961 7.637 0.657 1 92.06 129 ILE B N 1
ATOM 5418 C CA . ILE B 1 129 ? -13.094 7.852 -0.497 1 92.06 129 ILE B CA 1
ATOM 5419 C C . ILE B 1 129 ? -11.859 8.648 -0.074 1 92.06 129 ILE B C 1
ATOM 5421 O O . ILE B 1 129 ? -10.766 8.414 -0.581 1 92.06 129 ILE B O 1
ATOM 5425 N N . SER B 1 130 ? -12.039 9.516 0.81 1 87.75 130 SER B N 1
ATOM 5426 C CA . SER B 1 130 ? -10.914 10.281 1.331 1 87.75 130 SER B CA 1
ATOM 5427 C C . SER B 1 130 ? -9.961 9.391 2.121 1 87.75 130 SER B C 1
ATOM 5429 O O . SER B 1 130 ? -8.758 9.656 2.178 1 87.75 130 SER B O 1
ATOM 5431 N N . PHE B 1 131 ? -10.43 8.352 2.699 1 88.62 131 PHE B N 1
ATOM 5432 C CA . PHE B 1 131 ? -9.633 7.391 3.449 1 88.62 131 PHE B CA 1
ATOM 5433 C C . PHE B 1 131 ? -8.922 6.422 2.51 1 88.62 131 PHE B C 1
ATOM 5435 O O . PHE B 1 131 ? -7.754 6.098 2.707 1 88.62 131 PHE B O 1
ATOM 5442 N N . LEU B 1 132 ? -9.664 5.973 1.529 1 91.38 132 LEU B N 1
ATOM 5443 C CA . LEU B 1 132 ? -9.133 4.945 0.637 1 91.38 132 LEU B CA 1
ATOM 5444 C C . LEU B 1 132 ? -8.281 5.566 -0.462 1 91.38 132 LEU B C 1
ATOM 5446 O O . LEU B 1 132 ? -7.402 4.906 -1.021 1 91.38 132 LEU B O 1
ATOM 5450 N N . GLY B 1 133 ? -8.586 6.727 -0.959 1 86.25 133 GLY B N 1
ATOM 5451 C CA . GLY B 1 133 ? -7.715 7.48 -1.847 1 86.25 133 GLY B CA 1
ATOM 5452 C C . GLY B 1 133 ? -7.988 7.219 -3.316 1 86.25 133 GLY B C 1
ATOM 5453 O O . GLY B 1 133 ? -7.086 7.32 -4.148 1 86.25 133 GLY B O 1
ATOM 5454 N N . PHE B 1 134 ? -9.148 6.785 -3.768 1 86.31 134 PHE B N 1
ATOM 5455 C CA . PHE B 1 134 ? -9.352 6.547 -5.191 1 86.31 134 PHE B CA 1
ATOM 5456 C C . PHE B 1 134 ? -10.469 7.434 -5.73 1 86.31 134 PHE B C 1
ATOM 5458 O O . PHE B 1 134 ? -11.391 6.945 -6.391 1 86.31 134 PHE B O 1
ATOM 5465 N N . GLN B 1 135 ? -10.406 8.719 -5.496 1 85.62 135 GLN B N 1
ATOM 5466 C CA . GLN B 1 135 ? -11.359 9.727 -5.961 1 85.62 135 GLN B CA 1
ATOM 5467 C C . GLN B 1 135 ? -11.43 9.75 -7.484 1 85.62 135 GLN B C 1
ATOM 5469 O O . GLN B 1 135 ? -12.492 10.023 -8.055 1 85.62 135 GLN B O 1
ATOM 5474 N N . ASP B 1 136 ? -10.391 9.367 -8.133 1 84.56 136 ASP B N 1
ATOM 5475 C CA . ASP B 1 136 ? -10.305 9.43 -9.586 1 84.56 136 ASP B CA 1
ATOM 5476 C C . ASP B 1 136 ? -11.18 8.367 -10.234 1 84.56 136 ASP B C 1
ATOM 5478 O O . ASP B 1 136 ? -11.516 8.461 -11.422 1 84.56 136 ASP B O 1
ATOM 5482 N N . LEU B 1 137 ? -11.555 7.398 -9.477 1 90 137 LEU B N 1
ATOM 5483 C CA . LEU B 1 137 ? -12.344 6.297 -10.023 1 90 137 LEU B CA 1
ATOM 5484 C C . LEU B 1 137 ? -13.836 6.551 -9.828 1 90 137 LEU B C 1
ATOM 5486 O O . LEU B 1 137 ? -14.672 5.844 -10.398 1 90 137 LEU B O 1
ATOM 5490 N N . LEU B 1 138 ? -14.195 7.57 -9.125 1 90.75 138 LEU B N 1
ATOM 5491 C CA . LEU B 1 138 ? -15.547 7.762 -8.594 1 90.75 138 LEU B CA 1
ATOM 5492 C C . LEU B 1 138 ? -16.578 7.75 -9.719 1 90.75 138 LEU B C 1
ATOM 5494 O O . LEU B 1 138 ? -17.641 7.133 -9.586 1 90.75 138 LEU B O 1
ATOM 5498 N N . HIS B 1 139 ? -16.297 8.352 -10.867 1 92.19 139 HIS B N 1
ATOM 5499 C CA . HIS B 1 139 ? -17.297 8.516 -11.914 1 92.19 139 HIS B CA 1
ATOM 5500 C C . HIS B 1 139 ? -17 7.609 -13.102 1 92.19 139 HIS B C 1
ATOM 5502 O O . HIS B 1 139 ? -17.656 7.719 -14.148 1 92.19 139 HIS B O 1
ATOM 5508 N N . GLN B 1 140 ? -16.094 6.727 -12.93 1 92.81 140 GLN B N 1
ATOM 5509 C CA . GLN B 1 140 ? -15.758 5.789 -13.992 1 92.81 140 GLN B CA 1
ATOM 5510 C C . GLN B 1 140 ? -16.766 4.652 -14.062 1 92.81 140 GLN B C 1
ATOM 5512 O O . GLN B 1 140 ? -17.391 4.301 -13.062 1 92.81 140 GLN B O 1
ATOM 5517 N N . SER B 1 141 ? -16.875 4.195 -15.25 1 93.88 141 SER B N 1
ATOM 5518 C CA . SER B 1 141 ? -17.672 2.99 -15.43 1 93.88 141 SER B CA 1
ATOM 5519 C C . SER B 1 141 ? -16.984 1.771 -14.828 1 93.88 141 SER B C 1
ATOM 5521 O O . SER B 1 141 ? -15.781 1.592 -14.992 1 93.88 141 SER B O 1
ATOM 5523 N N . VAL B 1 142 ? -17.766 0.942 -14.148 1 90.88 142 VAL B N 1
ATOM 5524 C CA . VAL B 1 142 ? -17.219 -0.237 -13.484 1 90.88 142 VAL B CA 1
ATOM 5525 C C . VAL B 1 142 ? -16.625 -1.188 -14.516 1 90.88 142 VAL B C 1
ATOM 5527 O O . VAL B 1 142 ? -15.664 -1.907 -14.227 1 90.88 142 VAL B O 1
ATOM 5530 N N . HIS B 1 143 ? -17.078 -1.146 -15.703 1 86.94 143 HIS B N 1
ATOM 5531 C CA . HIS B 1 143 ? -16.641 -2.055 -16.766 1 86.94 143 HIS B CA 1
ATOM 5532 C C . HIS B 1 143 ? -15.242 -1.698 -17.25 1 86.94 143 HIS B C 1
ATOM 5534 O O . HIS B 1 143 ? -14.57 -2.521 -17.875 1 86.94 143 HIS B O 1
ATOM 5540 N N . THR B 1 144 ? -14.852 -0.481 -16.969 1 87 144 THR B N 1
ATOM 5541 C CA . THR B 1 144 ? -13.555 -0.022 -17.453 1 87 144 THR B CA 1
ATOM 5542 C C . THR B 1 144 ? -12.469 -0.26 -16.406 1 87 144 THR B C 1
ATOM 5544 O O . THR B 1 144 ? -11.281 -0.069 -16.672 1 87 144 THR B O 1
ATOM 5547 N N . LEU B 1 145 ? -12.852 -0.721 -15.266 1 88.44 145 LEU B N 1
ATOM 5548 C CA . LEU B 1 145 ? -11.914 -0.903 -14.164 1 88.44 145 LEU B CA 1
ATOM 5549 C C . LEU B 1 145 ? -11.117 -2.188 -14.344 1 88.44 145 LEU B C 1
ATOM 5551 O O . LEU B 1 145 ? -11.617 -3.164 -14.906 1 88.44 145 LEU B O 1
ATOM 5555 N N . SER B 1 146 ? -9.867 -2.143 -13.875 1 82.62 146 SER B N 1
ATOM 5556 C CA . SER B 1 146 ? -9.07 -3.361 -13.789 1 82.62 146 SER B CA 1
ATOM 5557 C C . SER B 1 146 ? -9.602 -4.297 -12.711 1 82.62 146 SER B C 1
ATOM 5559 O O . SER B 1 146 ? -10.461 -3.91 -11.906 1 82.62 146 SER B O 1
ATOM 5561 N N . GLY B 1 147 ? -9.133 -5.531 -12.711 1 83.31 147 GLY B N 1
ATOM 5562 C CA . GLY B 1 147 ? -9.531 -6.48 -11.68 1 83.31 147 GLY B CA 1
ATOM 5563 C C . GLY B 1 147 ? -9.227 -6.004 -10.273 1 83.31 147 GLY B C 1
ATOM 5564 O O . GLY B 1 147 ? -10.047 -6.156 -9.367 1 83.31 147 GLY B O 1
ATOM 5565 N N . GLY B 1 148 ? -8.023 -5.426 -10.094 1 88 148 GLY B N 1
ATOM 5566 C CA . GLY B 1 148 ? -7.652 -4.891 -8.789 1 88 148 GLY B CA 1
ATOM 5567 C C . GLY B 1 148 ? -8.516 -3.721 -8.359 1 88 148 GLY B C 1
ATOM 5568 O O . GLY B 1 148 ? -8.898 -3.621 -7.188 1 88 148 GLY B O 1
ATOM 5569 N N . GLN B 1 149 ? -8.859 -2.896 -9.281 1 89.88 149 GLN B N 1
ATOM 5570 C CA . GLN B 1 149 ? -9.727 -1.757 -8.992 1 89.88 149 GLN B CA 1
ATOM 5571 C C . GLN B 1 149 ? -11.141 -2.215 -8.656 1 89.88 149 GLN B C 1
ATOM 5573 O O . GLN B 1 149 ? -11.781 -1.667 -7.758 1 89.88 149 GLN B O 1
ATOM 5578 N N . LYS B 1 150 ? -11.594 -3.176 -9.383 1 92.69 150 LYS B N 1
ATOM 5579 C CA . LYS B 1 150 ? -12.922 -3.711 -9.102 1 92.69 150 LYS B CA 1
ATOM 5580 C C . LYS B 1 150 ? -13 -4.27 -7.684 1 92.69 150 LYS B C 1
ATOM 5582 O O . LYS B 1 150 ? -13.984 -4.055 -6.98 1 92.69 150 LYS B O 1
ATOM 5587 N N . GLN B 1 151 ? -11.984 -5.008 -7.32 1 93.81 151 GLN B N 1
ATOM 5588 C CA . GLN B 1 151 ? -11.977 -5.586 -5.98 1 93.81 151 GLN B CA 1
ATOM 5589 C C . GLN B 1 151 ? -11.938 -4.496 -4.914 1 93.81 151 GLN B C 1
ATOM 5591 O O . GLN B 1 151 ? -12.531 -4.648 -3.844 1 93.81 151 GLN B O 1
ATOM 5596 N N . LEU B 1 152 ? -11.219 -3.451 -5.195 1 94.31 152 LEU B N 1
ATOM 5597 C CA . LEU B 1 152 ? -11.188 -2.307 -4.293 1 94.31 152 LEU B CA 1
ATOM 5598 C C . LEU B 1 152 ? -12.57 -1.69 -4.141 1 94.31 152 LEU B C 1
ATOM 5600 O O . LEU B 1 152 ? -12.977 -1.326 -3.033 1 94.31 152 LEU B O 1
ATOM 5604 N N . VAL B 1 153 ? -13.266 -1.548 -5.238 1 95.12 153 VAL B N 1
ATOM 5605 C CA . VAL B 1 153 ? -14.617 -0.987 -5.23 1 95.12 153 VAL B CA 1
ATOM 5606 C C . VAL B 1 153 ? -15.555 -1.914 -4.461 1 95.12 153 VAL B C 1
ATOM 5608 O O . VAL B 1 153 ? -16.406 -1.452 -3.699 1 95.12 153 VAL B O 1
ATOM 5611 N N . ASN B 1 154 ? -15.367 -3.244 -4.645 1 95.5 154 ASN B N 1
ATOM 5612 C CA . ASN B 1 154 ? -16.156 -4.207 -3.877 1 95.5 154 ASN B CA 1
ATOM 5613 C C . ASN B 1 154 ? -15.938 -4.039 -2.377 1 95.5 154 ASN B C 1
ATOM 5615 O O . ASN B 1 154 ? -16.891 -4.043 -1.601 1 95.5 154 ASN B O 1
ATOM 5619 N N . LEU B 1 155 ? -14.711 -3.932 -2.018 1 96.31 155 LEU B N 1
ATOM 5620 C CA . LEU B 1 155 ? -14.383 -3.723 -0.612 1 96.31 155 LEU B CA 1
ATOM 5621 C C . LEU B 1 155 ? -14.977 -2.418 -0.101 1 96.31 155 LEU B C 1
ATOM 5623 O O . LEU B 1 155 ? -15.539 -2.375 0.996 1 96.31 155 LEU B O 1
ATOM 5627 N N . ALA B 1 156 ? -14.875 -1.379 -0.922 1 96.19 156 ALA B N 1
ATOM 5628 C CA . ALA B 1 156 ? -15.406 -0.072 -0.547 1 96.19 156 ALA B CA 1
ATOM 5629 C C . ALA B 1 156 ? -16.922 -0.132 -0.354 1 96.19 156 ALA B C 1
ATOM 5631 O O . ALA B 1 156 ? -17.469 0.49 0.563 1 96.19 156 ALA B O 1
ATOM 5632 N N . ALA B 1 157 ? -17.578 -0.85 -1.226 1 95.5 157 ALA B N 1
ATOM 5633 C CA . ALA B 1 157 ? -19.031 -0.981 -1.168 1 95.5 157 ALA B CA 1
ATOM 5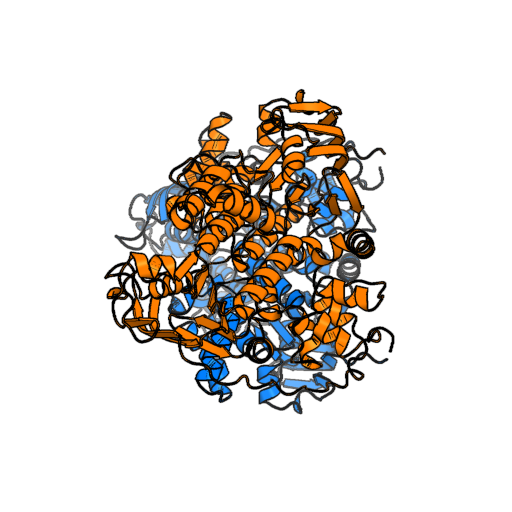634 C C . ALA B 1 157 ? -19.469 -1.684 0.114 1 95.5 157 ALA B C 1
ATOM 5636 O O . ALA B 1 157 ? -20.578 -1.448 0.613 1 95.5 157 ALA B O 1
ATOM 5637 N N . VAL B 1 158 ? -18.609 -2.49 0.623 1 95.5 158 VAL B N 1
ATOM 5638 C CA . VAL B 1 158 ? -18.875 -3.158 1.891 1 95.5 158 VAL B CA 1
ATOM 5639 C C . VAL B 1 158 ? -18.531 -2.232 3.051 1 95.5 158 VAL B C 1
ATOM 5641 O O . VAL B 1 158 ? -19.297 -2.09 4 1 95.5 158 VAL B O 1
ATOM 5644 N N . LEU B 1 159 ? -17.438 -1.528 2.98 1 96.62 159 LEU B N 1
ATOM 5645 C CA . LEU B 1 159 ? -16.906 -0.69 4.051 1 96.62 159 LEU B CA 1
ATOM 5646 C C . LEU B 1 159 ? -17.812 0.515 4.293 1 96.62 159 LEU B C 1
ATOM 5648 O O . LEU B 1 159 ? -17.906 1.004 5.422 1 96.62 159 LEU B O 1
ATOM 5652 N N . VAL B 1 160 ? -18.422 0.955 3.205 1 95.94 160 VAL B N 1
ATOM 5653 C CA . VAL B 1 160 ? -19.234 2.166 3.326 1 95.94 160 VAL B CA 1
ATOM 5654 C C . VAL B 1 160 ? -20.359 1.938 4.328 1 95.94 160 VAL B C 1
ATOM 5656 O O . VAL B 1 160 ? -20.891 2.891 4.91 1 95.94 160 VAL B O 1
ATOM 5659 N N . MET B 1 161 ? -20.688 0.693 4.637 1 95.38 161 MET B N 1
ATOM 5660 C CA . MET B 1 161 ? -21.719 0.331 5.602 1 95.38 161 MET B CA 1
ATOM 5661 C C . MET B 1 161 ? -21.156 0.299 7.016 1 95.38 161 MET B C 1
ATOM 5663 O O . MET B 1 161 ? -21.891 0.077 7.98 1 95.38 161 MET B O 1
ATOM 5667 N N . GLN B 1 162 ? -19.844 0.448 7.121 1 94.19 162 GLN B N 1
ATOM 5668 C CA . GLN B 1 162 ? -19.156 0.532 8.398 1 94.19 162 GLN B CA 1
ATOM 5669 C C . GLN B 1 162 ? -19.281 -0.772 9.18 1 94.19 162 GLN B C 1
ATOM 5671 O O . GLN B 1 162 ? -19.719 -0.771 10.336 1 94.19 162 GLN B O 1
ATOM 5676 N N . PRO B 1 163 ? -18.797 -1.843 8.602 1 96.56 163 PRO B N 1
ATOM 5677 C CA . PRO B 1 163 ? -18.891 -3.145 9.266 1 96.56 163 PRO B CA 1
ATOM 5678 C C . PRO B 1 163 ? -17.938 -3.266 10.453 1 96.56 163 PRO B C 1
ATOM 5680 O O . PRO B 1 163 ? -16.953 -2.518 10.547 1 96.56 163 PRO B O 1
ATOM 5683 N N . LYS B 1 164 ? -18.297 -4.199 11.367 1 96.12 164 LYS B N 1
ATOM 5684 C CA . LYS B 1 164 ? -17.438 -4.523 12.5 1 96.12 164 LYS B CA 1
ATOM 5685 C C . LYS B 1 164 ? -16.703 -5.84 12.273 1 96.12 164 LYS B C 1
ATOM 5687 O O . LYS B 1 164 ? -15.656 -6.09 12.883 1 96.12 164 LYS B O 1
ATOM 5692 N N . LEU B 1 165 ? -17.234 -6.617 11.438 1 97.81 165 LEU B N 1
ATOM 5693 C CA . LEU B 1 165 ? -16.656 -7.891 11.031 1 97.81 165 LEU B CA 1
ATOM 5694 C C . LEU B 1 165 ? -16.609 -8 9.508 1 97.81 165 LEU B C 1
ATOM 5696 O O . LEU B 1 165 ? -17.641 -7.863 8.844 1 97.81 165 LEU B O 1
ATOM 5700 N N . LEU B 1 166 ? -15.43 -8.18 8.992 1 98.06 166 LEU B N 1
ATOM 5701 C CA . LEU B 1 166 ? -15.227 -8.297 7.555 1 98.06 166 LEU B CA 1
ATOM 5702 C C . LEU B 1 166 ? -14.82 -9.719 7.18 1 98.06 166 LEU B C 1
ATOM 5704 O O . LEU B 1 166 ? -13.82 -10.234 7.676 1 98.06 166 LEU B O 1
ATOM 5708 N N . LEU B 1 167 ? -15.617 -10.383 6.367 1 98.19 167 LEU B N 1
ATOM 5709 C CA . LEU B 1 167 ? -15.359 -11.719 5.844 1 98.19 167 LEU B CA 1
ATOM 5710 C C . LEU B 1 167 ? -14.906 -11.648 4.387 1 98.19 167 LEU B C 1
ATOM 5712 O O . LEU B 1 167 ? -15.578 -11.039 3.551 1 98.19 167 LEU B O 1
ATOM 5716 N N . LEU B 1 168 ? -13.773 -12.234 4.117 1 97.75 168 LEU B N 1
ATOM 5717 C CA . LEU B 1 168 ? -13.258 -12.219 2.752 1 97.75 168 LEU B CA 1
ATOM 5718 C C . LEU B 1 168 ? -12.953 -13.633 2.27 1 97.75 168 LEU B C 1
ATOM 5720 O O . LEU B 1 168 ? -12.195 -14.367 2.912 1 97.75 168 LEU B O 1
ATOM 5724 N N . ASP B 1 169 ? -13.523 -14.016 1.191 1 94.69 169 ASP B N 1
ATOM 5725 C CA . ASP B 1 169 ? -13.352 -15.344 0.625 1 94.69 169 ASP B CA 1
ATOM 5726 C C . ASP B 1 169 ? -12.445 -15.305 -0.605 1 94.69 169 ASP B C 1
ATOM 5728 O O . ASP B 1 169 ? -12.922 -15.133 -1.728 1 94.69 169 ASP B O 1
ATOM 5732 N N . GLU B 1 170 ? -11.195 -15.523 -0.415 1 92.94 170 GLU B N 1
ATOM 5733 C CA . GLU B 1 170 ? -10.156 -15.547 -1.444 1 92.94 170 GLU B CA 1
ATOM 5734 C C . GLU B 1 170 ? -10.234 -14.32 -2.34 1 92.94 170 GLU B C 1
ATOM 5736 O O . GLU B 1 170 ? -10.297 -14.438 -3.564 1 92.94 170 GLU B O 1
ATOM 5741 N N . PRO B 1 171 ? -10.133 -13.164 -1.706 1 94.12 171 PRO B N 1
ATOM 5742 C CA . PRO B 1 171 ? -10.352 -11.93 -2.467 1 94.12 171 PRO B CA 1
ATOM 5743 C C . PRO B 1 171 ? -9.242 -11.656 -3.48 1 94.12 171 PRO B C 1
ATOM 5745 O O . PRO B 1 171 ? -9.422 -10.859 -4.402 1 94.12 171 PRO B O 1
ATOM 5748 N N . THR B 1 172 ? -8.078 -12.273 -3.338 1 91.94 172 THR B N 1
ATOM 5749 C CA . THR B 1 172 ? -6.973 -11.945 -4.23 1 91.94 172 THR B CA 1
ATOM 5750 C C . THR B 1 172 ? -6.75 -13.062 -5.246 1 91.94 172 THR B C 1
ATOM 5752 O O . THR B 1 172 ? -5.777 -13.039 -6.004 1 91.94 172 THR B O 1
ATOM 5755 N N . ALA B 1 173 ? -7.602 -14 -5.328 1 85.44 173 ALA B N 1
ATOM 5756 C CA . ALA B 1 173 ? -7.441 -15.188 -6.164 1 85.44 173 ALA B CA 1
ATOM 5757 C C . ALA B 1 173 ? -7.301 -14.805 -7.633 1 85.44 173 ALA B C 1
ATOM 5759 O O . ALA B 1 173 ? -6.578 -15.469 -8.383 1 85.44 173 ALA B O 1
ATOM 5760 N N . GLN B 1 174 ? -7.941 -13.766 -8.031 1 80.44 174 GLN B N 1
ATOM 5761 C CA . GLN B 1 174 ? -7.957 -13.398 -9.438 1 80.44 174 GLN B CA 1
ATOM 5762 C C . GLN B 1 174 ? -7.113 -12.156 -9.695 1 80.44 174 GLN B C 1
ATOM 5764 O O . GLN B 1 174 ? -7.184 -11.562 -10.781 1 80.44 174 GLN B O 1
ATOM 5769 N N . LEU B 1 175 ? -6.332 -11.773 -8.695 1 85.5 175 LEU B N 1
ATOM 5770 C CA . LEU B 1 175 ? -5.527 -10.562 -8.82 1 85.5 175 LEU B CA 1
ATOM 5771 C C . LEU B 1 175 ? -4.078 -10.906 -9.148 1 85.5 175 LEU B C 1
ATOM 5773 O O . LEU B 1 175 ? -3.596 -11.984 -8.797 1 85.5 175 LEU B O 1
ATOM 5777 N N . ASP B 1 176 ? -3.43 -9.992 -9.867 1 83.44 176 ASP B N 1
ATOM 5778 C CA . ASP B 1 176 ? -1.988 -10.133 -10.039 1 83.44 176 ASP B CA 1
ATOM 5779 C C . ASP B 1 176 ? -1.25 -9.898 -8.727 1 83.44 176 ASP B C 1
ATOM 5781 O O . ASP B 1 176 ? -1.82 -9.352 -7.773 1 83.44 176 ASP B O 1
ATOM 5785 N N . PRO B 1 177 ? -0.003 -10.305 -8.656 1 84.31 177 PRO B N 1
ATOM 5786 C CA . PRO B 1 177 ? 0.731 -10.266 -7.395 1 84.31 177 PRO B CA 1
ATOM 5787 C C . PRO B 1 177 ? 0.806 -8.859 -6.801 1 84.31 177 PRO B C 1
ATOM 5789 O O . PRO B 1 177 ? 0.67 -8.688 -5.586 1 84.31 177 PRO B O 1
ATOM 5792 N N . ILE B 1 178 ? 0.998 -7.871 -7.621 1 86 178 ILE B N 1
ATOM 5793 C CA . ILE B 1 178 ? 1.137 -6.508 -7.125 1 86 178 ILE B CA 1
ATOM 5794 C C . ILE B 1 178 ? -0.201 -6.02 -6.57 1 86 178 ILE B C 1
ATOM 5796 O O . ILE B 1 178 ? -0.263 -5.492 -5.457 1 86 178 ILE B O 1
ATOM 5800 N N . ALA B 1 179 ? -1.224 -6.203 -7.332 1 88.56 179 ALA B N 1
ATOM 5801 C CA . ALA B 1 179 ? -2.561 -5.828 -6.879 1 88.56 179 ALA B CA 1
ATOM 5802 C C . ALA B 1 179 ? -2.947 -6.586 -5.613 1 88.56 179 ALA B C 1
ATOM 5804 O O . ALA B 1 179 ? -3.586 -6.027 -4.719 1 88.56 179 ALA B O 1
ATOM 5805 N N . ALA B 1 180 ? -2.561 -7.82 -5.59 1 91.88 180 ALA B N 1
ATOM 5806 C CA . ALA B 1 180 ? -2.848 -8.633 -4.414 1 91.88 180 ALA B CA 1
ATOM 5807 C C . ALA B 1 180 ? -2.15 -8.078 -3.176 1 91.88 180 ALA B C 1
ATOM 5809 O O . ALA B 1 180 ? -2.768 -7.941 -2.115 1 91.88 180 ALA B O 1
ATOM 5810 N N . LYS B 1 181 ? -0.915 -7.773 -3.322 1 91.25 181 LYS B N 1
ATOM 5811 C CA . LYS B 1 181 ? -0.148 -7.227 -2.205 1 91.25 181 LYS B CA 1
ATOM 5812 C C . LYS B 1 181 ? -0.736 -5.902 -1.731 1 91.25 181 LYS B C 1
ATOM 5814 O O . LYS B 1 181 ? -0.829 -5.652 -0.527 1 91.25 181 LYS B O 1
ATOM 5819 N N . GLU B 1 182 ? -1.062 -5.062 -2.676 1 90.44 182 GLU B N 1
ATOM 5820 C CA . GLU B 1 182 ? -1.674 -3.779 -2.346 1 90.44 182 GLU B CA 1
ATOM 5821 C C . GLU B 1 182 ? -2.996 -3.973 -1.605 1 90.44 182 GLU B C 1
ATOM 5823 O O . GLU B 1 182 ? -3.271 -3.277 -0.626 1 90.44 182 GLU B O 1
ATOM 5828 N N . PHE B 1 183 ? -3.738 -4.852 -2.068 1 94.56 183 PHE B N 1
ATOM 5829 C CA . PHE B 1 183 ? -5.031 -5.137 -1.462 1 94.56 183 PHE B CA 1
ATOM 5830 C C . PHE B 1 183 ? -4.859 -5.66 -0.04 1 94.56 183 PHE B C 1
ATOM 5832 O O . PHE B 1 183 ? -5.543 -5.203 0.88 1 94.56 183 PHE B O 1
ATOM 5839 N N . LEU B 1 184 ? -3.994 -6.605 0.152 1 95.56 184 LEU B N 1
ATOM 5840 C CA . LEU B 1 184 ? -3.738 -7.176 1.47 1 95.56 184 LEU B CA 1
ATOM 5841 C C . LEU B 1 184 ? -3.172 -6.125 2.418 1 95.56 184 LEU B C 1
ATOM 5843 O O . LEU B 1 184 ? -3.5 -6.113 3.605 1 95.56 184 LEU B O 1
ATOM 5847 N N . GLY B 1 185 ? -2.305 -5.293 1.881 1 93.25 185 GLY B N 1
ATOM 5848 C CA . GLY B 1 185 ? -1.826 -4.176 2.676 1 93.25 185 GLY B CA 1
ATOM 5849 C C . GLY B 1 185 ? -2.941 -3.262 3.152 1 93.25 185 GLY B C 1
ATOM 5850 O O . GLY B 1 185 ? -2.918 -2.787 4.289 1 93.25 185 GLY B O 1
ATOM 5851 N N . LEU B 1 186 ? -3.859 -3.029 2.32 1 94.5 186 LEU B N 1
ATOM 5852 C CA . LEU B 1 186 ? -5.016 -2.217 2.672 1 94.5 186 LEU B CA 1
ATOM 5853 C C . LEU B 1 186 ? -5.828 -2.877 3.781 1 94.5 186 LEU B C 1
ATOM 5855 O O . LEU B 1 186 ? -6.293 -2.203 4.703 1 94.5 186 LEU B O 1
ATOM 5859 N N . LEU B 1 187 ? -6.027 -4.16 3.695 1 96.75 187 LEU B N 1
ATOM 5860 C CA . LEU B 1 187 ? -6.754 -4.879 4.738 1 96.75 187 LEU B CA 1
ATOM 5861 C C . LEU B 1 187 ? -6.055 -4.727 6.086 1 96.75 187 LEU B C 1
ATOM 5863 O O . LEU B 1 187 ? -6.711 -4.539 7.113 1 96.75 187 LEU B O 1
ATOM 5867 N N . LYS B 1 188 ? -4.746 -4.852 6.023 1 95.25 188 LYS B N 1
ATOM 5868 C CA . LYS B 1 188 ? -3.979 -4.676 7.254 1 95.25 188 LYS B CA 1
ATOM 5869 C C . LYS B 1 188 ? -4.191 -3.281 7.84 1 95.25 188 LYS B C 1
ATOM 5871 O O . LYS B 1 188 ? -4.379 -3.133 9.047 1 95.25 188 LYS B O 1
ATOM 5876 N N . ARG B 1 189 ? -4.172 -2.326 7 1 93 189 ARG B N 1
ATOM 5877 C CA . ARG B 1 189 ? -4.406 -0.949 7.426 1 93 189 ARG B CA 1
ATOM 5878 C C . ARG B 1 189 ? -5.785 -0.796 8.055 1 93 189 ARG B C 1
ATOM 5880 O O . ARG B 1 189 ? -5.926 -0.185 9.117 1 93 189 ARG B O 1
ATOM 5887 N N . ILE B 1 190 ? -6.766 -1.333 7.422 1 95.94 190 ILE B N 1
ATOM 5888 C CA . ILE B 1 190 ? -8.141 -1.271 7.898 1 95.94 190 ILE B CA 1
ATOM 5889 C C . ILE B 1 190 ? -8.242 -1.916 9.281 1 95.94 190 ILE B C 1
ATOM 5891 O O . ILE B 1 190 ? -8.867 -1.364 10.188 1 95.94 190 ILE B O 1
ATOM 5895 N N . ASN B 1 191 ? -7.613 -2.994 9.438 1 96.88 191 ASN B N 1
ATOM 5896 C CA . ASN B 1 191 ? -7.617 -3.688 10.719 1 96.88 191 ASN B CA 1
ATOM 5897 C C . ASN B 1 191 ? -6.914 -2.871 11.805 1 96.88 191 ASN B C 1
ATOM 5899 O O . ASN B 1 191 ? -7.461 -2.678 12.891 1 96.88 191 ASN B O 1
ATOM 5903 N N . GLU B 1 192 ? -5.781 -2.322 11.508 1 94.25 192 GLU B N 1
ATOM 5904 C CA . GLU B 1 192 ? -4.949 -1.648 12.5 1 94.25 192 GLU B CA 1
ATOM 5905 C C . GLU B 1 192 ? -5.496 -0.264 12.836 1 94.25 192 GLU B C 1
ATOM 5907 O O . GLU B 1 192 ? -5.457 0.165 13.984 1 94.25 192 GLU B O 1
ATOM 5912 N N . GLU B 1 193 ? -6.031 0.394 11.836 1 93.06 193 GLU B N 1
ATOM 5913 C CA . GLU B 1 193 ? -6.41 1.791 12.031 1 93.06 193 GLU B CA 1
ATOM 5914 C C . GLU B 1 193 ? -7.863 1.911 12.484 1 93.06 193 GLU B C 1
ATOM 5916 O O . GLU B 1 193 ? -8.234 2.885 13.141 1 93.06 193 GLU B O 1
ATOM 5921 N N . LEU B 1 194 ? -8.695 0.946 12.07 1 94.75 194 LEU B N 1
ATOM 5922 C CA . LEU B 1 194 ? -10.117 1.074 12.383 1 94.75 194 LEU B CA 1
ATOM 5923 C C . LEU B 1 194 ? -10.539 0.052 13.43 1 94.75 194 LEU B C 1
ATOM 5925 O O . LEU B 1 194 ? -11.617 0.166 14.016 1 94.75 194 LEU B O 1
ATOM 5929 N N . GLY B 1 195 ? -9.734 -0.968 13.617 1 93.62 195 GLY B N 1
ATOM 5930 C CA . GLY B 1 195 ? -10.055 -1.991 14.602 1 93.62 195 GLY B CA 1
ATOM 5931 C C . GLY B 1 195 ? -11.086 -2.99 14.109 1 93.62 195 GLY B C 1
ATOM 5932 O O . GLY B 1 195 ? -11.68 -3.721 14.906 1 93.62 195 GLY B O 1
ATOM 5933 N N . ILE B 1 196 ? -11.305 -3.031 12.836 1 96.06 196 ILE B N 1
ATOM 5934 C CA . ILE B 1 196 ? -12.273 -3.949 12.25 1 96.06 196 ILE B CA 1
ATOM 5935 C C . ILE B 1 196 ? -11.734 -5.375 12.305 1 96.06 196 ILE B C 1
ATOM 5937 O O . ILE B 1 196 ? -10.562 -5.613 12 1 96.06 196 ILE B O 1
ATOM 5941 N N . THR B 1 197 ? -12.594 -6.305 12.734 1 97.25 197 THR B N 1
ATOM 5942 C CA . THR B 1 197 ? -12.227 -7.715 12.75 1 97.25 197 THR B CA 1
ATOM 5943 C C . THR B 1 197 ? -12.266 -8.305 11.344 1 97.25 197 THR B C 1
ATOM 5945 O O . THR B 1 197 ? -13.18 -8.016 10.57 1 97.25 197 THR B O 1
ATOM 5948 N N . ILE B 1 198 ? -11.234 -9.102 10.992 1 98.25 198 ILE B N 1
ATOM 5949 C CA . ILE B 1 198 ? -11.148 -9.633 9.633 1 98.25 198 ILE B CA 1
ATOM 5950 C C . ILE B 1 198 ? -10.961 -11.148 9.68 1 98.25 198 ILE B C 1
ATOM 5952 O O . ILE B 1 198 ? -10.133 -11.648 10.445 1 98.25 198 ILE B O 1
ATOM 5956 N N . VAL B 1 199 ? -11.742 -11.891 8.961 1 98.5 199 VAL B N 1
ATOM 5957 C CA . VAL B 1 199 ? -11.539 -13.305 8.656 1 98.5 199 VAL B CA 1
ATOM 5958 C C . VAL B 1 199 ? -11.336 -13.484 7.152 1 98.5 199 VAL B C 1
ATOM 5960 O O . VAL B 1 199 ? -12.242 -13.227 6.355 1 98.5 199 VAL B O 1
ATOM 5963 N N . LEU B 1 200 ? -10.148 -13.914 6.82 1 98.19 200 LEU B N 1
ATOM 5964 C CA . LEU B 1 200 ? -9.734 -13.953 5.426 1 98.19 200 LEU B CA 1
ATOM 5965 C C . LEU B 1 200 ? -9.312 -15.359 5.023 1 98.19 200 LEU B C 1
ATOM 5967 O O . LEU B 1 200 ? -8.43 -15.953 5.648 1 98.19 200 LEU B O 1
ATOM 5971 N N . SER B 1 201 ? -9.984 -15.93 4.078 1 96.38 201 SER B N 1
ATOM 5972 C CA . SER B 1 201 ? -9.484 -17.156 3.449 1 96.38 201 SER B CA 1
ATOM 5973 C C . SER B 1 201 ? -8.578 -16.828 2.264 1 96.38 201 SER B C 1
ATOM 5975 O O . SER B 1 201 ? -8.883 -15.938 1.469 1 96.38 201 SER B O 1
ATOM 5977 N N . GLU B 1 202 ? -7.406 -17.469 2.182 1 93.56 202 GLU B N 1
ATOM 5978 C CA . GLU B 1 202 ? -6.465 -17.234 1.093 1 93.56 202 GLU B CA 1
ATOM 5979 C C . GLU B 1 202 ? -5.578 -18.453 0.849 1 93.56 202 GLU B C 1
ATOM 5981 O O . GLU B 1 202 ? -5.344 -19.25 1.76 1 93.56 202 GLU B O 1
ATOM 5986 N N . HIS B 1 203 ? -5.148 -18.484 -0.345 1 88.75 203 HIS B N 1
ATOM 5987 C CA . HIS B 1 203 ? -4.168 -19.5 -0.697 1 88.75 203 HIS B CA 1
ATOM 5988 C C . HIS B 1 203 ? -2.75 -18.938 -0.647 1 88.75 203 HIS B C 1
ATOM 5990 O O . HIS B 1 203 ? -1.788 -19.688 -0.469 1 88.75 203 HIS B O 1
ATOM 5996 N N . ARG B 1 204 ? -2.613 -17.688 -0.788 1 87.94 204 ARG B N 1
ATOM 5997 C CA . ARG B 1 204 ? -1.313 -17.031 -0.725 1 87.94 204 ARG B CA 1
ATOM 5998 C C . ARG B 1 204 ? -0.872 -16.828 0.721 1 87.94 204 ARG B C 1
ATOM 6000 O O . ARG B 1 204 ? -0.731 -15.695 1.182 1 87.94 204 ARG B O 1
ATOM 6007 N N . LEU B 1 205 ? -0.458 -17.859 1.292 1 91 205 LEU B N 1
ATOM 6008 C CA . LEU B 1 205 ? -0.19 -17.828 2.725 1 91 205 LEU B CA 1
ATOM 6009 C C . LEU B 1 205 ? 1.097 -17.078 3.021 1 91 205 LEU B C 1
ATOM 6011 O O . LEU B 1 205 ? 1.239 -16.484 4.094 1 91 205 LEU B O 1
ATOM 6015 N N . ASP B 1 206 ? 2.025 -17.078 2.08 1 90.12 206 ASP B N 1
ATOM 6016 C CA . ASP B 1 206 ? 3.277 -16.344 2.26 1 90.12 206 ASP B CA 1
ATOM 6017 C C . ASP B 1 206 ? 3.014 -14.859 2.496 1 90.12 206 ASP B C 1
ATOM 6019 O O . ASP B 1 206 ? 3.752 -14.203 3.232 1 90.12 206 ASP B O 1
ATOM 6023 N N . GLU B 1 207 ? 1.974 -14.367 1.892 1 91.44 207 GLU B N 1
ATOM 6024 C CA . GLU B 1 207 ? 1.659 -12.945 1.981 1 91.44 207 GLU B CA 1
ATOM 6025 C C . GLU B 1 207 ? 0.738 -12.656 3.164 1 91.44 207 GLU B C 1
ATOM 6027 O O . GLU B 1 207 ? 0.786 -11.57 3.744 1 91.44 207 GLU B O 1
ATOM 6032 N N . VAL B 1 208 ? -0.043 -13.594 3.584 1 95 208 VAL B N 1
ATOM 6033 C CA . VAL B 1 208 ? -1.114 -13.328 4.539 1 95 208 VAL B CA 1
ATOM 6034 C C . VAL B 1 208 ? -0.635 -13.641 5.953 1 95 208 VAL B C 1
ATOM 6036 O O . VAL B 1 208 ? -1.03 -12.977 6.914 1 95 208 VAL B O 1
ATOM 6039 N N . ILE B 1 209 ? 0.195 -14.602 6.109 1 93.94 209 ILE B N 1
ATOM 6040 C CA . ILE B 1 209 ? 0.593 -15.094 7.426 1 93.94 209 ILE B CA 1
ATOM 6041 C C . ILE B 1 209 ? 1.261 -13.969 8.219 1 93.94 209 ILE B C 1
ATOM 6043 O O . ILE B 1 209 ? 0.926 -13.742 9.383 1 93.94 209 ILE B O 1
ATOM 6047 N N . PRO B 1 210 ? 2.125 -13.195 7.578 1 90.44 210 PRO B N 1
ATOM 6048 C CA . PRO B 1 210 ? 2.771 -12.117 8.328 1 90.44 210 PRO B CA 1
ATOM 6049 C C . PRO B 1 210 ? 1.784 -11.047 8.789 1 90.44 210 PRO B C 1
ATOM 6051 O O . PRO B 1 210 ? 2.096 -10.258 9.688 1 90.44 210 PRO B O 1
ATOM 6054 N N . LEU B 1 211 ? 0.636 -10.984 8.219 1 93.19 211 LEU B N 1
ATOM 6055 C CA . LEU B 1 211 ? -0.356 -9.969 8.547 1 93.19 211 LEU B CA 1
ATOM 6056 C C . LEU B 1 211 ? -1.306 -10.469 9.633 1 93.19 211 LEU B C 1
ATOM 6058 O O . LEU B 1 211 ? -1.95 -9.664 10.312 1 93.19 211 LEU B O 1
ATOM 6062 N N . ALA B 1 212 ? -1.391 -11.789 9.766 1 96.12 212 ALA B N 1
ATOM 6063 C CA . ALA B 1 212 ? -2.428 -12.414 10.586 1 96.12 212 ALA B CA 1
ATOM 6064 C C . ALA B 1 212 ? -2.004 -12.469 12.055 1 96.12 212 ALA B C 1
ATOM 6066 O O . ALA B 1 212 ? -0.824 -12.664 12.359 1 96.12 212 ALA B O 1
ATOM 6067 N N . THR B 1 213 ? -2.969 -12.297 12.961 1 94.75 213 THR B N 1
ATOM 6068 C CA . THR B 1 213 ? -2.744 -12.5 14.383 1 94.75 213 THR B CA 1
ATOM 6069 C C . THR B 1 213 ? -2.998 -13.953 14.766 1 94.75 213 THR B C 1
ATOM 6071 O O . THR B 1 213 ? -2.494 -14.438 15.789 1 94.75 213 THR B O 1
ATOM 6074 N N . ARG B 1 214 ? -3.812 -14.594 13.984 1 96.56 214 ARG B N 1
ATOM 6075 C CA . ARG B 1 214 ? -4.258 -15.969 14.219 1 96.56 214 ARG B CA 1
ATOM 6076 C C . ARG B 1 214 ? -4.469 -16.703 12.898 1 96.56 214 ARG B C 1
ATOM 6078 O O . ARG B 1 214 ? -4.891 -16.109 11.906 1 96.56 214 ARG B O 1
ATOM 6085 N N . VAL B 1 215 ? -4.082 -17.969 12.852 1 97.5 215 VAL B N 1
ATOM 6086 C CA . VAL B 1 215 ? -4.254 -18.797 11.664 1 97.5 215 VAL B CA 1
ATOM 6087 C C . VAL B 1 215 ? -5.09 -20.031 12.008 1 97.5 215 VAL B C 1
ATOM 6089 O O . VAL B 1 215 ? -4.887 -20.641 13.055 1 97.5 215 VAL B O 1
ATOM 6092 N N . ILE B 1 216 ? -6.031 -20.312 11.188 1 97.69 216 ILE B N 1
ATOM 6093 C CA . ILE B 1 216 ? -6.875 -21.5 11.32 1 97.69 216 ILE B CA 1
ATOM 6094 C C . ILE B 1 216 ? -6.727 -22.375 10.078 1 97.69 216 ILE B C 1
ATOM 6096 O O . ILE B 1 216 ? -6.871 -21.891 8.945 1 97.69 216 ILE B O 1
ATOM 6100 N N . CYS B 1 217 ? -6.449 -23.609 10.281 1 96.69 217 CYS B N 1
ATOM 6101 C CA . CYS B 1 217 ? -6.32 -24.562 9.188 1 96.69 217 CYS B CA 1
ATOM 6102 C C . CYS B 1 217 ? -7.5 -25.531 9.148 1 96.69 217 CYS B C 1
ATOM 6104 O O . CYS B 1 217 ? -7.844 -26.125 10.172 1 96.69 217 CYS B O 1
ATOM 6106 N N . MET B 1 218 ? -8.047 -25.625 7.977 1 95.62 218 MET B N 1
ATOM 6107 C CA . MET B 1 218 ? -9.195 -26.516 7.801 1 95.62 218 MET B CA 1
ATOM 6108 C C . MET B 1 218 ? -8.852 -27.672 6.871 1 95.62 218 MET B C 1
ATOM 6110 O O . MET B 1 218 ? -8.047 -27.516 5.953 1 95.62 218 MET B O 1
ATOM 6114 N N . ASN B 1 219 ? -9.43 -28.766 7.172 1 93.69 219 ASN B N 1
ATOM 6115 C CA . ASN B 1 219 ? -9.32 -29.953 6.348 1 93.69 219 ASN B CA 1
ATOM 6116 C C . ASN B 1 219 ? -10.578 -30.812 6.426 1 93.69 219 ASN B C 1
ATOM 6118 O O . ASN B 1 219 ? -11.023 -31.172 7.516 1 93.69 219 ASN B O 1
ATOM 6122 N N . ASN B 1 220 ? -11.141 -31.109 5.301 1 90.69 220 ASN B N 1
ATOM 6123 C CA . ASN B 1 220 ? -12.305 -31.984 5.188 1 90.69 220 ASN B CA 1
ATOM 6124 C C . ASN B 1 220 ? -13.43 -31.531 6.117 1 90.69 220 ASN B C 1
ATOM 6126 O O . ASN B 1 220 ? -13.969 -32.344 6.875 1 90.69 220 ASN B O 1
ATOM 6130 N N . GLY B 1 221 ? -13.648 -30.297 6.148 1 94.62 221 GLY B N 1
ATOM 6131 C CA . GLY B 1 221 ? -14.781 -29.75 6.867 1 94.62 221 GLY B CA 1
ATOM 6132 C C . GLY B 1 221 ? -14.523 -29.578 8.352 1 94.62 221 GLY B C 1
ATOM 6133 O O . GLY B 1 221 ? -15.438 -29.281 9.117 1 94.62 221 GLY B O 1
ATOM 6134 N N . ARG B 1 222 ? -13.242 -29.781 8.766 1 96.69 222 ARG B N 1
ATOM 6135 C CA . ARG B 1 222 ? -12.883 -29.672 10.172 1 96.69 222 ARG B CA 1
ATOM 6136 C C . ARG B 1 222 ? -11.766 -28.656 10.375 1 96.69 222 ARG B C 1
ATOM 6138 O O . ARG B 1 222 ? -10.961 -28.422 9.469 1 96.69 222 ARG B O 1
ATOM 6145 N N . ILE B 1 223 ? -11.781 -28.047 11.547 1 97 223 ILE B N 1
ATOM 6146 C CA . ILE B 1 223 ? -10.633 -27.25 11.961 1 97 223 ILE B CA 1
ATOM 6147 C C . ILE B 1 223 ? -9.555 -28.156 12.555 1 97 223 ILE B C 1
ATOM 6149 O O . ILE B 1 223 ? -9.789 -28.828 13.562 1 97 223 ILE B O 1
ATOM 6153 N N . VAL B 1 224 ? -8.398 -28.203 11.984 1 96.25 224 VAL B N 1
ATOM 6154 C CA . VAL B 1 224 ? -7.348 -29.125 12.406 1 96.25 224 VAL B CA 1
ATOM 6155 C C . VAL B 1 224 ? -6.336 -28.391 13.281 1 96.25 224 VAL B C 1
ATOM 6157 O O . VAL B 1 224 ? -5.754 -28.984 14.195 1 96.25 224 VAL B O 1
ATOM 6160 N N . TYR B 1 225 ? -6 -27.172 12.961 1 96.75 225 TYR B N 1
ATOM 6161 C CA . TYR B 1 225 ? -5.094 -26.359 13.758 1 96.75 225 TYR B CA 1
ATOM 6162 C C . TYR B 1 225 ? -5.664 -24.953 13.961 1 96.75 225 TYR B C 1
ATOM 6164 O O . TYR B 1 225 ? -6.367 -24.438 13.102 1 96.75 225 TYR B O 1
ATOM 6172 N N . ASP B 1 226 ? -5.422 -24.391 15.078 1 97.56 226 ASP B N 1
ATOM 6173 C CA . ASP B 1 226 ? -5.883 -23.062 15.469 1 97.56 226 ASP B CA 1
ATOM 6174 C C . ASP B 1 226 ? -4.91 -22.422 16.453 1 97.56 226 ASP B C 1
ATOM 6176 O O . ASP B 1 226 ? -4.711 -22.922 17.562 1 97.56 226 ASP B O 1
ATOM 6180 N N . GLY B 1 227 ? -4.301 -21.359 16.016 1 97.25 227 GLY B N 1
ATOM 6181 C CA . GLY B 1 227 ? -3.367 -20.703 16.906 1 97.25 227 GLY B CA 1
ATOM 6182 C C . GLY B 1 227 ? -2.555 -19.609 16.234 1 97.25 227 GLY B C 1
ATOM 6183 O O . GLY B 1 227 ? -2.979 -19.062 15.211 1 97.25 227 GLY B O 1
ATOM 6184 N N . SER B 1 228 ? -1.477 -19.219 16.875 1 96.06 228 SER B N 1
ATOM 6185 C CA . SER B 1 228 ? -0.567 -18.25 16.281 1 96.06 228 SER B CA 1
ATOM 6186 C C . SER B 1 228 ? 0.05 -18.797 14.984 1 96.06 228 SER B C 1
ATOM 6188 O O . SER B 1 228 ? 0.14 -20.016 14.797 1 96.06 228 SER B O 1
ATOM 6190 N N . PRO B 1 229 ? 0.472 -17.906 14.102 1 95.5 229 PRO B N 1
ATOM 6191 C CA . PRO B 1 229 ? 1.072 -18.344 12.844 1 95.5 229 PRO B CA 1
ATOM 6192 C C . PRO B 1 229 ? 2.229 -19.328 13.047 1 95.5 229 PRO B C 1
ATOM 6194 O O . PRO B 1 229 ? 2.279 -20.375 12.398 1 95.5 229 PRO B O 1
ATOM 6197 N N . LYS B 1 230 ? 3.109 -19.062 13.977 1 95.25 230 LYS B N 1
ATOM 6198 C CA . LYS B 1 230 ? 4.27 -19.922 14.211 1 95.25 230 LYS B CA 1
ATOM 6199 C C . LYS B 1 230 ? 3.838 -21.312 14.68 1 95.25 230 LYS B C 1
ATOM 6201 O O . LYS B 1 230 ? 4.34 -22.312 14.18 1 95.25 230 LYS B O 1
ATOM 6206 N N . ARG B 1 231 ? 2.85 -21.344 15.57 1 95.69 231 ARG B N 1
ATOM 6207 C CA . ARG B 1 231 ? 2.373 -22.609 16.125 1 95.69 231 ARG B CA 1
ATOM 6208 C C . ARG B 1 231 ? 1.675 -23.438 15.047 1 95.69 231 ARG B C 1
ATOM 6210 O O . ARG B 1 231 ? 1.921 -24.641 14.93 1 95.69 231 ARG B O 1
ATOM 6217 N N . VAL B 1 232 ? 0.857 -22.812 14.289 1 96.19 232 VAL B N 1
ATOM 6218 C CA . VAL B 1 232 ? 0.077 -23.531 13.289 1 96.19 232 VAL B CA 1
ATOM 6219 C C . VAL B 1 232 ? 1.002 -24.062 12.195 1 96.19 232 VAL B C 1
ATOM 6221 O O . VAL B 1 232 ? 0.864 -25.203 11.75 1 96.19 232 VAL B O 1
ATOM 6224 N N . ILE B 1 233 ? 1.965 -23.281 11.766 1 95.19 233 ILE B N 1
ATOM 6225 C CA . ILE B 1 233 ? 2.891 -23.703 10.719 1 95.19 233 ILE B CA 1
ATOM 6226 C C . ILE B 1 233 ? 3.74 -24.875 11.203 1 95.19 233 ILE B C 1
ATOM 6228 O O . ILE B 1 233 ? 3.975 -25.828 10.461 1 95.19 233 ILE B O 1
ATOM 6232 N N . ALA B 1 234 ? 4.168 -24.797 12.445 1 95.12 234 ALA B N 1
ATOM 6233 C CA . ALA B 1 234 ? 4.93 -25.891 13.031 1 95.12 234 ALA B CA 1
ATOM 6234 C C . ALA B 1 234 ? 4.105 -27.188 13.07 1 95.12 234 ALA B C 1
ATOM 6236 O O . ALA B 1 234 ? 4.617 -28.266 12.789 1 95.12 234 ALA B O 1
ATOM 6237 N N . ASN B 1 235 ? 2.848 -27.031 13.398 1 95.19 235 ASN B N 1
ATOM 6238 C CA . ASN B 1 235 ? 1.956 -28.188 13.445 1 95.19 235 ASN B CA 1
ATOM 6239 C C . ASN B 1 235 ? 1.699 -28.75 12.055 1 95.19 235 ASN B C 1
ATOM 6241 O O . ASN B 1 235 ? 1.658 -29.969 11.883 1 95.19 235 ASN B O 1
ATOM 6245 N N . MET B 1 236 ? 1.511 -27.906 11.141 1 93.94 236 MET B N 1
ATOM 6246 C CA . MET B 1 236 ? 1.289 -28.344 9.758 1 93.94 236 MET B CA 1
ATOM 6247 C C . MET B 1 236 ? 2.479 -29.141 9.25 1 93.94 236 MET B C 1
ATOM 6249 O O . MET B 1 236 ? 2.309 -30.078 8.469 1 93.94 236 MET B O 1
ATOM 6253 N N . TRP B 1 237 ? 3.602 -28.781 9.695 1 94.19 237 TRP B N 1
ATOM 6254 C CA . TRP B 1 237 ? 4.84 -29.422 9.281 1 94.19 237 TRP B CA 1
ATOM 6255 C C . TRP B 1 237 ? 4.832 -30.906 9.656 1 94.19 237 TRP B C 1
ATOM 6257 O O . TRP B 1 237 ? 5.379 -31.734 8.922 1 94.19 237 TRP B O 1
ATOM 6267 N N . GLU B 1 238 ? 4.156 -31.25 10.617 1 93.56 238 GLU B N 1
ATOM 6268 C CA . GLU B 1 238 ? 4.16 -32.625 11.141 1 93.56 238 GLU B CA 1
ATOM 6269 C C . GLU B 1 238 ? 3.328 -33.562 10.266 1 93.56 238 GLU B C 1
ATOM 6271 O O . GLU B 1 238 ? 3.455 -34.781 10.352 1 93.56 238 GLU B O 1
ATOM 6276 N N . VAL B 1 239 ? 2.521 -32.969 9.438 1 92.19 239 VAL B N 1
ATOM 6277 C CA . VAL B 1 239 ? 1.666 -33.781 8.555 1 92.19 239 VAL B CA 1
ATOM 6278 C C . VAL B 1 239 ? 2.078 -33.562 7.102 1 92.19 239 VAL B C 1
ATOM 6280 O O . VAL B 1 239 ? 2.012 -32.438 6.59 1 92.19 239 VAL B O 1
ATOM 6283 N N . GLU B 1 240 ? 2.34 -34.531 6.43 1 90.75 240 GLU B N 1
ATOM 6284 C CA . GLU B 1 240 ? 2.883 -34.5 5.074 1 90.75 240 GLU B CA 1
ATOM 6285 C C . GLU B 1 240 ? 1.917 -33.781 4.121 1 90.75 240 GLU B C 1
ATOM 6287 O O . GLU B 1 240 ? 2.336 -33 3.27 1 90.75 240 GLU B O 1
ATOM 6292 N N . GLY B 1 241 ? 0.699 -34.062 4.289 1 88 241 GLY B N 1
ATOM 6293 C CA . GLY B 1 241 ? -0.312 -33.5 3.393 1 88 241 GLY B CA 1
ATOM 6294 C C . GLY B 1 241 ? -0.427 -32 3.457 1 88 241 GLY B C 1
ATOM 6295 O O . GLY B 1 241 ? -0.94 -31.375 2.529 1 88 241 GLY B O 1
ATOM 6296 N N . PHE B 1 242 ? 0.137 -31.375 4.5 1 91.88 242 PHE B N 1
ATOM 6297 C CA . PHE B 1 242 ? 0.011 -29.938 4.688 1 91.88 242 PHE B CA 1
ATOM 6298 C C . PHE B 1 242 ? 1.303 -29.219 4.297 1 91.88 242 PHE B C 1
ATOM 6300 O O . PHE B 1 242 ? 1.331 -28 4.184 1 91.88 242 PHE B O 1
ATOM 6307 N N . ARG B 1 243 ? 2.32 -29.938 4.012 1 92.5 243 ARG B N 1
ATOM 6308 C CA . ARG B 1 243 ? 3.639 -29.344 3.793 1 92.5 243 ARG B CA 1
ATOM 6309 C C . ARG B 1 243 ? 3.635 -28.438 2.574 1 92.5 243 ARG B C 1
ATOM 6311 O O . ARG B 1 243 ? 4.281 -27.391 2.578 1 92.5 243 ARG B O 1
ATOM 6318 N N . PRO B 1 244 ? 2.812 -28.797 1.532 1 91 244 PRO B N 1
ATOM 6319 C CA . PRO B 1 244 ? 2.781 -27.906 0.375 1 91 244 PRO B CA 1
ATOM 6320 C C . PRO B 1 244 ? 2.193 -26.531 0.706 1 91 244 PRO B C 1
ATOM 6322 O O . PRO B 1 244 ? 2.406 -25.578 -0.035 1 91 244 PRO B O 1
ATOM 6325 N N . PHE B 1 245 ? 1.513 -26.438 1.811 1 92.75 245 PHE B N 1
ATOM 6326 C CA . PHE B 1 245 ? 0.859 -25.188 2.182 1 92.75 245 PHE B CA 1
ATOM 6327 C C . PHE B 1 245 ? 1.824 -24.266 2.924 1 92.75 245 PHE B C 1
ATOM 6329 O O . PHE B 1 245 ? 1.549 -23.078 3.104 1 92.75 245 PHE B O 1
ATOM 6336 N N . ILE B 1 246 ? 2.975 -24.828 3.336 1 94.44 246 ILE B N 1
ATOM 6337 C CA . ILE B 1 246 ? 3.953 -24.062 4.102 1 94.44 246 ILE B CA 1
ATOM 6338 C C . ILE B 1 246 ? 4.812 -23.219 3.152 1 94.44 246 ILE B C 1
ATOM 6340 O O . ILE B 1 246 ? 5.406 -23.75 2.211 1 94.44 246 ILE B O 1
ATOM 6344 N N . PRO B 1 247 ? 4.945 -21.891 3.396 1 93.31 247 PRO B N 1
ATOM 6345 C CA . PRO B 1 247 ? 5.762 -21.031 2.533 1 93.31 247 PRO B CA 1
ATOM 6346 C C . PRO B 1 247 ? 7.227 -21.453 2.492 1 93.31 247 PRO B C 1
ATOM 6348 O O . PRO B 1 247 ? 7.688 -22.188 3.375 1 93.31 247 PRO B O 1
ATOM 6351 N N . GLN B 1 248 ? 7.98 -20.969 1.548 1 94.25 248 GLN B N 1
ATOM 6352 C CA . GLN B 1 248 ? 9.32 -21.453 1.238 1 94.25 248 GLN B CA 1
ATOM 6353 C C . GLN B 1 248 ? 10.289 -21.156 2.381 1 94.25 248 GLN B C 1
ATOM 6355 O O . GLN B 1 248 ? 11.086 -22.016 2.766 1 94.25 248 GLN B O 1
ATOM 6360 N N . ILE B 1 249 ? 10.234 -20.016 2.986 1 94.19 249 ILE B N 1
ATOM 6361 C CA . ILE B 1 249 ? 11.203 -19.625 4.004 1 94.19 249 ILE B CA 1
ATOM 6362 C C . ILE B 1 249 ? 10.969 -20.422 5.277 1 94.19 249 ILE B C 1
ATOM 6364 O O . ILE B 1 249 ? 11.883 -21.094 5.773 1 94.19 249 ILE B O 1
ATOM 6368 N N . PRO B 1 250 ? 9.758 -20.422 5.82 1 95.31 250 PRO B N 1
ATOM 6369 C CA . PRO B 1 250 ? 9.555 -21.266 6.992 1 95.31 250 PRO B CA 1
ATOM 6370 C C . PRO B 1 250 ? 9.812 -22.75 6.703 1 95.31 250 PRO B C 1
ATOM 6372 O O . PRO B 1 250 ? 10.305 -23.469 7.57 1 95.31 250 PRO B O 1
ATOM 6375 N N . ARG B 1 251 ? 9.469 -23.188 5.5 1 94.81 251 ARG B N 1
ATOM 6376 C CA . ARG B 1 251 ? 9.711 -24.578 5.121 1 94.81 251 ARG B CA 1
ATOM 6377 C C . ARG B 1 251 ? 11.195 -24.938 5.258 1 94.81 251 ARG B C 1
ATOM 6379 O O . ARG B 1 251 ? 11.539 -25.969 5.812 1 94.81 251 ARG B O 1
ATOM 6386 N N . LEU B 1 252 ? 12.047 -24.094 4.75 1 93.44 252 LEU B N 1
ATOM 6387 C CA . LEU B 1 252 ? 13.492 -24.312 4.816 1 93.44 252 LEU B CA 1
ATOM 6388 C C . LEU B 1 252 ? 13.961 -24.406 6.266 1 93.44 252 LEU B C 1
ATOM 6390 O O . LEU B 1 252 ? 14.719 -25.312 6.613 1 93.44 252 LEU B O 1
ATOM 6394 N N . PHE B 1 253 ? 13.5 -23.562 7.109 1 93.31 253 PHE B N 1
ATOM 6395 C CA . PHE B 1 253 ? 13.922 -23.547 8.508 1 93.31 253 PHE B CA 1
ATOM 6396 C C . PHE B 1 253 ? 13.391 -24.766 9.25 1 93.31 253 PHE B C 1
ATOM 6398 O O . PHE B 1 253 ? 14.062 -25.281 10.141 1 93.31 253 PHE B O 1
ATOM 6405 N N . LEU B 1 254 ? 12.211 -25.172 8.867 1 93.5 254 LEU B N 1
ATOM 6406 C CA . LEU B 1 254 ? 11.656 -26.375 9.453 1 93.5 254 LEU B CA 1
ATOM 6407 C C . LEU B 1 254 ? 12.453 -27.609 9.023 1 93.5 254 LEU B C 1
ATOM 6409 O O . LEU B 1 254 ? 12.695 -28.516 9.828 1 93.5 254 LEU B O 1
ATOM 6413 N N . GLU B 1 255 ? 12.867 -27.594 7.758 1 91.88 255 GLU B N 1
ATOM 6414 C CA . GLU B 1 255 ? 13.727 -28.672 7.277 1 91.88 255 GLU B CA 1
ATOM 6415 C C . GLU B 1 255 ? 15.031 -28.719 8.07 1 91.88 255 GLU B C 1
ATOM 6417 O O . GLU B 1 255 ? 15.594 -29.797 8.273 1 91.88 255 GLU B O 1
ATOM 6422 N N . TRP B 1 256 ? 15.438 -27.609 8.547 1 89.94 256 TRP B N 1
ATOM 6423 C CA . TRP B 1 256 ? 16.656 -27.5 9.336 1 89.94 256 TRP B CA 1
ATOM 6424 C C . TRP B 1 256 ? 16.375 -27.734 10.82 1 89.94 256 TRP B C 1
ATOM 6426 O O . TRP B 1 256 ? 17.25 -27.562 11.664 1 89.94 256 TRP B O 1
ATOM 6436 N N . ASN B 1 257 ? 15.18 -28 11.227 1 89.12 257 ASN B N 1
ATOM 6437 C CA . ASN B 1 257 ? 14.734 -28.234 12.594 1 89.12 257 ASN B CA 1
ATOM 6438 C C . ASN B 1 257 ? 14.945 -27.016 13.484 1 89.12 257 ASN B C 1
ATOM 6440 O O . ASN B 1 257 ? 15.367 -27.141 14.633 1 89.12 257 ASN B O 1
ATOM 6444 N N . ALA B 1 258 ? 14.734 -25.891 12.898 1 88.69 258 ALA B N 1
ATOM 6445 C CA . ALA B 1 258 ? 14.859 -24.656 13.664 1 88.69 258 ALA B CA 1
ATOM 6446 C C . ALA B 1 258 ? 13.648 -24.438 14.562 1 88.69 258 ALA B C 1
ATOM 6448 O O . ALA B 1 258 ? 12.516 -24.734 14.18 1 88.69 258 ALA B O 1
ATOM 6449 N N . LYS B 1 259 ? 13.805 -23.828 15.727 1 85.69 259 LYS B N 1
ATOM 6450 C CA . LYS B 1 259 ? 12.719 -23.547 16.656 1 85.69 259 LYS B CA 1
ATOM 6451 C C . LYS B 1 259 ? 12.055 -22.203 16.344 1 85.69 259 LYS B C 1
ATOM 6453 O O . LYS B 1 259 ? 10.836 -22.062 16.453 1 85.69 259 LYS B O 1
ATOM 6458 N N . ASP B 1 260 ? 12.883 -21.297 16 1 89.62 260 ASP B N 1
ATOM 6459 C CA . ASP B 1 260 ? 12.375 -19.969 15.641 1 89.62 260 ASP B CA 1
ATOM 6460 C C . ASP B 1 260 ? 12.227 -19.828 14.125 1 89.62 260 ASP B C 1
ATOM 6462 O O . ASP B 1 260 ? 13.227 -19.719 13.406 1 89.62 260 ASP B O 1
ATOM 6466 N N . ILE B 1 261 ? 11 -19.797 13.695 1 92.25 261 ILE B N 1
ATOM 6467 C CA . ILE B 1 261 ? 10.688 -19.875 12.273 1 92.25 261 ILE B CA 1
ATOM 6468 C C . ILE B 1 261 ? 10.406 -18.469 11.727 1 92.25 261 ILE B C 1
ATOM 6470 O O . ILE B 1 261 ? 9.43 -17.828 12.117 1 92.25 261 ILE B O 1
ATOM 6474 N N . PRO B 1 262 ? 11.234 -18.016 10.789 1 94 262 PRO B N 1
ATOM 6475 C CA . PRO B 1 262 ? 10.969 -16.719 10.164 1 94 262 PRO B CA 1
ATOM 6476 C C . PRO B 1 262 ? 9.945 -16.812 9.031 1 94 262 PRO B C 1
ATOM 6478 O O . PRO B 1 262 ? 9.82 -17.859 8.391 1 94 262 PRO B O 1
ATOM 6481 N N . PHE B 1 263 ? 9.258 -15.703 8.805 1 93.31 263 PHE B N 1
ATOM 6482 C CA . PHE B 1 263 ? 8.242 -15.711 7.758 1 93.31 263 PHE B CA 1
ATOM 6483 C C . PHE B 1 263 ? 8.641 -14.773 6.617 1 93.31 263 PHE B C 1
ATOM 6485 O O . PHE B 1 263 ? 8.055 -14.828 5.535 1 93.31 263 PHE B O 1
ATOM 6492 N N . THR B 1 264 ? 9.664 -13.922 6.812 1 93.12 264 THR B N 1
ATOM 6493 C CA . THR B 1 264 ? 10.102 -12.984 5.789 1 93.12 264 THR B CA 1
ATOM 6494 C C . THR B 1 264 ? 11.586 -13.148 5.496 1 93.12 264 THR B C 1
ATOM 6496 O O . THR B 1 264 ? 12.312 -13.766 6.281 1 93.12 264 THR B O 1
ATOM 6499 N N . VAL B 1 265 ? 12.039 -12.617 4.383 1 93.81 265 VAL B N 1
ATOM 6500 C CA . VAL B 1 265 ? 13.438 -12.641 3.982 1 93.81 265 VAL B CA 1
ATOM 6501 C C . VAL B 1 265 ? 14.289 -11.93 5.027 1 93.81 265 VAL B C 1
ATOM 6503 O O . VAL B 1 265 ? 15.328 -12.438 5.445 1 93.81 265 VAL B O 1
ATOM 6506 N N . ARG B 1 266 ? 13.82 -10.844 5.477 1 93.06 266 ARG B N 1
ATOM 6507 C CA . ARG B 1 266 ? 14.547 -10.055 6.469 1 93.06 266 ARG B CA 1
ATOM 6508 C C . ARG B 1 266 ? 14.742 -10.844 7.762 1 93.06 266 ARG B C 1
ATOM 6510 O O . ARG B 1 266 ? 15.852 -10.93 8.289 1 93.06 266 ARG B O 1
ATOM 6517 N N . GLU B 1 267 ? 13.688 -11.422 8.281 1 91.56 267 GLU B N 1
ATOM 6518 C CA . GLU B 1 267 ? 13.773 -12.211 9.5 1 91.56 267 GLU B CA 1
ATOM 6519 C C . GLU B 1 267 ? 14.75 -13.375 9.352 1 91.56 267 GLU B C 1
ATOM 6521 O O . GLU B 1 267 ? 15.508 -13.68 10.273 1 91.56 267 GLU B O 1
ATOM 6526 N N . ALA B 1 268 ? 14.641 -13.969 8.172 1 92.12 268 ALA B N 1
ATOM 6527 C CA . ALA B 1 268 ? 15.523 -15.102 7.898 1 92.12 268 ALA B CA 1
ATOM 6528 C C . ALA B 1 268 ? 16.984 -14.664 7.883 1 92.12 268 ALA B C 1
ATOM 6530 O O . ALA B 1 268 ? 17.844 -15.336 8.469 1 92.12 268 ALA B O 1
ATOM 6531 N N . GLN B 1 269 ? 17.234 -13.562 7.258 1 89.75 269 GLN B N 1
ATOM 6532 C CA . GLN B 1 269 ? 18.594 -13.047 7.16 1 89.75 269 GLN B CA 1
ATOM 6533 C C . GLN B 1 269 ? 19.141 -12.656 8.531 1 89.75 269 GLN B C 1
ATOM 6535 O O . GLN B 1 269 ? 20.328 -12.828 8.812 1 89.75 269 GLN B O 1
ATOM 6540 N N . MET B 1 270 ? 18.281 -12.133 9.328 1 85.5 270 MET B N 1
ATOM 6541 C CA . MET B 1 270 ? 18.688 -11.703 10.664 1 85.5 270 MET B CA 1
ATOM 6542 C C . MET B 1 270 ? 19.016 -12.906 11.539 1 85.5 270 MET B C 1
ATOM 6544 O O . MET B 1 270 ? 19.812 -12.797 12.484 1 85.5 270 MET B O 1
ATOM 6548 N N . LYS B 1 271 ? 18.453 -13.969 11.25 1 84.31 271 LYS B N 1
ATOM 6549 C CA . LYS B 1 271 ? 18.672 -15.172 12.055 1 84.31 271 LYS B CA 1
ATOM 6550 C C . LYS B 1 271 ? 19.891 -15.945 11.586 1 84.31 271 LYS B C 1
ATOM 6552 O O . LYS B 1 271 ? 20.406 -16.797 12.312 1 84.31 271 LYS B O 1
ATOM 6557 N N . MET B 1 272 ? 20.281 -15.664 10.383 1 77.56 272 MET B N 1
ATOM 6558 C CA . MET B 1 272 ? 21.406 -16.406 9.844 1 77.56 272 MET B CA 1
ATOM 6559 C C . MET B 1 272 ? 22.734 -15.828 10.336 1 77.56 272 MET B C 1
ATOM 6561 O O . MET B 1 272 ? 22.922 -14.609 10.32 1 77.56 272 MET B O 1
ATOM 6565 N N . ASN B 1 273 ? 23.391 -16.344 11.422 1 61.06 273 ASN B N 1
ATOM 6566 C CA . ASN B 1 273 ? 24.625 -15.891 12.078 1 61.06 273 ASN B CA 1
ATOM 6567 C C . ASN B 1 273 ? 25.812 -15.977 11.141 1 61.06 273 ASN B C 1
ATOM 6569 O O . ASN B 1 273 ? 26.719 -15.125 11.188 1 61.06 273 ASN B O 1
ATOM 6573 N N . ASP B 1 274 ? 26.109 -17.094 10.508 1 59.94 274 ASP B N 1
ATOM 6574 C CA . ASP B 1 274 ? 27.375 -17.328 9.828 1 59.94 274 ASP B CA 1
ATOM 6575 C C . ASP B 1 274 ? 27.156 -18.016 8.477 1 59.94 274 ASP B C 1
ATOM 6577 O O . ASP B 1 274 ? 26.859 -19.203 8.422 1 59.94 274 ASP B O 1
ATOM 6581 N N . PHE B 1 275 ? 27.078 -17.219 7.484 1 57.47 275 PHE B N 1
ATOM 6582 C CA . PHE B 1 275 ? 26.984 -17.734 6.125 1 57.47 275 PHE B CA 1
ATOM 6583 C C . PHE B 1 275 ? 28.297 -18.359 5.695 1 57.47 275 PHE B C 1
ATOM 6585 O O . PHE B 1 275 ? 28.375 -18.969 4.625 1 57.47 275 PHE B O 1
ATOM 6592 N N . SER B 1 276 ? 29.297 -18.188 6.414 1 55.12 276 SER B N 1
ATOM 6593 C CA . SER B 1 276 ? 30.641 -18.578 5.992 1 55.12 276 SER B CA 1
ATOM 6594 C C . SER B 1 276 ? 30.703 -20.078 5.684 1 55.12 276 SER B C 1
ATOM 6596 O O . SER B 1 276 ? 31.562 -20.531 4.93 1 55.12 276 SER B O 1
ATOM 6598 N N . ALA B 1 277 ? 29.875 -20.922 6.16 1 54.03 277 ALA B N 1
ATOM 6599 C CA . ALA B 1 277 ? 30.031 -22.359 6.012 1 54.03 277 ALA B CA 1
ATOM 6600 C C . ALA B 1 277 ? 29.422 -22.844 4.699 1 54.03 277 ALA B C 1
ATOM 6602 O O . ALA B 1 277 ? 29.5 -24.031 4.375 1 54.03 277 ALA B O 1
ATOM 6603 N N . ILE B 1 278 ? 28.812 -21.953 3.959 1 58.81 278 ILE B N 1
ATOM 6604 C CA . ILE B 1 278 ? 28.125 -22.422 2.766 1 58.81 278 ILE B CA 1
ATOM 6605 C C . ILE B 1 278 ? 29.109 -22.5 1.599 1 58.81 278 ILE B C 1
ATOM 6607 O O . ILE B 1 278 ? 29.703 -21.5 1.217 1 58.81 278 ILE B O 1
ATOM 6611 N N . SER B 1 279 ? 29.828 -23.688 1.446 1 52.75 279 SER B N 1
ATOM 6612 C CA . SER B 1 279 ? 30.703 -23.938 0.306 1 52.75 279 SER B CA 1
ATOM 6613 C C . SER B 1 279 ? 29.891 -24.234 -0.954 1 52.75 279 SER B C 1
ATOM 6615 O O . SER B 1 279 ? 29.109 -25.188 -0.987 1 52.75 279 SER B O 1
ATOM 6617 N N . TYR B 1 280 ? 29.531 -23.219 -1.705 1 54.34 280 TYR B N 1
ATOM 6618 C CA . TYR B 1 280 ? 28.719 -23.344 -2.908 1 54.34 280 TYR B CA 1
ATOM 6619 C C . TYR B 1 280 ? 29.453 -24.141 -3.982 1 54.34 280 TYR B C 1
ATOM 6621 O O . TYR B 1 280 ? 30.609 -23.844 -4.297 1 54.34 280 TYR B O 1
ATOM 6629 N N . VAL B 1 281 ? 29.188 -25.422 -4.125 1 50.06 281 VAL B N 1
ATOM 6630 C CA . VAL B 1 281 ? 29.578 -26.031 -5.398 1 50.06 281 VAL B CA 1
ATOM 6631 C C . VAL B 1 281 ? 28.641 -25.547 -6.504 1 50.06 281 VAL B C 1
ATOM 6633 O O . VAL B 1 281 ? 27.438 -25.766 -6.434 1 50.06 281 VAL B O 1
ATOM 6636 N N . ASN B 1 282 ? 28.984 -24.531 -7.219 1 53.44 282 ASN B N 1
ATOM 6637 C CA . ASN B 1 282 ? 28.297 -24.078 -8.422 1 53.44 282 ASN B CA 1
ATOM 6638 C C . ASN B 1 282 ? 28.125 -25.203 -9.43 1 53.44 282 ASN B C 1
ATOM 6640 O O . ASN B 1 282 ? 29.109 -25.734 -9.953 1 53.44 282 ASN B O 1
ATOM 6644 N N . GLU B 1 283 ? 27.156 -25.984 -9.352 1 55.38 283 GLU B N 1
ATOM 6645 C CA . GLU B 1 283 ? 27.062 -26.938 -10.461 1 55.38 283 GLU B CA 1
ATOM 6646 C C . GLU B 1 283 ? 26.781 -26.203 -11.773 1 55.38 283 GLU B C 1
ATOM 6648 O O . GLU B 1 283 ? 26.016 -25.234 -11.805 1 55.38 283 GLU B O 1
ATOM 6653 N N . PRO B 1 284 ? 27.609 -26.531 -12.766 1 55.69 284 PRO B N 1
ATOM 6654 C CA . PRO B 1 284 ? 27.484 -25.922 -14.102 1 55.69 284 PRO B CA 1
ATOM 6655 C C . PRO B 1 284 ? 26.062 -26.062 -14.672 1 55.69 284 PRO B C 1
ATOM 6657 O O . PRO B 1 284 ? 25.391 -27.062 -14.422 1 55.69 284 PRO B O 1
ATOM 6660 N N . ILE B 1 285 ? 25.516 -25 -15.055 1 60.69 285 ILE B N 1
ATOM 6661 C CA . ILE B 1 285 ? 24.25 -24.969 -15.773 1 60.69 285 ILE B CA 1
ATOM 6662 C C . ILE B 1 285 ? 24.328 -25.875 -17 1 60.69 285 ILE B C 1
ATOM 6664 O O . ILE B 1 285 ? 25.219 -25.719 -17.828 1 60.69 285 ILE B O 1
ATOM 6668 N N . VAL B 1 286 ? 23.703 -27.031 -16.969 1 55.19 286 VAL B N 1
ATOM 6669 C CA . VAL B 1 286 ? 23.688 -27.953 -18.094 1 55.19 286 VAL B CA 1
ATOM 6670 C C . VAL B 1 286 ? 23.141 -27.266 -19.328 1 55.19 286 VAL B C 1
ATOM 6672 O O . VAL B 1 286 ? 22.047 -26.719 -19.312 1 55.19 286 VAL B O 1
ATOM 6675 N N . GLN B 1 287 ? 23.969 -26.844 -20.203 1 58.84 287 GLN B N 1
ATOM 6676 C CA . GLN B 1 287 ? 23.531 -26.344 -21.5 1 58.84 287 GLN B CA 1
ATOM 6677 C C . GLN B 1 287 ? 22.719 -27.391 -22.25 1 58.84 287 GLN B C 1
ATOM 6679 O O . GLN B 1 287 ? 23.219 -28.484 -22.516 1 58.84 287 GLN B O 1
ATOM 6684 N N . ARG B 1 288 ? 21.391 -27.25 -22.266 1 63.41 288 ARG B N 1
ATOM 6685 C CA . ARG B 1 288 ? 20.547 -28.203 -22.969 1 63.41 288 ARG B CA 1
ATOM 6686 C C . ARG B 1 288 ? 20.734 -28.094 -24.484 1 63.41 288 ARG B C 1
ATOM 6688 O O . ARG B 1 288 ? 21.047 -27.016 -25 1 63.41 288 ARG B O 1
ATOM 6695 N N . GLU B 1 289 ? 20.781 -29.141 -25.172 1 68.75 289 GLU B N 1
ATOM 6696 C CA . GLU B 1 289 ? 20.922 -29.266 -26.625 1 68.75 289 GLU B CA 1
ATOM 6697 C C . GLU B 1 289 ? 19.844 -28.469 -27.359 1 68.75 289 GLU B C 1
ATOM 6699 O O . GLU B 1 289 ? 18.703 -28.359 -26.875 1 68.75 289 GLU B O 1
ATOM 6704 N N . LYS B 1 290 ? 20.266 -27.656 -28.297 1 76.44 290 LYS B N 1
ATOM 6705 C CA . LYS B 1 290 ? 19.344 -26.906 -29.141 1 76.44 290 LYS B CA 1
ATOM 6706 C C . LYS B 1 290 ? 18.391 -27.859 -29.891 1 76.44 290 LYS B C 1
ATOM 6708 O O . LYS B 1 290 ? 18.828 -28.875 -30.422 1 76.44 290 LYS B O 1
ATOM 6713 N N . GLN B 1 291 ? 17.125 -27.609 -29.688 1 82.31 291 GLN B N 1
ATOM 6714 C CA . GLN B 1 291 ? 16.109 -28.391 -30.391 1 82.31 291 GLN B CA 1
ATOM 6715 C C . GLN B 1 291 ? 15.531 -27.609 -31.562 1 82.31 291 GLN B C 1
ATOM 6717 O O . GLN B 1 291 ? 15.82 -26.422 -31.734 1 82.31 291 GLN B O 1
ATOM 6722 N N . GLU B 1 292 ? 14.781 -28.344 -32.344 1 90.75 292 GLU B N 1
ATOM 6723 C CA . GLU B 1 292 ? 14.086 -27.719 -33.469 1 90.75 292 GLU B CA 1
ATOM 6724 C C . GLU B 1 292 ? 13.055 -26.703 -33 1 90.75 292 GLU B C 1
ATOM 6726 O O . GLU B 1 292 ? 12.398 -26.922 -31.969 1 90.75 292 GLU B O 1
ATOM 6731 N N . VAL B 1 293 ? 12.992 -25.609 -33.75 1 93.06 293 VAL B N 1
ATOM 6732 C CA . VAL B 1 293 ? 12.023 -24.562 -33.438 1 93.06 293 VAL B CA 1
ATOM 6733 C C . VAL B 1 293 ? 10.641 -24.969 -33.906 1 93.06 293 VAL B C 1
ATOM 6735 O O . VAL B 1 293 ? 10.445 -25.234 -35.094 1 93.06 293 VAL B O 1
ATOM 6738 N N . ILE B 1 294 ? 9.727 -25.094 -33.062 1 94.62 294 ILE B N 1
ATOM 6739 C CA . ILE B 1 294 ? 8.375 -25.516 -33.406 1 94.62 294 ILE B CA 1
ATOM 6740 C C . ILE B 1 294 ? 7.488 -24.297 -33.625 1 94.62 294 ILE B C 1
ATOM 6742 O O . ILE B 1 294 ? 6.512 -24.344 -34.375 1 94.62 294 ILE B O 1
ATOM 6746 N N . LEU B 1 295 ? 7.738 -23.234 -32.875 1 95.62 295 LEU B N 1
ATOM 6747 C CA . LEU B 1 295 ? 6.953 -22.016 -32.938 1 95.62 295 LEU B CA 1
ATOM 6748 C C . LEU B 1 295 ? 7.859 -20.781 -33 1 95.62 295 LEU B C 1
ATOM 6750 O O . LEU B 1 295 ? 8.797 -20.656 -32.219 1 95.62 295 LEU B O 1
ATOM 6754 N N . SER B 1 296 ? 7.629 -19.938 -34.031 1 95.75 296 SER B N 1
ATOM 6755 C CA . SER B 1 296 ? 8.422 -18.719 -34.156 1 95.75 296 SER B CA 1
ATOM 6756 C C . SER B 1 296 ? 7.539 -17.516 -34.469 1 95.75 296 SER B C 1
ATOM 6758 O O . SER B 1 296 ? 6.625 -17.609 -35.281 1 95.75 296 SER B O 1
ATOM 6760 N N . ALA B 1 297 ? 7.648 -16.516 -33.719 1 96.06 297 ALA B N 1
ATOM 6761 C CA . ALA B 1 297 ? 7.039 -15.211 -33.969 1 96.06 297 ALA B CA 1
ATOM 6762 C C . ALA B 1 297 ? 8.094 -14.188 -34.406 1 96.06 297 ALA B C 1
ATOM 6764 O O . ALA B 1 297 ? 9.039 -13.922 -33.656 1 96.06 297 ALA B O 1
ATOM 6765 N N . GLU B 1 298 ? 7.926 -13.641 -35.531 1 95.88 298 GLU B N 1
ATOM 6766 C CA . GLU B 1 298 ? 8.945 -12.766 -36.094 1 95.88 298 GLU B CA 1
ATOM 6767 C C . GLU B 1 298 ? 8.406 -11.352 -36.312 1 95.88 298 GLU B C 1
ATOM 6769 O O . GLU B 1 298 ? 7.5 -11.141 -37.094 1 95.88 298 GLU B O 1
ATOM 6774 N N . HIS B 1 299 ? 9.031 -10.406 -35.625 1 96.12 299 HIS B N 1
ATOM 6775 C CA . HIS B 1 299 ? 8.773 -8.977 -35.781 1 96.12 299 HIS B CA 1
ATOM 6776 C C . HIS B 1 299 ? 7.297 -8.656 -35.594 1 96.12 299 HIS B C 1
ATOM 6778 O O . HIS B 1 299 ? 6.68 -8.008 -36.438 1 96.12 299 HIS B O 1
ATOM 6784 N N . ILE B 1 300 ? 6.785 -9.148 -34.5 1 96.56 300 ILE B N 1
ATOM 6785 C CA . ILE B 1 300 ? 5.359 -9.023 -34.219 1 96.56 300 ILE B CA 1
ATOM 6786 C C . ILE B 1 300 ? 5.07 -7.645 -33.656 1 96.56 300 ILE B C 1
ATOM 6788 O O . ILE B 1 300 ? 5.688 -7.234 -32.656 1 96.56 300 ILE B O 1
ATOM 6792 N N . SER B 1 301 ? 4.199 -6.879 -34.25 1 96.62 301 SER B N 1
ATOM 6793 C CA . SER B 1 301 ? 3.625 -5.648 -33.719 1 96.62 301 SER B CA 1
ATOM 6794 C C . SER B 1 301 ? 2.104 -5.734 -33.625 1 96.62 301 SER B C 1
ATOM 6796 O O . SER B 1 301 ? 1.464 -6.254 -34.562 1 96.62 301 SER B O 1
ATOM 6798 N N . PHE B 1 302 ? 1.606 -5.312 -32.5 1 95.44 302 PHE B N 1
ATOM 6799 C CA . PHE B 1 302 ? 0.167 -5.469 -32.312 1 95.44 302 PHE B CA 1
ATOM 6800 C C . PHE B 1 302 ? -0.409 -4.324 -31.5 1 95.44 302 PHE B C 1
ATOM 6802 O O . PHE B 1 302 ? 0.224 -3.852 -30.547 1 95.44 302 PHE B O 1
ATOM 6809 N N . GLN B 1 303 ? -1.505 -3.834 -31.859 1 93 303 GLN B N 1
ATOM 6810 C CA . GLN B 1 303 ? -2.352 -2.902 -31.125 1 93 303 GLN B CA 1
ATOM 6811 C C . GLN B 1 303 ? -3.83 -3.225 -31.328 1 93 303 GLN B C 1
ATOM 6813 O O . GLN B 1 303 ? -4.223 -3.721 -32.375 1 93 303 GLN B O 1
ATOM 6818 N N . TYR B 1 304 ? -4.672 -3.021 -30.453 1 86.75 304 TYR B N 1
ATOM 6819 C CA . TYR B 1 304 ? -6.082 -3.395 -30.516 1 86.75 304 TYR B CA 1
ATOM 6820 C C . TYR B 1 304 ? -6.852 -2.463 -31.453 1 86.75 304 TYR B C 1
ATOM 6822 O O . TYR B 1 304 ? -7.699 -2.908 -32.219 1 86.75 304 TYR B O 1
ATOM 6830 N N . GLU B 1 305 ? -6.5 -1.145 -31.203 1 86.94 305 GLU B N 1
ATOM 6831 C CA . GLU B 1 305 ? -7.133 -0.154 -32.062 1 86.94 305 GLU B CA 1
ATOM 6832 C C . GLU B 1 305 ? -6.09 0.728 -32.75 1 86.94 305 GLU B C 1
ATOM 6834 O O . GLU B 1 305 ? -4.977 0.891 -32.25 1 86.94 305 GLU B O 1
ATOM 6839 N N . LYS B 1 306 ? -6.438 1.254 -33.812 1 82.56 306 LYS B N 1
ATOM 6840 C CA . LYS B 1 306 ? -5.516 2.025 -34.656 1 82.56 306 LYS B CA 1
ATOM 6841 C C . LYS B 1 306 ? -4.918 3.191 -33.875 1 82.56 306 LYS B C 1
ATOM 6843 O O . LYS B 1 306 ? -3.732 3.502 -34.031 1 82.56 306 LYS B O 1
ATOM 6848 N N . ASN B 1 307 ? -5.652 3.801 -33 1 84.25 307 ASN B N 1
ATOM 6849 C CA . ASN B 1 307 ? -5.145 4.965 -32.281 1 84.25 307 ASN B CA 1
ATOM 6850 C C . ASN B 1 307 ? -4.742 4.609 -30.844 1 84.25 307 ASN B C 1
ATOM 6852 O O . ASN B 1 307 ? -4.395 5.488 -30.062 1 84.25 307 ASN B O 1
ATOM 6856 N N . SER B 1 308 ? -4.625 3.354 -30.688 1 84.12 308 SER B N 1
ATOM 6857 C CA . SER B 1 308 ? -4.207 2.92 -29.344 1 84.12 308 SER B CA 1
ATOM 6858 C C . SER B 1 308 ? -2.717 2.6 -29.312 1 84.12 308 SER B C 1
ATOM 6860 O O . SER B 1 308 ? -2.096 2.402 -30.359 1 84.12 308 SER B O 1
ATOM 6862 N N . PRO B 1 309 ? -2.113 2.682 -28.203 1 84.25 309 PRO B N 1
ATOM 6863 C CA . PRO B 1 309 ? -0.691 2.348 -28.109 1 84.25 309 PRO B CA 1
ATOM 6864 C C . PRO B 1 309 ? -0.394 0.902 -28.5 1 84.25 309 PRO B C 1
ATOM 6866 O O . PRO B 1 309 ? -1.252 0.029 -28.344 1 84.25 309 PRO B O 1
ATOM 6869 N N . LEU B 1 310 ? 0.797 0.705 -29.047 1 89.75 310 LEU B N 1
ATOM 6870 C CA . LEU B 1 310 ? 1.258 -0.641 -29.359 1 89.75 310 LEU B CA 1
ATOM 6871 C C . LEU B 1 310 ? 1.494 -1.452 -28.094 1 89.75 310 LEU B C 1
ATOM 6873 O O . LEU B 1 310 ? 2.232 -1.021 -27.203 1 89.75 310 LEU B O 1
ATOM 6877 N N . ILE B 1 311 ? 0.848 -2.6 -28.047 1 91 311 ILE B N 1
ATOM 6878 C CA . ILE B 1 311 ? 1.027 -3.5 -26.906 1 91 311 ILE B CA 1
ATOM 6879 C C . ILE B 1 311 ? 2.277 -4.352 -27.109 1 91 311 ILE B C 1
ATOM 6881 O O . ILE B 1 311 ? 3.041 -4.586 -26.172 1 91 311 ILE B O 1
ATOM 6885 N N . LEU B 1 312 ? 2.43 -4.84 -28.312 1 95.38 312 LEU B N 1
ATOM 6886 C CA . LEU B 1 312 ? 3.635 -5.555 -28.719 1 95.38 312 LEU B CA 1
ATOM 6887 C C . LEU B 1 312 ? 4.402 -4.77 -29.781 1 95.38 312 LEU B C 1
ATOM 6889 O O . LEU B 1 312 ? 3.803 -4.191 -30.688 1 95.38 312 LEU B O 1
ATOM 6893 N N . ARG B 1 313 ? 5.75 -4.66 -29.609 1 93.69 313 ARG B N 1
ATOM 6894 C CA . ARG B 1 313 ? 6.582 -3.809 -30.453 1 93.69 313 ARG B CA 1
ATOM 6895 C C . ARG B 1 313 ? 7.746 -4.598 -31.047 1 93.69 313 ARG B C 1
ATOM 6897 O O . ARG B 1 313 ? 8.805 -4.707 -30.438 1 93.69 313 ARG B O 1
ATOM 6904 N N . ASP B 1 314 ? 7.543 -5.027 -32.25 1 94.75 314 ASP B N 1
ATOM 6905 C CA . ASP B 1 314 ? 8.594 -5.699 -33 1 94.75 314 ASP B CA 1
ATOM 6906 C C . ASP B 1 314 ? 9.188 -6.863 -32.219 1 94.75 314 ASP B C 1
ATOM 6908 O O . ASP B 1 314 ? 10.406 -6.965 -32.062 1 94.75 314 ASP B O 1
ATOM 6912 N N . LEU B 1 315 ? 8.32 -7.676 -31.734 1 95.56 315 LEU B N 1
ATOM 6913 C CA . LEU B 1 315 ? 8.703 -8.773 -30.844 1 95.56 315 LEU B CA 1
ATOM 6914 C C . LEU B 1 315 ? 9.062 -10.016 -31.656 1 95.56 315 LEU B C 1
ATOM 6916 O O . LEU B 1 315 ? 8.352 -10.383 -32.594 1 95.56 315 LEU B O 1
ATOM 6920 N N . THR B 1 316 ? 10.211 -10.547 -31.391 1 95.31 316 THR B N 1
ATOM 6921 C CA . THR B 1 316 ? 10.648 -11.797 -32 1 95.31 316 THR B CA 1
ATOM 6922 C C . THR B 1 316 ? 10.969 -12.836 -30.922 1 95.31 316 THR B C 1
ATOM 6924 O O . THR B 1 316 ? 11.688 -12.547 -29.969 1 95.31 316 THR B O 1
ATOM 6927 N N . VAL B 1 317 ? 10.336 -13.984 -31.109 1 95.06 317 VAL B N 1
ATOM 6928 C CA . VAL B 1 317 ? 10.578 -15.062 -30.156 1 95.06 317 VAL B CA 1
ATOM 6929 C C . VAL B 1 317 ? 10.5 -16.406 -30.859 1 95.06 317 VAL B C 1
ATOM 6931 O O . VAL B 1 317 ? 9.805 -16.562 -31.859 1 95.06 317 VAL B O 1
ATOM 6934 N N . SER B 1 318 ? 11.281 -17.312 -30.406 1 94.94 318 SER B N 1
ATOM 6935 C CA . SER B 1 318 ? 11.273 -18.672 -30.906 1 94.94 318 SER B CA 1
ATOM 6936 C C . SER B 1 318 ? 11.148 -19.688 -29.766 1 94.94 318 SER B C 1
ATOM 6938 O O . SER B 1 318 ? 11.758 -19.5 -28.703 1 94.94 318 SER B O 1
ATOM 6940 N N . ILE B 1 319 ? 10.328 -20.672 -30 1 96 319 ILE B N 1
ATOM 6941 C CA . ILE B 1 319 ? 10.117 -21.734 -29.016 1 96 319 ILE B CA 1
ATOM 6942 C C . ILE B 1 319 ? 10.562 -23.078 -29.594 1 96 319 ILE B C 1
ATOM 6944 O O . ILE B 1 319 ? 10.164 -23.438 -30.703 1 96 319 ILE B O 1
ATOM 6948 N N . GLU B 1 320 ? 11.375 -23.781 -28.844 1 95.62 320 GLU B N 1
ATOM 6949 C CA . GLU B 1 320 ? 11.891 -25.078 -29.266 1 95.62 320 GLU B CA 1
ATOM 6950 C C . GLU B 1 320 ? 10.922 -26.203 -28.906 1 95.62 320 GLU B C 1
ATOM 6952 O O . GLU B 1 320 ? 10.203 -26.109 -27.906 1 95.62 320 GLU B O 1
ATOM 6957 N N . LYS B 1 321 ? 11.023 -27.25 -29.703 1 95.56 321 LYS B N 1
ATOM 6958 C CA . LYS B 1 321 ? 10.156 -28.406 -29.516 1 95.56 321 LYS B CA 1
ATOM 6959 C C . LYS B 1 321 ? 10.461 -29.109 -28.203 1 95.56 321 LYS B C 1
ATOM 6961 O O . LYS B 1 321 ? 11.625 -29.312 -27.859 1 95.56 321 LYS B O 1
ATOM 6966 N N . GLY B 1 322 ? 9.398 -29.359 -27.438 1 94.5 322 GLY B N 1
ATOM 6967 C CA . GLY B 1 322 ? 9.523 -30.156 -26.219 1 94.5 322 GLY B CA 1
ATOM 6968 C C . GLY B 1 322 ? 9.922 -29.328 -25.016 1 94.5 322 GLY B C 1
ATOM 6969 O O . GLY B 1 322 ? 10.086 -29.859 -23.906 1 94.5 322 GLY B O 1
ATOM 6970 N N . LYS B 1 323 ? 10.008 -28.047 -25.156 1 95.81 323 LYS B N 1
ATOM 6971 C CA . LYS B 1 323 ? 10.375 -27.188 -24.031 1 95.81 323 LYS B CA 1
ATOM 6972 C C . LYS B 1 323 ? 9.141 -26.625 -23.328 1 95.81 323 LYS B C 1
ATOM 6974 O O . LYS B 1 323 ? 8.078 -26.516 -23.938 1 95.81 323 LYS B O 1
ATOM 6979 N N . TRP B 1 324 ? 9.297 -26.453 -22.062 1 97.56 324 TRP B N 1
ATOM 6980 C CA . TRP B 1 324 ? 8.344 -25.703 -21.25 1 97.56 324 TRP B CA 1
ATOM 6981 C C . TRP B 1 324 ? 8.852 -24.297 -20.953 1 97.56 324 TRP B C 1
ATOM 6983 O O . TRP B 1 324 ? 9.781 -24.125 -20.172 1 97.56 324 TRP B O 1
ATOM 6993 N N . VAL B 1 325 ? 8.203 -23.312 -21.625 1 97.5 325 VAL B N 1
ATOM 6994 C CA . VAL B 1 325 ? 8.664 -21.922 -21.547 1 97.5 325 VAL B CA 1
ATOM 6995 C C . VAL B 1 325 ? 7.672 -21.094 -20.734 1 97.5 325 VAL B C 1
ATOM 6997 O O . VAL B 1 325 ? 6.461 -21.203 -20.922 1 97.5 325 VAL B O 1
ATOM 7000 N N . ALA B 1 326 ? 8.188 -20.344 -19.797 1 97.44 326 ALA B N 1
ATOM 7001 C CA . ALA B 1 326 ? 7.367 -19.406 -19.031 1 97.44 326 ALA B CA 1
ATOM 7002 C C . ALA B 1 326 ? 7.555 -17.984 -19.516 1 97.44 326 ALA B C 1
ATOM 7004 O O . ALA B 1 326 ? 8.68 -17.531 -19.719 1 97.44 326 ALA B O 1
ATOM 7005 N N . LEU B 1 327 ? 6.473 -17.375 -19.781 1 96.12 327 LEU B N 1
ATOM 7006 C CA . LEU B 1 327 ? 6.422 -15.938 -20.062 1 96.12 327 LEU B CA 1
ATOM 7007 C C . LEU B 1 327 ? 6.004 -15.156 -18.828 1 96.12 327 LEU B C 1
ATOM 7009 O O . LEU B 1 327 ? 4.867 -15.273 -18.359 1 96.12 327 LEU B O 1
ATOM 7013 N N . VAL B 1 328 ? 6.969 -14.336 -18.328 1 93.12 328 VAL B N 1
ATOM 7014 C CA . VAL B 1 328 ? 6.676 -13.609 -17.094 1 93.12 328 VAL B CA 1
ATOM 7015 C C . VAL B 1 328 ? 6.66 -12.109 -17.375 1 93.12 328 VAL B C 1
ATOM 7017 O O . VAL B 1 328 ? 7.121 -11.664 -18.438 1 93.12 328 VAL B O 1
ATOM 7020 N N . GLY B 1 329 ? 6.016 -11.336 -16.469 1 85.88 329 GLY B N 1
ATOM 7021 C CA . GLY B 1 329 ? 5.84 -9.898 -16.609 1 85.88 329 GLY B CA 1
ATOM 7022 C C . GLY B 1 329 ? 4.613 -9.383 -15.875 1 85.88 329 GLY B C 1
ATOM 7023 O O . GLY B 1 329 ? 3.766 -10.164 -15.438 1 85.88 329 GLY B O 1
ATOM 7024 N N . LYS B 1 330 ? 4.57 -8.133 -15.773 1 80.94 330 LYS B N 1
ATOM 7025 C CA . LYS B 1 330 ? 3.451 -7.52 -15.062 1 80.94 330 LYS B CA 1
ATOM 7026 C C . LYS B 1 330 ? 2.168 -7.605 -15.883 1 80.94 330 LYS B C 1
ATOM 7028 O O . LYS B 1 330 ? 2.209 -7.906 -17.078 1 80.94 330 LYS B O 1
ATOM 7033 N N . ASN B 1 331 ? 1.135 -7.262 -15.164 1 76.31 331 ASN B N 1
ATOM 7034 C CA . ASN B 1 331 ? -0.142 -7.199 -15.867 1 76.31 331 ASN B CA 1
ATOM 7035 C C . ASN B 1 331 ? -0.171 -6.062 -16.875 1 76.31 331 ASN B C 1
ATOM 7037 O O . ASN B 1 331 ? 0.34 -4.973 -16.609 1 76.31 331 ASN B O 1
ATOM 7041 N N . GLY B 1 332 ? -0.681 -6.371 -18.047 1 77.19 332 GLY B N 1
ATOM 7042 C CA . GLY B 1 332 ? -0.846 -5.344 -19.062 1 77.19 332 GLY B CA 1
ATOM 7043 C C . GLY B 1 332 ? 0.341 -5.242 -20 1 77.19 332 GLY B C 1
ATOM 7044 O O . GLY B 1 332 ? 0.339 -4.422 -20.922 1 77.19 332 GLY B O 1
ATOM 7045 N N . THR B 1 333 ? 1.278 -6.082 -19.828 1 83.5 333 THR B N 1
ATOM 7046 C CA . THR B 1 333 ? 2.467 -5.98 -20.656 1 83.5 333 THR B CA 1
ATOM 7047 C C . THR B 1 333 ? 2.227 -6.641 -22.016 1 83.5 333 THR B C 1
ATOM 7049 O O . THR B 1 333 ? 3.008 -6.453 -22.953 1 83.5 333 THR B O 1
ATOM 7052 N N . GLY B 1 334 ? 1.204 -7.523 -22.094 1 89.94 334 GLY B N 1
ATOM 7053 C CA . GLY B 1 334 ? 0.885 -8.117 -23.391 1 89.94 334 GLY B CA 1
ATOM 7054 C C . GLY B 1 334 ? 1.062 -9.625 -23.406 1 89.94 334 GLY B C 1
ATOM 7055 O O . GLY B 1 334 ? 1.051 -10.242 -24.469 1 89.94 334 GLY B O 1
ATOM 7056 N N . LYS B 1 335 ? 1.251 -10.273 -22.281 1 92.94 335 LYS B N 1
ATOM 7057 C CA . LYS B 1 335 ? 1.454 -11.719 -22.203 1 92.94 335 LYS B CA 1
ATOM 7058 C C . LYS B 1 335 ? 0.279 -12.469 -22.828 1 92.94 335 LYS B C 1
ATOM 7060 O O . LYS B 1 335 ? 0.473 -13.344 -23.672 1 92.94 335 LYS B O 1
ATOM 7065 N N . SER B 1 336 ? -0.944 -12.078 -22.406 1 93.25 336 SER B N 1
ATOM 7066 C CA . SER B 1 336 ? -2.143 -12.727 -22.938 1 93.25 336 SER B CA 1
ATOM 7067 C C . SER B 1 336 ? -2.295 -12.469 -24.422 1 93.25 336 SER B C 1
ATOM 7069 O O . SER B 1 336 ? -2.658 -13.375 -25.188 1 93.25 336 SER B O 1
ATOM 7071 N N . THR B 1 337 ? -2.006 -11.281 -24.859 1 94.12 337 THR B N 1
ATOM 7072 C CA . THR B 1 337 ? -2.062 -10.922 -26.266 1 94.12 337 THR B CA 1
ATOM 7073 C C . THR B 1 337 ? -1.086 -11.766 -27.078 1 94.12 337 THR B C 1
ATOM 7075 O O . THR B 1 337 ? -1.444 -12.297 -28.141 1 94.12 337 THR B O 1
ATOM 7078 N N . LEU B 1 338 ? 0.077 -11.867 -26.562 1 95.88 338 LEU B N 1
ATOM 7079 C CA . LEU B 1 338 ? 1.084 -12.664 -27.25 1 95.88 338 LEU B CA 1
ATOM 7080 C C . LEU B 1 338 ? 0.638 -14.117 -27.391 1 95.88 338 LEU B C 1
ATOM 7082 O O . LEU B 1 338 ? 0.77 -14.711 -28.453 1 95.88 338 LEU B O 1
ATOM 7086 N N . LEU B 1 339 ? 0.087 -14.703 -26.359 1 96.31 339 LEU B N 1
ATOM 7087 C CA . LEU B 1 339 ? -0.362 -16.094 -26.375 1 96.31 339 LEU B CA 1
ATOM 7088 C C . LEU B 1 339 ? -1.462 -16.281 -27.422 1 96.31 339 LEU B C 1
ATOM 7090 O O . LEU B 1 339 ? -1.476 -17.297 -28.125 1 96.31 339 LEU B O 1
ATOM 7094 N N . THR B 1 340 ? -2.361 -15.336 -27.562 1 95.38 340 THR B N 1
ATOM 7095 C CA . THR B 1 340 ? -3.445 -15.453 -28.531 1 95.38 340 THR B CA 1
ATOM 7096 C C . THR B 1 340 ? -2.91 -15.352 -29.953 1 95.38 340 THR B C 1
ATOM 7098 O O . THR B 1 340 ? -3.426 -16 -30.875 1 95.38 340 THR B O 1
ATOM 7101 N N . ILE B 1 341 ? -1.935 -14.531 -30.125 1 95.88 341 ILE B N 1
ATOM 7102 C CA . ILE B 1 341 ? -1.3 -14.398 -31.438 1 95.88 341 ILE B CA 1
ATOM 7103 C C . ILE B 1 341 ? -0.558 -15.688 -31.781 1 95.88 341 ILE B C 1
ATOM 7105 O O . ILE B 1 341 ? -0.653 -16.172 -32.906 1 95.88 341 ILE B O 1
ATOM 7109 N N . LEU B 1 342 ? 0.125 -16.266 -30.828 1 96 342 LEU B N 1
ATOM 7110 C CA . LEU B 1 342 ? 0.856 -17.516 -31.031 1 96 342 LEU B CA 1
ATOM 7111 C C . LEU B 1 342 ? -0.1 -18.656 -31.328 1 96 342 LEU B C 1
ATOM 7113 O O . LEU B 1 342 ? 0.247 -19.578 -32.062 1 96 342 LEU B O 1
ATOM 7117 N N . ALA B 1 343 ? -1.312 -18.562 -30.781 1 94.44 343 ALA B N 1
ATOM 7118 C CA . ALA B 1 343 ? -2.322 -19.594 -30.984 1 94.44 343 ALA B CA 1
ATOM 7119 C C . ALA B 1 343 ? -3.027 -19.422 -32.312 1 94.44 343 ALA B C 1
ATOM 7121 O O . ALA B 1 343 ? -3.773 -20.297 -32.75 1 94.44 343 ALA B O 1
ATOM 7122 N N . GLY B 1 344 ? -2.875 -18.266 -32.969 1 93.44 344 GLY B N 1
ATOM 7123 C CA . GLY B 1 344 ? -3.547 -17.969 -34.219 1 93.44 344 GLY B CA 1
ATOM 7124 C C . GLY B 1 344 ? -4.969 -17.469 -34.031 1 93.44 344 GLY B C 1
ATOM 7125 O O . GLY B 1 344 ? -5.77 -17.5 -34.969 1 93.44 344 GLY B O 1
ATOM 7126 N N . LEU B 1 345 ? -5.266 -17.094 -32.844 1 91.94 345 LEU B N 1
ATOM 7127 C CA . LEU B 1 345 ? -6.602 -16.609 -32.531 1 91.94 345 LEU B CA 1
ATOM 7128 C C . LEU B 1 345 ? -6.719 -15.117 -32.844 1 91.94 345 LEU B C 1
ATOM 7130 O O . LEU B 1 345 ? -7.824 -14.594 -32.969 1 91.94 345 LEU B O 1
ATOM 7134 N N . GLN B 1 346 ? -5.574 -14.469 -32.875 1 92.19 346 GLN B N 1
ATOM 7135 C CA . GLN B 1 346 ? -5.492 -13.055 -33.219 1 92.19 346 GLN B CA 1
ATOM 7136 C C . GLN B 1 346 ? -4.402 -12.797 -34.25 1 92.19 346 GLN B C 1
ATOM 7138 O O . GLN B 1 346 ? -3.326 -13.391 -34.188 1 92.19 346 GLN B O 1
ATOM 7143 N N . LYS B 1 347 ? -4.707 -11.906 -35.156 1 92.69 347 LYS B N 1
ATOM 7144 C CA . LYS B 1 347 ? -3.732 -11.578 -36.188 1 92.69 347 LYS B CA 1
ATOM 7145 C C . LYS B 1 347 ? -2.932 -10.336 -35.812 1 92.69 347 LYS B C 1
ATOM 7147 O O . LYS B 1 347 ? -3.502 -9.32 -35.406 1 92.69 347 LYS B O 1
ATOM 7152 N N . ALA B 1 348 ? -1.672 -10.398 -35.969 1 93.94 348 ALA B N 1
ATOM 7153 C CA . ALA B 1 348 ? -0.792 -9.266 -35.688 1 93.94 348 ALA B CA 1
ATOM 7154 C C . ALA B 1 348 ? -0.894 -8.211 -36.781 1 93.94 348 ALA B C 1
ATOM 7156 O O . ALA B 1 348 ? -1.28 -8.523 -37.938 1 93.94 348 ALA B O 1
ATOM 7157 N N . ARG B 1 349 ? -0.558 -6.984 -36.469 1 93.19 349 ARG B N 1
ATOM 7158 C CA . ARG B 1 349 ? -0.531 -5.914 -37.469 1 93.19 349 ARG B CA 1
ATOM 7159 C C . ARG B 1 349 ? 0.673 -6.055 -38.375 1 93.19 349 ARG B C 1
ATOM 7161 O O . ARG B 1 349 ? 0.586 -5.746 -39.562 1 93.19 349 ARG B O 1
ATOM 7168 N N . ARG B 1 350 ? 1.719 -6.332 -37.781 1 94.81 350 ARG B N 1
ATOM 7169 C CA . ARG B 1 350 ? 2.961 -6.598 -38.5 1 94.81 350 ARG B CA 1
ATOM 7170 C C . ARG B 1 350 ? 3.621 -7.879 -38 1 94.81 350 ARG B C 1
ATOM 7172 O O . ARG B 1 350 ? 3.438 -8.266 -36.844 1 94.81 350 ARG B O 1
ATOM 7179 N N . GLY B 1 351 ? 4.289 -8.578 -38.906 1 95.19 351 GLY B N 1
ATOM 7180 C CA . GLY B 1 351 ? 5.008 -9.789 -38.531 1 95.19 351 GLY B CA 1
ATOM 7181 C C . GLY B 1 351 ? 4.211 -11.055 -38.812 1 95.19 351 GLY B C 1
ATOM 7182 O O . GLY B 1 351 ? 3.104 -10.992 -39.344 1 95.19 351 GLY B O 1
ATOM 7183 N N . LYS B 1 352 ? 4.848 -12.188 -38.531 1 95.31 352 LYS B N 1
ATOM 7184 C CA . LYS B 1 352 ? 4.191 -13.461 -38.781 1 95.31 352 LYS B CA 1
ATOM 7185 C C . LYS B 1 352 ? 4.57 -14.5 -37.719 1 95.31 352 LYS B C 1
ATOM 7187 O O . LYS B 1 352 ? 5.652 -14.43 -37.156 1 95.31 352 LYS B O 1
ATOM 7192 N N . VAL B 1 353 ? 3.627 -15.367 -37.531 1 96.38 353 VAL B N 1
ATOM 7193 C CA . VAL B 1 353 ? 3.844 -16.516 -36.656 1 96.38 353 VAL B CA 1
ATOM 7194 C C . VAL B 1 353 ? 3.889 -17.797 -37.469 1 96.38 353 VAL B C 1
ATOM 7196 O O . VAL B 1 353 ? 3.045 -18 -38.344 1 96.38 353 VAL B O 1
ATOM 7199 N N . LYS B 1 354 ? 4.941 -18.547 -37.188 1 95.81 354 LYS B N 1
ATOM 7200 C CA . LYS B 1 354 ? 5.086 -19.828 -37.906 1 95.81 354 LYS B CA 1
ATOM 7201 C C . LYS B 1 354 ? 5.047 -21 -36.938 1 95.81 354 LYS B C 1
ATOM 7203 O O . LYS B 1 354 ? 5.652 -20.938 -35.844 1 95.81 354 LYS B O 1
ATOM 7208 N N . TRP B 1 355 ? 4.285 -21.984 -37.25 1 94.31 355 TRP B N 1
ATOM 7209 C CA . TRP B 1 355 ? 4.223 -23.266 -36.531 1 94.31 355 TRP B CA 1
ATOM 7210 C C . TRP B 1 355 ? 4.727 -24.406 -37.406 1 94.31 355 TRP B C 1
ATOM 7212 O O . TRP B 1 355 ? 4.18 -24.656 -38.5 1 94.31 355 TRP B O 1
ATOM 7222 N N . ASN B 1 356 ? 5.73 -25.047 -37 1 92.44 356 ASN B N 1
ATOM 7223 C CA . ASN B 1 356 ? 6.395 -26.078 -37.812 1 92.44 356 ASN B CA 1
ATOM 7224 C C . ASN B 1 356 ? 6.781 -25.531 -39.188 1 92.44 356 ASN B C 1
ATOM 7226 O O . ASN B 1 356 ? 6.531 -26.188 -40.188 1 92.44 356 ASN B O 1
ATOM 7230 N N . GLY B 1 357 ? 7.152 -24.297 -39.219 1 91.25 357 GLY B N 1
ATOM 7231 C CA . GLY B 1 357 ? 7.66 -23.688 -40.438 1 91.25 357 GLY B CA 1
ATOM 7232 C C . GLY B 1 357 ? 6.566 -23.078 -41.281 1 91.25 357 GLY B C 1
ATOM 7233 O O . GLY B 1 357 ? 6.855 -22.375 -42.25 1 91.25 357 GLY B O 1
ATOM 7234 N N . LYS B 1 358 ? 5.359 -23.359 -41 1 93.44 358 LYS B N 1
ATOM 7235 C CA . LYS B 1 358 ? 4.238 -22.844 -41.75 1 93.44 358 LYS B CA 1
ATOM 7236 C C . LYS B 1 358 ? 3.555 -21.688 -41.031 1 93.44 358 LYS B C 1
ATOM 7238 O O . LYS B 1 358 ? 3.391 -21.703 -39.812 1 93.44 358 LYS B O 1
ATOM 7243 N N . VAL B 1 359 ? 3.127 -20.766 -41.906 1 94.12 359 VAL B N 1
ATOM 7244 C CA . VAL B 1 359 ? 2.416 -19.625 -41.344 1 94.12 359 VAL B CA 1
ATOM 7245 C C . VAL B 1 359 ? 1.126 -20.094 -40.656 1 94.12 359 VAL B C 1
ATOM 7247 O O . VAL B 1 359 ? 0.299 -20.75 -41.312 1 94.12 359 VAL B O 1
ATOM 7250 N N . ILE B 1 360 ? 0.879 -19.688 -39.438 1 94 360 ILE B N 1
ATOM 7251 C CA . ILE B 1 360 ? -0.134 -20.281 -38.562 1 94 360 ILE B CA 1
ATOM 7252 C C . ILE B 1 360 ? -1.524 -20 -39.125 1 94 360 ILE B C 1
ATOM 7254 O O . ILE B 1 360 ? -2.414 -20.844 -39.031 1 94 360 ILE B O 1
ATOM 7258 N N . HIS B 1 361 ? -1.742 -18.844 -39.781 1 91.38 361 HIS B N 1
ATOM 7259 C CA . HIS B 1 361 ? -3.066 -18.469 -40.25 1 91.38 361 HIS B CA 1
ATOM 7260 C C . HIS B 1 361 ? -3.391 -19.156 -41.562 1 91.38 361 HIS B C 1
ATOM 7262 O O . HIS B 1 361 ? -4.543 -19.156 -42.031 1 91.38 361 HIS B O 1
ATOM 7268 N N . LYS B 1 362 ? -2.402 -19.812 -42.156 1 90.5 362 LYS B N 1
ATOM 7269 C CA . LYS B 1 362 ? -2.613 -20.531 -43.406 1 90.5 362 LYS B CA 1
ATOM 7270 C C . LYS B 1 362 ? -2.916 -22 -43.125 1 90.5 362 LYS B C 1
ATOM 7272 O O . LYS B 1 362 ? -3.301 -22.734 -44.031 1 90.5 362 LYS B O 1
ATOM 7277 N N . ILE B 1 363 ? -2.771 -22.391 -41.969 1 90.38 363 ILE B N 1
ATOM 7278 C CA . ILE B 1 363 ? -3.068 -23.766 -41.594 1 90.38 363 ILE B CA 1
ATOM 7279 C C . ILE B 1 363 ? -4.574 -23.922 -41.375 1 90.38 363 ILE B C 1
ATOM 7281 O O . ILE B 1 363 ? -5.238 -23.031 -40.875 1 90.38 363 ILE B O 1
ATOM 7285 N N . ASP B 1 364 ? -5.031 -25.094 -41.719 1 90.31 364 ASP B N 1
ATOM 7286 C CA . ASP B 1 364 ? -6.449 -25.406 -41.531 1 90.31 364 ASP B CA 1
ATOM 7287 C C . ASP B 1 364 ? -6.859 -25.297 -40.062 1 90.31 364 ASP B C 1
ATOM 7289 O O . ASP B 1 364 ? -6.125 -25.719 -39.188 1 90.31 364 ASP B O 1
ATOM 7293 N N . SER B 1 365 ? -7.992 -24.734 -39.875 1 87.06 365 SER B N 1
ATOM 7294 C CA . SER B 1 365 ? -8.469 -24.438 -38.531 1 87.06 365 SER B CA 1
ATOM 7295 C C . SER B 1 365 ? -8.648 -25.703 -37.719 1 87.06 365 SER B C 1
ATOM 7297 O O . SER B 1 365 ? -8.312 -25.75 -36.531 1 87.06 365 SER B O 1
ATOM 7299 N N . LYS B 1 366 ? -9.156 -26.703 -38.312 1 86.62 366 LYS B N 1
ATOM 7300 C CA . LYS B 1 366 ? -9.398 -27.953 -37.594 1 86.62 366 LYS B CA 1
ATOM 7301 C C . LYS B 1 366 ? -8.086 -28.594 -37.125 1 86.62 366 LYS B C 1
ATOM 7303 O O . LYS B 1 366 ? -7.988 -29.094 -36.031 1 86.62 366 LYS B O 1
ATOM 7308 N N . GLU B 1 367 ? -7.164 -28.531 -38.031 1 87.5 367 GLU B N 1
ATOM 7309 C CA . GLU B 1 367 ? -5.848 -29.062 -37.688 1 87.5 367 GLU B CA 1
ATOM 7310 C C . GLU B 1 367 ? -5.188 -28.234 -36.594 1 87.5 367 GLU B C 1
ATOM 7312 O O . GLU B 1 367 ? -4.578 -28.797 -35.688 1 87.5 367 GLU B O 1
ATOM 7317 N N . ARG B 1 368 ? -5.324 -26.984 -36.688 1 89.25 368 ARG B N 1
ATOM 7318 C CA . ARG B 1 368 ? -4.746 -26.078 -35.688 1 89.25 368 ARG B CA 1
ATOM 7319 C C . ARG B 1 368 ? -5.352 -26.312 -34.312 1 89.25 368 ARG B C 1
ATOM 7321 O O . ARG B 1 368 ? -4.625 -26.422 -33.312 1 89.25 368 ARG B O 1
ATOM 7328 N N . PHE B 1 369 ? -6.633 -26.547 -34.312 1 85.38 369 PHE B N 1
ATOM 7329 C CA . PHE B 1 369 ? -7.336 -26.688 -33.062 1 85.38 369 PHE B CA 1
ATOM 7330 C C . PHE B 1 369 ? -7.043 -28.047 -32.406 1 85.38 369 PHE B C 1
ATOM 7332 O O . PHE B 1 369 ? -7.121 -28.203 -31.203 1 85.38 369 PHE B O 1
ATOM 7339 N N . LYS B 1 370 ? -6.734 -28.953 -33.219 1 87.88 370 LYS B N 1
ATOM 7340 C CA . LYS B 1 370 ? -6.395 -30.266 -32.719 1 87.88 370 LYS B CA 1
ATOM 7341 C C . LYS B 1 370 ? -4.973 -30.297 -32.156 1 87.88 370 LYS B C 1
ATOM 7343 O O . LYS B 1 370 ? -4.703 -30.953 -31.156 1 87.88 370 LYS B O 1
ATOM 7348 N N . SER B 1 371 ? -4.109 -29.578 -32.781 1 92.88 371 SER B N 1
ATOM 7349 C CA . SER B 1 371 ? -2.688 -29.688 -32.469 1 92.88 371 SER B CA 1
ATOM 7350 C C . SER B 1 371 ? -2.256 -28.609 -31.484 1 92.88 371 SER B C 1
ATOM 7352 O O . SER B 1 371 ? -1.231 -28.75 -30.812 1 92.88 371 SER B O 1
ATOM 7354 N N . ILE B 1 372 ? -3.023 -27.531 -31.484 1 94.75 372 ILE B N 1
ATOM 7355 C CA . ILE B 1 372 ? -2.684 -26.438 -30.594 1 94.75 372 ILE B CA 1
ATOM 7356 C C . ILE B 1 372 ? -3.771 -26.266 -29.531 1 94.75 372 ILE B C 1
ATOM 7358 O O . ILE B 1 372 ? -4.918 -25.938 -29.859 1 94.75 372 ILE B O 1
ATOM 7362 N N . GLY B 1 373 ? -3.393 -26.547 -28.25 1 95.19 373 GLY B N 1
ATOM 7363 C CA . GLY B 1 373 ? -4.285 -26.281 -27.125 1 95.19 373 GLY B CA 1
ATOM 7364 C C . GLY B 1 373 ? -4.074 -24.922 -26.5 1 95.19 373 GLY B C 1
ATOM 7365 O O . GLY B 1 373 ? -2.936 -24.5 -26.281 1 95.19 373 GLY B O 1
ATOM 7366 N N . TYR B 1 374 ? -5.152 -24.172 -26.297 1 95.25 374 TYR B N 1
ATOM 7367 C CA . TYR B 1 374 ? -5.09 -22.859 -25.656 1 95.25 374 TYR B CA 1
ATOM 7368 C C . TYR B 1 374 ? -6.055 -22.781 -24.484 1 95.25 374 TYR B C 1
ATOM 7370 O O . TYR B 1 374 ? -7.234 -23.109 -24.609 1 95.25 374 TYR B O 1
ATOM 7378 N N . VAL B 1 375 ? -5.496 -22.438 -23.328 1 95 375 VAL B N 1
ATOM 7379 C CA . VAL B 1 375 ? -6.312 -22.172 -22.141 1 95 375 VAL B CA 1
ATOM 7380 C C . VAL B 1 375 ? -6.191 -20.703 -21.75 1 95 375 VAL B C 1
ATOM 7382 O O . VAL B 1 375 ? -5.098 -20.234 -21.422 1 95 375 VAL B O 1
ATOM 7385 N N . SER B 1 376 ? -7.301 -20 -21.734 1 92.62 376 SER B N 1
ATOM 7386 C CA . SER B 1 376 ? -7.32 -18.562 -21.453 1 92.62 376 SER B CA 1
ATOM 7387 C C . SER B 1 376 ? -7.289 -18.297 -19.953 1 92.62 376 SER B C 1
ATOM 7389 O O . SER B 1 376 ? -7.496 -19.219 -19.156 1 92.62 376 SER B O 1
ATOM 7391 N N . GLN B 1 377 ? -7.008 -17.047 -19.625 1 86.69 377 GLN B N 1
ATOM 7392 C CA . GLN B 1 377 ? -6.984 -16.609 -18.25 1 86.69 377 GLN B CA 1
ATOM 7393 C C . GLN B 1 377 ? -8.375 -16.688 -17.609 1 86.69 377 GLN B C 1
ATOM 7395 O O . GLN B 1 377 ? -8.5 -16.875 -16.406 1 86.69 377 GLN B O 1
ATOM 7400 N N . HIS B 1 378 ? -9.375 -16.531 -18.469 1 82.5 378 HIS B N 1
ATOM 7401 C CA . HIS B 1 378 ? -10.758 -16.578 -18.016 1 82.5 378 HIS B CA 1
ATOM 7402 C C . HIS B 1 378 ? -11.539 -17.672 -18.75 1 82.5 378 HIS B C 1
ATOM 7404 O O . HIS B 1 378 ? -12.328 -17.375 -19.641 1 82.5 378 HIS B O 1
ATOM 7410 N N . PRO B 1 379 ? -11.453 -18.812 -18.203 1 83.69 379 PRO B N 1
ATOM 7411 C CA . PRO B 1 379 ? -12.078 -19.922 -18.906 1 83.69 379 PRO B CA 1
ATOM 7412 C C . PRO B 1 379 ? -13.602 -19.891 -18.844 1 83.69 379 PRO B C 1
ATOM 7414 O O . PRO B 1 379 ? -14.273 -20.578 -19.609 1 83.69 379 PRO B O 1
ATOM 7417 N N . TYR B 1 380 ? -14.078 -19 -18.047 1 74.81 380 TYR B N 1
ATOM 7418 C CA . TYR B 1 380 ? -15.516 -18.859 -17.844 1 74.81 380 TYR B CA 1
ATOM 7419 C C . TYR B 1 380 ? -16.25 -18.688 -19.172 1 74.81 380 TYR B C 1
ATOM 7421 O O . TYR B 1 380 ? -17.328 -19.25 -19.375 1 74.81 380 TYR B O 1
ATOM 7429 N N . TYR B 1 381 ? -15.625 -18.156 -20.047 1 72.62 381 TYR B N 1
ATOM 7430 C CA . TYR B 1 381 ? -16.312 -17.766 -21.281 1 72.62 381 TYR B CA 1
ATOM 7431 C C . TYR B 1 381 ? -16.297 -18.906 -22.297 1 72.62 381 TYR B C 1
ATOM 7433 O O . TYR B 1 381 ? -16.969 -18.828 -23.312 1 72.62 381 TYR B O 1
ATOM 7441 N N . HIS B 1 382 ? -15.695 -19.984 -21.922 1 80.56 382 HIS B N 1
ATOM 7442 C CA . HIS B 1 382 ? -15.516 -21.047 -22.891 1 80.56 382 HIS B CA 1
ATOM 7443 C C . HIS B 1 382 ? -16.484 -22.203 -22.625 1 80.56 382 HIS B C 1
ATOM 7445 O O . HIS B 1 382 ? -16.578 -23.125 -23.438 1 80.56 382 HIS B O 1
ATOM 7451 N N . PHE B 1 383 ? -17.172 -22.109 -21.531 1 88.62 383 PHE B N 1
ATOM 7452 C CA . PHE B 1 383 ? -18.062 -23.219 -21.188 1 88.62 383 PHE B CA 1
ATOM 7453 C C . PHE B 1 383 ? -19.406 -23.078 -21.875 1 88.62 383 PHE B C 1
ATOM 7455 O O . PHE B 1 383 ? -19.984 -21.984 -21.891 1 88.62 383 PHE B O 1
ATOM 7462 N N . THR B 1 384 ? -19.922 -24.172 -22.422 1 90.62 384 THR B N 1
ATOM 7463 C CA . THR B 1 384 ? -21.125 -24.094 -23.234 1 90.62 384 THR B CA 1
ATOM 7464 C C . THR B 1 384 ? -22.188 -25.062 -22.719 1 90.62 384 THR B C 1
ATOM 7466 O O . THR B 1 384 ? -23.344 -25 -23.125 1 90.62 384 THR B O 1
ATOM 7469 N N . PHE B 1 385 ? -21.828 -25.891 -21.828 1 93.38 385 PHE B N 1
ATOM 7470 C CA . PHE B 1 385 ? -22.766 -26.922 -21.375 1 93.38 385 PHE B CA 1
ATOM 7471 C C . PHE B 1 385 ? -23.188 -26.672 -19.938 1 93.38 385 PHE B C 1
ATOM 7473 O O . PHE B 1 385 ? -22.609 -25.828 -19.234 1 93.38 385 PHE B O 1
ATOM 7480 N N . ASP B 1 386 ? -24.109 -27.453 -19.516 1 92.81 386 ASP B N 1
ATOM 7481 C CA . ASP B 1 386 ? -24.75 -27.203 -18.234 1 92.81 386 ASP B CA 1
ATOM 7482 C C . ASP B 1 386 ? -24.047 -27.938 -17.109 1 92.81 386 ASP B C 1
ATOM 7484 O O . ASP B 1 386 ? -24.25 -27.641 -15.922 1 92.81 386 ASP B O 1
ATOM 7488 N N . THR B 1 387 ? -23.344 -28.922 -17.484 1 94.88 387 THR B N 1
ATOM 7489 C CA . THR B 1 387 ? -22.672 -29.672 -16.438 1 94.88 387 THR B CA 1
ATOM 7490 C C . THR B 1 387 ? -21.188 -29.859 -16.781 1 94.88 387 THR B C 1
ATOM 7492 O O . THR B 1 387 ? -20.812 -29.859 -17.953 1 94.88 387 THR B O 1
ATOM 7495 N N . VAL B 1 388 ? -20.469 -30.031 -15.758 1 95.38 388 VAL B N 1
ATOM 7496 C CA . VAL B 1 388 ? -19.047 -30.344 -15.898 1 95.38 388 VAL B CA 1
ATOM 7497 C C . VAL B 1 388 ? -18.875 -31.625 -16.719 1 95.38 388 VAL B C 1
ATOM 7499 O O . VAL B 1 388 ? -18 -31.688 -17.594 1 95.38 388 VAL B O 1
ATOM 7502 N N . TRP B 1 389 ? -19.719 -32.531 -16.484 1 96.06 389 TRP B N 1
ATOM 7503 C CA . TRP B 1 389 ? -19.688 -33.781 -17.219 1 96.06 389 TRP B CA 1
ATOM 7504 C C . TRP B 1 389 ? -19.875 -33.531 -18.719 1 96.06 389 TRP B C 1
ATOM 7506 O O . TRP B 1 389 ? -19.094 -34.031 -19.531 1 96.06 389 TRP B O 1
ATOM 7516 N N . ASP B 1 390 ? -20.891 -32.812 -19.047 1 96.25 390 ASP B N 1
ATOM 7517 C CA . ASP B 1 390 ? -21.219 -32.594 -20.453 1 96.25 390 ASP B CA 1
ATOM 7518 C C . ASP B 1 390 ? -20.094 -31.875 -21.172 1 96.25 390 ASP B C 1
ATOM 7520 O O . ASP B 1 390 ? -19.844 -32.125 -22.359 1 96.25 390 ASP B O 1
ATOM 7524 N N . GLU B 1 391 ? -19.5 -30.953 -20.484 1 95.44 391 GLU B N 1
ATOM 7525 C CA . GLU B 1 391 ? -18.391 -30.203 -21.078 1 95.44 391 GLU B CA 1
ATOM 7526 C C . GLU B 1 391 ? -17.266 -31.141 -21.531 1 95.44 391 GLU B C 1
ATOM 7528 O O . GLU B 1 391 ? -16.719 -30.969 -22.625 1 95.44 391 GLU B O 1
ATOM 7533 N N . VAL B 1 392 ? -16.953 -32.125 -20.734 1 96.31 392 VAL B N 1
ATOM 7534 C CA . VAL B 1 392 ? -15.836 -33.031 -20.984 1 96.31 392 VAL B CA 1
ATOM 7535 C C . VAL B 1 392 ? -16.281 -34.156 -21.906 1 96.31 392 VAL B C 1
ATOM 7537 O O . VAL B 1 392 ? -15.586 -34.531 -22.844 1 96.31 392 VAL B O 1
ATOM 7540 N N . TYR B 1 393 ? -17.5 -34.625 -21.672 1 96.44 393 TYR B N 1
ATOM 7541 C CA . TYR B 1 393 ? -18.016 -35.781 -22.422 1 96.44 393 TYR B CA 1
ATOM 7542 C C . TYR B 1 393 ? -18.219 -35.438 -23.891 1 96.44 393 TYR B C 1
ATOM 7544 O O . TYR B 1 393 ? -17.844 -36.219 -24.766 1 96.44 393 TYR B O 1
ATOM 7552 N N . GLU B 1 394 ? -18.781 -34.312 -24.172 1 95.44 394 GLU B N 1
ATOM 7553 C CA . GLU B 1 394 ? -19.062 -33.938 -25.562 1 95.44 394 GLU B CA 1
ATOM 7554 C C . GLU B 1 394 ? -17.766 -33.812 -26.359 1 95.44 394 GLU B C 1
ATOM 7556 O O . GLU B 1 394 ? -17.703 -34.25 -27.516 1 95.44 394 GLU B O 1
ATOM 7561 N N . ARG B 1 395 ? -16.828 -33.25 -25.766 1 93.56 395 ARG B N 1
ATOM 7562 C CA . ARG B 1 395 ? -15.523 -33.156 -26.422 1 93.56 395 ARG B CA 1
ATOM 7563 C C . ARG B 1 395 ? -14.891 -34.531 -26.625 1 93.56 395 ARG B C 1
ATOM 7565 O O . ARG B 1 395 ? -14.32 -34.781 -27.688 1 93.56 395 ARG B O 1
ATOM 7572 N N . ALA B 1 396 ? -14.938 -35.375 -25.656 1 96.06 396 ALA B N 1
ATOM 7573 C CA . ALA B 1 396 ? -14.391 -36.719 -25.75 1 96.06 396 ALA B CA 1
ATOM 7574 C C . ALA B 1 396 ? -15.109 -37.531 -26.812 1 96.06 396 ALA B C 1
ATOM 7576 O O . ALA B 1 396 ? -14.484 -38.281 -27.562 1 96.06 396 ALA B O 1
ATOM 7577 N N . ARG B 1 397 ? -16.406 -37.344 -26.812 1 95.5 397 ARG B N 1
ATOM 7578 C CA . ARG B 1 397 ? -17.203 -38.062 -27.797 1 95.5 397 ARG B CA 1
ATOM 7579 C C . ARG B 1 397 ? -16.828 -37.625 -29.219 1 95.5 397 ARG B C 1
ATOM 7581 O O . ARG B 1 397 ? -16.75 -38.469 -30.125 1 95.5 397 ARG B O 1
ATOM 7588 N N . GLU B 1 398 ? -16.656 -36.406 -29.359 1 92.69 398 GLU B N 1
ATOM 7589 C CA . GLU B 1 398 ? -16.266 -35.875 -30.656 1 92.69 398 GLU B CA 1
ATOM 7590 C C . GLU B 1 398 ? -14.93 -36.406 -31.125 1 92.69 398 GLU B C 1
ATOM 7592 O O . GLU B 1 398 ? -14.727 -36.656 -32.312 1 92.69 398 GLU B O 1
ATOM 7597 N N . LEU B 1 399 ? -14.07 -36.656 -30.266 1 92.19 399 LEU B N 1
ATOM 7598 C CA . LEU B 1 399 ? -12.703 -37.031 -30.609 1 92.19 399 LEU B CA 1
ATOM 7599 C C . LEU B 1 399 ? -12.562 -38.531 -30.703 1 92.19 399 LEU B C 1
ATOM 7601 O O . LEU B 1 399 ? -11.789 -39.031 -31.516 1 92.19 399 LEU B O 1
ATOM 7605 N N . TYR B 1 400 ? -13.344 -39.281 -29.844 1 94.5 400 TYR B N 1
ATOM 7606 C CA . TYR B 1 400 ? -13.031 -40.688 -29.703 1 94.5 400 TYR B CA 1
ATOM 7607 C C . TYR B 1 400 ? -14.281 -41.562 -29.922 1 94.5 400 TYR B C 1
ATOM 7609 O O . TYR B 1 400 ? -14.242 -42.781 -29.75 1 94.5 400 TYR B O 1
ATOM 7617 N N . GLY B 1 401 ? -15.398 -41.031 -30.219 1 94.12 401 GLY B N 1
ATOM 7618 C CA . GLY B 1 401 ? -16.625 -41.781 -30.516 1 94.12 401 GLY B CA 1
ATOM 7619 C C . GLY B 1 401 ? -17.188 -42.531 -29.328 1 94.12 401 GLY B C 1
ATOM 7620 O O . GLY B 1 401 ? -17.375 -41.938 -28.266 1 94.12 401 GLY B O 1
ATOM 7621 N N . GLU B 1 402 ? -17.297 -43.812 -29.469 1 91.88 402 GLU B N 1
ATOM 7622 C CA . GLU B 1 402 ? -17.953 -44.625 -28.453 1 91.88 402 GLU B CA 1
ATOM 7623 C C . GLU B 1 402 ? -17.109 -44.75 -27.188 1 91.88 402 GLU B C 1
ATOM 7625 O O . GLU B 1 402 ? -17.641 -44.906 -26.094 1 91.88 402 GLU B O 1
ATOM 7630 N N . GLN B 1 403 ? -15.875 -44.5 -27.328 1 95.25 403 GLN B N 1
ATOM 7631 C CA . GLN B 1 403 ? -14.984 -44.594 -26.172 1 95.25 403 GLN B CA 1
ATOM 7632 C C . GLN B 1 403 ? -14.969 -43.281 -25.375 1 95.25 403 GLN B C 1
ATOM 7634 O O . GLN B 1 403 ? -14.344 -43.219 -24.312 1 95.25 403 GLN B O 1
ATOM 7639 N N . GLY B 1 404 ? -15.641 -42.406 -25.875 1 95.5 404 GLY B N 1
ATOM 7640 C CA . GLY B 1 404 ? -15.633 -41.062 -25.297 1 95.5 404 GLY B CA 1
ATOM 7641 C C . GLY B 1 404 ? -16.094 -41.031 -23.844 1 95.5 404 GLY B C 1
ATOM 7642 O O . GLY B 1 404 ? -15.57 -40.25 -23.047 1 95.5 404 GLY B O 1
ATOM 7643 N N . LYS B 1 405 ? -17.016 -41.875 -23.531 1 95.88 405 LYS B N 1
ATOM 7644 C CA . LYS B 1 405 ? -17.562 -41.875 -22.188 1 95.88 405 LYS B CA 1
ATOM 7645 C C . LYS B 1 405 ? -16.5 -42.312 -21.172 1 95.88 405 LYS B C 1
ATOM 7647 O O . LYS B 1 405 ? -16.328 -41.656 -20.141 1 95.88 405 LYS B O 1
ATOM 7652 N N . GLU B 1 406 ? -15.836 -43.344 -21.453 1 96.31 406 GLU B N 1
ATOM 7653 C CA . GLU B 1 406 ? -14.797 -43.875 -20.562 1 96.31 406 GLU B CA 1
ATOM 7654 C C . GLU B 1 406 ? -13.633 -42.875 -20.453 1 96.31 406 GLU B C 1
ATOM 7656 O O . GLU B 1 406 ? -13.102 -42.656 -19.359 1 96.31 406 GLU B O 1
ATOM 7661 N N . ILE B 1 407 ? -13.336 -42.344 -21.516 1 96.38 407 ILE B N 1
ATOM 7662 C CA . ILE B 1 407 ? -12.227 -41.375 -21.547 1 96.38 407 ILE B CA 1
ATOM 7663 C C . ILE B 1 407 ? -12.594 -40.125 -20.75 1 96.38 407 ILE B C 1
ATOM 7665 O O . ILE B 1 407 ? -11.766 -39.594 -20 1 96.38 407 ILE B O 1
ATOM 7669 N N . ALA B 1 408 ? -13.766 -39.719 -20.906 1 96.81 408 ALA B N 1
ATOM 7670 C CA . ALA B 1 408 ? -14.234 -38.531 -20.172 1 96.81 408 ALA B CA 1
ATOM 7671 C C . ALA B 1 408 ? -14.203 -38.781 -18.656 1 96.81 408 ALA B C 1
ATOM 7673 O O . ALA B 1 408 ? -13.789 -37.906 -17.891 1 96.81 408 ALA B O 1
ATOM 7674 N N . GLU B 1 409 ? -14.602 -39.906 -18.234 1 96.38 409 GLU B N 1
ATOM 7675 C CA . GLU B 1 409 ? -14.602 -40.25 -16.812 1 96.38 409 GLU B CA 1
ATOM 7676 C C . GLU B 1 409 ? -13.188 -40.281 -16.25 1 96.38 409 GLU B C 1
ATOM 7678 O O . GLU B 1 409 ? -12.93 -39.781 -15.164 1 96.38 409 GLU B O 1
ATOM 7683 N N . GLN B 1 410 ? -12.375 -40.906 -16.969 1 95.38 410 GLN B N 1
ATOM 7684 C CA . GLN B 1 410 ? -10.984 -41.031 -16.531 1 95.38 410 GLN B CA 1
ATOM 7685 C C . GLN B 1 410 ? -10.336 -39.625 -16.469 1 95.38 410 GLN B C 1
ATOM 7687 O O . GLN B 1 410 ? -9.562 -39.344 -15.555 1 95.38 410 GLN B O 1
ATOM 7692 N N . GLN B 1 411 ? -10.625 -38.875 -17.469 1 95.25 411 GLN B N 1
ATOM 7693 C CA . GLN B 1 411 ? -10.07 -37.531 -17.531 1 95.25 411 GLN B CA 1
ATOM 7694 C C . GLN B 1 411 ? -10.531 -36.688 -16.328 1 95.25 411 GLN B C 1
ATOM 7696 O O . GLN B 1 411 ? -9.734 -35.969 -15.742 1 95.25 411 GLN B O 1
ATOM 7701 N N . LEU B 1 412 ? -11.766 -36.75 -15.969 1 96.19 412 LEU B N 1
ATOM 7702 C CA . LEU B 1 412 ? -12.312 -36.031 -14.844 1 96.19 412 LEU B CA 1
ATOM 7703 C C . LEU B 1 412 ? -11.656 -36.469 -13.539 1 96.19 412 LEU B C 1
ATOM 7705 O O . LEU B 1 412 ? -11.422 -35.625 -12.648 1 96.19 412 LEU B O 1
ATOM 7709 N N . LYS B 1 413 ? -11.352 -37.688 -13.406 1 93.94 413 LYS B N 1
ATOM 7710 C CA . LYS B 1 413 ? -10.68 -38.219 -12.219 1 93.94 413 LYS B CA 1
ATOM 7711 C C . LYS B 1 413 ? -9.242 -37.719 -12.141 1 93.94 413 LYS B C 1
ATOM 7713 O O . LYS B 1 413 ? -8.766 -37.344 -11.062 1 93.94 413 LYS B O 1
ATOM 7718 N N . LYS B 1 414 ? -8.641 -37.656 -13.234 1 92.12 414 LYS B N 1
ATOM 7719 C CA . LYS B 1 414 ? -7.254 -37.219 -13.328 1 92.12 414 LYS B CA 1
ATOM 7720 C C . LYS B 1 414 ? -7.117 -35.75 -12.891 1 92.12 414 LYS B C 1
ATOM 7722 O O . LYS B 1 414 ? -6.078 -35.344 -12.367 1 92.12 414 LYS B O 1
ATOM 7727 N N . PHE B 1 415 ? -8.125 -35 -13.102 1 93.69 415 PHE B N 1
ATOM 7728 C CA . PHE B 1 415 ? -8.07 -33.562 -12.797 1 93.69 415 PHE B CA 1
ATOM 7729 C C . PHE B 1 415 ? -8.867 -33.25 -11.539 1 93.69 415 PHE B C 1
ATOM 7731 O O . PHE B 1 415 ? -9.164 -32.094 -11.258 1 93.69 415 PHE B O 1
ATOM 7738 N N . TRP B 1 416 ? -9.242 -34.344 -10.797 1 89 416 TRP B N 1
ATOM 7739 C CA . TRP B 1 416 ? -9.914 -34.219 -9.508 1 89 416 TRP B CA 1
ATOM 7740 C C . TRP B 1 416 ? -11.234 -33.469 -9.656 1 89 416 TRP B C 1
ATOM 7742 O O . TRP B 1 416 ? -11.555 -32.594 -8.836 1 89 416 TRP B O 1
ATOM 7752 N N . LEU B 1 417 ? -11.992 -33.688 -10.773 1 92.81 417 LEU B N 1
ATOM 7753 C CA . LEU B 1 417 ? -13.234 -32.969 -11.047 1 92.81 417 LEU B CA 1
ATOM 7754 C C . LEU B 1 417 ? -14.422 -33.938 -11.039 1 92.81 417 LEU B C 1
ATOM 7756 O O . LEU B 1 417 ? -15.57 -33.5 -11.188 1 92.81 417 LEU B O 1
ATOM 7760 N N . TYR B 1 418 ? -14.156 -35.188 -10.789 1 92.31 418 TYR B N 1
ATOM 7761 C CA . TYR B 1 418 ? -15.211 -36.188 -10.945 1 92.31 418 TYR B CA 1
ATOM 7762 C C . TYR B 1 418 ? -16.359 -35.906 -9.977 1 92.31 418 TYR B C 1
ATOM 7764 O O . TYR B 1 418 ? -17.531 -36.062 -10.336 1 92.31 418 TYR B O 1
ATOM 7772 N N . ALA B 1 419 ? -16.047 -35.531 -8.789 1 85.06 419 ALA B N 1
ATOM 7773 C CA . ALA B 1 419 ? -17.078 -35.281 -7.773 1 85.06 419 ALA B CA 1
ATOM 7774 C C . ALA B 1 419 ? -17.984 -34.125 -8.18 1 85.06 419 ALA B C 1
ATOM 7776 O O . ALA B 1 419 ? -19.109 -34.031 -7.703 1 85.06 419 ALA B O 1
ATOM 7777 N N . LEU B 1 420 ? -17.547 -33.312 -9.094 1 88.19 420 LEU B N 1
ATOM 7778 C CA . LEU B 1 420 ? -18.297 -32.125 -9.492 1 88.19 420 LEU B CA 1
ATOM 7779 C C . LEU B 1 420 ? -18.984 -32.344 -10.836 1 88.19 420 LEU B C 1
ATOM 7781 O O . LEU B 1 420 ? -19.5 -31.391 -11.43 1 88.19 420 LEU B O 1
ATOM 7785 N N . LYS B 1 421 ? -19.078 -33.531 -11.289 1 93 421 LYS B N 1
ATOM 7786 C CA . LYS B 1 421 ? -19.5 -33.812 -12.648 1 93 421 LYS B CA 1
ATOM 7787 C C . LYS B 1 421 ? -20.906 -33.312 -12.93 1 93 421 LYS B C 1
ATOM 7789 O O . LYS B 1 421 ? -21.234 -32.969 -14.062 1 93 421 LYS B O 1
ATOM 7794 N N . GLU B 1 422 ? -21.734 -33.188 -11.922 1 91.06 422 GLU B N 1
ATOM 7795 C CA . GLU B 1 422 ? -23.125 -32.781 -12.125 1 91.06 422 GLU B CA 1
ATOM 7796 C C . GLU B 1 422 ? -23.297 -31.266 -11.914 1 91.06 422 GLU B C 1
ATOM 7798 O O . GLU B 1 422 ? -24.375 -30.719 -12.18 1 91.06 422 GLU B O 1
ATOM 7803 N N . ARG B 1 423 ? -22.266 -30.609 -11.562 1 88.19 423 ARG B N 1
ATOM 7804 C CA . ARG B 1 423 ? -22.328 -29.188 -11.273 1 88.19 423 ARG B CA 1
ATOM 7805 C C . ARG B 1 423 ? -22.25 -28.359 -12.555 1 88.19 423 ARG B C 1
ATOM 7807 O O . ARG B 1 423 ? -21.656 -28.812 -13.539 1 88.19 423 ARG B O 1
ATOM 7814 N N . HIS B 1 424 ? -22.906 -27.25 -12.508 1 89.94 424 HIS B N 1
ATOM 7815 C CA . HIS B 1 424 ? -22.734 -26.312 -13.609 1 89.94 424 HIS B CA 1
ATOM 7816 C C . HIS B 1 424 ? -21.344 -25.688 -13.586 1 89.94 424 HIS B C 1
ATOM 7818 O O . HIS B 1 424 ? -20.875 -25.25 -12.539 1 89.94 424 HIS B O 1
ATOM 7824 N N . PRO B 1 425 ? -20.672 -25.625 -14.695 1 90.62 425 PRO B N 1
ATOM 7825 C CA . PRO B 1 425 ? -19.312 -25.078 -14.75 1 90.62 425 PRO B CA 1
ATOM 7826 C C . PRO B 1 425 ? -19.219 -23.656 -14.172 1 90.62 425 PRO B C 1
ATOM 7828 O O . PRO B 1 425 ? -18.234 -23.312 -13.523 1 90.62 425 PRO B O 1
ATOM 7831 N N . HIS B 1 426 ? -20.188 -22.859 -14.312 1 83.69 426 HIS B N 1
ATOM 7832 C CA . HIS B 1 426 ? -20.188 -21.469 -13.852 1 83.69 426 HIS B CA 1
ATOM 7833 C C . HIS B 1 426 ? -20.359 -21.391 -12.344 1 83.69 426 HIS B C 1
ATOM 7835 O O . HIS B 1 426 ? -20.125 -20.344 -11.742 1 83.69 426 HIS B O 1
ATOM 7841 N N . ASP B 1 427 ? -20.703 -22.516 -11.797 1 77.75 427 ASP B N 1
ATOM 7842 C CA . ASP B 1 427 ? -20.891 -22.562 -10.344 1 77.75 427 ASP B CA 1
ATOM 7843 C C . ASP B 1 427 ? -19.641 -23.109 -9.656 1 77.75 427 ASP B C 1
ATOM 7845 O O . ASP B 1 427 ? -19.562 -23.141 -8.43 1 77.75 427 ASP B O 1
ATOM 7849 N N . CYS B 1 428 ? -18.719 -23.484 -10.445 1 80.62 428 CYS B N 1
ATOM 7850 C CA . CYS B 1 428 ? -17.469 -23.984 -9.898 1 80.62 428 CYS B CA 1
ATOM 7851 C C . CYS B 1 428 ? -16.562 -22.828 -9.477 1 80.62 428 CYS B C 1
ATOM 7853 O O . CYS B 1 428 ? -16.75 -21.688 -9.93 1 80.62 428 CYS B O 1
ATOM 7855 N N . SER B 1 429 ? -15.648 -23.109 -8.531 1 76.19 429 SER B N 1
ATOM 7856 C CA . SER B 1 429 ? -14.656 -22.109 -8.141 1 76.19 429 SER B CA 1
ATOM 7857 C C . SER B 1 429 ? -13.727 -21.781 -9.297 1 76.19 429 SER B C 1
ATOM 7859 O O . SER B 1 429 ? -13.656 -22.531 -10.281 1 76.19 429 SER B O 1
ATOM 7861 N N . GLY B 1 430 ? -13.055 -20.641 -9.195 1 77.88 430 GLY B N 1
ATOM 7862 C CA . GLY B 1 430 ? -12.109 -20.25 -10.227 1 77.88 430 GLY B CA 1
ATOM 7863 C C . GLY B 1 430 ? -11.062 -21.312 -10.516 1 77.88 430 GLY B C 1
ATOM 7864 O O . GLY B 1 430 ? -10.734 -21.562 -11.672 1 77.88 430 GLY B O 1
ATOM 7865 N N . GLY B 1 431 ? -10.555 -21.906 -9.453 1 83.56 431 GLY B N 1
ATOM 7866 C CA . GLY B 1 431 ? -9.578 -22.969 -9.625 1 83.56 431 GLY B CA 1
ATOM 7867 C C . GLY B 1 431 ? -10.148 -24.188 -10.305 1 83.56 431 GLY B C 1
ATOM 7868 O O . GLY B 1 431 ? -9.484 -24.828 -11.133 1 83.56 431 GLY B O 1
ATOM 7869 N N . GLU B 1 432 ? -11.383 -24.5 -10.016 1 84.69 432 GLU B N 1
ATOM 7870 C CA . GLU B 1 432 ? -12.062 -25.625 -10.641 1 84.69 432 GLU B CA 1
ATOM 7871 C C . GLU B 1 432 ? -12.328 -25.359 -12.117 1 84.69 432 GLU B C 1
ATOM 7873 O O . GLU B 1 432 ? -12.195 -26.25 -12.953 1 84.69 432 GLU B O 1
ATOM 7878 N N . GLN B 1 433 ? -12.688 -24.156 -12.336 1 88.25 433 GLN B N 1
ATOM 7879 C CA . GLN B 1 433 ? -12.914 -23.781 -13.719 1 88.25 433 GLN B CA 1
ATOM 7880 C C . GLN B 1 433 ? -11.625 -23.891 -14.539 1 88.25 433 GLN B C 1
ATOM 7882 O O . GLN B 1 433 ? -11.648 -24.312 -15.695 1 88.25 433 GLN B O 1
ATOM 7887 N N . GLN B 1 434 ? -10.586 -23.5 -13.906 1 89.5 434 GLN B N 1
ATOM 7888 C CA . GLN B 1 434 ? -9.289 -23.594 -14.57 1 89.5 434 GLN B CA 1
ATOM 7889 C C . GLN B 1 434 ? -8.938 -25.062 -14.852 1 89.5 434 GLN B C 1
ATOM 7891 O O . GLN B 1 434 ? -8.445 -25.375 -15.938 1 89.5 434 GLN B O 1
ATOM 7896 N N . LEU B 1 435 ? -9.172 -25.906 -13.938 1 92.94 435 LEU B N 1
ATOM 7897 C CA . LEU B 1 435 ? -8.898 -27.328 -14.102 1 92.94 435 LEU B CA 1
ATOM 7898 C C . LEU B 1 435 ? -9.797 -27.922 -15.172 1 92.94 435 LEU B C 1
ATOM 7900 O O . LEU B 1 435 ? -9.367 -28.781 -15.945 1 92.94 435 LEU B O 1
ATOM 7904 N N . LEU B 1 436 ? -11.031 -27.469 -15.188 1 94.38 436 LEU B N 1
ATOM 7905 C CA . LEU B 1 436 ? -11.969 -27.938 -16.203 1 94.38 436 LEU B CA 1
ATOM 7906 C C . LEU B 1 436 ? -11.508 -27.562 -17.594 1 94.38 436 LEU B C 1
ATOM 7908 O O . LEU B 1 436 ? -11.57 -28.375 -18.516 1 94.38 436 LEU B O 1
ATOM 7912 N N . ALA B 1 437 ? -11.078 -26.344 -17.719 1 94.56 437 ALA B N 1
ATOM 7913 C CA . ALA B 1 437 ? -10.562 -25.891 -19.016 1 94.56 437 ALA B CA 1
ATOM 7914 C C . ALA B 1 437 ? -9.344 -26.703 -19.438 1 94.56 437 ALA B C 1
ATOM 7916 O O . ALA B 1 437 ? -9.234 -27.094 -20.609 1 94.56 437 ALA B O 1
ATOM 7917 N N . LEU B 1 438 ? -8.484 -26.938 -18.547 1 94.56 438 LEU B N 1
ATOM 7918 C CA . LEU B 1 438 ? -7.301 -27.75 -18.812 1 94.56 438 LEU B CA 1
ATOM 7919 C C . LEU B 1 438 ? -7.695 -29.172 -19.172 1 94.56 438 LEU B C 1
ATOM 7921 O O . LEU B 1 438 ? -7.152 -29.75 -20.125 1 94.56 438 LEU B O 1
ATOM 7925 N N . CYS B 1 439 ? -8.625 -29.688 -18.438 1 95.12 439 CYS B N 1
ATOM 7926 C CA . CYS B 1 439 ? -9.148 -31.031 -18.625 1 95.12 439 CYS B CA 1
ATOM 7927 C C . CYS B 1 439 ? -9.688 -31.219 -20.047 1 95.12 439 CYS B C 1
ATOM 7929 O O . CYS B 1 439 ? -9.32 -32.156 -20.734 1 95.12 439 CYS B O 1
ATOM 7931 N N . THR B 1 440 ? -10.461 -30.312 -20.5 1 94.88 440 THR B N 1
ATOM 7932 C CA . THR B 1 440 ? -11.086 -30.375 -21.812 1 94.88 440 THR B CA 1
ATOM 7933 C C . THR B 1 440 ? -10.055 -30.172 -22.922 1 94.88 440 THR B C 1
ATOM 7935 O O . THR B 1 440 ? -10.078 -30.875 -23.938 1 94.88 440 THR B O 1
ATOM 7938 N N . THR B 1 441 ? -9.18 -29.219 -22.75 1 94.06 441 THR B N 1
ATOM 7939 C CA . THR B 1 441 ? -8.172 -28.875 -23.75 1 94.06 441 THR B CA 1
ATOM 7940 C C . THR B 1 441 ? -7.227 -30.047 -23.984 1 94.06 441 THR B C 1
ATOM 7942 O O . THR B 1 441 ? -6.805 -30.297 -25.109 1 94.06 441 THR B O 1
ATOM 7945 N N . LEU B 1 442 ? -6.934 -30.844 -22.984 1 95.12 442 LEU B N 1
ATOM 7946 C CA . LEU B 1 442 ? -5.918 -31.891 -23.062 1 95.12 442 LEU B CA 1
ATOM 7947 C C . LEU B 1 442 ? -6.496 -33.188 -23.641 1 95.12 442 LEU B C 1
ATOM 7949 O O . LEU B 1 442 ? -5.758 -34.125 -23.938 1 95.12 442 LEU B O 1
ATOM 7953 N N . LEU B 1 443 ? -7.801 -33.219 -23.828 1 94.31 443 LEU B N 1
ATOM 7954 C CA . LEU B 1 443 ? -8.438 -34.375 -24.438 1 94.31 443 LEU B CA 1
ATOM 7955 C C . LEU B 1 443 ? -7.918 -34.625 -25.859 1 94.31 443 LEU B C 1
ATOM 7957 O O . LEU B 1 443 ? -7.812 -35.75 -26.297 1 94.31 443 LEU B O 1
ATOM 7961 N N . SER B 1 444 ? -7.535 -33.562 -26.562 1 92.56 444 SER B N 1
ATOM 7962 C CA . SER B 1 444 ? -7.09 -33.656 -27.938 1 92.56 444 SER B CA 1
ATOM 7963 C C . SER B 1 444 ? -5.617 -34.062 -28.016 1 92.56 444 SER B C 1
ATOM 7965 O O . SER B 1 444 ? -5.078 -34.281 -29.109 1 92.56 444 SER B O 1
ATOM 7967 N N . LYS B 1 445 ? -4.953 -34.062 -26.859 1 93.12 445 LYS B N 1
ATOM 7968 C CA . LYS B 1 445 ? -3.531 -34.375 -26.797 1 93.12 445 LYS B CA 1
ATOM 7969 C C . LYS B 1 445 ? -2.723 -33.469 -27.703 1 93.12 445 LYS B C 1
ATOM 7971 O O . LYS B 1 445 ? -1.995 -33.938 -28.578 1 93.12 445 LYS B O 1
ATOM 7976 N N . PRO B 1 446 ? -2.791 -32.25 -27.5 1 95.25 446 PRO B N 1
ATOM 7977 C CA . PRO B 1 446 ? -2.104 -31.266 -28.359 1 95.25 446 PRO B CA 1
ATOM 7978 C C . PRO B 1 446 ? -0.584 -31.406 -28.297 1 95.25 446 PRO B C 1
ATOM 7980 O O . PRO B 1 446 ? -0.038 -31.812 -27.266 1 95.25 446 PRO B O 1
ATOM 7983 N N . THR B 1 447 ? 0.112 -31.016 -29.422 1 95.62 447 THR B N 1
ATOM 7984 C CA . THR B 1 447 ? 1.57 -31.016 -29.484 1 95.62 447 THR B CA 1
ATOM 7985 C C . THR B 1 447 ? 2.129 -29.703 -28.938 1 95.62 447 THR B C 1
ATOM 7987 O O . THR B 1 447 ? 3.289 -29.641 -28.531 1 95.62 447 THR B O 1
ATOM 7990 N N . LEU B 1 448 ? 1.305 -28.688 -29.016 1 96.81 448 LEU B N 1
ATOM 7991 C CA . LEU B 1 448 ? 1.628 -27.375 -28.453 1 96.81 448 LEU B CA 1
ATOM 7992 C C . LEU B 1 448 ? 0.542 -26.906 -27.5 1 96.81 448 LEU B C 1
ATOM 7994 O O . LEU B 1 448 ? -0.638 -26.875 -27.859 1 96.81 448 LEU B O 1
ATOM 7998 N N . LEU B 1 449 ? 0.948 -26.641 -26.312 1 97.5 449 LEU B N 1
ATOM 7999 C CA . LEU B 1 449 ? 0.019 -26.188 -25.281 1 97.5 449 LEU B CA 1
ATOM 8000 C C . LEU B 1 449 ? 0.338 -24.75 -24.859 1 97.5 449 LEU B C 1
ATOM 8002 O O . LEU B 1 449 ? 1.456 -24.469 -24.422 1 97.5 449 LEU B O 1
ATOM 8006 N N . LEU B 1 450 ? -0.595 -23.797 -25.062 1 97.81 450 LEU B N 1
ATOM 8007 C CA . LEU B 1 450 ? -0.488 -22.406 -24.641 1 97.81 450 LEU B CA 1
ATOM 8008 C C . LEU B 1 450 ? -1.399 -22.109 -23.453 1 97.81 450 LEU B C 1
ATOM 8010 O O . LEU B 1 450 ? -2.621 -22.234 -23.562 1 97.81 450 LEU B O 1
ATOM 8014 N N . LEU B 1 451 ? -0.775 -21.719 -22.344 1 97.25 451 LEU B N 1
ATOM 8015 C CA . LEU B 1 451 ? -1.516 -21.578 -21.094 1 97.25 451 LEU B CA 1
ATOM 8016 C C . LEU B 1 451 ? -1.405 -20.141 -20.562 1 97.25 451 LEU B C 1
ATOM 8018 O O . LEU B 1 451 ? -0.3 -19.625 -20.391 1 97.25 451 LEU B O 1
ATOM 8022 N N . ASP B 1 452 ? -2.518 -19.562 -20.297 1 95.5 452 ASP B N 1
ATOM 8023 C CA . ASP B 1 452 ? -2.547 -18.234 -19.703 1 95.5 452 ASP B CA 1
ATOM 8024 C C . ASP B 1 452 ? -2.949 -18.297 -18.234 1 95.5 452 ASP B C 1
ATOM 8026 O O . ASP B 1 452 ? -4.141 -18.328 -17.906 1 95.5 452 ASP B O 1
ATOM 8030 N N . GLU B 1 453 ? -1.957 -18.25 -17.344 1 93 453 GLU B N 1
ATOM 8031 C CA . GLU B 1 453 ? -2.094 -18.266 -15.891 1 93 453 GLU B CA 1
ATOM 8032 C C . GLU B 1 453 ? -2.826 -19.516 -15.422 1 93 453 GLU B C 1
ATOM 8034 O O . GLU B 1 453 ? -3.834 -19.422 -14.719 1 93 453 GLU B O 1
ATOM 8039 N N . PRO B 1 454 ? -2.246 -20.641 -15.68 1 93.81 454 PRO B N 1
ATOM 8040 C CA . PRO B 1 454 ? -2.932 -21.906 -15.383 1 93.81 454 PRO B CA 1
ATOM 8041 C C . PRO B 1 454 ? -3.004 -22.203 -13.883 1 93.81 454 PRO B C 1
ATOM 8043 O O . PRO B 1 454 ? -3.793 -23.047 -13.461 1 93.81 454 PRO B O 1
ATOM 8046 N N . THR B 1 455 ? -2.168 -21.562 -13.125 1 91.81 455 THR B N 1
ATOM 8047 C CA . THR B 1 455 ? -2.117 -21.875 -11.703 1 91.81 455 THR B CA 1
ATOM 8048 C C . THR B 1 455 ? -3.012 -20.922 -10.906 1 91.81 455 THR B C 1
ATOM 8050 O O . THR B 1 455 ? -3.113 -21.047 -9.688 1 91.81 455 THR B O 1
ATOM 8053 N N . LYS B 1 456 ? -3.623 -20 -11.508 1 87.56 456 LYS B N 1
ATOM 8054 C CA . LYS B 1 456 ? -4.457 -19 -10.844 1 87.56 456 LYS B CA 1
ATOM 8055 C C . LYS B 1 456 ? -5.59 -19.656 -10.07 1 87.56 456 LYS B C 1
ATOM 8057 O O . LYS B 1 456 ? -6.305 -20.516 -10.602 1 87.56 456 LYS B O 1
ATOM 8062 N N . GLY B 1 457 ? -5.711 -19.328 -8.852 1 83.44 457 GLY B N 1
ATOM 8063 C CA . GLY B 1 457 ? -6.832 -19.797 -8.047 1 83.44 457 GLY B CA 1
ATOM 8064 C C . GLY B 1 457 ? -6.645 -21.203 -7.508 1 83.44 457 GLY B C 1
ATOM 8065 O O . GLY B 1 457 ? -7.48 -21.703 -6.758 1 83.44 457 GLY B O 1
ATOM 8066 N N . LEU B 1 458 ? -5.504 -21.844 -7.801 1 89.88 458 LEU B N 1
ATOM 8067 C CA . LEU B 1 458 ? -5.273 -23.219 -7.34 1 89.88 458 LEU B CA 1
ATOM 8068 C C . LEU B 1 458 ? -4.633 -23.219 -5.957 1 89.88 458 LEU B C 1
ATOM 8070 O O . LEU B 1 458 ? -3.793 -22.359 -5.652 1 89.88 458 LEU B O 1
ATOM 8074 N N . ASP B 1 459 ? -5.043 -24.188 -5.141 1 89.75 459 ASP B N 1
ATOM 8075 C CA . ASP B 1 459 ? -4.352 -24.359 -3.871 1 89.75 459 ASP B CA 1
ATOM 8076 C C . ASP B 1 459 ? -2.971 -24.984 -4.078 1 89.75 459 ASP B C 1
ATOM 8078 O O . ASP B 1 459 ? -2.688 -25.531 -5.148 1 89.75 459 ASP B O 1
ATOM 8082 N N . PRO B 1 460 ? -2.152 -24.938 -3.105 1 90.25 460 PRO B N 1
ATOM 8083 C CA . PRO B 1 460 ? -0.763 -25.375 -3.264 1 90.25 460 PRO B CA 1
ATOM 8084 C C . PRO B 1 460 ? -0.647 -26.844 -3.627 1 90.25 460 PRO B C 1
ATOM 8086 O O . PRO B 1 460 ? 0.238 -27.234 -4.395 1 90.25 460 PRO B O 1
ATOM 8089 N N . TRP B 1 461 ? -1.498 -27.641 -3.139 1 89.31 461 TRP B N 1
ATOM 8090 C CA . TRP B 1 461 ? -1.46 -29.062 -3.457 1 89.31 461 TRP B CA 1
ATOM 8091 C C . TRP B 1 461 ? -1.786 -29.297 -4.926 1 89.31 461 TRP B C 1
ATOM 8093 O O . TRP B 1 461 ? -1.063 -30.016 -5.621 1 89.31 461 TRP B O 1
ATOM 8103 N N . LYS B 1 462 ? -2.809 -28.766 -5.395 1 89.88 462 LYS B N 1
ATOM 8104 C CA . LYS B 1 462 ? -3.205 -28.906 -6.793 1 89.88 462 LYS B CA 1
ATOM 8105 C C . LYS B 1 462 ? -2.166 -28.297 -7.723 1 89.88 462 LYS B C 1
ATOM 8107 O O . LYS B 1 462 ? -1.939 -28.781 -8.828 1 89.88 462 LYS B O 1
ATOM 8112 N N . LYS B 1 463 ? -1.613 -27.219 -7.289 1 92.31 463 LYS B N 1
ATOM 8113 C CA . LYS B 1 463 ? -0.56 -26.578 -8.078 1 92.31 463 LYS B CA 1
ATOM 8114 C C . LYS B 1 463 ? 0.595 -27.547 -8.328 1 92.31 463 LYS B C 1
ATOM 8116 O O . LYS B 1 463 ? 1.107 -27.625 -9.445 1 92.31 463 LYS B O 1
ATOM 8121 N N . GLU B 1 464 ? 0.997 -28.219 -7.305 1 91.56 464 GLU B N 1
ATOM 8122 C CA . GLU B 1 464 ? 2.082 -29.188 -7.438 1 91.56 464 GLU B CA 1
ATOM 8123 C C . GLU B 1 464 ? 1.696 -30.328 -8.383 1 91.56 464 GLU B C 1
ATOM 8125 O O . GLU B 1 464 ? 2.514 -30.766 -9.195 1 91.56 464 GLU B O 1
ATOM 8130 N N . ARG B 1 465 ? 0.518 -30.734 -8.305 1 91.94 465 ARG B N 1
ATOM 8131 C CA . ARG B 1 465 ? 0.039 -31.828 -9.148 1 91.94 465 ARG B CA 1
ATOM 8132 C C . ARG B 1 465 ? -0.035 -31.391 -10.609 1 91.94 465 ARG B C 1
ATOM 8134 O O . ARG B 1 465 ? 0.284 -32.156 -11.508 1 91.94 465 ARG B O 1
ATOM 8141 N N . VAL B 1 466 ? -0.503 -30.219 -10.805 1 94.31 466 VAL B N 1
ATOM 8142 C CA . VAL B 1 466 ? -0.561 -29.672 -12.164 1 94.31 466 VAL B CA 1
ATOM 8143 C C . VAL B 1 466 ? 0.851 -29.531 -12.727 1 94.31 466 VAL B C 1
ATOM 8145 O O . VAL B 1 466 ? 1.086 -29.828 -13.898 1 94.31 466 VAL B O 1
ATOM 8148 N N . GLY B 1 467 ? 1.773 -29.125 -11.906 1 96 467 GLY B N 1
ATOM 8149 C CA . GLY B 1 467 ? 3.166 -29.078 -12.32 1 96 467 GLY B CA 1
ATOM 8150 C C . GLY B 1 467 ? 3.699 -30.422 -12.773 1 96 467 GLY B C 1
ATOM 8151 O O . GLY B 1 467 ? 4.34 -30.516 -13.82 1 96 467 GLY B O 1
ATOM 8152 N N . GLU B 1 468 ? 3.373 -31.406 -12.055 1 95.44 468 GLU B N 1
ATOM 8153 C CA . GLU B 1 468 ? 3.797 -32.75 -12.398 1 95.44 468 GLU B CA 1
ATOM 8154 C C . GLU B 1 468 ? 3.123 -33.25 -13.68 1 95.44 468 GLU B C 1
ATOM 8156 O O . GLU B 1 468 ? 3.746 -33.938 -14.492 1 95.44 468 GLU B O 1
ATOM 8161 N N . LEU B 1 469 ? 1.937 -32.875 -13.75 1 94.56 469 LEU B N 1
ATOM 8162 C CA . LEU B 1 469 ? 1.197 -33.219 -14.953 1 94.56 469 LEU B CA 1
ATOM 8163 C C . LEU B 1 469 ? 1.84 -32.594 -16.188 1 94.56 469 LEU B C 1
ATOM 8165 O O . LEU B 1 469 ? 2.037 -33.281 -17.203 1 94.56 469 LEU B O 1
ATOM 8169 N N . PHE B 1 470 ? 2.135 -31.344 -16.156 1 96.81 470 PHE B N 1
ATOM 8170 C CA . PHE B 1 470 ? 2.76 -30.656 -17.281 1 96.81 470 PHE B CA 1
ATOM 8171 C C . PHE B 1 470 ? 4.129 -31.25 -17.578 1 96.81 470 PHE B C 1
ATOM 8173 O O . PHE B 1 470 ? 4.512 -31.375 -18.75 1 96.81 470 PHE B O 1
ATOM 8180 N N . ARG B 1 471 ? 4.809 -31.656 -16.562 1 96.56 471 ARG B N 1
ATOM 8181 C CA . ARG B 1 471 ? 6.102 -32.312 -16.75 1 96.56 471 ARG B CA 1
ATOM 8182 C C . ARG B 1 471 ? 5.949 -33.625 -17.516 1 96.56 471 ARG B C 1
ATOM 8184 O O . ARG B 1 471 ? 6.762 -33.938 -18.391 1 96.56 471 ARG B O 1
ATOM 8191 N N . LYS B 1 472 ? 5.016 -34.344 -17.125 1 95.38 472 LYS B N 1
ATOM 8192 C CA . LYS B 1 472 ? 4.738 -35.594 -17.812 1 95.38 472 LYS B CA 1
ATOM 8193 C C . LYS B 1 472 ? 4.383 -35.375 -19.281 1 95.38 472 LYS B C 1
ATOM 8195 O O . LYS B 1 472 ? 4.883 -36.062 -20.172 1 95.38 472 LYS B O 1
ATOM 8200 N N . LEU B 1 473 ? 3.549 -34.438 -19.547 1 95.31 473 LEU B N 1
ATOM 8201 C CA . LEU B 1 473 ? 3.164 -34.094 -20.906 1 95.31 473 LEU B CA 1
ATOM 8202 C C . LEU B 1 473 ? 4.383 -33.688 -21.734 1 95.31 473 LEU B C 1
ATOM 8204 O O . LEU B 1 473 ? 4.512 -34.094 -22.891 1 95.31 473 LEU B O 1
ATOM 8208 N N . GLN B 1 474 ? 5.156 -32.938 -21.125 1 95.81 474 GLN B N 1
ATOM 8209 C CA . GLN B 1 474 ? 6.379 -32.5 -21.797 1 95.81 474 GLN B CA 1
ATOM 8210 C C . GLN B 1 474 ? 7.258 -33.688 -22.156 1 95.81 474 GLN B C 1
ATOM 8212 O O . GLN B 1 474 ? 7.797 -33.781 -23.266 1 95.81 474 GLN B O 1
ATOM 8217 N N . LYS B 1 475 ? 7.406 -34.562 -21.25 1 94.5 475 LYS B N 1
ATOM 8218 C CA . LYS B 1 475 ? 8.203 -35.781 -21.484 1 94.5 475 LYS B CA 1
ATOM 8219 C C . LYS B 1 475 ? 7.621 -36.594 -22.625 1 94.5 475 LYS B C 1
ATOM 8221 O O . LYS B 1 475 ? 8.359 -37.281 -23.359 1 94.5 475 LYS B O 1
ATOM 8226 N N . GLU B 1 476 ? 6.375 -36.469 -22.766 1 94.12 476 GLU B N 1
ATOM 8227 C CA . GLU B 1 476 ? 5.688 -37.219 -23.828 1 94.12 476 GLU B CA 1
ATOM 8228 C C . GLU B 1 476 ? 5.793 -36.469 -25.156 1 94.12 476 GLU B C 1
ATOM 8230 O O . GLU B 1 476 ? 5.301 -36.938 -26.172 1 94.12 476 GLU B O 1
ATOM 8235 N N . GLY B 1 477 ? 6.375 -35.281 -25.141 1 93.31 477 GLY B N 1
ATOM 8236 C CA . GLY B 1 477 ? 6.688 -34.594 -26.391 1 93.31 477 GLY B CA 1
ATOM 8237 C C . GLY B 1 477 ? 5.918 -33.312 -26.578 1 93.31 477 GLY B C 1
ATOM 8238 O O . GLY B 1 477 ? 6.102 -32.625 -27.578 1 93.31 477 GLY B O 1
ATOM 8239 N N . THR B 1 478 ? 5.109 -32.969 -25.672 1 96.25 478 THR B N 1
ATOM 8240 C CA . THR B 1 478 ? 4.316 -31.75 -25.781 1 96.25 478 THR B CA 1
ATOM 8241 C C . THR B 1 478 ? 5.164 -30.516 -25.469 1 96.25 478 THR B C 1
ATOM 8243 O O . THR B 1 478 ? 5.957 -30.516 -24.531 1 96.25 478 THR B O 1
ATOM 8246 N N . THR B 1 479 ? 5.07 -29.484 -26.344 1 97.62 479 THR B N 1
ATOM 8247 C CA . THR B 1 479 ? 5.668 -28.188 -26.062 1 97.62 479 THR B CA 1
ATOM 8248 C C . THR B 1 479 ? 4.695 -27.297 -25.312 1 97.62 479 THR B C 1
ATOM 8250 O O . THR B 1 479 ? 3.51 -27.219 -25.656 1 97.62 479 THR B O 1
ATOM 8253 N N . ILE B 1 480 ? 5.199 -26.641 -24.25 1 98.19 480 ILE B N 1
ATOM 8254 C CA . ILE B 1 480 ? 4.309 -25.844 -23.391 1 98.19 480 ILE B CA 1
ATOM 8255 C C . ILE B 1 480 ? 4.812 -24.406 -23.312 1 98.19 480 ILE B C 1
ATOM 8257 O O . ILE B 1 480 ? 6 -24.172 -23.078 1 98.19 480 ILE B O 1
ATOM 8261 N N . VAL B 1 481 ? 3.973 -23.438 -23.578 1 98.19 481 VAL B N 1
ATOM 8262 C CA . VAL B 1 481 ? 4.215 -22.016 -23.328 1 98.19 481 VAL B CA 1
ATOM 8263 C C . VAL B 1 481 ? 3.191 -21.484 -22.328 1 98.19 481 VAL B C 1
ATOM 8265 O O . VAL B 1 481 ? 1.985 -21.531 -22.562 1 98.19 481 VAL B O 1
ATOM 8268 N N . MET B 1 482 ? 3.709 -20.984 -21.234 1 97.81 482 MET B N 1
ATOM 8269 C CA . MET B 1 482 ? 2.828 -20.578 -20.156 1 97.81 482 MET B CA 1
ATOM 8270 C C . MET B 1 482 ? 3.117 -19.141 -19.734 1 97.81 482 MET B C 1
ATOM 8272 O O . MET B 1 482 ? 4.27 -18.781 -19.484 1 97.81 482 MET B O 1
ATOM 8276 N N . ALA B 1 483 ? 2.092 -18.312 -19.781 1 96.5 483 ALA B N 1
ATOM 8277 C CA . ALA B 1 483 ? 2.186 -17.016 -19.094 1 96.5 483 ALA B CA 1
ATOM 8278 C C . ALA B 1 483 ? 1.839 -17.156 -17.625 1 96.5 483 ALA B C 1
ATOM 8280 O O . ALA B 1 483 ? 0.83 -17.766 -17.266 1 96.5 483 ALA B O 1
ATOM 8281 N N . THR B 1 484 ? 2.699 -16.641 -16.766 1 94.31 484 THR B N 1
ATOM 8282 C CA . THR B 1 484 ? 2.408 -16.812 -15.352 1 94.31 484 THR B CA 1
ATOM 8283 C C . THR B 1 484 ? 3.01 -15.664 -14.531 1 94.31 484 THR B C 1
ATOM 8285 O O . THR B 1 484 ? 4.008 -15.062 -14.938 1 94.31 484 THR B O 1
ATOM 8288 N N . HIS B 1 485 ? 2.348 -15.391 -13.453 1 89.31 485 HIS B N 1
ATOM 8289 C CA . HIS B 1 485 ? 2.883 -14.492 -12.438 1 89.31 485 HIS B CA 1
ATOM 8290 C C . HIS B 1 485 ? 3.457 -15.266 -11.258 1 89.31 485 HIS B C 1
ATOM 8292 O O . HIS B 1 485 ? 4.039 -14.672 -10.344 1 89.31 485 HIS B O 1
ATOM 8298 N N . ASP B 1 486 ? 3.32 -16.516 -11.305 1 90.75 486 ASP B N 1
ATOM 8299 C CA . ASP B 1 486 ? 3.799 -17.375 -10.227 1 90.75 486 ASP B CA 1
ATOM 8300 C C . ASP B 1 486 ? 5.277 -17.719 -10.406 1 90.75 486 ASP B C 1
ATOM 8302 O O . ASP B 1 486 ? 5.621 -18.75 -10.984 1 90.75 486 ASP B O 1
ATOM 8306 N N . ILE B 1 487 ? 6.113 -16.984 -9.758 1 90.94 487 ILE B N 1
ATOM 8307 C CA . ILE B 1 487 ? 7.559 -17.047 -9.961 1 90.94 487 ILE B CA 1
ATOM 8308 C C . ILE B 1 487 ? 8.102 -18.344 -9.359 1 90.94 487 ILE B C 1
ATOM 8310 O O . ILE B 1 487 ? 8.984 -18.984 -9.945 1 90.94 487 ILE B O 1
ATOM 8314 N N . GLU B 1 488 ? 7.637 -18.75 -8.25 1 91.88 488 GLU B N 1
ATOM 8315 C CA . GLU B 1 488 ? 8.125 -19.969 -7.609 1 91.88 488 GLU B CA 1
ATOM 8316 C C . GLU B 1 488 ? 7.785 -21.203 -8.438 1 91.88 488 GLU B C 1
ATOM 8318 O O . GLU B 1 488 ? 8.594 -22.141 -8.547 1 91.88 488 GLU B O 1
ATOM 8323 N N . PHE B 1 489 ? 6.555 -21.156 -9.016 1 94.12 489 PHE B N 1
ATOM 8324 C CA . PHE B 1 489 ? 6.148 -22.25 -9.891 1 94.12 489 PHE B CA 1
ATOM 8325 C C . PHE B 1 489 ? 7.051 -22.328 -11.117 1 94.12 489 PHE B C 1
ATOM 8327 O O . PHE B 1 489 ? 7.52 -23.406 -11.477 1 94.12 489 PHE B O 1
ATOM 8334 N N . ALA B 1 490 ? 7.32 -21.203 -11.711 1 95.31 490 ALA B N 1
ATOM 8335 C CA . ALA B 1 490 ? 8.188 -21.156 -12.891 1 95.31 490 ALA B CA 1
ATOM 8336 C C . ALA B 1 490 ? 9.602 -21.609 -12.547 1 95.31 490 ALA B C 1
ATOM 8338 O O . ALA B 1 490 ? 10.219 -22.375 -13.305 1 95.31 490 ALA B O 1
ATOM 8339 N N . ALA B 1 491 ? 10.102 -21.188 -11.438 1 94.62 491 ALA B N 1
ATOM 8340 C CA . ALA B 1 491 ? 11.461 -21.516 -11.023 1 94.62 491 ALA B CA 1
ATOM 8341 C C . ALA B 1 491 ? 11.625 -23.031 -10.812 1 94.62 491 ALA B C 1
ATOM 8343 O O . ALA B 1 491 ? 12.688 -23.578 -11.078 1 94.62 491 ALA B O 1
ATOM 8344 N N . LYS B 1 492 ? 10.609 -23.625 -10.43 1 93.19 492 LYS B N 1
ATOM 8345 C CA . LYS B 1 492 ? 10.664 -25.031 -10.055 1 93.19 492 LYS B CA 1
ATOM 8346 C C . LYS B 1 492 ? 10.5 -25.922 -11.273 1 93.19 492 LYS B C 1
ATOM 8348 O O . LYS B 1 492 ? 11.117 -26.984 -11.359 1 93.19 492 LYS B O 1
ATOM 8353 N N . TYR B 1 493 ? 9.703 -25.516 -12.281 1 95.31 493 TYR B N 1
ATOM 8354 C CA . TYR B 1 493 ? 9.242 -26.516 -13.227 1 95.31 493 TYR B CA 1
ATOM 8355 C C . TYR B 1 493 ? 9.711 -26.203 -14.641 1 95.31 493 TYR B C 1
ATOM 8357 O O . TYR B 1 493 ? 9.984 -27.109 -15.43 1 95.31 493 TYR B O 1
ATOM 8365 N N . VAL B 1 494 ? 9.891 -25.031 -15 1 96.38 494 VAL B N 1
ATOM 8366 C CA . VAL B 1 494 ? 10.008 -24.688 -16.422 1 96.38 494 VAL B CA 1
ATOM 8367 C C . VAL B 1 494 ? 11.461 -24.844 -16.859 1 96.38 494 VAL B C 1
ATOM 8369 O O . VAL B 1 494 ? 12.367 -24.922 -16.031 1 96.38 494 VAL B O 1
ATOM 8372 N N . ASP B 1 495 ? 11.672 -24.891 -18.219 1 95.44 495 ASP B N 1
ATOM 8373 C CA . ASP B 1 495 ? 13 -25.031 -18.797 1 95.44 495 ASP B CA 1
ATOM 8374 C C . ASP B 1 495 ? 13.586 -23.672 -19.172 1 95.44 495 ASP B C 1
ATOM 8376 O O . ASP B 1 495 ? 14.812 -23.516 -19.203 1 95.44 495 ASP B O 1
ATOM 8380 N N . GLN B 1 496 ? 12.688 -22.875 -19.5 1 95.38 496 GLN B N 1
ATOM 8381 C CA . GLN B 1 496 ? 13.094 -21.562 -20 1 95.38 496 GLN B CA 1
ATOM 8382 C C . GLN B 1 496 ? 12.133 -20.484 -19.531 1 95.38 496 GLN B C 1
ATOM 8384 O O . GLN B 1 496 ? 10.922 -20.703 -19.438 1 95.38 496 GLN B O 1
ATOM 8389 N N . CYS B 1 497 ? 12.734 -19.312 -19.219 1 95.44 497 CYS B N 1
ATOM 8390 C CA . CYS B 1 497 ? 11.953 -18.172 -18.797 1 95.44 497 CYS B CA 1
ATOM 8391 C C . CYS B 1 497 ? 12.211 -16.969 -19.688 1 95.44 497 CYS B C 1
ATOM 8393 O O . CYS B 1 497 ? 13.359 -16.688 -20.047 1 95.44 497 CYS B O 1
ATOM 8395 N N . MET B 1 498 ? 11.117 -16.359 -20.078 1 95.62 498 MET B N 1
ATOM 8396 C CA . MET B 1 498 ? 11.172 -15.133 -20.859 1 95.62 498 MET B CA 1
ATOM 8397 C C . MET B 1 498 ? 10.422 -14.008 -20.172 1 95.62 498 MET B C 1
ATOM 8399 O O . MET B 1 498 ? 9.367 -14.242 -19.562 1 95.62 498 MET B O 1
ATOM 8403 N N . MET B 1 499 ? 10.961 -12.844 -20.203 1 94.38 499 MET B N 1
ATOM 8404 C CA . MET B 1 499 ? 10.273 -11.695 -19.625 1 94.38 499 MET B CA 1
ATOM 8405 C C . MET B 1 499 ? 9.781 -10.75 -20.719 1 94.38 499 MET B C 1
ATOM 8407 O O . MET B 1 499 ? 10.555 -10.328 -21.562 1 94.38 499 MET B O 1
ATOM 8411 N N . LEU B 1 500 ? 8.516 -10.539 -20.672 1 93.94 500 LEU B N 1
ATOM 8412 C CA . LEU B 1 500 ? 7.914 -9.547 -21.562 1 93.94 500 LEU B CA 1
ATOM 8413 C C . LEU B 1 500 ? 7.871 -8.18 -20.906 1 93.94 500 LEU B C 1
ATOM 8415 O O . LEU B 1 500 ? 7.281 -8.023 -19.828 1 93.94 500 LEU B O 1
ATOM 8419 N N . PHE B 1 501 ? 8.523 -7.191 -21.516 1 91.25 501 PHE B N 1
ATOM 8420 C CA . PHE B 1 501 ? 8.594 -5.836 -20.969 1 91.25 501 PHE B CA 1
ATOM 8421 C C . PHE B 1 501 ? 8.57 -4.805 -22.094 1 91.25 501 PHE B C 1
ATOM 8423 O O . PHE B 1 501 ? 9.336 -4.91 -23.062 1 91.25 501 PHE B O 1
ATOM 8430 N N . ASP B 1 502 ? 7.715 -3.838 -21.906 1 89.5 502 ASP B N 1
ATOM 8431 C CA . ASP B 1 502 ? 7.59 -2.725 -22.844 1 89.5 502 ASP B CA 1
ATOM 8432 C C . ASP B 1 502 ? 7.414 -3.227 -24.281 1 89.5 502 ASP B C 1
ATOM 8434 O O . ASP B 1 502 ? 8.078 -2.738 -25.203 1 89.5 502 ASP B O 1
ATOM 8438 N N . GLY B 1 503 ? 6.707 -4.324 -24.469 1 91.31 503 GLY B N 1
ATOM 8439 C CA . GLY B 1 503 ? 6.289 -4.82 -25.766 1 91.31 503 GLY B CA 1
ATOM 8440 C C . GLY B 1 503 ? 7.301 -5.754 -26.406 1 91.31 503 GLY B C 1
ATOM 8441 O O . GLY B 1 503 ? 7.125 -6.184 -27.547 1 91.31 503 GLY B O 1
ATOM 8442 N N . ALA B 1 504 ? 8.336 -6.078 -25.688 1 92.38 504 ALA B N 1
ATOM 8443 C CA . ALA B 1 504 ? 9.383 -6.945 -26.234 1 92.38 504 ALA B CA 1
ATOM 8444 C C . ALA B 1 504 ? 9.82 -7.98 -25.203 1 92.38 504 ALA B C 1
ATOM 8446 O O . ALA B 1 504 ? 9.586 -7.812 -24 1 92.38 504 ALA B O 1
ATOM 8447 N N . VAL B 1 505 ? 10.375 -9.07 -25.703 1 93.19 505 VAL B N 1
ATOM 8448 C CA . VAL B 1 505 ? 11 -10.047 -24.828 1 93.19 505 VAL B CA 1
ATOM 8449 C C . VAL B 1 505 ? 12.438 -9.617 -24.516 1 93.19 505 VAL B C 1
ATOM 8451 O O . VAL B 1 505 ? 13.266 -9.508 -25.422 1 93.19 505 VAL B O 1
ATOM 8454 N N . ILE B 1 506 ? 12.797 -9.43 -23.281 1 89.44 506 ILE B N 1
ATOM 8455 C CA . ILE B 1 506 ? 14.086 -8.828 -22.953 1 89.44 506 ILE B CA 1
ATOM 8456 C C . ILE B 1 506 ? 14.992 -9.875 -22.312 1 89.44 506 ILE B C 1
ATOM 8458 O O . ILE B 1 506 ? 16.203 -9.695 -22.234 1 89.44 506 ILE B O 1
ATOM 8462 N N . MET B 1 507 ? 14.461 -10.828 -21.719 1 88.75 507 MET B N 1
ATOM 8463 C CA . MET B 1 507 ? 15.219 -11.93 -21.125 1 88.75 507 MET B CA 1
ATOM 8464 C C . MET B 1 507 ? 14.719 -13.273 -21.625 1 88.75 507 MET B C 1
ATOM 8466 O O . MET B 1 507 ? 13.516 -13.461 -21.828 1 88.75 507 MET B O 1
ATOM 8470 N N . ASN B 1 508 ? 15.648 -14.078 -21.938 1 90.94 508 ASN B N 1
ATOM 8471 C CA . ASN B 1 508 ? 15.383 -15.445 -22.375 1 90.94 508 ASN B CA 1
ATOM 8472 C C . ASN B 1 508 ? 16.484 -16.406 -21.922 1 90.94 508 ASN B C 1
ATOM 8474 O O . ASN B 1 508 ? 17.469 -16.594 -22.625 1 90.94 508 ASN B O 1
ATOM 8478 N N . ASP B 1 509 ? 16.219 -17 -20.719 1 92.25 509 ASP B N 1
ATOM 8479 C CA . ASP B 1 509 ? 17.266 -17.797 -20.094 1 92.25 509 ASP B CA 1
ATOM 8480 C C . ASP B 1 509 ? 16.672 -18.969 -19.328 1 92.25 509 ASP B C 1
ATOM 8482 O O . ASP B 1 509 ? 15.461 -19.031 -19.109 1 92.25 509 ASP B O 1
ATOM 8486 N N . ALA B 1 510 ? 17.594 -19.953 -19.031 1 92.94 510 ALA B N 1
ATOM 8487 C CA . ALA B 1 510 ? 17.188 -20.984 -18.094 1 92.94 510 ALA B CA 1
ATOM 8488 C C . ALA B 1 510 ? 16.797 -20.391 -16.75 1 92.94 510 ALA B C 1
ATOM 8490 O O . ALA B 1 510 ? 17.312 -19.328 -16.359 1 92.94 510 ALA B O 1
ATOM 8491 N N . PRO B 1 511 ? 15.914 -21.031 -16.031 1 93.5 511 PRO B N 1
ATOM 8492 C CA . PRO B 1 511 ? 15.375 -20.453 -14.797 1 93.5 511 PRO B CA 1
ATOM 8493 C C . PRO B 1 511 ? 16.469 -20.047 -13.812 1 93.5 511 PRO B C 1
ATOM 8495 O O . PRO B 1 511 ? 16.422 -18.953 -13.25 1 93.5 511 PRO B O 1
ATOM 8498 N N . LYS B 1 512 ? 17.453 -20.844 -13.594 1 91.94 512 LYS B N 1
ATOM 8499 C CA . LYS B 1 512 ? 18.516 -20.531 -12.633 1 91.94 512 LYS B CA 1
ATOM 8500 C C . LYS B 1 512 ? 19.25 -19.266 -13.039 1 91.94 512 LYS B C 1
ATOM 8502 O O . LYS B 1 512 ? 19.531 -18.406 -12.188 1 91.94 512 LYS B O 1
ATOM 8507 N N . GLU B 1 513 ? 19.5 -19.188 -14.352 1 91.81 513 GLU B N 1
ATOM 8508 C CA . GLU B 1 513 ? 20.172 -17.984 -14.852 1 91.81 513 GLU B CA 1
ATOM 8509 C C . GLU B 1 513 ? 19.234 -16.766 -14.797 1 91.81 513 GLU B C 1
ATOM 8511 O O . GLU B 1 513 ? 19.656 -15.68 -14.406 1 91.81 513 GLU B O 1
ATOM 8516 N N . PHE B 1 514 ? 18.062 -17 -15.188 1 92.62 514 PHE B N 1
ATOM 8517 C CA . PHE B 1 514 ? 17.062 -15.945 -15.234 1 92.62 514 PHE B CA 1
ATOM 8518 C C . PHE B 1 514 ? 16.844 -15.344 -13.852 1 92.62 514 PHE B C 1
ATOM 8520 O O . PHE B 1 514 ? 17 -14.141 -13.656 1 92.62 514 PHE B O 1
ATOM 8527 N N . PHE B 1 515 ? 16.609 -16.156 -12.859 1 92.81 515 PHE B N 1
ATOM 8528 C CA . PHE B 1 515 ? 16.203 -15.688 -11.539 1 92.81 515 PHE B CA 1
ATOM 8529 C C . PHE B 1 515 ? 17.406 -15.242 -10.727 1 92.81 515 PHE B C 1
ATOM 8531 O O . PHE B 1 515 ? 17.328 -14.305 -9.938 1 92.81 515 PHE B O 1
ATOM 8538 N N . SER B 1 516 ? 18.531 -15.914 -10.891 1 89.75 516 SER B N 1
ATOM 8539 C CA . SER B 1 516 ? 19.734 -15.531 -10.156 1 89.75 516 SER B CA 1
ATOM 8540 C C . SER B 1 516 ? 20.266 -14.188 -10.648 1 89.75 516 SER B C 1
ATOM 8542 O O . SER B 1 516 ? 20.953 -13.477 -9.906 1 89.75 516 SER B O 1
ATOM 8544 N N . GLY B 1 517 ? 19.969 -13.898 -11.852 1 87.69 517 GLY B N 1
ATOM 8545 C CA . GLY B 1 517 ? 20.422 -12.641 -12.414 1 87.69 517 GLY B CA 1
ATOM 8546 C C . GLY B 1 517 ? 19.531 -11.469 -12.047 1 87.69 517 GLY B C 1
ATOM 8547 O O . GLY B 1 517 ? 19.859 -10.312 -12.336 1 87.69 517 GLY B O 1
ATOM 8548 N N . ASN B 1 518 ? 18.469 -11.742 -11.383 1 89.81 518 ASN B N 1
ATOM 8549 C CA . ASN B 1 518 ? 17.531 -10.695 -11.008 1 89.81 518 ASN B CA 1
ATOM 8550 C C . ASN B 1 518 ? 17.609 -10.383 -9.516 1 89.81 518 ASN B C 1
ATOM 8552 O O . ASN B 1 518 ? 17.844 -11.281 -8.695 1 89.81 518 ASN B O 1
ATOM 8556 N N . PHE B 1 519 ? 17.5 -9.109 -9.203 1 89.94 519 PHE B N 1
ATOM 8557 C CA . PHE B 1 519 ? 17.562 -8.664 -7.82 1 89.94 519 PHE B 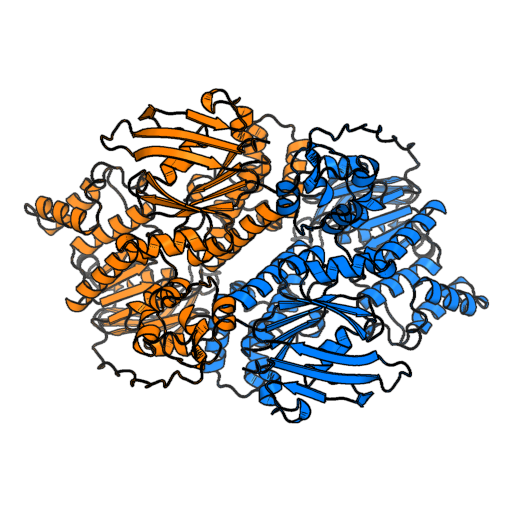CA 1
ATOM 8558 C C . PHE B 1 519 ? 16.172 -8.602 -7.199 1 89.94 519 PHE B C 1
ATOM 8560 O O . PHE B 1 519 ? 15.984 -9.008 -6.051 1 89.94 519 PHE B O 1
ATOM 8567 N N . PHE B 1 520 ? 15.266 -8.156 -7.961 1 90 520 PHE B N 1
ATOM 8568 C CA . PHE B 1 520 ? 13.922 -7.922 -7.445 1 90 520 PHE B CA 1
ATOM 8569 C C . PHE B 1 520 ? 12.984 -9.055 -7.84 1 90 520 PHE B C 1
ATOM 8571 O O . PHE B 1 520 ? 12.281 -9.617 -6.988 1 90 520 PHE B O 1
ATOM 8578 N N . TYR B 1 521 ? 13.055 -9.422 -9.062 1 89.25 521 TYR B N 1
ATOM 8579 C CA . TYR B 1 521 ? 12.117 -10.375 -9.648 1 89.25 521 TYR B CA 1
ATOM 8580 C C . TYR B 1 521 ? 12.664 -11.797 -9.57 1 89.25 521 TYR B C 1
ATOM 8582 O O . TYR B 1 521 ? 13.039 -12.375 -10.594 1 89.25 521 TYR B O 1
ATOM 8590 N N . THR B 1 522 ? 12.703 -12.359 -8.422 1 93.88 522 THR B N 1
ATOM 8591 C CA . THR B 1 522 ? 13.188 -13.703 -8.148 1 93.88 522 THR B CA 1
ATOM 8592 C C . THR B 1 522 ? 12.445 -14.328 -6.973 1 93.88 522 THR B C 1
ATOM 8594 O O . THR B 1 522 ? 11.453 -13.766 -6.496 1 93.88 522 THR B O 1
ATOM 8597 N N . THR B 1 523 ? 12.812 -15.516 -6.586 1 94.5 523 THR B N 1
ATOM 8598 C CA . THR B 1 523 ? 12.109 -16.234 -5.527 1 94.5 523 THR B CA 1
ATOM 8599 C C . THR B 1 523 ? 12.531 -15.719 -4.152 1 94.5 523 THR B C 1
ATOM 8601 O O . THR B 1 523 ? 13.586 -15.094 -4.016 1 94.5 523 THR B O 1
ATOM 8604 N N . SER B 1 524 ? 11.734 -15.961 -3.154 1 94.12 524 SER B N 1
ATOM 8605 C CA . SER B 1 524 ? 12.047 -15.547 -1.79 1 94.12 524 SER B CA 1
ATOM 8606 C C . SER B 1 524 ? 13.312 -16.219 -1.286 1 94.12 524 SER B C 1
ATOM 8608 O O . SER B 1 524 ? 14.117 -15.602 -0.585 1 94.12 524 SER B O 1
ATOM 8610 N N . ILE B 1 525 ? 13.516 -17.422 -1.688 1 94.69 525 ILE B N 1
ATOM 8611 C CA . ILE B 1 525 ? 14.695 -18.172 -1.272 1 94.69 525 ILE B CA 1
ATOM 8612 C C . ILE B 1 525 ? 15.945 -17.531 -1.872 1 94.69 525 ILE B C 1
ATOM 8614 O O . ILE B 1 525 ? 16.953 -17.375 -1.186 1 94.69 525 ILE B O 1
ATOM 8618 N N . ASN B 1 526 ? 15.844 -17.219 -3.139 1 95 526 ASN B N 1
ATOM 8619 C CA . ASN B 1 526 ? 16.984 -16.562 -3.764 1 95 526 ASN B CA 1
ATOM 8620 C C . ASN B 1 526 ? 17.297 -15.219 -3.094 1 95 526 ASN B C 1
ATOM 8622 O O . ASN B 1 526 ? 18.453 -14.914 -2.828 1 95 526 ASN B O 1
ATOM 8626 N N . ARG B 1 527 ? 16.328 -14.477 -2.787 1 93.88 527 ARG B N 1
ATOM 8627 C CA . ARG B 1 527 ? 16.516 -13.203 -2.109 1 93.88 527 ARG B CA 1
ATOM 8628 C C . ARG B 1 527 ? 17.141 -13.398 -0.739 1 93.88 527 ARG B C 1
ATOM 8630 O O . ARG B 1 527 ? 17.969 -12.586 -0.312 1 93.88 527 ARG B O 1
ATOM 8637 N N . PHE B 1 528 ? 16.797 -14.484 -0.074 1 91.94 528 PHE B N 1
ATOM 8638 C CA . PHE B 1 528 ? 17.266 -14.812 1.27 1 91.94 528 PHE B CA 1
ATOM 8639 C C . PHE B 1 528 ? 18.734 -15.164 1.264 1 91.94 528 PHE B C 1
ATOM 8641 O O . PHE B 1 528 ? 19.5 -14.672 2.096 1 91.94 528 PHE B O 1
ATOM 8648 N N . ILE B 1 529 ? 19.203 -15.82 0.18 1 90.38 529 ILE B N 1
ATOM 8649 C CA . ILE B 1 529 ? 20.5 -16.453 0.366 1 90.38 529 ILE B CA 1
ATOM 8650 C C . ILE B 1 529 ? 21.359 -16.234 -0.867 1 90.38 529 ILE B C 1
ATOM 8652 O O . ILE B 1 529 ? 22.438 -16.828 -0.997 1 90.38 529 ILE B O 1
ATOM 8656 N N . ARG B 1 530 ? 21.016 -15.359 -1.739 1 89.44 530 ARG B N 1
ATOM 8657 C CA . ARG B 1 530 ? 21.688 -15.188 -3.023 1 89.44 530 ARG B CA 1
ATOM 8658 C C . ARG B 1 530 ? 23.156 -14.836 -2.826 1 89.44 530 ARG B C 1
ATOM 8660 O O . ARG B 1 530 ? 23.984 -15.117 -3.689 1 89.44 530 ARG B O 1
ATOM 8667 N N . LYS B 1 531 ? 23.531 -14.273 -1.753 1 84.25 531 LYS B N 1
ATOM 8668 C CA . LYS B 1 531 ? 24.922 -13.922 -1.506 1 84.25 531 LYS B CA 1
ATOM 8669 C C . LYS B 1 531 ? 25.797 -15.172 -1.378 1 84.25 531 LYS B C 1
ATOM 8671 O O . LYS B 1 531 ? 26.922 -15.203 -1.878 1 84.25 531 LYS B O 1
ATOM 8676 N N . GLU B 1 532 ? 25.25 -16.172 -0.781 1 86.19 532 GLU B N 1
ATOM 8677 C CA . GLU B 1 532 ? 25.984 -17.406 -0.531 1 86.19 532 GLU B CA 1
ATOM 8678 C C . GLU B 1 532 ? 25.688 -18.453 -1.607 1 86.19 532 GLU B C 1
ATOM 8680 O O . GLU B 1 532 ? 26.578 -19.188 -2.02 1 86.19 532 GLU B O 1
ATOM 8685 N N . LEU B 1 533 ? 24.484 -18.5 -2.031 1 89.62 533 LEU B N 1
ATOM 8686 C CA . LEU B 1 533 ? 24.016 -19.438 -3.039 1 89.62 533 LEU B CA 1
ATOM 8687 C C . LEU B 1 533 ? 23.234 -18.734 -4.137 1 89.62 533 LEU B C 1
ATOM 8689 O O . LEU B 1 533 ? 22 -18.844 -4.191 1 89.62 533 LEU B O 1
ATOM 8693 N N . PRO B 1 534 ? 23.891 -18.188 -5.062 1 90.12 534 PRO B N 1
ATOM 8694 C CA . PRO B 1 534 ? 23.234 -17.328 -6.047 1 90.12 534 PRO B CA 1
ATOM 8695 C C . PRO B 1 534 ? 22.234 -18.078 -6.918 1 90.12 534 PRO B C 1
ATOM 8697 O O . PRO B 1 534 ? 21.25 -17.484 -7.402 1 90.12 534 PRO B O 1
ATOM 8700 N N . TYR B 1 535 ? 22.453 -19.406 -7.082 1 91.25 535 TYR B N 1
ATOM 8701 C CA . TYR B 1 535 ? 21.609 -20.141 -8.023 1 91.25 535 TYR B CA 1
ATOM 8702 C C . TYR B 1 535 ? 20.531 -20.938 -7.293 1 91.25 535 TYR B C 1
ATOM 8704 O O . TYR B 1 535 ? 19.781 -21.703 -7.914 1 91.25 535 TYR B O 1
ATOM 8712 N N . ALA B 1 536 ? 20.453 -20.734 -5.965 1 92.81 536 ALA B N 1
ATOM 8713 C CA . ALA B 1 536 ? 19.375 -21.391 -5.215 1 92.81 536 ALA B CA 1
ATOM 8714 C C . ALA B 1 536 ? 18.047 -20.656 -5.402 1 92.81 536 ALA B C 1
ATOM 8716 O O . ALA B 1 536 ? 17.953 -19.453 -5.105 1 92.81 536 ALA B O 1
ATOM 8717 N N . LEU B 1 537 ? 17.094 -21.406 -5.906 1 94.38 537 LEU B N 1
ATOM 8718 C CA . LEU B 1 537 ? 15.797 -20.797 -6.188 1 94.38 537 LEU B CA 1
ATOM 8719 C C . LEU B 1 537 ? 14.719 -21.344 -5.258 1 94.38 537 LEU B C 1
ATOM 8721 O O . LEU B 1 537 ? 13.727 -20.672 -4.98 1 94.38 537 LEU B O 1
ATOM 8725 N N . THR B 1 538 ? 14.852 -22.578 -4.773 1 93.62 538 THR B N 1
ATOM 8726 C CA . THR B 1 538 ? 13.875 -23.25 -3.926 1 93.62 538 THR B CA 1
ATOM 8727 C C . THR B 1 538 ? 14.516 -23.703 -2.615 1 93.62 538 THR B C 1
ATOM 8729 O O . THR B 1 538 ? 15.742 -23.703 -2.48 1 93.62 538 THR B O 1
ATOM 8732 N N . TRP B 1 539 ? 13.625 -24.047 -1.672 1 92.19 539 TRP B N 1
ATOM 8733 C CA . TRP B 1 539 ? 14.156 -24.531 -0.404 1 92.19 539 TRP B CA 1
ATOM 8734 C C . TRP B 1 539 ? 14.961 -25.812 -0.606 1 92.19 539 TRP B C 1
ATOM 8736 O O . TRP B 1 539 ? 15.938 -26.062 0.104 1 92.19 539 TRP B O 1
ATOM 8746 N N . GLU B 1 540 ? 14.609 -26.609 -1.599 1 92.44 540 GLU B N 1
ATOM 8747 C CA . GLU B 1 540 ? 15.328 -27.844 -1.912 1 92.44 540 GLU B CA 1
ATOM 8748 C C . GLU B 1 540 ? 16.766 -27.547 -2.342 1 92.44 540 GLU B C 1
ATOM 8750 O O . GLU B 1 540 ? 17.688 -28.25 -1.934 1 92.44 540 GLU B O 1
ATOM 8755 N N . ASP B 1 541 ? 16.922 -26.5 -3.174 1 90.88 541 ASP B N 1
ATOM 8756 C CA . ASP B 1 541 ? 18.25 -26.109 -3.627 1 90.88 541 ASP B CA 1
ATOM 8757 C C . ASP B 1 541 ? 19.172 -25.812 -2.443 1 90.88 541 ASP B C 1
ATOM 8759 O O . ASP B 1 541 ? 20.328 -26.219 -2.443 1 90.88 541 ASP B O 1
ATOM 8763 N N . VAL B 1 542 ? 18.594 -25.156 -1.485 1 90.44 542 VAL B N 1
ATOM 8764 C CA . VAL B 1 542 ? 19.375 -24.734 -0.331 1 90.44 542 VAL B CA 1
ATOM 8765 C C . VAL B 1 542 ? 19.672 -25.938 0.558 1 90.44 542 VAL B C 1
ATOM 8767 O O . VAL B 1 542 ? 20.812 -26.109 1.015 1 90.44 542 VAL B O 1
ATOM 8770 N N . TYR B 1 543 ? 18.672 -26.703 0.786 1 89 543 TYR B N 1
ATOM 8771 C CA . TYR B 1 543 ? 18.812 -27.859 1.659 1 89 543 TYR B CA 1
ATOM 8772 C C . TYR B 1 543 ? 19.828 -28.844 1.096 1 89 543 TYR B C 1
ATOM 8774 O O . TYR B 1 543 ? 20.594 -29.469 1.849 1 89 543 TYR B O 1
ATOM 8782 N N . GLU B 1 544 ? 19.844 -29 -0.17 1 87.88 544 GLU B N 1
ATOM 8783 C CA . GLU B 1 544 ? 20.797 -29.906 -0.819 1 87.88 544 GLU B CA 1
ATOM 8784 C C . GLU B 1 544 ? 22.234 -29.391 -0.674 1 87.88 544 GLU B C 1
ATOM 8786 O O . GLU B 1 544 ? 23.156 -30.172 -0.488 1 87.88 544 GLU B O 1
ATOM 8791 N N . ALA B 1 545 ? 22.312 -28.141 -0.731 1 85.25 545 ALA B N 1
ATOM 8792 C CA . ALA B 1 545 ? 23.641 -27.531 -0.625 1 85.25 545 ALA B CA 1
ATOM 8793 C C . ALA B 1 545 ? 24.109 -27.484 0.826 1 85.25 545 ALA B C 1
ATOM 8795 O O . ALA B 1 545 ? 25.312 -27.562 1.098 1 85.25 545 ALA B O 1
ATOM 8796 N N . CYS B 1 546 ? 23.188 -27.25 1.728 1 83.69 546 CYS B N 1
ATOM 8797 C CA . CYS B 1 546 ? 23.5 -27.141 3.148 1 83.69 546 CYS B CA 1
ATOM 8798 C C . CYS B 1 546 ? 22.516 -27.938 3.988 1 83.69 546 CYS B C 1
ATOM 8800 O O . CYS B 1 546 ? 21.688 -27.375 4.699 1 83.69 546 CYS B O 1
ATOM 8802 N N . PRO B 1 547 ? 22.766 -29.25 4.027 1 75.31 547 PRO B N 1
ATOM 8803 C CA . PRO B 1 547 ? 21.812 -30.109 4.73 1 75.31 547 PRO B CA 1
ATOM 8804 C C . PRO B 1 547 ? 21.812 -29.859 6.242 1 75.31 547 PRO B C 1
ATOM 8806 O O . PRO B 1 547 ? 20.797 -30.109 6.906 1 75.31 547 PRO B O 1
ATOM 8809 N N . ASN B 1 548 ? 23.031 -29.438 6.801 1 66.94 548 ASN B N 1
ATOM 8810 C CA . ASN B 1 548 ? 23.078 -29.172 8.234 1 66.94 548 ASN B CA 1
ATOM 8811 C C . ASN B 1 548 ? 22.766 -27.719 8.555 1 66.94 548 ASN B C 1
ATOM 8813 O O . ASN B 1 548 ? 23.062 -26.828 7.758 1 66.94 548 ASN B O 1
ATOM 8817 N N . ASP B 1 549 ? 21.922 -27.516 9.656 1 60.94 549 ASP B N 1
ATOM 8818 C CA . ASP B 1 549 ? 21.406 -26.203 10.055 1 60.94 549 ASP B CA 1
ATOM 8819 C C . ASP B 1 549 ? 22.516 -25.172 10.125 1 60.94 549 ASP B C 1
ATOM 8821 O O . ASP B 1 549 ? 23.609 -25.453 10.633 1 60.94 549 ASP B O 1
ATOM 8825 N N . MET B 1 550 ? 22.562 -24.234 9.203 1 58.97 550 MET B N 1
ATOM 8826 C CA . MET B 1 550 ? 23.469 -23.094 9.211 1 58.97 550 MET B CA 1
ATOM 8827 C C . MET B 1 550 ? 23.141 -22.141 10.359 1 58.97 550 MET B C 1
ATOM 8829 O O . MET B 1 550 ? 23.656 -21.031 10.414 1 58.97 550 MET B O 1
ATOM 8833 N N . LEU B 1 551 ? 22.062 -22.469 11.164 1 58.16 551 LEU B N 1
ATOM 8834 C CA . LEU B 1 551 ? 21.641 -21.609 12.266 1 58.16 551 LEU B CA 1
ATOM 8835 C C . LEU B 1 551 ? 22.594 -21.734 13.453 1 58.16 551 LEU B C 1
ATOM 8837 O O . LEU B 1 551 ? 22.734 -20.797 14.242 1 58.16 551 LEU B O 1
ATOM 8841 N N . HIS B 1 552 ? 23.125 -23.047 13.812 1 50.34 552 HIS B N 1
ATOM 8842 C CA . HIS B 1 552 ? 23.891 -23.328 15.023 1 50.34 552 HIS B CA 1
ATOM 8843 C C . HIS B 1 552 ? 25.391 -23.094 14.797 1 50.34 552 HIS B C 1
ATOM 8845 O O . HIS B 1 552 ? 26.188 -23.312 15.703 1 50.34 552 HIS B O 1
ATOM 8851 N N . SER B 1 553 ? 25.922 -22.516 13.625 1 39.25 553 SER B N 1
ATOM 8852 C CA . SER B 1 553 ? 27.359 -22.484 13.914 1 39.25 553 SER B CA 1
ATOM 8853 C C . SER B 1 553 ? 27.719 -21.234 14.719 1 39.25 553 SER B C 1
ATOM 8855 O O . SER B 1 553 ? 27.156 -20.156 14.5 1 39.25 553 SER B O 1
#

Organism: Bacillus cereus (strain ATCC 10987 / NRS 248) (NCBI:txid222523)

Nearest PDB structures (foldseek):
  8eop-assembly1_A  TM=7.354E-01  e=8.198E-22  Homo sapiens
  8f5b-assembly1_A  TM=7.449E-01  e=3.299E-20  Homo sapiens
  7w01-assembly1_A  TM=6.986E-01  e=2.915E-21  Homo sapiens
  7lkp-assembly1_A  TM=6.941E-01  e=1.545E-19  Homo sapiens
  8ee6-assembly1_A  TM=5.572E-01  e=6.757E-20  Homo sapiens

Solvent-accessible surface area (backbone atoms only — not comparable to full-atom values): 58086 Å² total; per-residue (Å²): 130,84,78,76,40,44,32,35,34,45,47,27,28,32,27,44,69,96,47,88,58,60,44,29,48,62,34,64,50,76,40,51,70,37,38,33,32,37,39,34,56,54,86,82,13,26,65,66,62,53,58,29,61,75,33,72,92,51,52,74,69,51,55,72,48,63,48,42,28,44,65,83,35,48,42,88,71,47,54,66,68,55,46,63,29,32,46,25,71,37,57,42,56,49,74,78,70,64,83,48,64,27,41,49,52,39,47,42,46,60,44,50,75,72,66,53,53,67,72,57,47,51,48,46,50,45,32,45,37,52,62,72,62,56,67,87,47,35,83,35,48,51,86,74,47,52,67,53,52,37,40,50,49,50,48,46,38,35,49,66,53,60,38,53,35,40,38,31,42,29,59,46,45,76,38,55,72,62,48,30,51,53,49,52,50,49,51,50,48,45,23,36,58,60,30,29,16,34,43,34,34,48,74,61,43,65,71,45,48,83,69,31,66,30,31,36,32,30,50,77,12,24,75,76,41,73,35,42,51,69,58,35,53,58,55,34,60,76,38,75,88,41,43,62,65,49,41,59,61,36,43,42,37,52,72,42,67,49,87,79,67,36,78,40,30,20,52,43,49,64,55,49,72,43,71,81,78,60,70,66,76,78,72,78,79,78,79,72,78,88,58,60,66,37,36,37,35,42,46,28,23,32,52,93,44,94,91,46,72,68,40,29,53,58,24,62,50,73,38,44,57,41,37,36,35,33,40,30,55,48,90,86,34,36,63,69,59,50,52,34,38,74,70,54,78,40,84,58,79,34,57,52,43,26,46,71,83,36,52,45,84,76,47,55,65,69,60,45,59,42,36,42,27,72,41,61,75,64,44,75,79,72,67,85,51,68,21,40,39,52,51,35,30,54,54,27,29,74,76,51,46,87,53,5,60,63,50,28,52,52,47,27,51,73,59,73,41,51,92,45,29,80,37,38,51,87,74,44,53,68,29,52,34,44,42,48,44,51,52,48,46,51,72,59,60,32,50,33,37,38,31,29,41,78,60,50,48,45,32,53,62,56,43,53,51,51,51,51,49,52,50,51,43,26,75,74,51,22,20,36,42,31,32,40,80,54,58,60,60,45,59,73,68,41,59,30,34,30,34,41,46,91,17,25,67,78,42,79,31,42,35,52,59,46,33,47,72,35,83,64,56,48,33,66,47,20,51,48,36,31,91,61,37,46,65,26,55,43,46,64,50,45,40,72,68,46,66,62,54,53,62,79,97,129,83,78,75,40,45,33,36,33,44,47,27,27,31,25,44,69,94,46,88,57,61,45,29,48,61,33,66,49,76,38,50,71,38,39,32,33,35,39,37,57,54,85,81,13,27,66,66,62,54,57,28,63,74,35,73,92,52,53,75,69,52,55,72,45,62,46,41,29,45,65,81,34,47,42,90,73,47,53,66,69,54,47,62,29,32,46,25,72,38,57,41,56,50,74,78,72,64,84,49,62,27,41,50,52,38,47,43,46,59,45,51,74,73,66,53,54,66,71,57,47,51,47,46,50,46,32,44,36,53,62,72,61,55,67,85,47,34,82,35,49,52,85,74,47,52,67,53,52,36,40,50,50,50,48,45,38,35,49,66,52,60,36,54,34,38,38,30,43,29,58,47,44,77,38,54,72,61,49,29,50,52,49,54,50,48,52,52,46,46,24,37,56,60,30,30,16,35,42,35,34,48,73,62,44,66,71,44,49,83,68,32,65,30,30,36,32,30,50,79,12,24,75,76,39,72,35,43,51,66,58,33,53,58,54,34,58,77,36,74,91,42,42,61,65,50,41,60,61,34,44,40,36,50,73,42,67,48,87,79,66,35,80,41,29,20,51,43,48,65,56,49,73,46,70,80,77,58,70,64,77,78,71,78,78,78,79,72,80,89,57,61,65,36,37,37,35,43,44,29,23,32,51,92,43,93,89,45,71,67,40,31,53,60,23,60,50,76,39,43,57,41,38,36,35,32,40,30,54,48,90,88,34,35,64,67,57,50,52,35,38,74,70,53,77,41,82,59,77,35,56,52,42,26,46,70,82,35,52,46,83,75,47,56,64,69,59,46,58,42,38,42,27,73,42,61,76,62,46,75,79,72,66,87,49,68,21,41,40,52,51,34,30,54,53,28,30,72,76,52,47,87,52,6,60,63,50,28,53,52,47,28,51,75,59,73,40,50,94,46,29,80,37,40,51,88,75,44,51,68,29,52,36,44,41,50,45,51,49,48,45,52,71,60,60,31,50,33,36,38,33,30,41,76,60,49,49,45,33,51,62,57,42,54,50,52,50,51,49,52,50,50,44,25,74,73,51,21,20,35,41,30,32,41,80,54,58,62,60,45,59,71,67,40,58,29,34,30,32,41,47,91,16,25,69,78,43,79,31,42,33,52,60,47,32,47,70,35,85,64,55,45,33,66,48,19,52,49,37,30,90,62,38,44,65,27,54,44,45,63,50,46,39,71,68,46,69,61,54,53,61,80,102